Protein AF-A0A6A5BLN9-F1 (afdb_monomer_lite)

Structure (mmCIF, N/CA/C/O backbone):
data_AF-A0A6A5BLN9-F1
#
_entry.id   AF-A0A6A5BLN9-F1
#
loop_
_atom_site.group_PDB
_atom_site.id
_atom_site.type_symbol
_atom_site.label_atom_id
_atom_site.label_alt_id
_atom_site.label_comp_id
_atom_site.label_asym_id
_atom_site.label_entity_id
_atom_site.label_seq_id
_atom_site.pdbx_PDB_ins_code
_atom_site.Cartn_x
_atom_site.Cartn_y
_atom_site.Cartn_z
_atom_site.occupancy
_atom_site.B_iso_or_equiv
_atom_site.auth_seq_id
_atom_site.auth_comp_id
_atom_site.auth_asym_id
_atom_site.auth_atom_id
_atom_site.pdbx_PDB_model_num
ATOM 1 N N . MET A 1 1 ? -43.509 -6.581 3.788 1.00 64.38 1 MET A N 1
ATOM 2 C CA . MET A 1 1 ? -42.829 -5.737 4.783 1.00 64.38 1 MET A CA 1
ATOM 3 C C . MET A 1 1 ? -43.164 -6.262 6.166 1.00 64.38 1 MET A C 1
ATOM 5 O O . MET A 1 1 ? -44.331 -6.549 6.412 1.00 64.38 1 MET A O 1
ATOM 9 N N . SER A 1 2 ? -42.156 -6.553 6.979 1.00 84.69 2 SER A N 1
ATOM 10 C CA . SER A 1 2 ? -42.284 -6.563 8.439 1.00 84.69 2 SER A CA 1
ATOM 11 C C . SER A 1 2 ? -41.978 -5.147 8.926 1.00 84.69 2 SER A C 1
ATOM 13 O O . SER A 1 2 ? -41.612 -4.285 8.127 1.00 84.69 2 SER A O 1
ATOM 15 N N . SER A 1 3 ? -42.137 -4.884 10.208 1.00 90.25 3 SER A N 1
ATOM 16 C CA . SER A 1 3 ? -41.721 -3.630 10.820 1.00 90.25 3 SER A CA 1
ATOM 17 C C . SER A 1 3 ? -40.984 -3.911 12.119 1.00 90.25 3 SER A C 1
ATOM 19 O O . SER A 1 3 ? -41.111 -4.993 12.697 1.00 90.25 3 SER A O 1
ATOM 21 N N . SER A 1 4 ? -40.147 -2.974 12.555 1.00 92.44 4 SER A N 1
ATOM 22 C CA . SER A 1 4 ? -39.588 -2.987 13.908 1.00 92.44 4 SER A CA 1
ATOM 23 C C . SER A 1 4 ? -39.946 -1.708 14.632 1.00 92.44 4 SER A C 1
ATOM 25 O O . SER A 1 4 ? -39.839 -0.616 14.078 1.00 92.44 4 SER A O 1
ATOM 27 N N . HIS A 1 5 ? -40.344 -1.871 15.888 1.00 96.38 5 HIS A N 1
ATOM 28 C CA . HIS A 1 5 ? -40.600 -0.773 16.801 1.00 96.38 5 HIS A CA 1
ATOM 29 C C . HIS A 1 5 ? -39.269 -0.276 17.359 1.00 96.38 5 HIS A C 1
ATOM 31 O O . HIS A 1 5 ? -38.555 -1.021 18.037 1.00 96.38 5 HIS A O 1
ATOM 37 N N . CYS A 1 6 ? -38.928 0.968 17.040 1.00 97.44 6 CYS A N 1
ATOM 38 C CA . CYS A 1 6 ? -37.760 1.658 17.564 1.00 97.44 6 CYS A CA 1
ATOM 39 C C . CYS A 1 6 ? -38.168 2.659 18.642 1.00 97.44 6 CYS A C 1
ATOM 41 O O . CYS A 1 6 ? -39.135 3.402 18.474 1.00 97.44 6 CYS A O 1
ATOM 43 N N . PHE A 1 7 ? -37.397 2.701 19.727 1.00 97.81 7 PHE A N 1
ATOM 44 C CA . PHE A 1 7 ? -37.646 3.556 20.885 1.00 97.81 7 PHE A CA 1
ATOM 45 C C . PHE A 1 7 ? -36.514 4.572 21.041 1.00 97.81 7 PHE A C 1
ATOM 47 O O . PHE A 1 7 ? -35.354 4.198 21.189 1.00 97.81 7 PHE A O 1
ATOM 54 N N . PHE A 1 8 ? -36.838 5.861 21.035 1.00 98.00 8 PHE A N 1
ATOM 55 C CA . PHE A 1 8 ? -35.894 6.968 21.179 1.00 98.00 8 PHE A CA 1
ATOM 56 C C . PHE A 1 8 ? -36.068 7.626 22.549 1.00 98.00 8 PHE A C 1
ATOM 58 O O . PHE A 1 8 ? -37.042 8.340 22.779 1.00 98.00 8 PHE A O 1
ATOM 65 N N . HIS A 1 9 ? -35.124 7.392 23.456 1.00 97.75 9 HIS A N 1
ATOM 66 C CA . HIS A 1 9 ? -35.050 7.962 24.799 1.00 97.75 9 HIS A CA 1
ATOM 67 C C . HIS A 1 9 ? -34.195 9.232 24.786 1.00 97.75 9 HIS A C 1
ATOM 69 O O . HIS A 1 9 ? -32.968 9.179 24.861 1.00 97.75 9 HIS A O 1
ATOM 75 N N . ILE A 1 10 ? -34.853 10.376 24.689 1.00 97.94 10 ILE A N 1
ATOM 76 C CA . ILE A 1 10 ? -34.260 11.702 24.558 1.00 97.94 10 ILE A CA 1
ATOM 77 C C . ILE A 1 10 ? -34.133 12.336 25.942 1.00 97.94 10 ILE A C 1
ATOM 79 O O . ILE A 1 10 ? -35.121 12.401 26.672 1.00 97.94 10 ILE A O 1
ATOM 83 N N . ASN A 1 11 ? -32.948 12.822 26.301 1.00 97.44 11 ASN A N 1
ATOM 84 C CA . ASN A 1 11 ? -32.695 13.511 27.565 1.00 97.44 11 ASN A CA 1
ATOM 85 C C . ASN A 1 11 ? -31.877 14.784 27.331 1.00 97.44 11 ASN A C 1
ATOM 87 O O . ASN A 1 11 ? -30.966 14.780 26.508 1.00 97.44 11 ASN A O 1
ATOM 91 N N . ASN A 1 12 ? -32.157 15.836 28.101 1.00 97.25 12 ASN A N 1
ATOM 92 C CA . ASN A 1 12 ? -31.363 17.069 28.180 1.00 97.25 12 ASN A CA 1
ATOM 93 C C . ASN A 1 12 ? -31.058 17.743 26.823 1.00 97.25 12 ASN A C 1
ATOM 95 O O . ASN A 1 12 ? -29.948 18.237 26.603 1.00 97.25 12 ASN A O 1
ATOM 99 N N . ILE A 1 13 ? -32.022 17.756 25.903 1.00 97.75 13 ILE A N 1
ATOM 100 C CA . ILE A 1 13 ? -31.888 18.415 24.598 1.00 97.75 13 ILE A CA 1
ATOM 101 C C . ILE A 1 13 ? -32.359 19.862 24.706 1.00 97.75 13 ILE A C 1
ATOM 103 O O . ILE A 1 13 ? -33.441 20.124 25.225 1.00 97.75 13 ILE A O 1
ATOM 107 N N . GLN A 1 14 ? -31.568 20.788 24.172 1.00 97.06 14 GLN A N 1
ATOM 108 C CA . GLN A 1 14 ? -31.979 22.176 23.984 1.00 97.06 14 GLN A CA 1
ATOM 109 C C . GLN A 1 14 ? -32.472 22.367 22.552 1.00 97.06 14 GLN A C 1
ATOM 111 O O . GLN A 1 14 ? -31.837 21.887 21.612 1.00 97.06 14 GLN A O 1
ATOM 116 N N . ALA A 1 15 ? -33.586 23.067 22.364 1.00 97.06 15 ALA A N 1
ATOM 117 C CA . ALA A 1 15 ? -34.129 23.343 21.040 1.00 97.06 15 ALA A CA 1
ATOM 118 C C . ALA A 1 15 ? -34.853 24.688 21.003 1.00 97.06 15 ALA A C 1
ATOM 120 O O . ALA A 1 15 ? -35.428 25.149 21.984 1.00 97.06 15 ALA A O 1
ATOM 121 N N . THR A 1 16 ? -34.834 25.325 19.835 1.00 96.88 16 THR A N 1
ATOM 122 C CA . THR A 1 16 ? -35.551 26.583 19.596 1.00 96.88 16 THR A CA 1
ATOM 123 C C . THR A 1 16 ? -36.254 26.540 18.245 1.00 96.88 16 THR A C 1
ATOM 125 O O . THR A 1 16 ? -35.970 25.681 17.412 1.00 96.88 16 THR A O 1
ATOM 128 N N . ALA A 1 17 ? -37.147 27.495 17.976 1.00 96.88 17 ALA A N 1
ATOM 129 C CA . ALA A 1 17 ? -37.820 27.592 16.678 1.00 96.88 17 ALA A CA 1
ATOM 130 C C . ALA A 1 17 ? -36.847 27.769 15.491 1.00 96.88 17 ALA A C 1
ATOM 132 O O . ALA A 1 17 ? -37.122 27.274 14.402 1.00 96.88 17 ALA A O 1
ATOM 133 N N . SER A 1 18 ? -35.711 28.451 15.690 1.00 96.56 18 SER A N 1
ATOM 134 C CA . SER A 1 18 ? -34.679 28.630 14.656 1.00 96.56 18 SER A CA 1
ATOM 135 C C . SER A 1 18 ? -33.715 27.447 14.545 1.00 96.56 18 SER A C 1
ATOM 137 O O . SER A 1 18 ? -33.096 27.268 13.500 1.00 96.56 18 SER A O 1
ATOM 139 N N . HIS A 1 19 ? -33.608 26.632 15.595 1.00 96.44 19 HIS A N 1
ATOM 140 C CA . HIS A 1 19 ? -32.719 25.475 15.670 1.00 96.44 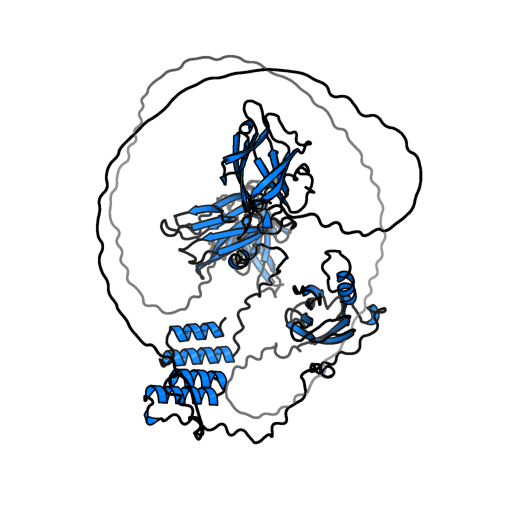19 HIS A CA 1
ATOM 141 C C . HIS A 1 19 ? -33.471 24.288 16.292 1.00 96.44 19 HIS A C 1
ATOM 143 O O . HIS A 1 19 ? -33.256 23.976 17.470 1.00 96.44 19 HIS A O 1
ATOM 149 N N . PRO A 1 20 ? -34.398 23.661 15.543 1.00 97.38 20 PRO A N 1
ATOM 150 C CA . PRO A 1 20 ? -35.194 22.561 16.065 1.00 97.38 20 PRO A CA 1
ATOM 151 C C . PRO A 1 20 ? -34.340 21.306 16.256 1.00 97.38 20 PRO A C 1
ATOM 153 O O . PRO A 1 20 ? -33.471 21.001 15.438 1.00 97.38 20 PRO A O 1
ATOM 156 N N . PHE A 1 21 ? -34.655 20.534 17.293 1.00 97.81 21 PHE A N 1
ATOM 157 C CA . PHE A 1 21 ? -34.203 19.153 17.405 1.00 97.81 21 PHE A CA 1
ATOM 158 C C . PHE A 1 21 ? -34.982 18.291 16.406 1.00 97.81 21 PHE A C 1
ATOM 160 O O . PHE A 1 21 ? -36.205 18.431 16.298 1.00 97.81 21 PHE A O 1
ATOM 167 N N . GLN A 1 22 ? -34.303 17.416 15.663 1.00 98.12 22 GLN A N 1
ATOM 168 C CA . GLN A 1 22 ? -34.917 16.521 14.681 1.00 98.12 22 GLN A CA 1
ATOM 169 C C . GLN A 1 22 ? -34.312 15.119 14.743 1.00 98.12 22 GLN A C 1
ATOM 171 O O . GLN A 1 22 ? -33.098 14.961 14.825 1.00 98.12 22 GLN A O 1
ATOM 176 N N . ILE A 1 23 ? -35.165 14.104 14.620 1.00 98.00 23 ILE A N 1
ATOM 177 C CA . ILE A 1 23 ? -34.765 12.720 14.351 1.00 98.00 23 ILE A CA 1
ATOM 178 C C . ILE A 1 23 ? -35.334 12.355 12.984 1.00 98.00 23 ILE A C 1
ATOM 180 O O . ILE A 1 23 ? -36.543 12.478 12.760 1.00 98.00 23 ILE A O 1
ATOM 184 N N . LYS A 1 24 ? -34.471 11.922 12.066 1.00 97.81 24 LYS A N 1
ATOM 185 C CA . LYS A 1 24 ? -34.855 11.465 10.730 1.00 97.81 24 LYS A CA 1
ATOM 186 C C . LYS A 1 24 ? -34.473 10.009 10.531 1.00 97.81 24 LYS A C 1
ATOM 188 O O . LYS A 1 24 ? -33.387 9.609 10.931 1.00 97.81 24 LYS A O 1
ATOM 193 N N . VAL A 1 25 ? -35.333 9.252 9.866 1.00 95.81 25 VAL A N 1
ATOM 194 C CA . VAL A 1 25 ? -35.081 7.874 9.430 1.00 95.81 25 VAL A CA 1
ATOM 195 C C . VAL A 1 25 ? -35.210 7.848 7.914 1.00 95.81 25 VAL A C 1
ATOM 197 O O . VAL A 1 25 ? -36.241 8.269 7.391 1.00 95.81 25 VAL A O 1
ATOM 200 N N . ASP A 1 26 ? -34.156 7.430 7.210 1.00 89.75 26 ASP A N 1
ATOM 201 C CA . ASP A 1 26 ? -34.097 7.415 5.739 1.00 89.75 26 ASP A CA 1
ATOM 202 C C . ASP A 1 26 ? -34.590 8.739 5.115 1.00 89.75 26 ASP A C 1
ATOM 204 O O . ASP A 1 26 ? -35.458 8.780 4.247 1.00 89.75 26 ASP A O 1
ATOM 208 N N . SER A 1 27 ? -34.061 9.854 5.636 1.00 90.25 27 SER A N 1
ATOM 209 C CA . SER A 1 27 ? -34.401 11.241 5.265 1.00 90.25 27 SER A CA 1
ATOM 210 C C . SER A 1 27 ? -35.792 11.749 5.680 1.00 90.25 27 SER A C 1
ATOM 212 O O . SER A 1 27 ? -36.024 12.958 5.601 1.00 90.25 27 SER A O 1
ATOM 214 N N . ASN A 1 28 ? -36.683 10.904 6.200 1.00 94.50 28 ASN A N 1
ATOM 215 C CA . ASN A 1 28 ? -37.994 11.322 6.702 1.00 94.50 28 ASN A CA 1
ATOM 216 C C . ASN A 1 28 ? -37.899 11.798 8.151 1.00 94.50 28 ASN A C 1
ATOM 218 O O . ASN A 1 28 ? -37.376 11.083 8.999 1.00 94.50 28 ASN A O 1
ATOM 222 N N . VAL A 1 29 ? -38.420 12.990 8.458 1.00 97.12 29 VAL A N 1
ATOM 223 C CA . VAL A 1 29 ? -38.476 13.504 9.838 1.00 97.12 29 VAL A CA 1
ATOM 224 C C . VAL A 1 29 ? -39.531 12.722 10.618 1.00 97.12 29 VAL A C 1
ATOM 226 O O . VAL A 1 29 ? -40.723 12.884 10.373 1.00 97.12 29 VAL A O 1
ATOM 229 N N . ILE A 1 30 ? -39.093 11.891 11.563 1.00 97.25 30 ILE A N 1
ATOM 230 C CA . ILE A 1 30 ? -39.982 11.083 12.412 1.00 97.25 30 ILE A CA 1
ATOM 231 C C . ILE A 1 30 ? -40.309 11.786 13.730 1.00 97.25 30 ILE A C 1
ATOM 233 O O . ILE A 1 30 ? -41.331 11.512 14.354 1.00 97.25 30 ILE A O 1
ATOM 237 N N . PHE A 1 31 ? -39.457 12.725 14.146 1.00 98.06 31 PHE A N 1
ATOM 238 C CA . PHE A 1 31 ? -39.698 13.583 15.294 1.00 98.06 31 PHE A CA 1
ATOM 239 C C . PHE A 1 31 ? -39.033 14.943 15.111 1.00 98.06 31 PHE A C 1
ATOM 241 O O . PHE A 1 31 ? -37.914 15.031 14.604 1.00 98.06 31 PHE A O 1
ATOM 248 N N . SER A 1 32 ? -39.703 16.000 15.572 1.00 97.69 32 SER A N 1
ATOM 249 C CA . SER A 1 32 ? -39.103 17.320 15.719 1.00 97.69 32 SER A CA 1
ATOM 250 C C . SER A 1 32 ? -39.628 18.028 16.967 1.00 97.69 32 SER A C 1
ATOM 252 O O . SER A 1 32 ? -40.796 17.872 17.324 1.00 97.69 32 SER A O 1
ATOM 254 N N . SER A 1 33 ? -38.763 18.800 17.624 1.00 97.88 33 SER A N 1
ATOM 255 C CA . SER A 1 33 ? -39.122 19.690 18.727 1.00 97.88 33 SER A CA 1
ATOM 256 C C . SER A 1 33 ? -38.479 21.056 18.539 1.00 97.88 33 SER A C 1
ATOM 258 O O . SER A 1 33 ? -37.304 21.152 18.191 1.00 97.88 33 SER A O 1
ATOM 260 N N . THR A 1 34 ? -39.247 22.106 18.806 1.00 98.06 34 THR A N 1
ATOM 261 C CA . THR A 1 34 ? -38.776 23.498 18.883 1.00 98.06 34 THR A CA 1
ATOM 262 C C . THR A 1 34 ? -38.625 23.983 20.325 1.00 98.06 34 THR A C 1
ATOM 264 O O . THR A 1 34 ? -38.336 25.157 20.536 1.00 98.06 34 THR A O 1
ATOM 267 N N . GLU A 1 35 ? -38.864 23.101 21.295 1.00 97.81 35 GLU A N 1
ATOM 268 C CA . GLU A 1 35 ? -38.788 23.358 22.733 1.00 97.81 35 GLU A CA 1
ATOM 269 C C . GLU A 1 35 ? -37.775 22.410 23.382 1.00 97.81 35 GLU A C 1
ATOM 271 O O . GLU A 1 35 ? -37.590 21.278 22.911 1.00 97.81 35 GLU A O 1
ATOM 276 N N . ASP A 1 36 ? -37.149 22.874 24.465 1.00 97.56 36 ASP A N 1
ATOM 277 C CA . ASP A 1 36 ? -36.228 22.086 25.282 1.00 97.56 36 ASP A CA 1
ATOM 278 C C . ASP A 1 36 ? -36.899 20.801 25.797 1.00 97.56 36 ASP A C 1
ATOM 280 O O . ASP A 1 36 ? -38.062 20.785 26.202 1.00 97.56 36 ASP A O 1
ATOM 284 N N . ILE A 1 37 ? -36.146 19.702 25.799 1.00 97.94 37 ILE A N 1
ATOM 285 C CA . ILE A 1 37 ? -36.601 18.381 26.231 1.00 97.94 37 ILE A CA 1
ATOM 286 C C . ILE A 1 37 ? -35.722 17.917 27.389 1.00 97.94 37 ILE A C 1
ATOM 288 O O . ILE A 1 37 ? -34.584 17.495 27.186 1.00 97.94 37 ILE A O 1
ATOM 292 N N . GLU A 1 38 ? -36.271 17.915 28.604 1.00 96.75 38 GLU A N 1
ATOM 293 C CA . GLU A 1 38 ? -35.587 17.341 29.770 1.00 96.75 38 GLU A CA 1
ATOM 294 C C . GLU A 1 38 ? -35.524 15.809 29.671 1.00 96.75 38 GLU A C 1
ATOM 296 O O . GLU A 1 38 ? -34.449 15.220 29.780 1.00 96.75 38 GLU A O 1
ATOM 301 N N . LYS A 1 39 ? -36.667 15.163 29.397 1.00 97.44 39 LYS A N 1
ATOM 302 C CA . LYS A 1 39 ? -36.779 13.713 29.193 1.00 97.44 39 LYS A CA 1
ATOM 303 C C . LYS A 1 39 ? -38.016 13.357 28.366 1.00 97.44 39 LYS A C 1
ATOM 305 O O . LYS A 1 39 ? -39.123 13.766 28.708 1.00 97.44 39 LYS A O 1
ATOM 310 N N . LYS A 1 40 ? -37.860 12.563 27.304 1.00 97.81 40 LYS A N 1
ATOM 311 C CA . LYS A 1 40 ? -38.964 12.086 26.453 1.00 97.81 40 LYS A CA 1
ATOM 312 C C . LYS A 1 40 ? -38.623 10.742 25.811 1.00 97.81 40 LYS A C 1
ATOM 314 O O . LYS A 1 40 ? -37.517 10.574 25.319 1.00 97.81 40 LYS A O 1
ATOM 319 N N . THR A 1 41 ? -39.578 9.814 25.768 1.00 97.56 41 THR A N 1
ATOM 320 C CA . THR A 1 41 ? -39.465 8.585 24.964 1.00 97.56 41 THR A CA 1
ATOM 321 C C . THR A 1 41 ? -40.406 8.680 23.771 1.00 97.56 41 THR A C 1
ATOM 323 O O . THR A 1 41 ? -41.541 9.134 23.921 1.00 97.56 41 THR A O 1
ATOM 326 N N . ILE A 1 42 ? -39.939 8.272 22.595 1.00 97.50 42 ILE A N 1
ATOM 327 C CA . ILE A 1 42 ? -40.721 8.260 21.356 1.00 97.50 42 ILE A CA 1
ATOM 328 C C . ILE A 1 42 ? -40.626 6.883 20.732 1.00 97.50 42 ILE A C 1
ATOM 330 O O . ILE A 1 42 ? -39.535 6.336 20.622 1.00 97.50 42 ILE A O 1
ATOM 334 N N . GLU A 1 43 ? -41.759 6.350 20.305 1.00 97.62 43 GLU A N 1
ATOM 335 C CA . GLU A 1 43 ? -41.833 5.098 19.567 1.00 97.62 43 GLU A CA 1
ATOM 336 C C . GLU A 1 43 ? -42.086 5.392 18.086 1.00 97.62 43 GLU A C 1
ATOM 338 O O . GLU A 1 43 ? -42.930 6.225 17.745 1.00 97.62 43 GLU A O 1
ATOM 343 N N . HIS A 1 44 ? -41.342 4.731 17.202 1.00 97.56 44 HIS A N 1
ATOM 344 C CA . HIS A 1 44 ? -41.536 4.829 15.762 1.00 97.56 44 HIS A CA 1
ATOM 345 C C . HIS A 1 44 ? -41.376 3.463 15.097 1.00 97.56 44 HIS A C 1
ATOM 347 O O . HIS A 1 44 ? -40.419 2.734 15.359 1.00 97.56 44 HIS A O 1
ATOM 353 N N . GLU A 1 45 ? -42.314 3.131 14.217 1.00 97.06 45 GLU A N 1
ATOM 354 C CA . GLU A 1 45 ? -42.328 1.879 13.472 1.00 97.06 45 GLU A CA 1
ATOM 355 C C . GLU A 1 45 ? -41.548 2.044 12.162 1.00 97.06 45 GLU A C 1
ATOM 357 O O . GLU A 1 45 ? -41.955 2.791 11.273 1.00 97.06 45 GLU A O 1
ATOM 362 N N . ILE A 1 46 ? -40.421 1.341 12.035 1.00 95.19 46 ILE A N 1
ATOM 363 C CA . ILE A 1 46 ? -39.582 1.387 10.834 1.00 95.19 46 ILE A CA 1
ATOM 364 C C . ILE A 1 46 ? -39.934 0.193 9.934 1.00 95.19 46 ILE A C 1
ATOM 366 O O . ILE A 1 46 ? -39.859 -0.953 10.397 1.00 95.19 46 ILE A O 1
ATOM 370 N N . PRO A 1 47 ? -40.321 0.415 8.661 1.00 90.12 47 PRO A N 1
ATOM 371 C CA . PRO A 1 47 ? -40.626 -0.664 7.731 1.00 90.12 47 PRO A CA 1
ATOM 372 C C . PRO A 1 47 ? -39.353 -1.415 7.341 1.00 90.12 47 PRO A C 1
ATOM 374 O O . PRO A 1 47 ? -38.336 -0.825 6.987 1.00 90.12 47 PRO A O 1
ATOM 377 N N . ILE A 1 48 ? -39.425 -2.742 7.381 1.00 87.94 48 ILE A N 1
ATOM 378 C CA . ILE A 1 48 ? -38.285 -3.630 7.197 1.00 87.94 48 ILE A CA 1
ATOM 379 C C . ILE A 1 48 ? -38.581 -4.699 6.123 1.00 87.94 48 ILE A C 1
ATOM 381 O O . ILE A 1 48 ? -39.670 -5.297 6.093 1.00 87.94 48 ILE A O 1
ATOM 385 N N . PRO A 1 49 ? -37.623 -4.990 5.220 1.00 79.69 49 PRO A N 1
ATOM 386 C CA . PRO A 1 49 ? -37.748 -6.096 4.275 1.00 79.69 49 PRO A CA 1
ATOM 387 C C . PRO A 1 49 ? -37.823 -7.446 5.005 1.00 79.69 49 PRO A C 1
ATOM 389 O O . PRO A 1 49 ? -36.938 -7.778 5.781 1.00 79.69 49 PRO A O 1
ATOM 392 N N . LYS A 1 50 ? -38.833 -8.275 4.701 1.00 78.12 50 LYS A N 1
ATOM 393 C CA . LYS A 1 50 ? -39.062 -9.575 5.378 1.00 78.12 50 LYS A CA 1
ATOM 394 C C . LYS A 1 50 ? -37.928 -10.606 5.208 1.00 78.12 50 LYS A C 1
ATOM 396 O O . LYS A 1 50 ? -37.949 -11.622 5.891 1.00 78.12 50 LYS A O 1
ATOM 401 N N . PHE A 1 51 ? -37.000 -10.383 4.277 1.00 74.56 51 PHE A N 1
ATOM 402 C CA . PHE A 1 51 ? -36.017 -11.380 3.833 1.00 74.56 51 PHE A CA 1
ATOM 403 C C . PHE A 1 51 ? -34.563 -11.012 4.156 1.00 74.56 51 PHE A C 1
ATOM 405 O O . PHE A 1 51 ? -33.654 -11.733 3.756 1.00 74.56 51 PHE A O 1
ATOM 412 N N . ALA A 1 52 ? -34.321 -9.898 4.852 1.00 71.88 52 ALA A N 1
ATOM 413 C CA . ALA A 1 52 ? -32.969 -9.533 5.253 1.00 71.88 52 ALA A CA 1
ATOM 414 C C . ALA A 1 52 ? -32.603 -10.239 6.570 1.00 71.88 52 ALA A C 1
ATOM 416 O O . ALA A 1 52 ? -33.336 -10.172 7.551 1.00 71.88 52 ALA A O 1
ATOM 417 N N . SER A 1 53 ? -31.454 -10.918 6.603 1.00 78.56 53 SER A N 1
ATOM 418 C CA . SER A 1 53 ? -30.905 -11.495 7.840 1.00 78.56 53 SER A CA 1
ATOM 419 C C . SER A 1 53 ? -30.353 -10.428 8.790 1.00 78.56 53 SER A C 1
ATOM 421 O O . SER A 1 53 ? -30.201 -10.684 9.981 1.00 78.56 53 SER A O 1
ATOM 423 N N . VAL A 1 54 ? -30.069 -9.230 8.266 1.00 86.19 54 VAL A N 1
ATOM 424 C CA . VAL A 1 54 ? -29.568 -8.077 9.013 1.00 86.19 54 VAL A CA 1
ATOM 425 C C . VAL A 1 54 ? -30.290 -6.817 8.552 1.00 86.19 54 VAL A C 1
ATOM 427 O O . VAL A 1 54 ? -30.251 -6.450 7.377 1.00 86.19 54 VAL A O 1
ATOM 430 N N . HIS A 1 55 ? -30.917 -6.126 9.497 1.00 88.44 55 HIS A N 1
ATOM 431 C CA . HIS A 1 55 ? -31.672 -4.902 9.253 1.00 88.44 55 HIS A CA 1
ATOM 432 C C . HIS A 1 55 ? -30.848 -3.682 9.643 1.00 88.44 55 HIS A C 1
ATOM 434 O O . HIS A 1 55 ? -30.654 -3.408 10.828 1.00 88.44 55 HIS A O 1
ATOM 440 N N . ASN A 1 56 ? -30.367 -2.956 8.636 1.00 90.75 56 ASN A N 1
ATOM 441 C CA . ASN A 1 56 ? -29.617 -1.725 8.829 1.00 90.75 56 ASN A CA 1
ATOM 442 C C . ASN A 1 56 ? -30.442 -0.520 8.382 1.00 90.75 56 ASN A C 1
ATOM 444 O O . ASN A 1 56 ? -30.979 -0.539 7.276 1.00 90.75 56 ASN A O 1
ATOM 448 N N . VAL A 1 57 ? -30.481 0.524 9.206 1.00 93.69 57 VAL A N 1
ATOM 449 C CA . VAL A 1 57 ? -31.268 1.741 8.963 1.00 93.69 57 VAL A CA 1
ATOM 450 C C . VAL A 1 57 ? -30.393 2.972 9.163 1.00 93.69 57 VAL A C 1
ATOM 452 O O . VAL A 1 57 ? -29.559 2.991 10.072 1.00 93.69 57 VAL A O 1
ATOM 455 N N . TYR A 1 58 ? -30.565 3.985 8.313 1.00 93.88 58 TYR A N 1
ATOM 456 C CA . TYR A 1 58 ? -29.897 5.272 8.480 1.00 93.88 58 TYR A CA 1
ATOM 457 C C . TYR A 1 58 ? -30.758 6.192 9.336 1.00 93.88 58 TYR A C 1
ATOM 459 O O . TYR A 1 58 ? -31.897 6.507 8.983 1.00 93.88 58 TYR A O 1
ATOM 467 N N . ILE A 1 59 ? -30.199 6.637 10.459 1.00 96.56 59 ILE A N 1
ATOM 468 C CA . ILE A 1 59 ? -30.853 7.577 11.365 1.00 96.56 59 ILE A CA 1
ATOM 469 C C . ILE A 1 59 ? -29.983 8.829 11.450 1.00 96.56 59 ILE A C 1
ATOM 471 O O . ILE A 1 59 ? -28.772 8.743 11.647 1.00 96.56 59 ILE A O 1
ATOM 475 N N . ASN A 1 60 ? -30.612 9.986 11.269 1.00 97.19 60 ASN A N 1
ATOM 476 C CA . ASN A 1 60 ? -29.993 11.295 11.411 1.00 97.19 60 ASN A CA 1
ATOM 477 C C . ASN A 1 60 ? -30.580 12.008 12.635 1.00 97.19 60 ASN A C 1
ATOM 479 O O . ASN A 1 60 ? -31.786 12.268 12.667 1.00 97.19 60 ASN A O 1
ATOM 483 N N . ILE A 1 61 ? -29.753 12.317 13.629 1.00 97.19 61 ILE A N 1
ATOM 484 C CA . ILE A 1 61 ? -30.139 13.010 14.858 1.00 97.19 61 ILE A CA 1
ATOM 485 C C . ILE A 1 61 ? -29.473 14.385 14.864 1.00 97.19 61 ILE A C 1
ATOM 487 O O . ILE A 1 61 ? -28.260 14.509 15.015 1.00 97.19 61 ILE A O 1
ATOM 491 N N . LEU A 1 62 ? -30.299 15.420 14.731 1.00 95.44 62 LEU A N 1
ATOM 492 C CA . LEU A 1 62 ? -29.886 16.814 14.637 1.00 95.44 62 LEU A CA 1
ATOM 493 C C . LEU A 1 62 ? -30.326 17.558 15.898 1.00 95.44 62 LEU A C 1
ATOM 495 O O . LEU A 1 62 ? -31.519 17.763 16.105 1.00 95.44 62 LEU A O 1
ATOM 499 N N . SER A 1 63 ? -29.376 18.004 16.717 1.00 95.25 63 SER A N 1
ATOM 500 C CA . SER A 1 63 ? -29.584 18.986 17.786 1.00 95.25 63 SER A CA 1
ATOM 501 C C . SER A 1 63 ? -28.568 20.127 17.659 1.00 95.25 63 SER A C 1
ATOM 503 O O . SER A 1 63 ? -27.513 20.098 18.303 1.00 95.25 63 SER A O 1
ATOM 505 N N . PRO A 1 64 ? -28.853 21.158 16.840 1.00 89.19 64 PRO A N 1
ATOM 506 C CA . PRO A 1 64 ? -27.877 22.207 16.548 1.00 89.19 64 PRO A CA 1
ATOM 507 C C . PRO A 1 64 ? -27.434 22.986 17.795 1.00 89.19 64 PRO A C 1
ATOM 509 O O . PRO A 1 64 ? -26.258 23.313 17.930 1.00 89.19 64 PRO A O 1
ATOM 512 N N . MET A 1 65 ? -28.354 23.227 18.738 1.00 92.44 65 MET A N 1
ATOM 513 C CA . MET A 1 65 ? -28.071 23.922 20.005 1.00 92.44 65 MET A CA 1
ATOM 514 C C . MET A 1 65 ? -27.137 23.129 20.926 1.00 92.44 65 MET A C 1
ATOM 516 O O . MET A 1 65 ? -26.418 23.713 21.729 1.00 92.44 65 MET A O 1
ATOM 520 N N . ASN A 1 66 ? -27.132 21.800 20.807 1.00 93.62 66 ASN A N 1
ATOM 521 C CA . ASN A 1 66 ? -26.231 20.927 21.551 1.00 93.62 66 ASN A CA 1
ATOM 522 C C . ASN A 1 66 ? -24.976 20.536 20.753 1.00 93.62 66 ASN A C 1
ATOM 524 O O . ASN A 1 66 ? -24.188 19.730 21.245 1.00 93.62 66 ASN A O 1
ATOM 528 N N . HIS A 1 67 ? -24.800 21.074 19.540 1.00 92.88 67 HIS A N 1
ATOM 529 C CA . HIS A 1 67 ? -23.749 20.680 18.597 1.00 92.88 67 HIS A CA 1
ATOM 530 C C . HIS A 1 67 ? -23.743 19.174 18.267 1.00 92.88 67 HIS A C 1
ATOM 532 O O . HIS A 1 67 ? -22.683 18.595 18.039 1.00 92.88 67 HIS A O 1
ATOM 538 N N . LEU A 1 68 ? -24.924 18.545 18.245 1.00 93.12 68 LEU A N 1
ATOM 539 C CA . LEU A 1 68 ? -25.105 17.151 17.835 1.00 93.12 68 LEU A CA 1
ATOM 540 C C . LEU A 1 68 ? -25.628 17.117 16.394 1.00 93.12 68 LEU A C 1
ATOM 542 O O . LEU A 1 68 ? -26.714 17.623 16.118 1.00 93.12 68 LEU A O 1
ATOM 546 N N . ASP A 1 69 ? -24.857 16.519 15.494 1.00 94.12 69 ASP A N 1
ATOM 547 C CA . ASP A 1 69 ? -25.236 16.222 14.108 1.00 94.12 69 ASP A CA 1
ATOM 548 C C . ASP A 1 69 ? -24.712 14.817 13.790 1.00 94.12 69 ASP A C 1
ATOM 550 O O . ASP A 1 69 ? -23.572 14.637 13.361 1.00 94.12 69 ASP A O 1
ATOM 554 N N . GLU A 1 70 ? -25.503 13.804 14.153 1.00 92.50 70 GLU A N 1
ATOM 555 C CA . GLU A 1 70 ? -25.125 12.396 14.024 1.00 92.50 70 GLU A CA 1
ATOM 556 C C . GLU A 1 70 ? -25.947 11.730 12.920 1.00 92.50 70 GLU A C 1
ATOM 558 O O . GLU A 1 70 ? -27.125 11.421 13.104 1.00 92.50 70 GLU A O 1
ATOM 563 N N . LEU A 1 71 ? -25.307 11.479 11.776 1.00 93.75 71 LEU A N 1
ATOM 564 C CA . LEU A 1 71 ? -25.832 10.629 10.711 1.00 93.75 71 LEU A CA 1
ATOM 565 C C . LEU A 1 71 ? -25.124 9.276 10.757 1.00 93.75 71 LEU A C 1
ATOM 567 O O . LEU A 1 71 ? -23.999 9.132 10.278 1.00 93.75 71 LEU A O 1
ATOM 571 N N . GLU A 1 72 ? -25.803 8.266 11.290 1.00 93.25 72 GLU A N 1
ATOM 572 C CA . GLU A 1 72 ? -25.238 6.930 11.436 1.00 93.25 72 GLU A CA 1
ATOM 573 C C . GLU A 1 72 ? -26.150 5.823 10.897 1.00 93.25 72 GLU A C 1
ATOM 575 O O . GLU A 1 72 ? -27.380 5.901 10.891 1.00 93.25 72 GLU A O 1
ATOM 580 N N . ARG A 1 73 ? -25.503 4.745 10.437 1.00 93.00 73 ARG A N 1
ATOM 581 C CA . ARG A 1 73 ? -26.145 3.471 10.112 1.00 93.00 73 ARG A CA 1
ATOM 582 C C . ARG A 1 73 ? -26.188 2.585 11.357 1.00 93.00 73 ARG A C 1
ATOM 584 O O . ARG A 1 73 ? -25.131 2.229 11.889 1.00 93.00 73 ARG A O 1
ATOM 591 N N . TYR A 1 74 ? -27.390 2.190 11.767 1.00 94.62 74 TYR A N 1
ATOM 592 C CA . TYR A 1 74 ? -27.640 1.363 12.947 1.00 94.62 74 TYR A CA 1
ATOM 593 C C . TYR A 1 74 ? -28.173 -0.016 12.566 1.00 94.62 74 TYR A C 1
ATOM 595 O O . TYR A 1 74 ? -28.958 -0.150 11.629 1.00 94.62 74 TYR A O 1
ATOM 603 N N . ASN A 1 75 ? -27.752 -1.043 13.310 1.00 93.56 75 ASN A N 1
ATOM 604 C CA . ASN A 1 75 ? -28.135 -2.435 13.075 1.00 93.56 75 ASN A CA 1
ATOM 605 C C . ASN A 1 75 ? -29.231 -2.838 14.063 1.00 93.56 75 ASN A C 1
ATOM 607 O O . ASN A 1 75 ? -28.945 -3.131 15.225 1.00 93.56 75 ASN A O 1
ATOM 611 N N . LEU A 1 76 ? -30.480 -2.850 13.608 1.00 94.25 76 LEU A N 1
ATOM 612 C CA . LEU A 1 76 ? -31.643 -3.143 14.448 1.00 94.25 76 LEU A CA 1
ATOM 613 C C . LEU A 1 76 ? -31.715 -4.617 14.872 1.00 94.25 76 LEU A C 1
ATOM 615 O O . LEU A 1 76 ? -32.398 -4.946 15.833 1.00 94.25 76 LEU A O 1
ATOM 619 N N . THR A 1 77 ? -31.007 -5.510 14.172 1.00 89.19 77 THR A N 1
ATOM 620 C CA . THR A 1 77 ? -31.059 -6.961 14.427 1.00 89.19 77 THR A CA 1
ATOM 621 C C . THR A 1 77 ? -30.145 -7.379 15.572 1.00 89.19 77 THR A C 1
ATOM 623 O O . THR A 1 77 ? -30.540 -8.177 16.414 1.00 89.19 77 THR A O 1
ATOM 626 N N . HIS A 1 78 ? -28.927 -6.840 15.625 1.00 86.94 78 HIS A N 1
ATOM 627 C CA . HIS A 1 78 ? -27.914 -7.288 16.588 1.00 86.94 78 HIS A CA 1
ATOM 628 C C . HIS A 1 78 ? -27.690 -6.318 17.746 1.00 86.94 78 HIS A C 1
ATOM 630 O O . HIS A 1 78 ? -27.295 -6.743 18.828 1.00 86.94 78 HIS A O 1
ATOM 636 N N . LYS A 1 79 ? -27.920 -5.017 17.536 1.00 89.00 79 LYS A N 1
ATOM 637 C CA . LYS A 1 79 ? -27.634 -3.984 18.544 1.00 89.00 79 LYS A CA 1
ATOM 638 C C . LYS A 1 79 ? -28.883 -3.477 19.268 1.00 89.00 79 LYS A C 1
ATOM 640 O O . LYS A 1 79 ? -28.747 -2.700 20.209 1.00 89.00 79 LYS A O 1
ATOM 645 N N . GLY A 1 80 ? -30.061 -3.964 18.872 1.00 93.50 80 GLY A N 1
ATOM 646 C CA . GLY A 1 80 ? -31.350 -3.639 19.477 1.00 93.50 80 GLY A CA 1
ATOM 647 C C . GLY A 1 80 ? -32.069 -2.465 18.831 1.00 93.50 80 GLY A C 1
ATOM 648 O O . GLY A 1 80 ? -31.576 -1.854 17.886 1.00 93.50 80 GLY A O 1
ATOM 649 N N . THR A 1 81 ? -33.264 -2.165 19.330 1.00 96.81 81 THR A N 1
ATOM 650 C CA . THR A 1 81 ? -34.150 -1.138 18.765 1.00 96.81 81 THR A CA 1
ATOM 651 C C . THR A 1 81 ? -34.300 0.095 19.660 1.00 96.81 81 THR A C 1
ATOM 653 O O . THR A 1 81 ? -35.075 0.992 19.329 1.00 96.81 81 THR A O 1
ATOM 656 N N . HIS A 1 82 ? -33.550 0.175 20.764 1.00 97.75 82 HIS A N 1
ATOM 657 C CA . HIS A 1 82 ? -33.556 1.321 21.671 1.00 97.75 82 HIS A CA 1
ATOM 658 C C . HIS A 1 82 ? -32.391 2.270 21.372 1.00 97.75 82 HIS A C 1
ATOM 660 O O . HIS A 1 82 ? -31.257 1.840 21.166 1.00 97.75 82 HIS A O 1
ATOM 666 N N . PHE A 1 83 ? -32.668 3.571 21.395 1.00 97.69 83 PHE A N 1
ATOM 667 C CA . PHE A 1 83 ? -31.723 4.656 21.147 1.00 97.69 83 PHE A CA 1
ATOM 668 C C . PHE A 1 83 ? -31.776 5.641 22.307 1.00 97.69 83 PHE A C 1
ATOM 670 O O . PHE A 1 83 ? -32.811 6.244 22.565 1.00 97.69 83 PHE A O 1
ATOM 677 N N . ILE A 1 84 ? -30.666 5.828 23.011 1.00 97.31 84 ILE A N 1
ATOM 678 C CA . ILE A 1 84 ? -30.548 6.806 24.096 1.00 97.31 84 ILE A CA 1
ATOM 679 C C . ILE A 1 84 ? -29.804 8.021 23.554 1.00 97.31 84 ILE A C 1
ATOM 681 O O . ILE A 1 84 ? -28.638 7.897 23.192 1.00 97.31 84 ILE A O 1
ATOM 685 N N . ILE A 1 85 ? -30.477 9.171 23.520 1.00 97.75 85 ILE A N 1
ATOM 686 C CA . ILE A 1 85 ? -29.967 10.449 23.015 1.00 97.75 85 ILE A CA 1
ATOM 687 C C . ILE A 1 85 ? -29.800 11.385 24.212 1.00 97.75 85 ILE A C 1
ATOM 689 O O . ILE A 1 85 ? -30.779 11.763 24.851 1.00 97.75 85 ILE A O 1
ATOM 693 N N . ASP A 1 86 ? -28.560 11.718 24.546 1.00 97.31 86 ASP A N 1
ATOM 694 C CA . ASP A 1 86 ? -28.205 12.550 25.694 1.00 97.31 86 ASP A CA 1
ATOM 695 C C . ASP A 1 86 ? -26.915 13.335 25.386 1.00 97.31 86 ASP A C 1
ATOM 697 O O . ASP A 1 86 ? -25.805 12.820 25.578 1.00 97.31 86 ASP A O 1
ATOM 701 N N . PRO A 1 87 ? -27.030 14.586 24.906 1.00 94.31 87 PRO A N 1
ATOM 702 C CA . PRO A 1 87 ? -25.887 15.375 24.459 1.00 94.31 87 PRO A CA 1
ATOM 703 C C . PRO A 1 87 ? -24.962 15.785 25.611 1.00 94.31 87 PRO A C 1
ATOM 705 O O . PRO A 1 87 ? -23.821 16.181 25.380 1.00 94.31 87 PRO A O 1
ATOM 708 N N . THR A 1 88 ? -25.425 15.682 26.863 1.00 93.62 88 THR A N 1
ATOM 709 C CA . THR A 1 88 ? -24.618 16.012 28.047 1.00 93.62 88 THR A CA 1
ATOM 710 C C . THR A 1 88 ? -23.518 14.985 28.307 1.00 93.62 88 THR A C 1
ATOM 712 O O . THR A 1 88 ? -22.562 15.248 29.047 1.00 93.62 88 THR A O 1
ATOM 715 N N . ARG A 1 89 ? -23.608 13.806 27.679 1.00 91.38 89 ARG A N 1
ATOM 716 C CA . ARG A 1 89 ? -22.574 12.778 27.760 1.00 91.38 89 ARG A CA 1
ATOM 717 C C . ARG A 1 89 ? -21.350 13.212 26.966 1.00 91.38 89 ARG A C 1
ATOM 719 O O . ARG A 1 89 ? -21.425 13.508 25.781 1.00 91.38 89 ARG A O 1
ATOM 726 N N . LYS A 1 90 ? -20.187 13.173 27.624 1.00 81.81 90 LYS A N 1
ATOM 727 C CA . LYS A 1 90 ? -18.891 13.511 27.007 1.00 81.81 90 LYS A CA 1
ATOM 728 C C . LYS A 1 90 ? -18.492 12.574 25.860 1.00 81.81 90 LYS A C 1
ATOM 730 O O . LYS A 1 90 ? -17.654 12.942 25.048 1.00 81.81 90 LYS A O 1
ATOM 735 N N . SER A 1 91 ? -19.040 11.362 25.820 1.00 83.81 91 SER A N 1
ATOM 736 C CA . SER A 1 91 ? -18.850 10.398 24.738 1.00 83.81 91 SER A CA 1
ATOM 737 C C . SER A 1 91 ? -20.150 9.645 24.476 1.00 83.81 91 SER A C 1
ATOM 739 O O . SER A 1 91 ? -20.913 9.393 25.411 1.00 83.81 91 SER A O 1
ATOM 741 N N . ASN A 1 92 ? -20.372 9.261 23.215 1.00 83.88 92 ASN A N 1
ATOM 742 C CA . ASN A 1 92 ? -21.559 8.535 22.753 1.00 83.88 92 ASN A CA 1
ATOM 743 C C . ASN A 1 92 ? -22.857 9.264 23.132 1.00 83.88 92 ASN A C 1
ATOM 745 O O . ASN A 1 92 ? -23.654 8.767 23.934 1.00 83.88 92 ASN A O 1
ATOM 749 N N . GLN A 1 93 ? -23.022 10.470 22.583 1.00 94.06 93 GLN A N 1
ATOM 750 C CA . GLN A 1 93 ? -24.226 11.284 22.769 1.00 94.06 93 GLN A CA 1
ATOM 751 C C . GLN A 1 93 ? -25.479 10.557 22.264 1.00 94.06 93 GLN A C 1
ATOM 753 O O . GLN A 1 93 ? -26.549 10.736 22.840 1.00 94.06 93 GLN A O 1
ATOM 758 N N . VAL A 1 94 ? -25.333 9.671 21.275 1.00 96.44 94 VAL A N 1
ATOM 759 C CA . VAL A 1 94 ? -26.333 8.668 20.911 1.00 96.44 94 VAL A CA 1
ATOM 760 C C . VAL A 1 94 ? -25.784 7.269 21.203 1.00 96.44 94 VAL A C 1
ATOM 762 O O . VAL A 1 94 ? -24.629 6.945 20.921 1.00 96.44 94 VAL A O 1
ATOM 765 N N . ARG A 1 95 ? -26.610 6.409 21.805 1.00 95.44 95 ARG A N 1
ATOM 766 C CA . ARG A 1 95 ? -26.268 5.008 22.086 1.00 95.44 95 ARG A CA 1
ATOM 767 C C . ARG A 1 95 ? -27.406 4.077 21.692 1.00 95.44 95 ARG A C 1
ATOM 769 O O . ARG A 1 95 ? -28.500 4.209 22.228 1.00 95.44 95 ARG A O 1
ATOM 776 N N . GLN A 1 96 ? -27.109 3.089 20.848 1.00 96.75 96 GLN A N 1
ATOM 777 C CA . GLN A 1 96 ? -28.019 1.985 20.530 1.00 96.75 96 GLN A CA 1
ATOM 778 C C . GLN A 1 96 ? -27.897 0.850 21.565 1.00 96.75 96 GLN A C 1
ATOM 780 O O . GLN A 1 96 ? -26.784 0.504 21.978 1.00 96.75 96 GLN A O 1
ATOM 785 N N . CYS A 1 97 ? -29.022 0.279 21.994 1.00 96.06 97 CYS A N 1
ATOM 786 C CA . CYS A 1 97 ? -29.091 -0.799 22.981 1.00 96.06 97 CYS A CA 1
ATOM 787 C C . CYS A 1 97 ? -30.295 -1.735 22.769 1.00 96.06 97 CYS A C 1
ATOM 789 O O . CYS A 1 97 ? -31.216 -1.441 22.005 1.00 96.06 97 CYS A O 1
ATOM 791 N N . LEU A 1 98 ? -30.270 -2.885 23.455 1.00 93.31 98 LEU A N 1
ATOM 792 C CA . LEU A 1 98 ? -31.317 -3.914 23.386 1.00 93.31 98 LEU A CA 1
ATOM 793 C C . LEU A 1 98 ? -32.574 -3.561 24.185 1.00 93.31 98 LEU A C 1
ATOM 795 O O . LEU A 1 98 ? -33.646 -4.055 23.857 1.00 93.31 98 LEU A O 1
ATOM 799 N N . ASP A 1 99 ? -32.439 -2.724 25.210 1.00 93.31 99 ASP A N 1
ATOM 800 C CA . ASP A 1 99 ? -33.506 -2.357 26.139 1.00 93.31 99 ASP A CA 1
ATOM 801 C C . ASP A 1 99 ? -33.363 -0.902 26.619 1.00 93.31 99 ASP A C 1
ATOM 803 O O . ASP A 1 99 ? -32.361 -0.227 26.356 1.00 93.31 99 ASP A O 1
ATOM 807 N N . GLU A 1 100 ? -34.357 -0.421 27.370 1.00 89.00 100 GLU A N 1
ATOM 808 C CA . GLU A 1 100 ? -34.357 0.925 27.960 1.00 89.00 100 GLU A CA 1
ATOM 809 C C . GLU A 1 100 ? -33.251 1.130 29.012 1.00 89.00 100 GLU A C 1
ATOM 811 O O . GLU A 1 100 ? -32.832 2.261 29.271 1.00 89.00 100 GLU A O 1
ATOM 816 N N . GLN A 1 101 ? -32.763 0.049 29.634 1.00 88.12 101 GLN A N 1
ATOM 817 C CA . GLN A 1 101 ? -31.700 0.110 30.643 1.00 88.12 101 GLN A CA 1
ATOM 818 C C . GLN A 1 101 ? -30.316 0.306 30.012 1.00 88.12 101 GLN A C 1
ATOM 820 O O . GLN A 1 101 ? -29.349 0.659 30.698 1.00 88.12 101 GLN A O 1
ATOM 825 N N . GLY A 1 102 ? -30.216 0.169 28.690 1.00 83.81 102 GLY A N 1
ATOM 826 C CA . GLY A 1 102 ? -28.988 0.406 27.961 1.00 83.81 102 GLY A CA 1
ATOM 827 C C . GLY A 1 102 ? -28.072 -0.801 27.879 1.00 83.81 102 GLY A C 1
ATOM 828 O O . GLY A 1 102 ? -26.856 -0.612 27.758 1.00 83.81 102 GLY A O 1
ATOM 829 N N . THR A 1 103 ? -28.622 -2.009 27.972 1.00 82.62 103 THR A N 1
ATOM 830 C CA . THR A 1 103 ? -27.868 -3.253 27.854 1.00 82.62 103 THR A CA 1
ATOM 831 C C . THR A 1 103 ? -27.350 -3.405 26.426 1.00 82.62 103 THR A C 1
ATOM 833 O O . THR A 1 103 ? -28.105 -3.390 25.452 1.00 82.62 103 THR A O 1
ATOM 836 N N . THR A 1 104 ? -26.034 -3.541 26.286 1.00 73.50 104 THR A N 1
ATOM 837 C CA . THR A 1 104 ? -25.376 -3.860 25.014 1.00 73.50 104 THR A CA 1
ATOM 838 C C . THR A 1 104 ? -25.100 -5.357 24.999 1.00 73.50 104 THR A C 1
ATOM 840 O O . THR A 1 104 ? -24.314 -5.834 25.816 1.00 73.50 104 THR A O 1
ATOM 843 N N . GLY A 1 105 ? -25.772 -6.111 24.129 1.00 57.22 105 GLY A N 1
ATOM 844 C CA . GLY A 1 105 ? -25.669 -7.569 24.114 1.00 57.22 105 GLY A CA 1
ATOM 845 C C . GLY A 1 105 ? -24.259 -8.060 23.798 1.00 57.22 105 GLY A C 1
ATOM 846 O O . GLY A 1 105 ? -23.775 -7.894 22.685 1.00 57.22 105 GLY A O 1
ATOM 847 N N . THR A 1 106 ? -23.620 -8.719 24.759 1.00 40.56 106 THR A N 1
ATOM 848 C CA . THR A 1 106 ? -22.625 -9.762 24.491 1.00 40.56 106 THR A CA 1
ATOM 849 C C . THR A 1 106 ? -23.364 -11.092 24.515 1.00 40.56 106 THR A C 1
ATOM 851 O O . THR A 1 106 ? -23.737 -11.571 25.584 1.00 40.56 106 THR A O 1
ATOM 854 N N . THR A 1 107 ? -23.622 -11.675 23.347 1.00 39.72 107 THR A N 1
ATOM 855 C CA . THR A 1 107 ? -24.172 -13.030 23.209 1.00 39.72 107 THR A CA 1
ATOM 856 C C . THR A 1 107 ? -23.141 -14.060 23.670 1.00 39.72 107 THR A C 1
ATOM 858 O O . THR A 1 107 ? -22.393 -14.609 22.868 1.00 39.72 107 THR A O 1
ATOM 861 N N . GLY A 1 108 ? -23.088 -14.310 24.978 1.00 35.44 108 GLY A N 1
ATOM 862 C CA . GLY A 1 108 ? -22.570 -15.553 25.538 1.00 35.44 108 GLY A CA 1
ATOM 863 C C . GLY A 1 108 ? -23.718 -16.554 25.642 1.00 35.44 108 GLY A C 1
ATOM 864 O O . GLY A 1 108 ? -24.718 -16.273 26.299 1.00 35.44 108 GLY A O 1
ATOM 865 N N . VAL A 1 109 ? -23.595 -17.694 24.965 1.00 30.05 109 VAL A N 1
ATOM 866 C CA . VAL A 1 109 ? -24.532 -18.823 25.055 1.00 30.05 109 VAL A CA 1
ATOM 867 C C . VAL A 1 109 ? -24.542 -19.350 26.500 1.00 30.05 109 VAL A C 1
ATOM 869 O O . VAL A 1 109 ? -23.484 -19.754 26.984 1.00 30.05 109 VAL A O 1
ATOM 872 N N . PRO A 1 110 ? -25.685 -19.374 27.209 1.00 34.53 110 PRO A N 1
ATOM 873 C CA . PRO A 1 110 ? -25.764 -19.971 28.532 1.00 34.53 110 PRO A CA 1
ATOM 874 C C . PRO A 1 110 ? -26.135 -21.454 28.406 1.00 34.53 110 PRO A C 1
ATOM 876 O O . PRO A 1 110 ? -27.259 -21.801 28.046 1.00 34.53 110 PRO A O 1
ATOM 879 N N . THR A 1 111 ? -25.206 -22.346 28.734 1.00 35.94 111 THR A N 1
ATOM 880 C CA . THR A 1 111 ? -25.510 -23.749 29.035 1.00 35.94 111 THR A CA 1
ATOM 881 C C . THR A 1 111 ? -25.974 -23.858 30.497 1.00 35.94 111 THR A C 1
ATOM 883 O O . THR A 1 111 ? -25.197 -23.652 31.426 1.00 35.94 111 THR A O 1
ATOM 886 N N . GLY A 1 112 ? -27.266 -24.137 30.718 1.00 36.69 112 GLY A N 1
ATOM 887 C CA . GLY A 1 112 ? -27.807 -24.579 32.021 1.00 36.69 112 GLY A CA 1
ATOM 888 C C . GLY A 1 112 ? -27.463 -26.057 32.296 1.00 36.69 112 GLY A C 1
ATOM 889 O O . GLY A 1 112 ? -27.077 -26.754 31.362 1.00 36.69 112 GLY A O 1
ATOM 890 N N . SER A 1 113 ? -27.557 -26.656 33.494 1.00 32.97 113 SER A N 1
ATOM 891 C CA . SER A 1 113 ? -28.187 -26.377 34.815 1.00 32.97 113 SER A CA 1
ATOM 892 C C . SER A 1 113 ? -27.659 -27.459 35.825 1.00 32.97 113 SER A C 1
ATOM 894 O O . SER A 1 113 ? -26.844 -28.270 35.383 1.00 32.97 113 SER A O 1
ATOM 896 N N . PRO A 1 114 ? -28.117 -27.639 37.100 1.00 46.00 114 PRO A N 1
ATOM 897 C CA . PRO A 1 114 ? -28.980 -26.840 37.980 1.00 46.00 114 PRO A CA 1
ATOM 898 C C . PRO A 1 114 ? -28.411 -26.567 39.409 1.00 46.00 114 PRO A C 1
ATOM 900 O O . PRO A 1 114 ? -27.328 -26.986 39.803 1.00 46.00 114 PRO A O 1
ATOM 903 N N . SER A 1 115 ? -29.225 -25.834 40.171 1.00 33.78 115 SER A N 1
ATOM 904 C CA . SER A 1 115 ? -29.130 -25.288 41.537 1.00 33.78 115 SER A CA 1
ATOM 905 C C . SER A 1 115 ? -28.974 -26.260 42.720 1.00 33.78 115 SER A C 1
ATOM 907 O O . SER A 1 115 ? -29.677 -27.265 42.732 1.00 33.78 115 SER A O 1
ATOM 909 N N . ILE A 1 116 ? -28.288 -25.825 43.799 1.00 29.22 116 ILE A N 1
ATOM 910 C CA . ILE A 1 116 ? -28.712 -25.993 45.217 1.00 29.22 116 ILE A CA 1
ATOM 911 C C . ILE A 1 116 ? -28.341 -24.732 46.035 1.00 29.22 116 ILE A C 1
ATOM 913 O O . ILE A 1 116 ? -27.361 -24.043 45.770 1.00 29.22 116 ILE A O 1
ATOM 917 N N . SER A 1 117 ? -29.204 -24.420 46.998 1.00 29.55 117 SER A N 1
ATOM 918 C CA . SER A 1 117 ? -29.444 -23.178 47.728 1.00 29.55 117 SER A CA 1
ATOM 919 C C . SER A 1 117 ? -28.656 -22.948 49.036 1.00 29.55 117 SER A C 1
ATOM 921 O O . SER A 1 117 ? -28.372 -23.878 49.783 1.00 29.55 117 SER A O 1
ATOM 923 N N . THR A 1 118 ? -28.535 -21.652 49.376 1.00 30.06 118 THR A N 1
ATOM 924 C CA . THR A 1 118 ? -28.594 -20.991 50.710 1.00 30.06 118 THR A CA 1
ATOM 925 C C . THR A 1 118 ? -27.503 -21.209 51.772 1.00 30.06 118 THR A C 1
ATOM 927 O O . THR A 1 118 ? -27.406 -22.271 52.371 1.00 30.06 118 THR A O 1
ATOM 930 N N . THR A 1 119 ? -26.890 -20.103 52.228 1.00 27.66 119 THR A N 1
ATOM 931 C CA . THR A 1 119 ? -27.140 -19.548 53.584 1.00 27.66 119 THR A CA 1
ATOM 932 C C . THR A 1 119 ? -26.615 -18.112 53.765 1.00 27.66 119 THR A C 1
ATOM 934 O O . THR A 1 119 ? -25.531 -17.747 53.327 1.00 27.66 119 THR A O 1
ATOM 937 N N . LYS A 1 120 ? -27.446 -17.301 54.435 1.00 32.19 120 LYS A N 1
ATOM 938 C CA . LYS A 1 120 ? -27.215 -15.936 54.938 1.00 32.19 120 LYS A CA 1
ATOM 939 C C . LYS A 1 120 ? -26.025 -15.858 55.905 1.00 32.19 120 LYS A C 1
ATOM 941 O O . LYS A 1 120 ? -25.944 -16.682 56.813 1.00 32.19 120 LYS A O 1
ATOM 946 N N . LYS A 1 121 ? -25.305 -14.728 55.901 1.00 28.72 121 LYS A N 1
ATOM 947 C CA . LYS A 1 121 ? -24.911 -14.081 57.165 1.00 28.72 121 LYS A CA 1
ATOM 948 C C . LYS A 1 121 ? -24.754 -12.564 57.038 1.00 28.72 121 LYS A C 1
ATOM 950 O O . LYS A 1 121 ? -23.973 -12.046 56.254 1.00 28.72 121 LYS A O 1
ATOM 955 N N . THR A 1 122 ? -25.568 -11.900 57.842 1.00 30.17 122 THR A N 1
ATOM 956 C CA . THR A 1 122 ? -25.599 -10.492 58.232 1.00 30.17 122 THR A CA 1
ATOM 957 C C . THR A 1 122 ? -24.422 -10.115 59.132 1.00 30.17 122 THR A C 1
ATOM 959 O O . THR A 1 122 ? -24.095 -10.883 60.036 1.00 30.17 122 THR A O 1
ATOM 962 N N . SER A 1 123 ? -23.927 -8.882 59.017 1.00 29.78 123 SER A N 1
ATOM 963 C CA . SER A 1 123 ? -23.412 -8.124 60.166 1.00 29.78 123 SER A CA 1
ATOM 964 C C . SER A 1 123 ? -23.527 -6.619 59.912 1.00 29.78 123 SER A C 1
ATOM 966 O O . SER A 1 123 ? -22.818 -6.061 59.079 1.00 29.78 123 SER A O 1
ATOM 968 N N . ASN A 1 124 ? -24.448 -5.998 60.644 1.00 31.05 124 ASN A N 1
ATOM 969 C CA . ASN A 1 124 ? -24.513 -4.564 60.913 1.00 31.05 124 ASN A CA 1
ATOM 970 C C . ASN A 1 124 ? -23.815 -4.271 62.257 1.00 31.05 124 ASN A C 1
ATOM 972 O O . ASN A 1 124 ? -23.432 -5.205 62.968 1.00 31.05 124 ASN A O 1
ATOM 976 N N . THR A 1 125 ? -23.850 -2.984 62.638 1.00 30.52 125 THR A N 1
ATOM 977 C CA . THR A 1 125 ? -23.639 -2.352 63.968 1.00 30.52 125 THR A CA 1
ATOM 978 C C . THR A 1 125 ? -22.179 -1.939 64.275 1.00 30.52 125 THR A C 1
ATOM 980 O O . THR A 1 125 ? -21.275 -2.735 64.074 1.00 30.52 125 THR A O 1
ATOM 983 N N . SER A 1 126 ? -21.841 -0.711 64.715 1.00 29.73 126 SER A N 1
ATOM 984 C CA . SER A 1 126 ? -22.613 0.334 65.424 1.00 29.73 126 SER A CA 1
ATOM 985 C C . SER A 1 126 ? -21.914 1.720 65.430 1.00 29.73 126 SER A C 1
ATOM 987 O O . SER A 1 126 ? -20.693 1.759 65.499 1.00 29.73 126 SER A O 1
ATOM 989 N N . THR A 1 127 ? -22.731 2.797 65.497 1.00 29.88 127 THR A N 1
ATOM 990 C CA . THR A 1 127 ? -22.662 4.013 66.381 1.00 29.88 127 THR A CA 1
ATOM 991 C C . THR A 1 127 ? -21.411 4.925 66.366 1.00 29.88 127 THR A C 1
ATOM 993 O O . THR A 1 127 ? -20.301 4.432 66.322 1.00 29.88 127 THR A O 1
ATOM 996 N N . SER A 1 128 ? -21.462 6.264 66.471 1.00 28.86 128 SER A N 1
ATOM 997 C CA . SER A 1 128 ? -22.378 7.169 67.196 1.00 28.86 128 SER A CA 1
ATOM 998 C C . SER A 1 128 ? -22.282 8.639 66.711 1.00 28.86 128 SER A C 1
ATOM 1000 O O . SER A 1 128 ? -21.195 9.192 66.607 1.00 28.86 128 SER A O 1
ATOM 1002 N N . SER A 1 129 ? -23.443 9.243 66.450 1.00 31.44 129 SER A N 1
ATOM 1003 C CA . SER A 1 129 ? -24.010 10.478 67.035 1.00 31.44 129 SER A CA 1
ATOM 1004 C C . SER A 1 129 ? -23.148 11.701 67.466 1.00 31.44 129 SER A C 1
ATOM 1006 O O . SER A 1 129 ? -22.246 11.565 68.283 1.00 31.44 129 SER A O 1
ATOM 1008 N N . ILE A 1 130 ? -23.672 12.898 67.109 1.00 31.62 130 ILE A N 1
ATOM 1009 C CA . ILE A 1 130 ? -23.960 14.096 67.958 1.00 31.62 130 ILE A CA 1
ATOM 1010 C C . ILE A 1 130 ? -23.170 15.422 67.732 1.00 31.62 130 ILE A C 1
ATOM 1012 O O . ILE A 1 130 ? -21.953 15.484 67.833 1.00 31.62 130 ILE A O 1
ATOM 1016 N N . LEU A 1 131 ? -23.986 16.487 67.583 1.00 30.86 131 LEU A N 1
ATOM 1017 C CA . LEU A 1 131 ? -23.811 17.945 67.788 1.00 30.86 131 LEU A CA 1
ATOM 1018 C C . LEU A 1 131 ? -23.046 18.803 66.762 1.00 30.86 131 LEU A C 1
ATOM 1020 O O . LEU A 1 131 ? -21.848 18.677 66.544 1.00 30.86 131 LEU A O 1
ATOM 1024 N N . GLY A 1 132 ? -23.784 19.768 66.199 1.00 30.58 132 GLY A N 1
ATOM 1025 C CA . GLY A 1 132 ? -23.237 20.909 65.469 1.00 30.58 132 GLY A CA 1
ATOM 1026 C C . GLY A 1 132 ? -22.752 22.028 66.386 1.00 30.58 132 GLY A C 1
ATOM 1027 O O . GLY A 1 132 ? -22.958 21.958 67.589 1.00 30.58 132 GLY A O 1
ATOM 1028 N N . VAL A 1 133 ? -22.152 23.059 65.782 1.00 31.30 133 VAL A N 1
ATOM 1029 C CA . VAL A 1 133 ? -22.037 24.457 66.246 1.00 31.30 133 VAL A CA 1
ATOM 1030 C C . VAL A 1 133 ? -21.339 25.257 65.127 1.00 31.30 133 VAL A C 1
ATOM 1032 O O . VAL A 1 133 ? -20.303 24.850 64.609 1.00 31.30 133 VAL A O 1
ATOM 1035 N N . LYS A 1 134 ? -21.934 26.392 64.732 1.00 39.22 134 LYS A N 1
ATOM 1036 C CA . LYS A 1 134 ? -21.287 27.472 63.957 1.00 39.22 134 LYS A CA 1
ATOM 1037 C C . LYS A 1 134 ? -20.165 28.104 64.790 1.00 39.22 134 LYS A C 1
ATOM 1039 O O . LYS A 1 134 ? -20.356 28.270 65.992 1.00 39.22 134 LYS A O 1
ATOM 1044 N N . PRO A 1 135 ? -19.130 28.667 64.149 1.00 39.41 135 PRO A N 1
ATOM 1045 C CA . PRO A 1 135 ? -18.918 30.093 64.408 1.00 39.41 135 PRO A CA 1
ATOM 1046 C C . PRO A 1 135 ? -18.510 30.926 63.183 1.00 39.41 135 PRO A C 1
ATOM 1048 O O . PRO A 1 135 ? -17.852 30.470 62.253 1.00 39.41 135 PRO A O 1
ATOM 1051 N N . GLN A 1 136 ? -18.935 32.190 63.240 1.00 32.75 136 GLN A N 1
ATOM 1052 C CA . GLN A 1 136 ? -18.377 33.340 62.527 1.00 32.75 136 GLN A CA 1
ATOM 1053 C C . GLN A 1 136 ? -16.991 33.719 63.078 1.00 32.75 136 GLN A C 1
ATOM 1055 O O . GLN A 1 136 ? -16.713 33.477 64.250 1.00 32.75 136 GLN A O 1
ATOM 1060 N N . GLY A 1 137 ? -16.215 34.453 62.273 1.00 30.25 137 GLY A N 1
ATOM 1061 C CA . GLY A 1 137 ? -15.148 35.358 62.730 1.00 30.25 137 GLY A CA 1
ATOM 1062 C C . GLY A 1 137 ? -13.925 35.317 61.805 1.00 30.25 137 GLY A C 1
ATOM 1063 O O . GLY A 1 137 ? -13.243 34.305 61.760 1.00 30.25 137 GLY A O 1
ATOM 1064 N N . THR A 1 138 ? -13.752 36.249 60.859 1.00 31.08 138 THR A N 1
ATOM 1065 C CA . THR A 1 138 ? -13.097 37.579 60.984 1.00 31.08 138 THR A CA 1
ATOM 1066 C C . THR A 1 138 ? -11.601 37.544 61.302 1.00 31.08 138 THR A C 1
ATOM 1068 O O . THR A 1 138 ? -11.254 37.214 62.428 1.00 31.08 138 THR A O 1
ATOM 1071 N N . SER A 1 139 ? -10.776 38.016 60.351 1.00 30.70 139 SER A N 1
ATOM 1072 C CA . SER A 1 139 ? -9.608 38.925 60.516 1.00 30.70 139 SER A CA 1
ATOM 1073 C C . SER A 1 139 ? -8.742 38.858 59.238 1.00 30.70 139 SER A C 1
ATOM 1075 O O . SER A 1 139 ? -8.303 37.773 58.875 1.00 30.70 139 SER A O 1
ATOM 1077 N N . THR A 1 140 ? -8.702 39.895 58.382 1.00 29.28 140 THR A N 1
ATOM 1078 C CA . THR A 1 140 ? -7.675 40.979 58.330 1.00 29.28 140 THR A CA 1
ATOM 1079 C C . THR A 1 140 ? -6.247 40.434 58.150 1.00 29.28 140 THR A C 1
ATOM 1081 O O . THR A 1 140 ? -5.841 39.581 58.921 1.00 29.28 140 THR A O 1
ATOM 1084 N N . SER A 1 141 ? -5.426 40.866 57.187 1.00 33.22 141 SER A N 1
ATOM 1085 C CA . SER A 1 141 ? -5.031 42.260 56.929 1.00 33.22 141 SER A CA 1
ATOM 1086 C C . SER A 1 141 ? -4.136 42.399 55.673 1.00 33.22 141 SER A C 1
ATOM 1088 O O . SER A 1 141 ? -3.348 41.497 55.416 1.00 33.22 141 SER A O 1
ATOM 1090 N N . SER A 1 142 ? -4.244 43.562 54.993 1.00 31.62 142 SER A N 1
ATOM 1091 C CA . SER A 1 142 ? -3.181 44.450 54.421 1.00 31.62 142 SER A CA 1
ATOM 1092 C C . SER A 1 142 ? -2.010 43.850 53.622 1.00 31.62 142 SER A C 1
ATOM 1094 O O . SER A 1 142 ? -1.419 42.874 54.046 1.00 31.62 142 SER A O 1
ATOM 1096 N N . SER A 1 143 ? -1.441 44.421 52.559 1.00 31.66 143 SER A N 1
ATOM 1097 C CA . SER A 1 143 ? -1.421 45.728 51.860 1.00 31.66 143 SER A CA 1
ATOM 1098 C C . SER A 1 143 ? -0.439 45.498 50.675 1.00 31.66 143 SER A C 1
ATOM 1100 O O . SER A 1 143 ? 0.286 44.510 50.697 1.00 31.66 143 SER A O 1
ATOM 1102 N N . THR A 1 144 ? -0.323 46.239 49.574 1.00 32.84 144 THR A N 1
ATOM 1103 C CA . THR A 1 144 ? -0.120 47.681 49.362 1.00 32.84 144 THR A CA 1
ATOM 1104 C C . THR A 1 144 ? -0.123 47.914 47.837 1.00 32.84 144 THR A C 1
ATOM 1106 O O . THR A 1 144 ? 0.501 47.154 47.100 1.00 32.84 144 THR A O 1
ATOM 1109 N N . SER A 1 145 ? -0.786 48.979 47.384 1.00 30.25 145 SER A N 1
ATOM 1110 C CA . SER A 1 145 ? -0.675 49.599 46.044 1.00 30.25 145 SER A CA 1
ATOM 1111 C C . SER A 1 145 ? 0.690 50.318 45.871 1.00 30.25 145 SER A C 1
ATOM 1113 O O . SER A 1 145 ? 1.386 50.445 46.882 1.00 30.25 145 SER A O 1
ATOM 1115 N N . PRO A 1 146 ? 1.104 50.830 44.678 1.00 48.28 146 PRO A N 1
ATOM 1116 C CA . PRO A 1 146 ? 0.488 52.029 44.060 1.00 48.28 146 PRO A CA 1
ATOM 1117 C C . PRO A 1 146 ? 0.470 52.066 42.495 1.00 48.28 146 PRO A C 1
ATOM 1119 O O . PRO A 1 146 ? 1.302 51.470 41.828 1.00 48.28 146 PRO A O 1
ATOM 1122 N N . VAL A 1 147 ? -0.599 52.597 41.876 1.00 33.03 147 VAL A N 1
ATOM 1123 C CA . VAL A 1 147 ? -0.704 53.923 41.194 1.00 33.03 147 VAL A CA 1
ATOM 1124 C C . VAL A 1 147 ? -0.083 54.006 39.780 1.00 33.03 147 VAL A C 1
ATOM 1126 O O . VAL A 1 147 ? 1.125 54.123 39.644 1.00 33.03 147 VAL A O 1
ATOM 1129 N N . HIS A 1 148 ? -0.925 54.048 38.733 1.00 34.50 148 HIS A N 1
ATOM 1130 C CA . HIS A 1 148 ? -1.135 55.224 37.855 1.00 34.50 148 HIS A CA 1
ATOM 1131 C C . HIS A 1 148 ? -2.084 54.907 36.673 1.00 34.50 148 HIS A C 1
ATOM 1133 O O . HIS A 1 148 ? -1.782 54.112 35.792 1.00 34.50 148 HIS A O 1
ATOM 1139 N N . SER A 1 149 ? -3.233 55.587 36.634 1.00 31.70 149 SER A N 1
ATOM 1140 C CA . SER A 1 149 ? -3.979 55.964 35.410 1.00 31.70 149 SER A CA 1
ATOM 1141 C C . SER A 1 149 ? -3.377 57.297 34.873 1.00 31.70 149 SER A C 1
ATOM 1143 O O . SER A 1 149 ? -2.610 57.885 35.648 1.00 31.70 149 SER A O 1
ATOM 1145 N N . PRO A 1 150 ? -3.715 57.879 33.682 1.00 50.19 150 PRO A N 1
ATOM 1146 C CA . PRO A 1 150 ? -5.060 57.900 33.067 1.00 50.19 150 PRO A CA 1
ATOM 1147 C C . PRO A 1 150 ? -5.161 58.085 31.520 1.00 50.19 150 PRO A C 1
ATOM 1149 O O . PRO A 1 150 ? -4.167 58.144 30.809 1.00 50.19 150 PRO A O 1
ATOM 1152 N N . ARG A 1 151 ? -6.414 58.313 31.074 1.00 29.77 151 ARG A N 1
ATOM 1153 C CA . ARG A 1 151 ? -6.945 58.907 29.812 1.00 29.77 151 ARG A CA 1
ATOM 1154 C C . ARG A 1 151 ? -7.524 57.899 28.808 1.00 29.77 151 ARG A C 1
ATOM 1156 O O . ARG A 1 151 ? -6.822 56.988 28.415 1.00 29.77 151 ARG A O 1
ATOM 1163 N N . ARG A 1 152 ? -8.810 57.915 28.410 1.00 32.38 152 ARG A N 1
ATOM 1164 C CA . ARG A 1 152 ? -9.869 58.929 28.112 1.00 32.38 152 ARG A CA 1
ATOM 1165 C C . ARG A 1 152 ? -9.992 59.169 26.601 1.00 32.38 152 ARG A C 1
ATOM 1167 O O . ARG A 1 152 ? -8.982 59.386 25.945 1.00 32.38 152 ARG A O 1
ATOM 1174 N N . SER A 1 153 ? -11.258 59.275 26.165 1.00 31.31 153 SER A N 1
ATOM 1175 C CA . SER A 1 153 ? -11.794 59.745 24.867 1.00 31.31 153 SER A CA 1
ATOM 1176 C C . SER A 1 153 ? -11.934 58.643 23.800 1.00 31.31 153 SER A C 1
ATOM 1178 O O . SER A 1 153 ? -11.096 57.758 23.758 1.00 31.31 153 SER A O 1
ATOM 1180 N N . SER A 1 154 ? -12.930 58.561 22.910 1.00 33.12 154 SER A N 1
ATOM 1181 C CA . SER A 1 154 ? -14.218 59.234 22.621 1.00 33.12 154 SER A CA 1
ATOM 1182 C C . SER A 1 154 ? -14.594 58.771 21.189 1.00 33.12 154 SER A C 1
ATOM 1184 O O . SER A 1 154 ? -13.728 58.821 20.330 1.00 33.12 154 SER A O 1
ATOM 1186 N N . ASN A 1 155 ? -15.768 58.180 20.947 1.00 30.66 155 ASN A N 1
ATOM 1187 C CA . ASN A 1 155 ? -16.904 58.733 20.174 1.00 30.66 155 ASN A CA 1
ATOM 1188 C C . ASN A 1 155 ? -16.835 58.691 18.628 1.00 30.66 155 ASN A C 1
ATOM 1190 O O . ASN A 1 155 ? -15.877 59.170 18.040 1.00 30.66 155 ASN A O 1
ATOM 1194 N N . MET A 1 156 ? -17.999 58.323 18.050 1.00 31.92 156 MET A N 1
ATOM 1195 C CA . MET A 1 156 ? -18.545 58.678 16.715 1.00 31.92 156 MET A CA 1
ATOM 1196 C C . MET A 1 156 ? -17.884 57.990 15.500 1.00 31.92 156 MET A C 1
ATOM 1198 O O . MET A 1 156 ? -16.696 57.728 15.521 1.00 31.92 156 MET A O 1
ATOM 1202 N N . MET A 1 157 ? -18.559 57.609 14.406 1.00 31.92 157 MET A N 1
ATOM 1203 C CA . MET A 1 157 ? -19.825 58.005 13.759 1.00 31.92 157 MET A CA 1
ATOM 1204 C C . MET A 1 157 ? -20.242 56.871 12.770 1.00 31.92 157 MET A C 1
ATOM 1206 O O . MET A 1 157 ? -19.383 56.073 12.415 1.00 31.92 157 MET A O 1
ATOM 1210 N N . GLN A 1 158 ? -21.544 56.628 12.512 1.00 30.12 158 GLN A N 1
ATOM 1211 C CA . GLN A 1 158 ? -22.273 56.811 11.215 1.00 30.12 158 GLN A CA 1
ATOM 1212 C C . GLN A 1 158 ? -21.601 56.189 9.962 1.00 30.12 158 GLN A C 1
ATOM 1214 O O . GLN A 1 158 ? -20.394 56.262 9.822 1.00 30.12 158 GLN A O 1
ATOM 1219 N N . SER A 1 159 ? -22.250 55.580 8.961 1.00 30.75 159 SER A N 1
ATOM 1220 C CA . SER A 1 159 ? -23.592 55.682 8.345 1.00 30.75 159 SER A CA 1
ATOM 1221 C C . SER A 1 159 ? -23.667 54.537 7.298 1.00 30.75 159 SER A C 1
ATOM 1223 O O . SER A 1 159 ? -22.663 54.254 6.658 1.00 30.75 159 SER A O 1
ATOM 1225 N N . SER A 1 160 ? -24.716 53.711 7.219 1.00 31.41 160 SER A N 1
ATOM 1226 C CA . SER A 1 160 ? -25.925 53.816 6.369 1.00 31.41 160 SER A CA 1
ATOM 1227 C C . SER A 1 160 ? -25.777 53.618 4.845 1.00 31.41 160 SER A C 1
ATOM 1229 O O . SER A 1 160 ? -24.901 54.205 4.219 1.00 31.41 160 SER A O 1
ATOM 1231 N N . SER A 1 161 ? -26.822 52.976 4.289 1.00 31.97 161 SER A N 1
ATOM 1232 C CA . SER A 1 161 ? -27.329 52.959 2.894 1.00 31.97 161 SER A CA 1
ATOM 1233 C C . SER A 1 161 ? -26.804 51.845 1.972 1.00 31.97 161 SER A C 1
ATOM 1235 O O . SER A 1 161 ? -25.637 51.496 2.034 1.00 31.97 161 SER A O 1
ATOM 1237 N N . ALA A 1 162 ? -27.579 51.242 1.068 1.00 30.09 162 ALA A N 1
ATOM 1238 C CA . ALA A 1 162 ? -29.024 51.180 0.829 1.00 30.09 162 ALA A CA 1
ATOM 1239 C C . ALA A 1 162 ? -29.281 50.088 -0.236 1.00 30.09 162 ALA A C 1
ATOM 1241 O O . ALA A 1 162 ? -28.431 49.823 -1.083 1.00 30.09 162 ALA A O 1
ATOM 1242 N N . SER A 1 163 ? -30.468 49.482 -0.199 1.00 33.28 163 SER A N 1
ATOM 1243 C CA . SER A 1 163 ? -31.053 48.664 -1.275 1.00 33.28 163 SER A CA 1
ATOM 1244 C C . SER A 1 163 ? -31.421 49.511 -2.509 1.00 33.28 163 SER A C 1
ATOM 1246 O O . SER A 1 163 ? -31.448 50.741 -2.417 1.00 33.28 163 SER A O 1
ATOM 1248 N N . PRO A 1 164 ? -31.824 48.877 -3.632 1.00 48.22 164 PRO A N 1
ATOM 1249 C CA . PRO A 1 164 ? -33.268 48.865 -3.934 1.00 48.22 164 PRO A CA 1
ATOM 1250 C C . PRO A 1 164 ? -33.825 47.592 -4.636 1.00 48.22 164 PRO A C 1
ATOM 1252 O O . PRO A 1 164 ? -33.202 47.041 -5.533 1.00 48.22 164 PRO A O 1
ATOM 1255 N N . ASN A 1 165 ? -35.018 47.144 -4.188 1.00 32.09 165 ASN A N 1
ATOM 1256 C CA . ASN A 1 165 ? -36.323 47.002 -4.901 1.00 32.09 165 ASN A CA 1
ATOM 1257 C C . ASN A 1 165 ? -36.338 46.889 -6.457 1.00 32.09 165 ASN A C 1
ATOM 1259 O O . ASN A 1 165 ? -35.575 47.586 -7.104 1.00 32.09 165 ASN A O 1
ATOM 1263 N N . LYS A 1 166 ? -37.272 46.229 -7.182 1.00 32.25 166 LYS A N 1
ATOM 1264 C CA . LYS A 1 166 ? -38.576 45.546 -6.943 1.00 32.25 166 LYS A CA 1
ATOM 1265 C C . LYS A 1 166 ? -39.130 44.981 -8.287 1.00 32.25 166 LYS A C 1
ATOM 1267 O O . LYS A 1 166 ? -38.653 45.369 -9.348 1.00 32.25 166 LYS A O 1
ATOM 1272 N N . SER A 1 167 ? -40.275 44.278 -8.192 1.00 28.16 167 SER A N 1
ATOM 1273 C CA . SER A 1 167 ? -41.318 43.937 -9.208 1.00 28.16 167 SER A CA 1
ATOM 1274 C C . SER A 1 167 ? -41.140 42.569 -9.893 1.00 28.16 167 SER A C 1
ATOM 1276 O O . SER A 1 167 ? -40.070 42.299 -10.415 1.00 28.16 167 SER A O 1
ATOM 1278 N N . THR A 1 168 ? -42.022 41.556 -9.821 1.00 31.72 168 THR A N 1
ATOM 1279 C CA . THR A 1 168 ? -43.502 41.388 -9.836 1.00 31.72 168 THR A CA 1
ATOM 1280 C C . THR A 1 168 ? -44.156 41.682 -11.189 1.00 31.72 168 THR A C 1
ATOM 1282 O O . THR A 1 168 ? -44.323 42.847 -11.516 1.00 31.72 168 THR A O 1
ATOM 1285 N N . THR A 1 169 ? -44.624 40.651 -11.913 1.00 29.48 169 THR A N 1
ATOM 1286 C CA . THR A 1 169 ? -45.936 40.605 -12.608 1.00 29.48 169 THR A CA 1
ATOM 1287 C C . THR A 1 169 ? -46.318 39.145 -12.919 1.00 29.48 169 THR A C 1
ATOM 1289 O O . THR A 1 169 ? -45.467 38.326 -13.248 1.00 29.48 169 THR A O 1
ATOM 1292 N N . ALA A 1 170 ? -47.606 38.843 -12.754 1.00 33.41 170 ALA A N 1
ATOM 1293 C CA . ALA A 1 170 ? -48.284 37.572 -12.987 1.00 33.41 170 ALA A CA 1
ATOM 1294 C C . ALA A 1 170 ? -48.522 37.262 -14.479 1.00 33.41 170 ALA A C 1
ATOM 1296 O O . ALA A 1 170 ? -48.518 38.177 -15.298 1.00 33.41 170 ALA A O 1
ATOM 1297 N N . ASN A 1 171 ? -48.852 36.004 -14.804 1.00 29.75 171 ASN A N 1
ATOM 1298 C CA . ASN A 1 171 ? -49.951 35.719 -15.732 1.00 29.75 171 ASN A CA 1
ATOM 1299 C C . ASN A 1 171 ? -50.501 34.288 -15.626 1.00 29.75 171 ASN A C 1
ATOM 1301 O O . ASN A 1 171 ? -49.821 33.335 -15.258 1.00 29.75 171 ASN A O 1
ATOM 1305 N N . THR A 1 172 ? -51.786 34.230 -15.949 1.00 29.41 172 THR A N 1
ATOM 1306 C CA . THR A 1 172 ? -52.819 33.220 -15.717 1.00 29.41 172 THR A CA 1
ATOM 1307 C C . THR A 1 172 ? -53.117 32.442 -17.002 1.00 29.41 172 THR A C 1
ATOM 1309 O O . THR A 1 172 ? -53.096 33.058 -18.065 1.00 29.41 172 THR A O 1
ATOM 1312 N N . SER A 1 173 ? -53.485 31.153 -16.928 1.00 28.39 173 SER A N 1
ATOM 1313 C CA . SER A 1 173 ? -54.516 30.475 -17.772 1.00 28.39 173 SER A CA 1
ATOM 1314 C C . SER A 1 173 ? -54.686 29.004 -17.315 1.00 28.39 173 SER A C 1
ATOM 1316 O O . SER A 1 173 ? -53.715 28.261 -17.289 1.00 28.39 173 SER A O 1
ATOM 1318 N N . THR A 1 174 ? -55.791 28.592 -16.667 1.00 28.75 174 THR A N 1
ATOM 1319 C CA . THR A 1 174 ? -57.047 28.001 -17.225 1.00 28.75 174 THR A CA 1
ATOM 1320 C C . THR A 1 174 ? -56.814 26.848 -18.217 1.00 28.75 174 THR A C 1
ATOM 1322 O O . THR A 1 174 ? -56.358 27.091 -19.324 1.00 28.75 174 THR A O 1
ATOM 1325 N N . ALA A 1 175 ? -56.956 25.583 -17.791 1.00 29.41 175 ALA A N 1
ATOM 1326 C CA . ALA A 1 175 ? -58.170 24.733 -17.809 1.00 29.41 175 ALA A CA 1
ATOM 1327 C C . ALA A 1 175 ? -58.457 24.076 -19.177 1.00 29.41 175 ALA A C 1
ATOM 1329 O O . ALA A 1 175 ? -58.582 24.798 -20.155 1.00 29.41 175 ALA A O 1
ATOM 1330 N N . THR A 1 176 ? -58.602 22.737 -19.232 1.00 26.08 176 THR A N 1
ATOM 1331 C CA . THR A 1 176 ? -59.735 21.975 -19.831 1.00 26.08 176 THR A CA 1
ATOM 1332 C C . THR A 1 176 ? -59.528 20.452 -19.659 1.00 26.08 176 THR A C 1
ATOM 1334 O O . THR A 1 176 ? -58.418 19.936 -19.714 1.00 26.08 176 THR A O 1
ATOM 1337 N N . THR A 1 177 ? -60.651 19.787 -19.401 1.00 29.48 177 THR A N 1
ATOM 1338 C CA . THR A 1 177 ? -61.016 18.375 -19.181 1.00 29.48 177 THR A CA 1
ATOM 1339 C C . THR A 1 177 ? -60.630 17.339 -20.249 1.00 29.48 177 THR A C 1
ATOM 1341 O O . THR A 1 177 ? -60.547 17.678 -21.423 1.00 29.48 177 THR A O 1
ATOM 1344 N N . ASN A 1 178 ? -60.523 16.066 -19.824 1.00 28.17 178 ASN A N 1
ATOM 1345 C CA . ASN A 1 178 ? -61.171 14.840 -20.367 1.00 28.17 178 ASN A CA 1
ATOM 1346 C C . ASN A 1 178 ? -60.643 13.641 -19.538 1.00 28.17 178 ASN A C 1
ATOM 1348 O O . ASN A 1 178 ? -59.445 13.394 -19.530 1.00 28.17 178 ASN A O 1
ATOM 1352 N N . THR A 1 179 ? -61.379 12.976 -18.642 1.00 28.66 179 THR A N 1
ATOM 1353 C CA . THR A 1 179 ? -62.534 12.069 -18.820 1.00 28.66 179 THR A CA 1
ATOM 1354 C C . THR A 1 179 ? -62.344 11.021 -19.919 1.00 28.66 179 THR A C 1
ATOM 1356 O O . THR A 1 179 ? -62.713 11.260 -21.063 1.00 28.66 179 THR A O 1
ATOM 1359 N N . THR A 1 180 ? -61.868 9.820 -19.571 1.00 27.92 180 THR A N 1
ATOM 1360 C CA . THR A 1 180 ? -62.458 8.567 -20.085 1.00 27.92 180 THR A CA 1
ATOM 1361 C C . THR A 1 180 ? -62.161 7.402 -19.141 1.00 27.92 180 THR A C 1
ATOM 1363 O O . THR A 1 180 ? -61.050 6.892 -19.049 1.00 27.92 180 THR A O 1
ATOM 1366 N N . SER A 1 181 ? -63.197 6.997 -18.421 1.00 28.86 181 SER A N 1
ATOM 1367 C CA . SER A 1 181 ? -63.372 5.679 -17.832 1.00 28.86 181 SER A CA 1
ATOM 1368 C C . SER A 1 181 ? -63.630 4.653 -18.941 1.00 28.86 181 SER A C 1
ATOM 1370 O O . SER A 1 181 ? -64.415 4.911 -19.851 1.00 28.86 181 SER A O 1
ATOM 1372 N N . THR A 1 182 ? -63.034 3.465 -18.845 1.00 26.97 182 THR A N 1
ATOM 1373 C CA . THR A 1 182 ? -63.574 2.262 -19.494 1.00 26.97 182 THR A CA 1
ATOM 1374 C C . THR A 1 182 ? -63.657 1.124 -18.490 1.00 26.97 182 THR A C 1
ATOM 1376 O O . THR A 1 182 ? -62.680 0.637 -17.932 1.00 26.97 182 THR A O 1
ATOM 1379 N N . THR A 1 183 ? -64.907 0.768 -18.245 1.00 28.00 183 THR A N 1
ATOM 1380 C CA . THR A 1 183 ? -65.439 -0.374 -17.519 1.00 28.00 183 THR A CA 1
ATOM 1381 C C . THR A 1 183 ? -65.411 -1.601 -18.431 1.00 28.00 183 THR A C 1
ATOM 1383 O O . THR A 1 183 ? -65.852 -1.500 -19.574 1.00 28.00 183 THR A O 1
ATOM 1386 N N . THR A 1 184 ? -65.002 -2.774 -17.938 1.00 28.75 184 THR A N 1
ATOM 1387 C CA . THR A 1 184 ? -65.565 -4.075 -18.374 1.00 28.75 184 THR A CA 1
ATOM 1388 C C . THR A 1 184 ? -65.274 -5.137 -17.297 1.00 28.75 184 THR A C 1
ATOM 1390 O O . THR A 1 184 ? -64.139 -5.558 -17.127 1.00 28.75 184 THR A O 1
ATOM 1393 N N . THR A 1 185 ? -66.152 -5.327 -16.308 1.00 27.42 185 THR A N 1
ATOM 1394 C CA . THR A 1 185 ? -67.138 -6.430 -16.187 1.00 27.42 185 THR A CA 1
ATOM 1395 C C . THR A 1 185 ? -66.662 -7.845 -16.558 1.00 27.42 185 THR A C 1
ATOM 1397 O O . THR A 1 185 ? -66.578 -8.189 -17.729 1.00 27.42 185 THR A O 1
ATOM 1400 N N . SER A 1 186 ? -66.485 -8.654 -15.499 1.00 29.83 186 SER A N 1
ATOM 1401 C CA . SER A 1 186 ? -67.101 -9.975 -15.233 1.00 29.83 186 SER A CA 1
ATOM 1402 C C . SER A 1 186 ? -66.989 -11.118 -16.254 1.00 29.83 186 SER A C 1
ATOM 1404 O O . SER A 1 186 ? -67.543 -11.019 -17.344 1.00 29.83 186 SER A O 1
ATOM 1406 N N . ASN A 1 187 ? -66.474 -12.279 -15.809 1.00 28.05 187 ASN A N 1
ATOM 1407 C CA . ASN A 1 187 ? -67.231 -13.546 -15.642 1.00 28.05 187 ASN A CA 1
ATOM 1408 C C . ASN A 1 187 ? -66.275 -14.716 -15.291 1.00 28.05 187 ASN A C 1
ATOM 1410 O O . ASN A 1 187 ? -65.237 -14.857 -15.917 1.00 28.05 187 ASN A O 1
ATOM 1414 N N . ILE A 1 188 ? -66.444 -15.410 -14.153 1.00 28.42 188 ILE A N 1
ATOM 1415 C CA . ILE A 1 188 ? -67.304 -16.591 -13.870 1.00 28.42 188 ILE A CA 1
ATOM 1416 C C . ILE A 1 188 ? -66.654 -17.948 -14.249 1.00 28.42 188 ILE A C 1
ATOM 1418 O O . ILE A 1 188 ? -66.289 -18.159 -15.398 1.00 28.42 188 ILE A O 1
ATOM 1422 N N . ARG A 1 189 ? -66.728 -18.884 -13.274 1.00 27.02 189 ARG A N 1
ATOM 1423 C CA . ARG A 1 189 ? -66.639 -20.372 -13.312 1.00 27.02 189 ARG A CA 1
ATOM 1424 C C . ARG A 1 189 ? -65.256 -21.027 -13.398 1.00 27.02 189 ARG A C 1
ATOM 1426 O O . ARG A 1 189 ? -64.427 -20.588 -14.170 1.00 27.02 189 ARG A O 1
ATOM 1433 N N . VAL A 1 190 ? -64.972 -22.183 -12.786 1.00 29.67 190 VAL A N 1
ATOM 1434 C CA . VAL A 1 190 ? -65.449 -23.057 -11.671 1.00 29.67 190 VAL A CA 1
ATOM 1435 C C . VAL A 1 190 ? -64.474 -24.265 -11.723 1.00 29.67 190 VAL A C 1
ATOM 1437 O O . VAL A 1 190 ? -63.831 -24.463 -12.755 1.00 29.67 190 VAL A O 1
ATOM 1440 N N . PRO A 1 191 ? -64.284 -25.034 -10.638 1.00 42.78 191 PRO A N 1
ATOM 1441 C CA . PRO A 1 191 ? -63.122 -25.890 -10.440 1.00 42.78 191 PRO A CA 1
ATOM 1442 C C . PRO A 1 191 ? -63.281 -27.255 -11.118 1.00 42.78 191 PRO A C 1
ATOM 1444 O O . PRO A 1 191 ? -64.398 -27.750 -11.272 1.00 42.78 191 PRO A O 1
ATOM 1447 N N . VAL A 1 192 ? -62.159 -27.892 -11.459 1.00 28.03 192 VAL A N 1
ATOM 1448 C CA . VAL A 1 192 ? -62.122 -29.317 -11.808 1.00 28.03 192 VAL A CA 1
ATOM 1449 C C . VAL A 1 192 ? -61.333 -30.071 -10.748 1.00 28.03 192 VAL A C 1
ATOM 1451 O O . VAL A 1 192 ? -60.298 -29.634 -10.254 1.00 28.03 192 VAL A O 1
ATOM 1454 N N . GLN A 1 193 ? -61.942 -31.183 -10.376 1.00 30.09 193 GLN A N 1
ATOM 1455 C CA . GLN A 1 193 ? -61.701 -32.067 -9.258 1.00 30.09 193 GLN A CA 1
ATOM 1456 C C . GLN A 1 193 ? -61.054 -33.369 -9.779 1.00 30.09 193 GLN A C 1
ATOM 1458 O O . GLN A 1 193 ? -61.343 -33.750 -10.910 1.00 30.09 193 GLN A O 1
ATOM 1463 N N . VAL A 1 194 ? -60.355 -34.092 -8.884 1.00 28.58 194 VAL A N 1
ATOM 1464 C CA . VAL A 1 194 ? -60.166 -35.572 -8.872 1.00 28.58 194 VAL A CA 1
ATOM 1465 C C . VAL A 1 194 ? -59.129 -36.087 -9.902 1.00 28.58 194 VAL A C 1
ATOM 1467 O O . VAL A 1 194 ? -59.161 -35.713 -11.061 1.00 28.58 194 VAL A O 1
ATOM 1470 N N . SER A 1 195 ? -58.121 -36.894 -9.544 1.00 28.53 195 SER A N 1
ATOM 1471 C CA . SER A 1 195 ? -58.246 -38.216 -8.908 1.00 28.53 195 SER A CA 1
ATOM 1472 C C . SER A 1 195 ? -57.025 -38.695 -8.111 1.00 28.53 195 SER A C 1
ATOM 1474 O O . SER A 1 195 ? -55.891 -38.657 -8.578 1.00 28.53 195 SER A O 1
ATOM 1476 N N . ASN A 1 196 ? -57.350 -39.268 -6.948 1.00 31.91 196 ASN A N 1
ATOM 1477 C CA . ASN A 1 196 ? -56.585 -40.241 -6.168 1.00 31.91 196 ASN A CA 1
ATOM 1478 C C . ASN A 1 196 ? -56.250 -41.517 -6.958 1.00 31.91 196 ASN A C 1
ATOM 1480 O O . ASN A 1 196 ? -57.104 -42.035 -7.678 1.00 31.91 196 ASN A O 1
ATOM 1484 N N . SER A 1 197 ? -55.124 -42.144 -6.609 1.00 30.70 197 SER A N 1
ATOM 1485 C CA . SER A 1 197 ? -55.031 -43.605 -6.509 1.00 30.70 197 SER A CA 1
ATOM 1486 C C . SER A 1 197 ? -54.096 -44.009 -5.366 1.00 30.70 197 SER A C 1
ATOM 1488 O O . SER A 1 197 ? -52.908 -43.699 -5.379 1.00 30.70 197 SER A O 1
ATOM 1490 N N . ASN A 1 198 ? -54.679 -44.700 -4.384 1.00 32.28 198 ASN A N 1
ATOM 1491 C CA . ASN A 1 198 ? -54.021 -45.392 -3.277 1.00 32.28 198 ASN A CA 1
ATOM 1492 C C . ASN A 1 198 ? -53.166 -46.574 -3.767 1.00 32.28 198 ASN A C 1
ATOM 1494 O O . ASN A 1 198 ? -53.635 -47.348 -4.599 1.00 32.28 198 ASN A O 1
ATOM 149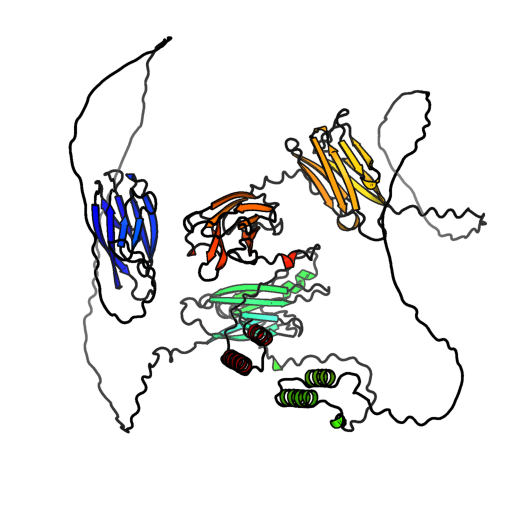8 N N . SER A 1 199 ? -52.047 -46.840 -3.088 1.00 32.38 199 SER A N 1
ATOM 1499 C CA . SER A 1 199 ? -51.666 -48.213 -2.720 1.00 32.38 199 SER A CA 1
ATOM 1500 C C . SER A 1 199 ? -50.853 -48.225 -1.423 1.00 32.38 199 SER A C 1
ATOM 1502 O O . SER A 1 199 ? -49.760 -47.670 -1.351 1.00 32.38 199 SER A O 1
ATOM 1504 N N . LEU A 1 200 ? -51.429 -48.860 -0.403 1.00 34.03 200 LEU A N 1
ATOM 1505 C CA . LEU A 1 200 ? -50.825 -49.198 0.883 1.00 34.03 200 LEU A CA 1
ATOM 1506 C C . LEU A 1 200 ? -49.811 -50.342 0.729 1.00 34.03 200 LEU A C 1
ATOM 1508 O O . LEU A 1 200 ? -50.169 -51.382 0.183 1.00 34.03 200 LEU A O 1
ATOM 1512 N N . SER A 1 201 ? -48.641 -50.217 1.357 1.00 33.34 201 SER A N 1
ATOM 1513 C CA . SER A 1 201 ? -48.051 -51.321 2.127 1.00 33.34 201 SER A CA 1
ATOM 1514 C C . SER A 1 201 ? -47.097 -50.798 3.204 1.00 33.34 201 SER A C 1
ATOM 1516 O O . SER A 1 201 ? -46.259 -49.935 2.968 1.00 33.34 201 SER A O 1
ATOM 1518 N N . SER A 1 202 ? -47.307 -51.344 4.391 1.00 35.41 202 SER A N 1
ATOM 1519 C CA . SER A 1 202 ? -46.663 -51.164 5.689 1.00 35.41 202 SER A CA 1
ATOM 1520 C C . SER A 1 202 ? -45.159 -51.456 5.729 1.00 35.41 202 SER A C 1
ATOM 1522 O O . SER A 1 202 ? -44.743 -52.468 5.182 1.00 35.41 202 SER A O 1
ATOM 1524 N N . GLU A 1 203 ? -44.384 -50.685 6.501 1.00 32.66 203 GLU A N 1
ATOM 1525 C CA . GLU A 1 203 ? -43.822 -51.113 7.799 1.00 32.66 203 GLU A CA 1
ATOM 1526 C C . GLU A 1 203 ? -42.932 -50.029 8.438 1.00 32.66 203 GLU A C 1
ATOM 1528 O O . GLU A 1 203 ? -42.309 -49.203 7.781 1.00 32.66 203 GLU A O 1
ATOM 1533 N N . ASN A 1 204 ? -42.946 -50.017 9.770 1.00 33.88 204 ASN A N 1
ATOM 1534 C CA . ASN A 1 204 ? -42.359 -49.022 10.659 1.00 33.88 204 ASN A CA 1
ATOM 1535 C C . ASN A 1 204 ? -40.819 -49.011 10.664 1.00 33.88 204 ASN A C 1
ATOM 1537 O O . ASN A 1 204 ? -40.212 -50.035 10.971 1.00 33.88 204 ASN A O 1
ATOM 1541 N N . ARG A 1 205 ? -40.214 -47.818 10.585 1.00 30.61 205 ARG A N 1
ATOM 1542 C CA . ARG A 1 205 ? -39.216 -47.316 11.558 1.00 30.61 205 ARG A CA 1
ATOM 1543 C C . ARG A 1 205 ? -38.956 -45.827 11.316 1.00 30.61 205 ARG A C 1
ATOM 1545 O O . ARG A 1 205 ? -38.730 -45.409 10.192 1.00 30.61 205 ARG A O 1
ATOM 1552 N N . GLY A 1 206 ? -39.074 -45.033 12.379 1.00 36.03 206 GLY A N 1
ATOM 1553 C CA . GLY A 1 206 ? -39.029 -43.576 12.316 1.00 36.03 206 GLY A CA 1
ATOM 1554 C C . GLY A 1 206 ? -37.641 -43.038 11.992 1.00 36.03 206 GLY A C 1
ATOM 1555 O O . GLY A 1 206 ? -36.703 -43.242 12.758 1.00 36.03 206 GLY A O 1
ATOM 1556 N N . GLU A 1 207 ? -37.564 -42.287 10.901 1.00 27.34 207 GLU A N 1
ATOM 1557 C CA . GLU A 1 207 ? -36.446 -41.421 10.556 1.00 27.34 207 GLU A CA 1
ATOM 1558 C C . GLU A 1 207 ? -37.036 -40.051 10.191 1.00 27.34 207 GLU A C 1
ATOM 1560 O O . GLU A 1 207 ? -37.915 -39.939 9.336 1.00 27.34 207 GLU A O 1
ATOM 1565 N N . ILE A 1 208 ? -36.632 -39.003 10.914 1.00 31.34 208 ILE A N 1
ATOM 1566 C CA . ILE A 1 208 ? -37.017 -37.625 10.598 1.00 31.34 208 ILE A CA 1
ATOM 1567 C C . ILE A 1 208 ? -36.140 -37.196 9.421 1.00 31.34 208 ILE A C 1
ATOM 1569 O O . ILE A 1 208 ? -35.063 -36.635 9.610 1.00 31.34 208 ILE A O 1
ATOM 1573 N N . ILE A 1 209 ? -36.600 -37.477 8.204 1.00 28.03 209 ILE A N 1
ATOM 1574 C CA . ILE A 1 209 ? -36.037 -36.896 6.988 1.00 28.03 209 ILE A CA 1
ATOM 1575 C C . ILE A 1 209 ? -36.549 -35.456 6.920 1.00 28.03 209 ILE A C 1
ATOM 1577 O O . ILE A 1 209 ? -37.725 -35.196 6.666 1.00 28.03 209 ILE A O 1
ATOM 1581 N N . ARG A 1 210 ? -35.667 -34.492 7.195 1.00 30.88 210 ARG A N 1
ATOM 1582 C CA . ARG A 1 210 ? -35.868 -33.117 6.733 1.00 30.88 210 ARG A CA 1
ATOM 1583 C C . ARG A 1 210 ? -35.564 -33.113 5.240 1.00 30.88 210 ARG A C 1
ATOM 1585 O O . ARG A 1 210 ? -34.413 -32.926 4.861 1.00 30.88 210 ARG A O 1
ATOM 1592 N N . GLU A 1 211 ? -36.579 -33.342 4.412 1.00 26.98 211 GLU A N 1
ATOM 1593 C CA . GLU A 1 211 ? -36.483 -33.042 2.985 1.00 26.98 211 GLU A CA 1
ATOM 1594 C C . GLU A 1 211 ? -36.198 -31.542 2.836 1.00 26.98 211 GLU A C 1
ATOM 1596 O O . GLU A 1 211 ? -37.005 -30.675 3.184 1.00 26.98 211 GLU A O 1
ATOM 1601 N N . SER A 1 212 ? -34.980 -31.246 2.391 1.00 32.56 212 SER A N 1
ATOM 1602 C CA . SER A 1 212 ? -34.569 -29.938 1.911 1.00 32.56 212 SER A CA 1
ATOM 1603 C C . SER A 1 212 ? -35.435 -29.597 0.700 1.00 32.56 212 SER A C 1
ATOM 1605 O O . SER A 1 212 ? -35.336 -30.224 -0.349 1.00 32.56 212 SER A O 1
ATOM 1607 N N . VAL A 1 213 ? -36.259 -28.553 0.818 1.00 36.81 213 VAL A N 1
ATOM 1608 C CA . VAL A 1 213 ? -37.030 -27.964 -0.298 1.00 36.81 213 VAL A CA 1
ATOM 1609 C C . VAL A 1 213 ? -36.100 -27.358 -1.381 1.00 36.81 213 VAL A C 1
ATOM 1611 O O . VAL A 1 213 ? -36.568 -26.766 -2.347 1.00 36.81 213 VAL A O 1
ATOM 1614 N N . PHE A 1 214 ? -34.776 -27.513 -1.257 1.00 38.34 214 PHE A N 1
ATOM 1615 C CA . PHE A 1 214 ? -33.771 -26.964 -2.168 1.00 38.34 214 PHE A CA 1
ATOM 1616 C C . PHE A 1 214 ? -33.013 -28.009 -2.998 1.00 38.34 214 PHE A C 1
ATOM 1618 O O . PHE A 1 214 ? -32.177 -27.618 -3.810 1.00 38.34 214 PHE A O 1
ATOM 1625 N N . ASP A 1 215 ? -33.330 -29.301 -2.881 1.00 35.03 215 ASP A N 1
ATOM 1626 C CA . ASP A 1 215 ? -32.605 -30.352 -3.617 1.00 35.03 215 ASP A CA 1
ATOM 1627 C C . ASP A 1 215 ? -33.115 -30.557 -5.063 1.00 35.03 215 ASP A C 1
ATOM 1629 O O . ASP A 1 215 ? -32.648 -31.449 -5.765 1.00 35.03 215 ASP A O 1
ATOM 1633 N N . GLN A 1 216 ? -34.043 -29.715 -5.541 1.00 38.53 216 GLN A N 1
ATOM 1634 C CA . GLN A 1 216 ? -34.607 -29.779 -6.904 1.00 38.53 216 GLN A CA 1
ATOM 1635 C C . GLN A 1 216 ? -34.491 -28.469 -7.705 1.00 38.53 216 GLN A C 1
ATOM 1637 O O . GLN A 1 216 ? -35.274 -28.233 -8.621 1.00 38.53 216 GLN A O 1
ATOM 1642 N N . VAL A 1 217 ? -33.541 -27.586 -7.378 1.00 45.97 217 VAL A N 1
ATOM 1643 C CA . VAL A 1 217 ? -33.265 -26.413 -8.228 1.00 45.97 217 VAL A CA 1
ATOM 1644 C C . VAL A 1 217 ? -32.124 -26.764 -9.178 1.00 45.97 217 VAL A C 1
ATOM 1646 O O . VAL A 1 217 ? -30.974 -26.854 -8.747 1.00 45.97 217 VAL A O 1
ATOM 1649 N N . ASP A 1 218 ? -32.475 -26.996 -10.444 1.00 53.19 218 ASP A N 1
ATOM 1650 C CA . ASP A 1 218 ? -31.574 -27.382 -11.532 1.00 53.19 218 ASP A CA 1
ATOM 1651 C C . ASP A 1 218 ? -30.293 -26.526 -11.550 1.00 53.19 218 ASP A C 1
ATOM 1653 O O . ASP A 1 218 ? -30.348 -25.295 -11.607 1.00 53.19 218 ASP A O 1
ATOM 1657 N N . ASP A 1 219 ? -29.126 -27.180 -11.506 1.00 69.50 219 ASP A N 1
ATOM 1658 C CA . ASP A 1 219 ? -27.823 -26.551 -11.744 1.00 69.50 219 ASP A CA 1
ATOM 1659 C C . ASP A 1 219 ? -27.787 -26.074 -13.213 1.00 69.50 219 ASP A C 1
ATOM 1661 O O . ASP A 1 219 ? -27.387 -26.818 -14.110 1.00 69.50 219 ASP A O 1
ATOM 1665 N N . SER A 1 220 ? -28.239 -24.845 -13.488 1.00 82.69 220 SER A N 1
ATOM 1666 C CA . SER A 1 220 ? -28.157 -24.284 -14.835 1.00 82.69 220 SER A CA 1
ATOM 1667 C C . SER A 1 220 ? -26.688 -24.093 -15.230 1.00 82.69 220 SER A C 1
ATOM 1669 O O . SER A 1 220 ? -25.881 -23.491 -14.515 1.00 82.69 220 SER A O 1
ATOM 1671 N N . GLU A 1 221 ? -26.317 -24.648 -16.384 1.00 90.06 221 GLU A N 1
ATOM 1672 C CA . GLU A 1 221 ? -25.005 -24.465 -17.000 1.00 90.06 221 GLU A CA 1
ATOM 1673 C C . GLU A 1 221 ? -25.120 -23.458 -18.146 1.00 90.06 221 GLU A C 1
ATOM 1675 O O . GLU A 1 221 ? -25.979 -23.573 -19.023 1.00 90.06 221 GLU A O 1
ATOM 1680 N N . THR A 1 222 ? -24.215 -22.485 -18.183 1.00 90.88 222 THR A N 1
ATOM 1681 C CA . THR A 1 222 ? -24.065 -21.551 -19.295 1.00 90.88 222 THR A CA 1
ATOM 1682 C C . THR A 1 222 ? -22.840 -21.922 -20.124 1.00 90.88 222 THR A C 1
ATOM 1684 O O . THR A 1 222 ? -21.729 -22.025 -19.615 1.00 90.88 222 THR A O 1
ATOM 1687 N N . GLN A 1 223 ? -23.034 -22.102 -21.431 1.00 95.06 223 GLN A N 1
ATOM 1688 C CA . GLN A 1 223 ? -21.945 -22.326 -22.379 1.00 95.06 223 GLN A CA 1
ATOM 1689 C C . GLN A 1 223 ? -21.313 -20.989 -22.789 1.00 95.06 223 GLN A C 1
ATOM 1691 O O . GLN A 1 223 ? -21.985 -20.122 -23.348 1.00 95.06 223 GLN A O 1
ATOM 1696 N N . LEU A 1 224 ? -20.022 -20.839 -22.516 1.00 96.12 224 LEU A N 1
ATOM 1697 C CA . LEU A 1 224 ? -19.149 -19.789 -23.021 1.00 96.12 224 LEU A CA 1
ATOM 1698 C C . LEU A 1 224 ? -18.439 -20.272 -24.286 1.00 96.12 224 LEU A C 1
ATOM 1700 O O . LEU A 1 224 ? -18.106 -21.452 -24.411 1.00 96.12 224 LEU A O 1
ATOM 1704 N N . THR A 1 225 ? -18.186 -19.353 -25.212 1.00 97.00 225 THR A N 1
ATOM 1705 C CA . THR A 1 225 ? -17.436 -19.622 -26.442 1.00 97.00 225 THR A CA 1
ATOM 1706 C C . THR A 1 225 ? -16.236 -18.696 -26.536 1.00 97.00 225 THR A C 1
ATOM 1708 O O . THR A 1 225 ? -16.394 -17.484 -26.432 1.00 97.00 225 THR A O 1
ATOM 1711 N N . PHE A 1 226 ? -15.052 -19.255 -26.759 1.00 97.31 226 PHE A N 1
ATOM 1712 C CA . PHE A 1 226 ? -13.800 -18.521 -26.913 1.00 97.31 226 PHE A CA 1
ATOM 1713 C C . PHE A 1 226 ? -13.272 -18.693 -28.337 1.00 97.31 226 PHE A C 1
ATOM 1715 O O . PHE A 1 226 ? -13.081 -19.819 -28.788 1.00 97.31 226 PHE A O 1
ATOM 1722 N N . TRP A 1 227 ? -13.036 -17.590 -29.041 1.00 97.69 227 TRP A N 1
ATOM 1723 C CA . TRP A 1 227 ? -12.299 -17.548 -30.302 1.00 97.69 227 TRP A CA 1
ATOM 1724 C C . TRP A 1 227 ? -10.868 -17.115 -30.000 1.00 97.69 227 TRP A C 1
ATOM 1726 O O . TRP A 1 227 ? -10.646 -16.009 -29.509 1.00 97.69 227 TRP A O 1
ATOM 1736 N N . LEU A 1 228 ? -9.912 -17.994 -30.265 1.00 96.50 228 LEU A N 1
ATOM 1737 C CA . LEU A 1 228 ? -8.496 -17.823 -29.961 1.00 96.50 228 LEU A CA 1
ATOM 1738 C C . LEU A 1 228 ? -7.728 -17.598 -31.262 1.00 96.50 228 LEU A C 1
ATOM 1740 O O . LEU A 1 228 ? -7.963 -18.326 -32.223 1.00 96.50 228 LEU A O 1
ATOM 1744 N N . TYR A 1 229 ? -6.805 -16.636 -31.285 1.00 95.19 229 TYR A N 1
ATOM 1745 C CA . TYR A 1 229 ? -5.920 -16.387 -32.430 1.00 95.19 229 TYR A CA 1
ATOM 1746 C C . TYR A 1 229 ? -4.487 -16.116 -31.989 1.00 95.19 229 TYR A C 1
ATOM 1748 O O . TYR A 1 229 ? -4.260 -15.308 -31.088 1.00 95.19 229 TYR A O 1
ATOM 1756 N N . GLY A 1 230 ? -3.523 -16.731 -32.676 1.00 92.88 230 GLY A N 1
ATOM 1757 C CA . GLY A 1 230 ? -2.091 -16.516 -32.452 1.00 92.88 230 GLY A CA 1
ATOM 1758 C C . GLY A 1 230 ? -1.590 -17.019 -31.097 1.00 92.88 230 GLY A C 1
ATOM 1759 O O . GLY A 1 230 ? -0.698 -16.403 -30.515 1.00 92.88 230 GLY A O 1
ATOM 1760 N N . VAL A 1 231 ? -2.183 -18.093 -30.574 1.00 91.50 231 VAL A N 1
ATOM 1761 C CA . VAL A 1 231 ? -1.765 -18.710 -29.312 1.00 91.50 231 VAL A CA 1
ATOM 1762 C C . VAL A 1 231 ? -0.417 -19.383 -29.511 1.00 91.50 231 VAL A C 1
ATOM 1764 O O . VAL A 1 231 ? -0.248 -20.164 -30.445 1.00 91.50 231 VAL A O 1
ATOM 1767 N N . VAL A 1 232 ? 0.507 -19.127 -28.591 1.00 88.38 232 VAL A N 1
ATOM 1768 C CA . VAL A 1 232 ? 1.800 -19.807 -28.541 1.00 88.38 232 VAL A CA 1
ATOM 1769 C C . VAL A 1 232 ? 1.888 -20.542 -27.207 1.00 88.38 232 VAL A C 1
ATOM 1771 O O . VAL A 1 232 ? 1.806 -19.920 -26.145 1.00 88.38 232 VAL A O 1
ATOM 1774 N N . GLY A 1 233 ? 1.970 -21.870 -27.253 1.00 86.62 233 GLY A N 1
ATOM 1775 C CA . GLY A 1 233 ? 1.822 -22.751 -26.095 1.00 86.62 233 GLY A CA 1
ATOM 1776 C C . GLY A 1 233 ? 2.874 -23.855 -26.083 1.00 86.62 233 GLY A C 1
ATOM 1777 O O . GLY A 1 233 ? 3.304 -24.337 -27.123 1.00 86.62 233 GLY A O 1
ATOM 1778 N N . SER A 1 234 ? 3.303 -24.265 -24.891 1.00 87.19 234 SER A N 1
ATOM 1779 C CA . SER A 1 234 ? 4.207 -25.410 -24.704 1.00 87.19 234 SER A CA 1
ATOM 1780 C C . SER A 1 234 ? 3.876 -26.163 -23.417 1.00 87.19 234 SER A C 1
ATOM 1782 O O . SER A 1 234 ? 3.275 -25.586 -22.511 1.00 87.19 234 SER A O 1
ATOM 1784 N N . ASP A 1 235 ? 4.360 -27.396 -23.263 1.00 84.69 235 ASP A N 1
ATOM 1785 C CA . ASP A 1 235 ? 4.219 -28.173 -22.017 1.00 84.69 235 ASP A CA 1
ATOM 1786 C C . ASP A 1 235 ? 4.719 -27.409 -20.779 1.00 84.69 235 ASP A C 1
ATOM 1788 O O . ASP A 1 235 ? 4.131 -27.471 -19.698 1.00 84.69 235 ASP A O 1
ATOM 1792 N N . ARG A 1 236 ? 5.819 -26.656 -20.928 1.00 81.88 236 ARG A N 1
ATOM 1793 C CA . ARG A 1 236 ? 6.388 -25.846 -19.837 1.00 81.88 236 ARG A CA 1
ATOM 1794 C C . ARG A 1 236 ? 5.591 -24.573 -19.574 1.00 81.88 236 ARG A C 1
ATOM 1796 O O . ARG A 1 236 ? 5.600 -24.070 -18.451 1.00 81.88 236 ARG A O 1
ATOM 1803 N N . TYR A 1 237 ? 4.931 -24.046 -20.600 1.00 86.44 237 TYR A N 1
ATOM 1804 C CA . TYR A 1 237 ? 4.231 -22.771 -20.556 1.00 86.44 237 TYR A CA 1
ATOM 1805 C C . TYR A 1 237 ? 2.938 -22.857 -21.382 1.00 86.44 237 TYR A C 1
ATOM 1807 O O . TYR A 1 237 ? 2.914 -22.436 -22.540 1.00 86.44 237 TYR A O 1
ATOM 1815 N N . PRO A 1 238 ? 1.865 -23.442 -20.827 1.00 91.81 238 PRO A N 1
ATOM 1816 C CA . PRO A 1 238 ? 0.590 -23.518 -21.525 1.00 91.81 238 PRO A CA 1
ATOM 1817 C C . PRO A 1 238 ? -0.143 -22.173 -21.512 1.00 91.81 238 PRO A C 1
ATOM 1819 O O . PRO A 1 238 ? -0.065 -21.434 -20.527 1.00 91.81 238 PRO A O 1
ATOM 1822 N N . LEU A 1 239 ? -0.945 -21.909 -22.548 1.00 93.38 239 LEU A N 1
ATOM 1823 C CA . LEU A 1 239 ? -2.037 -20.936 -22.459 1.00 93.38 239 LEU A CA 1
ATOM 1824 C C . LEU A 1 239 ? -3.061 -21.456 -21.447 1.00 93.38 239 LEU A C 1
ATOM 1826 O O . LEU A 1 239 ? -3.490 -22.610 -21.531 1.00 93.38 239 LEU A O 1
ATOM 1830 N N . ARG A 1 240 ? -3.498 -20.594 -20.528 1.00 94.06 240 ARG A N 1
ATOM 1831 C CA . ARG A 1 240 ? -4.559 -20.889 -19.563 1.00 94.06 240 ARG A CA 1
ATOM 1832 C C . ARG A 1 240 ? -5.662 -19.843 -19.643 1.00 94.06 240 ARG A C 1
ATOM 1834 O O . ARG A 1 240 ? -5.390 -18.646 -19.572 1.00 94.06 240 ARG A O 1
ATOM 1841 N N . ILE A 1 241 ? -6.906 -20.300 -19.740 1.00 94.38 241 ILE A N 1
ATOM 1842 C CA . ILE A 1 241 ? -8.092 -19.457 -19.558 1.00 94.38 241 ILE A CA 1
ATOM 1843 C C . ILE A 1 241 ? -8.740 -19.868 -18.246 1.00 94.38 241 ILE A C 1
ATOM 1845 O O . ILE A 1 241 ? -9.080 -21.038 -18.060 1.00 94.38 241 ILE A O 1
ATOM 1849 N N . LEU A 1 242 ? -8.898 -18.909 -17.340 1.00 92.94 242 LEU A N 1
ATOM 1850 C CA . LEU A 1 242 ? -9.517 -19.101 -16.041 1.00 92.94 242 LEU A CA 1
ATOM 1851 C C . LEU A 1 242 ? -10.828 -18.320 -15.967 1.00 92.94 242 LEU A C 1
ATOM 1853 O O . LEU A 1 242 ? -10.869 -17.148 -16.329 1.00 92.94 242 LEU A O 1
ATOM 1857 N N . VAL A 1 243 ? -11.883 -18.958 -15.468 1.00 91.00 243 VAL A N 1
ATOM 1858 C CA . VAL A 1 243 ? -13.176 -18.328 -15.175 1.00 91.00 243 VAL A CA 1
ATOM 1859 C C . VAL A 1 243 ? -13.425 -18.458 -13.678 1.00 91.00 243 VAL A C 1
ATOM 1861 O O . VAL A 1 243 ? -13.434 -19.565 -13.147 1.00 91.00 243 VAL A O 1
ATOM 1864 N N . ASP A 1 244 ? -13.547 -17.327 -12.987 1.00 87.62 244 ASP A N 1
ATOM 1865 C CA . ASP A 1 244 ? -13.636 -17.227 -11.525 1.00 87.62 244 ASP A CA 1
ATOM 1866 C C . ASP A 1 244 ? -12.507 -17.986 -10.803 1.00 87.62 244 ASP A C 1
ATOM 1868 O O . ASP A 1 244 ? -12.700 -18.626 -9.771 1.00 87.62 244 ASP A O 1
ATOM 1872 N N . GLY A 1 245 ? -11.301 -17.927 -11.380 1.00 86.88 245 GLY A N 1
ATOM 1873 C CA . GLY A 1 245 ? -10.106 -18.609 -10.875 1.00 86.88 245 GLY A CA 1
ATOM 1874 C C . GLY A 1 245 ? -10.017 -20.101 -11.217 1.00 86.88 245 GLY A C 1
ATOM 1875 O O . GLY A 1 245 ? -8.984 -20.715 -10.959 1.00 86.88 245 GLY A O 1
ATOM 1876 N N . LEU A 1 246 ? -11.043 -20.694 -11.839 1.00 86.81 246 LEU A N 1
ATOM 1877 C CA . LEU A 1 246 ? -11.019 -22.083 -12.301 1.00 86.81 246 LEU A CA 1
ATOM 1878 C C . LEU A 1 246 ? -10.450 -22.161 -13.716 1.00 86.81 246 LEU A C 1
ATOM 1880 O O . LEU A 1 246 ? -10.978 -21.537 -14.631 1.00 86.81 246 LEU A O 1
ATOM 1884 N N . CYS A 1 247 ? -9.387 -22.943 -13.911 1.00 92.81 247 CYS A N 1
ATOM 1885 C CA . CYS A 1 247 ? -8.801 -23.173 -15.232 1.00 92.81 247 CYS A CA 1
ATOM 1886 C C . CYS A 1 247 ? -9.761 -24.003 -16.097 1.00 92.81 247 CYS A C 1
ATOM 1888 O O . CYS A 1 247 ? -9.938 -25.196 -15.855 1.00 92.81 247 CYS A O 1
ATOM 1890 N N . VAL A 1 248 ? -10.377 -23.368 -17.094 1.00 92.75 248 VAL A N 1
ATOM 1891 C CA . VAL A 1 248 ? -11.361 -23.993 -17.991 1.00 92.75 248 VAL A CA 1
ATOM 1892 C C . VAL A 1 248 ? -10.773 -24.427 -19.332 1.00 92.75 248 VAL A C 1
ATOM 1894 O O . VAL A 1 248 ? -11.355 -25.267 -20.013 1.00 92.75 248 VAL A O 1
ATOM 1897 N N . LEU A 1 249 ? -9.620 -23.876 -19.712 1.00 94.19 249 LEU A N 1
ATOM 1898 C CA . LEU A 1 249 ? -8.853 -24.301 -20.879 1.00 94.19 249 LEU A CA 1
ATOM 1899 C C . LEU A 1 249 ? -7.364 -24.251 -20.554 1.00 94.19 249 LEU A C 1
ATOM 1901 O O . LEU A 1 249 ? -6.873 -23.242 -20.048 1.00 94.19 249 LEU A O 1
ATOM 1905 N N . ARG A 1 250 ? -6.652 -25.318 -20.921 1.00 94.25 250 ARG A N 1
ATOM 1906 C CA . ARG A 1 250 ? -5.191 -25.405 -20.927 1.00 94.25 250 ARG A CA 1
ATOM 1907 C C . ARG A 1 250 ? -4.744 -25.861 -22.317 1.00 94.25 250 ARG A C 1
ATOM 1909 O O . ARG A 1 250 ? -5.146 -26.939 -22.745 1.00 94.25 250 ARG A O 1
ATOM 1916 N N . CYS A 1 251 ? -3.949 -25.050 -23.012 1.00 92.94 251 CYS A N 1
ATOM 1917 C CA . CYS A 1 251 ? -3.412 -25.371 -24.337 1.00 92.94 251 CYS A CA 1
ATOM 1918 C C . CYS A 1 251 ? -1.881 -25.389 -24.298 1.00 92.94 251 CYS A C 1
ATOM 1920 O O . CYS A 1 251 ? -1.253 -24.377 -23.991 1.00 92.94 251 CYS A O 1
ATOM 1922 N N . GLU A 1 252 ? -1.296 -26.552 -24.579 1.00 93.25 252 GLU A N 1
ATOM 1923 C CA . GLU A 1 252 ? 0.149 -26.838 -24.485 1.00 93.25 252 GLU A CA 1
ATOM 1924 C C . GLU A 1 252 ? 0.867 -26.790 -25.834 1.00 93.25 252 GLU A C 1
ATOM 1926 O O . GLU A 1 252 ? 2.031 -27.156 -25.933 1.00 93.25 252 GLU A O 1
ATOM 1931 N N . HIS A 1 253 ? 0.186 -26.335 -26.877 1.00 90.88 253 HIS A N 1
ATOM 1932 C CA . HIS A 1 253 ? 0.742 -26.212 -28.216 1.00 90.88 253 HIS A CA 1
ATOM 1933 C C . HIS A 1 253 ? 0.286 -24.910 -28.866 1.00 90.88 253 HIS A C 1
ATOM 1935 O O . HIS A 1 253 ? -0.637 -24.239 -28.392 1.00 90.88 253 HIS A O 1
ATOM 1941 N N . ASP A 1 254 ? 0.957 -24.571 -29.958 1.00 92.12 254 ASP A N 1
ATOM 1942 C CA . ASP A 1 254 ? 0.650 -23.395 -30.755 1.00 92.12 254 ASP A CA 1
ATOM 1943 C C . ASP A 1 254 ? -0.682 -23.580 -31.490 1.00 92.12 254 ASP A C 1
ATOM 1945 O O . ASP A 1 254 ? -0.938 -24.623 -32.096 1.00 92.12 254 ASP A O 1
ATOM 1949 N N . LEU A 1 255 ? -1.525 -22.548 -31.460 1.00 91.75 255 LEU A N 1
ATOM 1950 C CA . LEU A 1 255 ? -2.758 -22.479 -32.240 1.00 91.75 255 LEU A CA 1
ATOM 1951 C C . LEU A 1 255 ? -2.768 -21.182 -33.040 1.00 91.75 255 LEU A C 1
ATOM 1953 O O . LEU A 1 255 ? -2.897 -20.090 -32.482 1.00 91.75 255 LEU A O 1
ATOM 1957 N N . GLU A 1 256 ? -2.709 -21.298 -34.366 1.00 92.44 256 GLU A N 1
ATOM 1958 C CA . GLU A 1 256 ? -2.909 -20.147 -35.251 1.00 92.44 256 GLU A CA 1
ATOM 1959 C C . GLU A 1 256 ? -4.308 -19.552 -35.042 1.00 92.44 256 GLU A C 1
ATOM 1961 O O . GLU A 1 256 ? -4.462 -18.337 -34.887 1.00 92.44 256 GLU A O 1
ATOM 1966 N N . SER A 1 257 ? -5.319 -20.422 -34.956 1.00 95.88 257 SER A N 1
ATOM 1967 C CA . SER A 1 257 ? -6.669 -20.071 -34.530 1.00 95.88 257 SER A CA 1
ATOM 1968 C C . SER A 1 257 ? -7.403 -21.288 -33.946 1.00 95.88 257 SER A C 1
ATOM 1970 O O . SER A 1 257 ? -7.110 -22.421 -34.323 1.00 95.88 257 SER A O 1
ATOM 1972 N N . GLY A 1 258 ? -8.341 -21.078 -33.020 1.00 95.50 258 GLY A N 1
ATOM 1973 C CA . GLY A 1 258 ? -9.132 -22.160 -32.422 1.00 95.50 258 GLY A CA 1
ATOM 1974 C C . GLY A 1 258 ? -10.405 -21.669 -31.730 1.00 95.50 258 GLY A C 1
ATOM 1975 O O . GLY A 1 258 ? -10.419 -20.597 -31.127 1.00 95.50 258 GLY A O 1
ATOM 1976 N N . LYS A 1 259 ? -11.491 -22.440 -31.824 1.00 96.88 259 LYS A N 1
ATOM 1977 C CA . LYS A 1 259 ? -12.780 -22.175 -31.164 1.00 96.88 259 LYS A CA 1
ATOM 1978 C C . LYS A 1 259 ? -12.967 -23.151 -30.010 1.00 96.88 259 LYS A C 1
ATOM 1980 O O . LYS A 1 259 ? -12.891 -24.355 -30.211 1.00 96.88 259 LYS A O 1
ATOM 1985 N N . VAL A 1 260 ? -13.230 -22.659 -28.804 1.00 96.00 260 VAL A N 1
ATOM 1986 C CA . VAL A 1 260 ? -13.406 -23.494 -27.605 1.00 96.00 260 VAL A CA 1
ATOM 1987 C C . VAL A 1 260 ? -14.760 -23.216 -26.976 1.00 96.00 260 VAL A C 1
ATOM 1989 O O . VAL A 1 260 ? -15.126 -22.061 -26.767 1.00 96.00 260 VAL A O 1
ATOM 1992 N N . HIS A 1 261 ? -15.481 -24.275 -26.618 1.00 96.00 261 HIS A N 1
ATOM 1993 C CA . HIS A 1 261 ? -16.706 -24.178 -25.836 1.00 96.00 261 HIS A CA 1
ATOM 1994 C C . HIS A 1 261 ? -16.479 -24.683 -24.415 1.00 96.00 261 HIS A C 1
ATOM 1996 O O . HIS A 1 261 ? -15.994 -25.792 -24.213 1.00 96.00 261 HIS A O 1
ATOM 2002 N N . VAL A 1 262 ? -16.879 -23.885 -23.432 1.00 93.19 262 VAL A N 1
ATOM 2003 C CA . VAL A 1 262 ? -16.751 -24.213 -22.011 1.00 93.19 262 VAL A CA 1
ATOM 2004 C C . VAL A 1 262 ? -18.109 -24.060 -21.357 1.00 93.19 262 VAL A C 1
ATOM 2006 O O . VAL A 1 262 ? -18.754 -23.034 -21.527 1.00 93.19 262 VAL A O 1
ATOM 2009 N N . LYS A 1 263 ? -18.538 -25.040 -20.566 1.00 92.56 263 LYS A N 1
ATOM 2010 C CA . LYS A 1 263 ? -19.722 -24.886 -19.718 1.00 92.56 263 LYS A CA 1
ATOM 2011 C C . LYS A 1 263 ? -19.316 -24.395 -18.333 1.00 92.56 263 LYS A C 1
ATOM 2013 O O . LYS A 1 263 ? -18.414 -24.956 -17.720 1.00 92.56 263 LYS A O 1
ATOM 2018 N N . VAL A 1 264 ? -19.979 -23.351 -17.853 1.00 89.31 264 VAL A N 1
ATOM 2019 C CA . VAL A 1 264 ? -19.756 -22.740 -16.538 1.00 89.31 264 VAL A CA 1
ATOM 2020 C C . VAL A 1 264 ? -21.074 -22.746 -15.774 1.00 89.31 264 VAL A C 1
ATOM 2022 O O . VAL A 1 264 ? -22.118 -22.418 -16.338 1.00 89.31 264 VAL A O 1
ATOM 2025 N N . LYS A 1 265 ? -21.041 -23.137 -14.498 1.00 86.25 265 LYS A N 1
ATOM 2026 C CA . LYS A 1 265 ? -22.233 -23.139 -13.640 1.00 86.25 265 LYS A CA 1
ATOM 2027 C C . LYS A 1 265 ? -22.690 -21.710 -13.356 1.00 86.25 265 LYS A C 1
ATOM 2029 O O . LYS A 1 265 ? -21.865 -20.864 -13.016 1.00 86.25 265 LYS A O 1
ATOM 2034 N N . GLU A 1 266 ? -23.989 -21.445 -13.459 1.00 79.19 266 GLU A N 1
ATOM 2035 C CA . GLU A 1 266 ? -24.525 -20.125 -13.129 1.00 79.19 266 GLU A CA 1
ATOM 2036 C C . GLU A 1 266 ? -24.544 -19.901 -11.602 1.00 79.19 266 GLU A C 1
ATOM 2038 O O . GLU A 1 266 ? -24.882 -20.809 -10.834 1.00 79.19 266 GLU A O 1
ATOM 2043 N N . PRO A 1 267 ? -24.188 -18.700 -11.112 1.00 73.38 267 PRO A N 1
ATOM 2044 C CA . PRO A 1 267 ? -24.237 -18.392 -9.692 1.00 73.38 267 PRO A CA 1
ATOM 2045 C C . PRO A 1 267 ? -25.692 -18.361 -9.210 1.00 73.38 267 PRO A C 1
ATOM 2047 O O . PRO A 1 267 ? -26.499 -17.561 -9.678 1.00 73.38 267 PRO A O 1
ATOM 2050 N N . LYS A 1 268 ? -26.003 -19.190 -8.205 1.00 68.81 268 LYS A N 1
ATOM 2051 C CA . LYS A 1 268 ? -27.373 -19.461 -7.722 1.00 68.81 268 LYS A CA 1
ATOM 2052 C C . LYS A 1 268 ? -28.166 -18.237 -7.224 1.00 68.81 268 LYS A C 1
ATOM 2054 O O . LYS A 1 268 ? -29.377 -18.340 -7.070 1.00 68.81 268 LYS A O 1
ATOM 2059 N N . PHE A 1 269 ? -27.526 -17.092 -6.949 1.00 54.47 269 PHE A N 1
ATOM 2060 C CA . PHE A 1 269 ? -28.157 -15.986 -6.205 1.00 54.47 269 PHE A CA 1
ATOM 2061 C C . PHE A 1 269 ? -27.786 -14.566 -6.667 1.00 54.47 269 PHE A C 1
ATOM 2063 O O . PHE A 1 269 ? -27.853 -13.632 -5.868 1.00 54.47 269 PHE A O 1
ATOM 2070 N N . SER A 1 270 ? -27.412 -14.366 -7.934 1.00 60.88 270 SER A N 1
ATOM 2071 C CA . SER A 1 270 ? -27.135 -13.018 -8.452 1.00 60.88 270 SER A CA 1
ATOM 2072 C C . SER A 1 270 ? -28.065 -12.655 -9.615 1.00 60.88 270 SER A C 1
ATOM 2074 O O . SER A 1 270 ? -28.099 -13.397 -10.595 1.00 60.88 270 SER A O 1
ATOM 2076 N N . PRO A 1 271 ? -28.777 -11.509 -9.569 1.00 68.81 271 PRO A N 1
ATOM 2077 C CA . PRO A 1 271 ? -29.545 -11.010 -10.715 1.00 68.81 271 PRO A CA 1
ATOM 2078 C C . PRO A 1 271 ? -28.649 -10.627 -11.906 1.00 68.81 271 PRO A C 1
ATOM 2080 O O . PRO A 1 271 ? -29.136 -10.473 -13.022 1.00 68.81 271 PRO A O 1
ATOM 2083 N N . GLU A 1 272 ? -27.338 -10.493 -11.682 1.00 78.56 272 GLU A N 1
ATOM 2084 C CA . GLU A 1 272 ? -26.332 -10.279 -12.719 1.00 78.56 272 GLU A CA 1
ATOM 2085 C C . GLU A 1 272 ? -25.348 -11.454 -12.729 1.00 78.56 272 GLU A C 1
ATOM 2087 O O . GLU A 1 272 ? -24.614 -11.671 -11.757 1.00 78.56 272 GLU A O 1
ATOM 2092 N N . HIS A 1 273 ? -25.298 -12.205 -13.828 1.00 81.81 273 HIS A N 1
ATOM 2093 C CA . HIS A 1 273 ? -24.344 -13.296 -13.994 1.00 81.81 273 HIS A CA 1
ATOM 2094 C C . HIS A 1 273 ? -22.978 -12.702 -14.369 1.00 81.81 273 HIS A C 1
ATOM 2096 O O . HIS A 1 273 ? -22.665 -12.505 -15.540 1.00 81.81 273 HIS A O 1
ATOM 2102 N N . LYS A 1 274 ? -22.173 -12.357 -13.361 1.00 86.19 274 LYS A N 1
ATOM 2103 C CA . LYS A 1 274 ? -20.815 -11.820 -13.533 1.00 86.19 274 LYS A CA 1
ATOM 2104 C C . LYS A 1 274 ? -19.775 -12.922 -13.367 1.00 86.19 274 LYS A C 1
ATOM 2106 O O . LYS A 1 274 ? -19.856 -13.656 -12.391 1.00 86.19 274 LYS A O 1
ATOM 2111 N N . VAL A 1 275 ? -18.787 -12.950 -14.258 1.00 88.38 275 VAL A N 1
ATOM 2112 C CA . VAL A 1 275 ? -17.619 -13.840 -14.187 1.00 88.38 275 VAL A CA 1
ATOM 2113 C C . VAL A 1 275 ? -16.327 -13.031 -14.261 1.00 88.38 275 VAL A C 1
ATOM 2115 O O . VAL A 1 275 ? -16.249 -12.030 -14.980 1.00 88.38 275 VAL A O 1
ATOM 2118 N N . ASN A 1 276 ? -15.305 -13.449 -13.526 1.00 87.25 276 ASN A N 1
ATOM 2119 C CA . ASN A 1 276 ? -13.940 -12.954 -13.658 1.00 87.25 276 ASN A CA 1
ATOM 2120 C C . ASN A 1 276 ? -13.204 -13.838 -14.667 1.00 87.25 276 ASN A C 1
ATOM 2122 O O . ASN A 1 276 ? -12.991 -15.019 -14.410 1.00 87.25 276 ASN A O 1
ATOM 2126 N N . LEU A 1 277 ? -12.837 -13.289 -15.822 1.00 91.38 277 LEU A N 1
ATOM 2127 C CA . LEU A 1 277 ? -12.072 -14.004 -16.839 1.00 91.38 277 LEU A CA 1
ATOM 2128 C C . LEU A 1 277 ? -10.607 -13.577 -16.752 1.00 91.38 277 LEU A C 1
ATOM 2130 O O . LEU A 1 277 ? -10.305 -12.390 -16.903 1.00 91.38 277 LEU A O 1
ATOM 2134 N N . SER A 1 278 ? -9.715 -14.549 -16.575 1.00 89.31 278 SER A N 1
ATOM 2135 C CA . SER A 1 278 ? -8.267 -14.343 -16.600 1.00 89.31 278 SER A CA 1
ATOM 2136 C C . SER A 1 278 ? -7.637 -15.160 -17.724 1.00 89.31 278 SER A C 1
ATOM 2138 O O . SER A 1 278 ? -7.885 -16.358 -17.845 1.00 89.31 278 SER A O 1
ATOM 2140 N N . VAL A 1 279 ? -6.814 -14.521 -18.550 1.00 90.25 279 VAL A N 1
ATOM 2141 C CA . VAL A 1 279 ? -6.061 -15.157 -19.638 1.00 90.25 279 VAL A CA 1
ATOM 2142 C C . VAL A 1 279 ? -4.575 -15.043 -19.321 1.00 90.25 279 VAL A C 1
ATOM 2144 O O . VAL A 1 279 ? -4.064 -13.934 -19.165 1.00 90.25 279 VAL A O 1
ATOM 2147 N N . ASP A 1 280 ? -3.900 -16.184 -19.219 1.00 87.44 280 ASP A N 1
ATOM 2148 C CA . ASP A 1 280 ? -2.467 -16.295 -18.938 1.00 87.44 280 ASP A CA 1
ATOM 2149 C C . ASP A 1 280 ? -1.769 -16.995 -20.107 1.00 87.44 280 ASP A C 1
ATOM 2151 O O . ASP A 1 280 ? -2.036 -18.168 -20.374 1.00 87.44 280 ASP A O 1
ATOM 2155 N N . MET A 1 281 ? -0.893 -16.277 -20.813 1.00 82.62 281 MET A N 1
ATOM 2156 C CA . MET A 1 281 ? -0.114 -16.810 -21.935 1.00 82.62 281 MET A CA 1
ATOM 2157 C C . MET A 1 281 ? 1.361 -16.392 -21.821 1.00 82.62 281 MET A C 1
ATOM 2159 O O . MET A 1 281 ? 1.645 -15.219 -21.563 1.00 82.62 281 MET A O 1
ATOM 2163 N N . PRO A 1 282 ? 2.327 -17.297 -22.038 1.00 71.44 282 PRO A N 1
ATOM 2164 C CA . PRO A 1 282 ? 3.735 -16.915 -22.157 1.00 71.44 282 PRO A CA 1
ATOM 2165 C C . PRO A 1 282 ? 4.011 -16.115 -23.442 1.00 71.44 282 PRO A C 1
ATOM 2167 O O . PRO A 1 282 ? 3.480 -16.428 -24.503 1.00 71.44 282 PRO A O 1
ATOM 2170 N N . LEU A 1 283 ? 4.895 -15.115 -23.374 1.00 69.56 283 LEU A N 1
ATOM 2171 C CA . LEU A 1 283 ? 5.495 -14.515 -24.568 1.00 69.56 283 LEU A CA 1
ATOM 2172 C C . LEU A 1 283 ? 6.707 -15.345 -24.987 1.00 69.56 283 LEU A C 1
ATOM 2174 O O . LEU A 1 283 ? 7.655 -15.507 -24.212 1.00 69.56 283 LEU A O 1
ATOM 2178 N N . VAL A 1 284 ? 6.717 -15.822 -26.229 1.00 59.31 284 VAL A N 1
ATOM 2179 C CA . VAL A 1 284 ? 7.924 -16.393 -26.835 1.00 59.31 284 VAL A CA 1
ATOM 2180 C C . VAL A 1 284 ? 8.802 -15.246 -27.323 1.00 59.31 284 VAL A C 1
ATOM 2182 O O . VAL A 1 284 ? 8.827 -14.897 -28.494 1.00 59.31 284 VAL A O 1
ATOM 2185 N N . THR A 1 285 ? 9.528 -14.623 -26.400 1.00 53.47 285 THR A N 1
ATOM 2186 C CA . THR A 1 285 ? 10.667 -13.771 -26.750 1.00 53.47 285 THR A CA 1
ATOM 2187 C C . THR A 1 285 ? 11.913 -14.646 -26.725 1.00 53.47 285 THR A C 1
ATOM 2189 O O . THR A 1 285 ? 12.180 -15.273 -25.702 1.00 53.47 285 THR A O 1
ATOM 2192 N N . GLY A 1 286 ? 12.681 -14.709 -27.817 1.00 47.66 286 GLY A N 1
ATOM 2193 C CA . GLY A 1 286 ? 13.879 -15.557 -27.980 1.00 47.66 286 GLY A CA 1
ATOM 2194 C C . GLY A 1 286 ? 15.068 -15.260 -27.046 1.00 47.66 286 GLY A C 1
ATOM 2195 O O . GLY A 1 286 ? 16.205 -15.578 -27.379 1.00 47.66 286 GLY A O 1
ATOM 2196 N N . VAL A 1 287 ? 14.835 -14.645 -25.886 1.00 45.25 287 VAL A N 1
ATOM 2197 C CA . VAL A 1 287 ? 15.834 -14.254 -24.889 1.00 45.25 287 VAL A CA 1
ATOM 2198 C C . VAL A 1 287 ? 15.382 -14.780 -23.524 1.00 45.25 287 VAL A C 1
ATOM 2200 O O . VAL A 1 287 ? 14.196 -14.771 -23.212 1.00 45.25 287 VAL A O 1
ATOM 2203 N N . SER A 1 288 ? 16.326 -15.246 -22.708 1.00 48.19 288 SER A N 1
ATOM 2204 C CA . SER A 1 288 ? 16.163 -16.070 -21.494 1.00 48.19 288 SER A CA 1
ATOM 2205 C C . SER A 1 288 ? 15.305 -15.511 -20.339 1.00 48.19 288 SER A C 1
ATOM 2207 O O . SER A 1 288 ? 15.272 -16.124 -19.276 1.00 48.19 288 SER A O 1
ATOM 2209 N N . ASN A 1 289 ? 14.599 -14.392 -20.520 1.00 46.31 289 ASN A N 1
ATOM 2210 C CA . ASN A 1 289 ? 13.692 -13.797 -19.538 1.00 46.31 289 ASN A CA 1
ATOM 2211 C C . ASN A 1 289 ? 12.267 -13.774 -20.106 1.00 46.31 289 ASN A C 1
ATOM 2213 O O . ASN A 1 289 ? 11.863 -12.822 -20.770 1.00 46.31 289 ASN A O 1
ATOM 2217 N N . GLN A 1 290 ? 11.507 -14.839 -19.858 1.00 55.12 290 GLN A N 1
ATOM 2218 C CA . GLN A 1 290 ? 10.142 -14.970 -20.366 1.00 55.12 290 GLN A CA 1
ATOM 2219 C C . GLN A 1 290 ? 9.173 -14.051 -19.608 1.00 55.12 290 GLN A C 1
ATOM 2221 O O . GLN A 1 290 ? 8.927 -14.231 -18.415 1.00 55.12 290 GLN A O 1
ATOM 2226 N N . ARG A 1 291 ? 8.594 -13.074 -20.314 1.00 62.97 291 ARG A N 1
ATOM 2227 C CA . ARG A 1 291 ? 7.446 -12.287 -19.841 1.00 62.97 291 ARG A CA 1
ATOM 2228 C C . ARG A 1 291 ? 6.157 -13.105 -20.026 1.00 62.97 291 ARG A C 1
ATOM 2230 O O . ARG A 1 291 ? 6.017 -13.824 -21.012 1.00 62.97 291 ARG A O 1
ATOM 2237 N N . ARG A 1 292 ? 5.203 -12.996 -19.097 1.00 71.00 292 ARG A N 1
ATOM 2238 C CA . ARG A 1 292 ? 3.842 -13.547 -19.247 1.00 71.00 292 ARG A CA 1
ATOM 2239 C C . ARG A 1 292 ? 2.856 -12.423 -19.537 1.00 71.00 292 ARG A C 1
ATOM 2241 O O . ARG A 1 292 ? 2.956 -11.354 -18.939 1.00 71.00 292 ARG A O 1
ATOM 2248 N N . ILE A 1 293 ? 1.903 -12.675 -20.425 1.00 70.69 293 ILE A N 1
ATOM 2249 C CA . ILE A 1 293 ? 0.733 -11.825 -20.618 1.00 70.69 293 ILE A CA 1
ATOM 2250 C C . ILE A 1 293 ? -0.329 -12.290 -19.631 1.00 70.69 293 ILE A C 1
ATOM 2252 O O . ILE A 1 293 ? -0.809 -13.416 -19.735 1.00 70.69 293 ILE A O 1
ATOM 2256 N N . PHE A 1 294 ? -0.702 -11.413 -18.703 1.00 76.38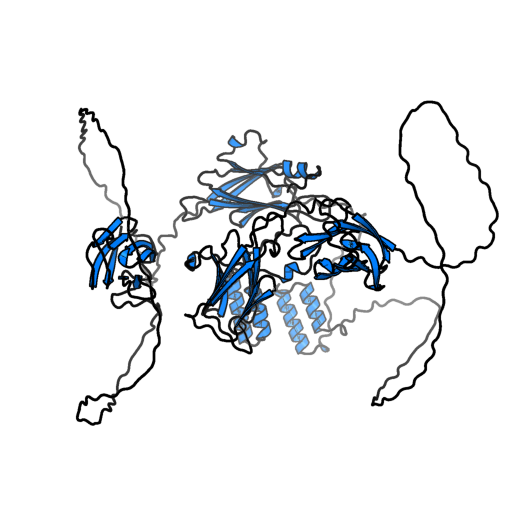 294 PHE A N 1
ATOM 2257 C CA . PHE A 1 294 ? -1.815 -11.634 -17.788 1.00 76.38 294 PHE A CA 1
ATOM 2258 C C . PHE A 1 294 ? -2.893 -10.584 -18.052 1.00 76.38 294 PHE A C 1
ATOM 2260 O O . PHE A 1 294 ? -2.639 -9.385 -17.934 1.00 76.38 294 PHE A O 1
ATOM 2267 N N . ASN A 1 295 ? -4.088 -11.022 -18.444 1.00 79.94 295 ASN A N 1
ATOM 2268 C CA . ASN A 1 295 ? -5.248 -10.151 -18.619 1.00 79.94 295 ASN A CA 1
ATOM 2269 C C . ASN A 1 295 ? -6.388 -10.667 -17.743 1.00 79.94 295 ASN A C 1
ATOM 2271 O O . ASN A 1 295 ? -6.932 -11.727 -18.031 1.00 79.94 295 ASN A O 1
ATOM 2275 N N . GLU A 1 296 ? -6.729 -9.928 -16.689 1.00 87.25 296 GLU A N 1
ATOM 2276 C CA . GLU A 1 296 ? -7.846 -10.227 -15.792 1.00 87.25 296 GLU A CA 1
ATOM 2277 C C . GLU A 1 296 ? -8.903 -9.130 -15.905 1.00 87.25 296 GLU A C 1
ATOM 2279 O O . GLU A 1 296 ? -8.633 -7.948 -15.673 1.00 87.25 296 GLU A O 1
ATOM 2284 N N . LYS A 1 297 ? -10.123 -9.516 -16.288 1.00 89.06 297 LYS A N 1
ATOM 2285 C CA . LYS A 1 297 ? -11.262 -8.604 -16.419 1.00 89.06 297 LYS A CA 1
ATOM 2286 C C . LYS A 1 297 ? -12.547 -9.262 -15.940 1.00 89.06 297 LYS A C 1
ATOM 2288 O O . LYS A 1 297 ? -12.791 -10.447 -16.153 1.00 89.06 297 LYS A O 1
ATOM 2293 N N . ARG A 1 298 ? -13.409 -8.452 -15.327 1.00 87.75 298 ARG 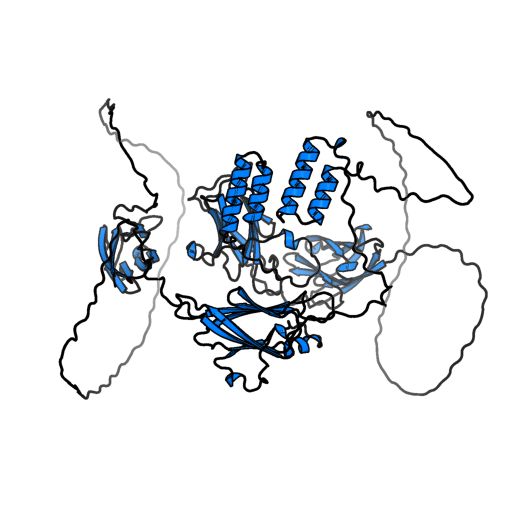A N 1
ATOM 2294 C CA . ARG A 1 298 ? -14.745 -8.865 -14.895 1.00 87.75 298 ARG A CA 1
ATOM 2295 C C . ARG A 1 298 ? -15.764 -8.579 -15.991 1.00 87.75 298 ARG A C 1
ATOM 2297 O O . ARG A 1 298 ? -15.911 -7.433 -16.411 1.00 87.75 298 ARG A O 1
ATOM 2304 N N . PHE A 1 299 ? -16.491 -9.606 -16.414 1.00 88.88 299 PHE A N 1
ATOM 2305 C CA . PHE A 1 299 ? -17.479 -9.545 -17.487 1.00 88.88 299 PHE A CA 1
ATOM 2306 C C . PHE A 1 299 ? -18.876 -9.876 -16.962 1.00 88.88 299 PHE A C 1
ATOM 2308 O O . PHE A 1 299 ? -19.040 -10.703 -16.067 1.00 88.88 299 PHE A O 1
ATOM 2315 N N . ASN A 1 300 ? -19.898 -9.218 -17.510 1.00 88.62 300 ASN A N 1
ATOM 2316 C CA . ASN A 1 300 ? -21.297 -9.499 -17.193 1.00 88.62 300 ASN A CA 1
ATOM 2317 C C . ASN A 1 300 ? -21.893 -10.337 -18.331 1.00 88.62 300 ASN A C 1
ATOM 2319 O O . ASN A 1 300 ? -22.103 -9.830 -19.431 1.00 88.62 300 ASN A O 1
ATOM 2323 N N . LEU A 1 301 ? -22.136 -11.623 -18.088 1.00 87.56 301 LEU A N 1
ATOM 2324 C CA . LEU A 1 301 ? -22.693 -12.558 -19.067 1.00 87.56 301 LEU A CA 1
ATOM 2325 C C . LEU A 1 301 ? -24.166 -12.272 -19.376 1.00 87.56 301 LEU A C 1
ATOM 2327 O O . LEU A 1 301 ? -24.629 -12.603 -20.466 1.00 87.56 301 LEU A O 1
ATOM 2331 N N . SER A 1 302 ? -24.896 -11.633 -18.454 1.00 83.12 302 SER A N 1
ATOM 2332 C CA . SER A 1 302 ? -26.303 -11.267 -18.657 1.00 83.12 302 SER A CA 1
ATOM 2333 C C . SER A 1 302 ? -26.473 -10.153 -19.694 1.00 83.12 302 SER A C 1
ATOM 2335 O O . SER A 1 302 ? -27.482 -10.127 -20.391 1.00 83.12 302 SER A O 1
ATOM 2337 N N . THR A 1 303 ? -25.505 -9.238 -19.808 1.00 84.50 303 THR A N 1
ATOM 2338 C CA . THR A 1 303 ? -25.605 -8.057 -20.690 1.00 84.50 303 THR A CA 1
ATOM 2339 C C . THR A 1 303 ? -24.596 -8.053 -21.833 1.00 84.50 303 THR A C 1
ATOM 2341 O O . THR A 1 303 ? -24.883 -7.508 -22.893 1.00 84.50 303 THR A O 1
ATOM 2344 N N . GLY A 1 304 ? -23.407 -8.622 -21.627 1.00 77.00 304 GLY A N 1
ATOM 2345 C CA . GLY A 1 304 ? -22.296 -8.567 -22.580 1.00 77.00 304 GLY A CA 1
ATOM 2346 C C . GLY A 1 304 ? -22.226 -9.748 -23.548 1.00 77.00 304 GLY A C 1
ATOM 2347 O O . GLY A 1 304 ? -21.454 -9.693 -24.496 1.00 77.00 304 GLY A O 1
ATOM 2348 N N . GLY A 1 305 ? -23.027 -10.797 -23.336 1.00 89.56 305 GLY A N 1
ATOM 2349 C CA . GLY A 1 305 ? -22.996 -12.026 -24.132 1.00 89.56 305 GLY A CA 1
ATOM 2350 C C . GLY A 1 305 ? -22.088 -13.115 -23.575 1.00 89.56 305 GLY A C 1
ATOM 2351 O O . GLY A 1 305 ? -21.455 -12.966 -22.532 1.00 89.56 305 GLY A O 1
ATOM 2352 N N . LYS A 1 306 ? -22.049 -14.243 -24.288 1.00 94.50 306 LYS A N 1
ATOM 2353 C CA . LYS A 1 306 ? -21.343 -15.473 -23.884 1.00 94.50 306 LYS A CA 1
ATOM 2354 C C . LYS A 1 306 ? -20.177 -15.823 -24.818 1.00 94.50 306 LYS A C 1
ATOM 2356 O O . LYS A 1 306 ? -19.649 -16.930 -24.749 1.00 94.50 306 LYS A O 1
ATOM 2361 N N . VAL A 1 307 ? -19.803 -14.906 -25.711 1.00 95.88 307 VAL A N 1
ATOM 2362 C CA . VAL A 1 307 ? -18.756 -15.105 -26.719 1.00 95.88 307 VAL A CA 1
ATOM 2363 C C . VAL A 1 307 ? -17.595 -14.159 -26.425 1.00 95.88 307 VAL A C 1
ATOM 2365 O O . VAL A 1 307 ? -17.798 -12.965 -26.205 1.00 95.88 307 VAL A O 1
ATOM 2368 N N . PHE A 1 308 ? -16.380 -14.695 -26.431 1.00 97.00 308 PHE A N 1
ATOM 2369 C CA . PHE A 1 308 ? -15.143 -13.978 -26.160 1.00 97.00 308 PHE A CA 1
ATOM 2370 C C . PHE A 1 308 ? -14.172 -14.156 -27.324 1.00 97.00 308 PHE A C 1
ATOM 2372 O O . PHE A 1 308 ? -13.906 -15.279 -27.741 1.00 97.00 308 PHE A O 1
ATOM 2379 N N . LEU A 1 309 ? -13.609 -13.059 -27.815 1.00 96.38 309 LEU A N 1
ATOM 2380 C CA . LEU A 1 309 ? -12.474 -13.058 -28.731 1.00 96.38 309 LEU A CA 1
ATOM 2381 C C . LEU A 1 309 ? -11.200 -12.773 -27.933 1.00 96.38 309 LEU A C 1
ATOM 2383 O O . LEU A 1 309 ? -11.142 -11.774 -27.216 1.00 96.38 309 LEU A O 1
ATOM 2387 N N . ILE A 1 310 ? -10.188 -13.624 -28.083 1.00 95.56 310 ILE A N 1
ATOM 2388 C CA . ILE A 1 310 ? -8.859 -13.476 -27.488 1.00 95.56 310 ILE A CA 1
ATOM 2389 C C . ILE A 1 310 ? -7.838 -13.515 -28.632 1.00 95.56 310 ILE A C 1
ATOM 2391 O O . ILE A 1 310 ? -7.566 -14.575 -29.196 1.00 95.56 310 ILE A O 1
ATOM 2395 N N . ASP A 1 311 ? -7.292 -12.351 -28.988 1.00 94.44 311 ASP A N 1
ATOM 2396 C CA . ASP A 1 311 ? -6.336 -12.207 -30.094 1.00 94.44 311 ASP A CA 1
ATOM 2397 C C . ASP A 1 311 ? -4.942 -11.820 -29.581 1.00 94.44 311 ASP A C 1
ATOM 2399 O O . ASP A 1 311 ? -4.766 -10.795 -28.911 1.00 94.44 311 ASP A O 1
ATOM 2403 N N . PHE A 1 312 ? -3.953 -12.647 -29.919 1.00 89.94 312 PHE A N 1
ATOM 2404 C CA . PHE A 1 312 ? -2.543 -12.464 -29.582 1.00 89.94 312 PHE A CA 1
ATOM 2405 C C . PHE A 1 312 ? -1.681 -12.044 -30.783 1.00 89.94 312 PHE A C 1
ATOM 2407 O O . PHE A 1 312 ? -0.496 -11.757 -30.615 1.00 89.94 312 PHE A O 1
ATOM 2414 N N . ARG A 1 313 ? -2.234 -11.949 -32.000 1.00 87.69 313 ARG A N 1
ATOM 2415 C CA . ARG A 1 313 ? -1.443 -11.660 -33.215 1.00 87.69 313 ARG A CA 1
ATOM 2416 C C . ARG A 1 313 ? -0.743 -10.302 -33.152 1.00 87.69 313 ARG A C 1
ATOM 2418 O O . ARG A 1 313 ? 0.426 -10.201 -33.510 1.00 87.69 313 ARG A O 1
ATOM 2425 N N . ASN A 1 314 ? -1.418 -9.283 -32.619 1.00 77.94 314 ASN A N 1
ATOM 2426 C CA . ASN A 1 314 ? -0.832 -7.949 -32.444 1.00 77.94 314 ASN A CA 1
ATOM 2427 C C . ASN A 1 314 ? 0.231 -7.915 -31.334 1.00 77.94 314 ASN A C 1
ATOM 2429 O O . ASN A 1 314 ? 1.190 -7.151 -31.426 1.00 77.94 314 ASN A O 1
ATOM 2433 N N . ALA A 1 315 ? 0.083 -8.759 -30.306 1.00 70.88 315 ALA A N 1
ATOM 2434 C CA . ALA A 1 315 ? 1.042 -8.865 -29.209 1.00 70.88 315 ALA A CA 1
ATOM 2435 C C . ALA A 1 315 ? 2.398 -9.406 -29.696 1.00 70.88 315 ALA A C 1
ATOM 2437 O O . ALA A 1 315 ? 3.438 -8.954 -29.225 1.00 70.88 315 ALA A O 1
ATOM 2438 N N . ASN A 1 316 ? 2.382 -10.308 -30.684 1.00 63.22 316 ASN A N 1
ATOM 2439 C CA . ASN A 1 316 ? 3.590 -10.887 -31.276 1.00 63.22 316 ASN A CA 1
ATOM 2440 C C . ASN A 1 316 ? 4.258 -9.970 -32.319 1.00 63.22 316 ASN A C 1
ATOM 2442 O O . ASN A 1 316 ? 5.456 -10.079 -32.538 1.00 63.22 316 ASN A O 1
ATOM 2446 N N . GLN A 1 317 ? 3.517 -9.057 -32.959 1.00 66.19 317 GLN A N 1
ATOM 2447 C CA . GLN A 1 317 ? 4.090 -8.110 -33.931 1.00 66.19 317 GLN A CA 1
ATOM 2448 C C . GLN A 1 317 ? 4.773 -6.907 -33.264 1.00 66.19 317 GLN A C 1
ATOM 2450 O O . GLN A 1 317 ? 5.713 -6.347 -33.818 1.00 66.19 317 GLN A O 1
ATOM 2455 N N . GLN A 1 318 ? 4.333 -6.512 -32.064 1.00 56.66 318 GLN A N 1
ATOM 2456 C CA . GLN A 1 318 ? 4.893 -5.362 -31.344 1.00 56.66 318 GLN A CA 1
ATOM 2457 C C . GLN A 1 318 ? 6.247 -5.634 -30.670 1.00 56.66 318 GLN A C 1
ATOM 2459 O O . GLN A 1 318 ? 6.902 -4.684 -30.254 1.00 56.66 318 GLN A O 1
ATOM 2464 N N . SER A 1 319 ? 6.692 -6.891 -30.552 1.00 56.84 319 SER A N 1
ATOM 2465 C CA . SER A 1 319 ? 7.969 -7.213 -29.896 1.00 56.84 319 SER A CA 1
ATOM 2466 C C . SER A 1 319 ? 9.213 -6.951 -30.751 1.00 56.84 319 SER A C 1
ATOM 2468 O O . SER A 1 319 ? 10.310 -6.911 -30.196 1.00 56.84 319 SER A O 1
ATOM 2470 N N . ASP A 1 320 ? 9.063 -6.763 -32.066 1.00 55.69 320 ASP A N 1
ATOM 2471 C CA . ASP A 1 320 ? 10.196 -6.578 -32.987 1.00 55.69 320 ASP A CA 1
ATOM 2472 C C . ASP A 1 320 ? 10.595 -5.102 -33.191 1.00 55.69 320 ASP A C 1
ATOM 2474 O O . ASP A 1 320 ? 11.702 -4.814 -33.655 1.00 55.69 320 ASP A O 1
ATOM 2478 N N . GLU A 1 321 ? 9.757 -4.145 -32.780 1.00 54.66 321 GLU A N 1
ATOM 2479 C CA . GLU A 1 321 ? 10.083 -2.716 -32.800 1.00 54.66 321 GLU A CA 1
ATOM 2480 C C . GLU A 1 321 ? 10.411 -2.212 -31.384 1.00 54.66 321 GLU A C 1
ATOM 2482 O O . GLU A 1 321 ? 9.768 -2.580 -30.409 1.00 54.66 321 GLU A O 1
ATOM 2487 N N . LYS A 1 322 ? 11.447 -1.369 -31.262 1.00 48.94 322 LYS A N 1
ATOM 2488 C CA . LYS A 1 322 ? 12.116 -0.895 -30.023 1.00 48.94 322 LYS A CA 1
ATOM 2489 C C . LYS A 1 322 ? 11.240 -0.146 -28.985 1.00 48.94 322 LYS A C 1
ATOM 2491 O O . LYS A 1 322 ? 11.782 0.592 -28.162 1.00 48.94 322 LYS A O 1
ATOM 2496 N N . SER A 1 323 ? 9.918 -0.272 -29.002 1.00 48.75 323 SER A N 1
ATOM 2497 C CA . SER A 1 323 ? 9.024 0.331 -28.014 1.00 48.75 323 SER A CA 1
ATOM 2498 C C . SER A 1 323 ? 8.813 -0.590 -26.811 1.00 48.75 323 SER A C 1
ATOM 2500 O O . SER A 1 323 ? 8.356 -1.718 -26.947 1.00 48.75 323 SER A O 1
ATOM 2502 N N . ASP A 1 324 ? 9.074 -0.067 -25.613 1.00 52.47 324 ASP A N 1
ATOM 2503 C CA . ASP A 1 324 ? 8.912 -0.726 -24.304 1.00 52.47 324 ASP A CA 1
ATOM 2504 C C . ASP A 1 324 ? 7.434 -0.996 -23.906 1.00 52.47 324 ASP A C 1
ATOM 2506 O O . ASP A 1 324 ? 7.100 -1.143 -22.728 1.00 52.47 324 ASP A O 1
ATOM 2510 N N . THR A 1 325 ? 6.511 -1.040 -24.870 1.00 54.28 325 THR A N 1
ATOM 2511 C CA . THR A 1 325 ? 5.085 -1.286 -24.634 1.00 54.28 325 THR A CA 1
ATOM 2512 C C . THR A 1 325 ? 4.839 -2.750 -24.282 1.00 54.28 325 THR A C 1
ATOM 2514 O O . THR A 1 325 ? 5.211 -3.664 -25.015 1.00 54.28 325 THR A O 1
ATOM 2517 N N . THR A 1 326 ? 4.201 -2.985 -23.137 1.00 60.09 326 THR A N 1
ATOM 2518 C CA . THR A 1 326 ? 3.802 -4.314 -22.672 1.00 60.09 326 THR A CA 1
ATOM 2519 C C . THR A 1 326 ? 2.829 -4.953 -23.663 1.00 60.09 326 THR A C 1
ATOM 2521 O O . THR A 1 326 ? 1.694 -4.503 -23.806 1.00 60.09 326 THR A O 1
ATOM 2524 N N . ALA A 1 327 ? 3.266 -6.018 -24.337 1.00 65.75 327 ALA A N 1
ATOM 2525 C CA . ALA A 1 327 ? 2.407 -6.837 -25.182 1.00 65.75 327 ALA A CA 1
ATOM 2526 C C . ALA A 1 327 ? 1.230 -7.375 -24.343 1.00 65.75 327 ALA A C 1
ATOM 2528 O O . ALA A 1 327 ? 1.433 -8.057 -23.336 1.00 65.75 327 ALA A O 1
ATOM 2529 N N . THR A 1 328 ? -0.001 -7.023 -24.717 1.00 77.44 328 THR A N 1
ATOM 2530 C CA . THR A 1 328 ? -1.226 -7.412 -24.001 1.00 77.44 328 THR A CA 1
ATOM 2531 C C . THR A 1 328 ? -2.160 -8.190 -24.921 1.00 77.44 328 THR A C 1
ATOM 2533 O O . THR A 1 328 ? -2.280 -7.887 -26.106 1.00 77.44 328 THR A O 1
ATOM 2536 N N . ALA A 1 329 ? -2.827 -9.210 -24.377 1.00 84.06 329 ALA A N 1
ATOM 2537 C CA . ALA A 1 329 ? -3.847 -9.967 -25.095 1.00 84.06 329 ALA A CA 1
ATOM 2538 C C . ALA A 1 329 ? -5.082 -9.088 -25.290 1.00 84.06 329 ALA A C 1
ATOM 2540 O O . ALA A 1 329 ? -5.590 -8.515 -24.317 1.00 84.06 329 ALA A O 1
ATOM 2541 N N . HIS A 1 330 ? -5.600 -9.008 -26.513 1.00 89.88 330 HIS A N 1
ATOM 2542 C CA . HIS A 1 330 ? -6.818 -8.255 -26.775 1.00 89.88 330 HIS A CA 1
ATOM 2543 C C . HIS A 1 330 ? -8.039 -9.144 -26.507 1.00 89.88 330 HIS A C 1
ATOM 2545 O O . HIS A 1 330 ? -8.368 -10.013 -27.311 1.00 89.88 330 HIS A O 1
ATOM 2551 N N . VAL A 1 331 ? -8.688 -8.941 -25.354 1.00 93.06 331 VAL A N 1
ATOM 2552 C CA . VAL A 1 331 ? -9.878 -9.699 -24.927 1.00 93.06 331 VAL A CA 1
ATOM 2553 C C . VAL A 1 331 ? -11.136 -8.853 -25.131 1.00 93.06 331 VAL A C 1
ATOM 2555 O O . VAL A 1 331 ? -11.289 -7.813 -24.483 1.00 93.06 331 VAL A O 1
ATOM 2558 N N . ILE A 1 332 ? -12.041 -9.304 -26.004 1.00 93.56 332 ILE A N 1
ATOM 2559 C CA . ILE A 1 332 ? -13.324 -8.651 -26.311 1.00 93.56 332 ILE A CA 1
ATOM 2560 C C . ILE A 1 332 ? -14.473 -9.598 -25.961 1.00 93.56 332 ILE A C 1
ATOM 2562 O O . ILE A 1 332 ? -14.501 -10.728 -26.439 1.00 93.56 332 ILE A O 1
ATOM 2566 N N . GLN A 1 333 ? -15.441 -9.131 -25.170 1.00 96.00 333 GLN A N 1
ATOM 2567 C CA . GLN A 1 333 ? -16.719 -9.819 -24.968 1.00 96.00 333 GLN A CA 1
ATOM 2568 C C . GLN A 1 333 ? -17.737 -9.288 -25.984 1.00 96.00 333 GLN A C 1
ATOM 2570 O O . GLN A 1 333 ? -17.882 -8.072 -26.124 1.00 96.00 333 GLN A O 1
ATOM 2575 N N . VAL A 1 334 ? -18.438 -10.182 -26.680 1.00 94.69 334 VAL A N 1
ATOM 2576 C CA . VAL A 1 334 ? -19.470 -9.828 -27.663 1.00 94.69 334 VAL A CA 1
ATOM 2577 C C . VAL A 1 334 ? -20.785 -10.556 -27.385 1.00 94.69 334 VAL A C 1
ATOM 2579 O O . VAL A 1 334 ? -20.815 -11.684 -26.884 1.00 94.69 334 VAL A O 1
ATOM 2582 N N . ALA A 1 335 ? -21.895 -9.909 -27.749 1.00 91.06 335 ALA A N 1
ATOM 2583 C CA . ALA A 1 335 ? -23.248 -10.406 -27.515 1.00 91.06 335 ALA A CA 1
ATOM 2584 C C . ALA A 1 335 ? -23.549 -11.677 -28.326 1.00 91.06 335 ALA A C 1
ATOM 2586 O O . ALA A 1 335 ? -24.306 -12.539 -27.880 1.00 91.06 335 ALA A O 1
ATOM 2587 N N . SER A 1 336 ? -22.962 -11.795 -29.522 1.00 93.62 336 SER A N 1
ATOM 2588 C CA . SER A 1 336 ? -23.134 -12.939 -30.423 1.00 93.62 336 SER A CA 1
ATOM 2589 C C . SER A 1 336 ? -21.942 -13.094 -31.368 1.00 93.62 336 SER A C 1
ATOM 2591 O O . SER A 1 336 ? -21.262 -12.112 -31.660 1.00 93.62 336 SER A O 1
ATOM 2593 N N . GLU A 1 337 ? -21.735 -14.298 -31.910 1.00 92.88 337 GLU A N 1
ATOM 2594 C CA . GLU A 1 337 ? -20.649 -14.577 -32.869 1.00 92.88 337 GLU A CA 1
ATOM 2595 C C . GLU A 1 337 ? -20.722 -13.706 -34.134 1.00 92.88 337 GLU A C 1
ATOM 2597 O O . GLU A 1 337 ? -19.691 -13.358 -34.696 1.00 92.88 337 GLU A O 1
ATOM 2602 N N . LYS A 1 338 ? -21.920 -13.253 -34.536 1.00 93.44 338 LYS A N 1
ATOM 2603 C CA . LYS A 1 338 ? -22.105 -12.345 -35.685 1.00 93.44 338 LYS A CA 1
ATOM 2604 C C . LYS A 1 338 ? -21.386 -11.003 -35.522 1.00 93.44 338 LYS A C 1
ATOM 2606 O O . LYS A 1 338 ? -21.057 -10.354 -36.502 1.00 93.44 338 LYS A O 1
ATOM 2611 N N . GLN A 1 339 ? -21.119 -10.569 -34.291 1.00 93.56 339 GLN A N 1
ATOM 2612 C CA . GLN A 1 339 ? -20.373 -9.329 -34.046 1.00 93.56 339 GLN A CA 1
ATOM 2613 C C . GLN A 1 339 ? -18.865 -9.475 -34.294 1.00 93.56 339 GLN A C 1
ATOM 2615 O O . GLN A 1 339 ? -18.147 -8.482 -34.236 1.00 93.56 339 GLN A O 1
ATOM 2620 N N . LEU A 1 340 ? -18.391 -10.691 -34.576 1.00 93.56 340 LEU A N 1
ATOM 2621 C CA . LEU A 1 340 ? -17.018 -10.974 -34.986 1.00 93.56 340 LEU A CA 1
ATOM 2622 C C . LEU A 1 340 ? -16.880 -11.043 -36.518 1.00 93.56 340 LEU A C 1
ATOM 2624 O O . LEU A 1 340 ? -15.872 -11.547 -37.010 1.00 93.56 340 LEU A O 1
ATOM 2628 N N . GLU A 1 341 ? -17.862 -10.532 -37.276 1.00 86.38 341 GLU A N 1
ATOM 2629 C CA . GLU A 1 341 ? -17.787 -10.353 -38.733 1.00 86.38 341 GLU A CA 1
ATOM 2630 C C . GLU A 1 341 ? -16.536 -9.526 -39.099 1.00 86.38 341 GLU A C 1
ATOM 2632 O O . GLU A 1 341 ? -16.473 -8.317 -38.890 1.00 86.38 341 GLU A O 1
ATOM 2637 N N . GLY A 1 342 ? -15.497 -10.210 -39.588 1.00 89.69 342 GLY A N 1
ATOM 2638 C CA . GLY A 1 342 ? -14.159 -9.653 -39.832 1.00 89.69 342 GLY A CA 1
ATOM 2639 C C . GLY A 1 342 ? -13.024 -10.552 -39.331 1.00 89.69 342 GLY A C 1
ATOM 2640 O O . GLY A 1 342 ? -11.903 -10.467 -39.830 1.00 89.69 342 GLY A O 1
ATOM 2641 N N . TYR A 1 343 ? -13.323 -11.462 -38.404 1.00 92.62 343 TYR A N 1
ATOM 2642 C CA . TYR A 1 343 ? -12.428 -12.532 -37.972 1.00 92.62 343 TYR A CA 1
ATOM 2643 C C . TYR A 1 343 ? -12.812 -13.846 -38.678 1.00 92.62 343 TYR A C 1
ATOM 2645 O O . TYR A 1 343 ? -13.995 -14.192 -38.690 1.00 92.62 343 TYR A O 1
ATOM 2653 N N . PRO A 1 344 ? -11.861 -14.574 -39.296 1.00 93.50 344 PRO A N 1
ATOM 2654 C CA . PRO A 1 344 ? -12.166 -15.824 -39.992 1.00 93.50 344 PR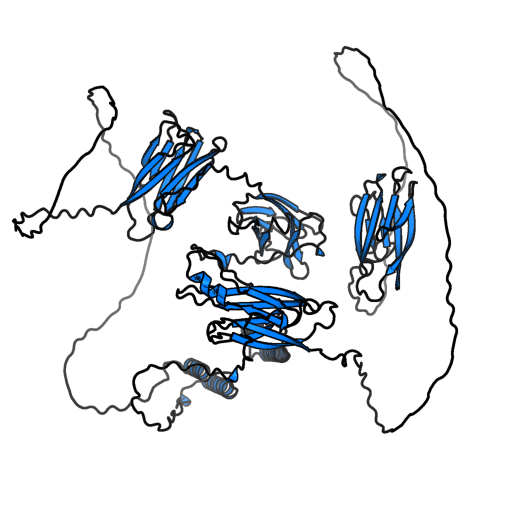O A CA 1
ATOM 2655 C C . PRO A 1 344 ? -12.544 -16.913 -38.986 1.00 93.50 344 PRO A C 1
ATOM 2657 O O . PRO A 1 344 ? -11.693 -17.305 -38.201 1.00 93.50 344 PRO A O 1
ATOM 2660 N N . GLU A 1 345 ? -13.790 -17.402 -39.006 1.00 96.00 345 GLU A N 1
ATOM 2661 C CA . GLU A 1 345 ? -14.295 -18.338 -37.988 1.00 96.00 345 GLU A CA 1
ATOM 2662 C C . GLU A 1 345 ? -13.312 -19.500 -37.725 1.00 96.00 345 GLU A C 1
ATOM 2664 O O . GLU A 1 345 ? -13.001 -20.260 -38.649 1.00 96.00 345 GLU A O 1
ATOM 2669 N N . PRO A 1 346 ? -12.814 -19.653 -36.481 1.00 94.81 346 PRO A N 1
ATOM 2670 C CA . PRO A 1 346 ? -11.826 -20.670 -36.183 1.00 94.81 346 PRO A CA 1
ATOM 2671 C C . PRO A 1 346 ? -12.472 -22.053 -36.084 1.00 94.81 346 PRO A C 1
ATOM 2673 O O . PRO A 1 346 ? -13.604 -22.201 -35.617 1.00 94.81 346 PRO A O 1
ATOM 2676 N N . ALA A 1 347 ? -11.723 -23.087 -36.471 1.00 94.38 347 ALA A N 1
ATOM 2677 C CA . ALA A 1 347 ? -12.159 -24.469 -36.303 1.00 94.38 347 ALA A CA 1
ATOM 2678 C C . ALA A 1 347 ? -12.349 -24.810 -34.815 1.00 94.38 347 ALA A C 1
ATOM 2680 O O . ALA A 1 347 ? -11.636 -24.292 -33.949 1.00 94.38 347 ALA A O 1
ATOM 2681 N N . LEU A 1 348 ? -13.309 -25.693 -34.516 1.00 95.88 348 LEU A N 1
ATOM 2682 C CA . LEU A 1 348 ? -13.506 -26.196 -33.159 1.00 95.88 348 LEU A CA 1
ATOM 2683 C C . LEU A 1 348 ? -12.240 -26.923 -32.701 1.00 95.88 348 LEU A C 1
ATOM 2685 O O . LEU A 1 348 ? -11.791 -27.870 -33.341 1.00 95.88 348 LEU A O 1
ATOM 2689 N N . TYR A 1 349 ? -11.679 -26.453 -31.597 1.00 94.19 349 TYR A N 1
ATOM 2690 C CA . TYR A 1 349 ? -10.483 -27.007 -31.000 1.00 94.19 349 TYR A CA 1
ATOM 2691 C C . TYR A 1 349 ? -10.778 -28.391 -30.416 1.00 94.19 349 TYR A C 1
ATOM 2693 O O . TYR A 1 349 ? -11.627 -28.535 -29.532 1.00 94.19 349 TYR A O 1
ATOM 2701 N N . ASP A 1 350 ? -10.057 -29.394 -30.910 1.00 91.38 350 ASP A N 1
ATOM 2702 C CA . ASP A 1 350 ? -10.130 -30.778 -30.457 1.00 91.38 350 ASP A CA 1
ATOM 2703 C C . ASP A 1 350 ? -8.778 -31.181 -29.842 1.00 91.38 350 ASP A C 1
ATOM 2705 O O . ASP A 1 350 ? -7.805 -31.386 -30.576 1.00 91.38 350 ASP A O 1
ATOM 2709 N N . PRO A 1 351 ? -8.691 -31.323 -28.505 1.00 83.31 351 PRO A N 1
ATOM 2710 C CA . PRO A 1 351 ? -7.451 -31.695 -27.828 1.00 83.31 351 PRO A CA 1
ATOM 2711 C C . PRO A 1 351 ? -6.861 -33.022 -28.322 1.00 83.31 351 PRO A C 1
ATOM 2713 O O . PRO A 1 351 ? -5.659 -33.239 -28.201 1.00 83.31 351 PRO A O 1
ATOM 2716 N N . SER A 1 352 ? -7.690 -33.919 -28.869 1.00 87.00 352 SER A N 1
ATOM 2717 C CA . SER A 1 352 ? -7.251 -35.245 -29.311 1.00 87.00 352 SER A CA 1
ATOM 2718 C C . SER A 1 352 ? -6.458 -35.228 -30.621 1.00 87.00 352 SER A C 1
ATOM 2720 O O . SER A 1 352 ? -5.722 -36.174 -30.897 1.00 87.00 352 SER A O 1
ATOM 2722 N N . GLN A 1 353 ? -6.557 -34.153 -31.411 1.00 86.69 353 GLN A N 1
ATOM 2723 C CA . GLN A 1 353 ? -5.890 -34.043 -32.714 1.00 86.69 353 GLN A CA 1
ATOM 2724 C C . GLN A 1 353 ? -4.426 -33.600 -32.614 1.00 86.69 353 GLN A C 1
ATOM 2726 O O . GLN A 1 353 ? -3.686 -33.681 -33.594 1.00 86.69 353 GLN A O 1
ATOM 2731 N N . HIS A 1 354 ? -3.981 -33.182 -31.429 1.00 76.19 354 HIS A N 1
ATOM 2732 C CA . HIS A 1 354 ? -2.631 -32.689 -31.194 1.00 76.19 354 HIS A CA 1
ATOM 2733 C C . HIS A 1 354 ? -1.847 -33.674 -30.319 1.00 76.19 354 HIS A C 1
ATOM 2735 O O . HIS A 1 354 ? -1.703 -33.497 -29.113 1.00 76.19 354 HIS A O 1
ATOM 2741 N N . THR A 1 355 ? -1.321 -34.740 -30.929 1.00 63.28 355 THR A N 1
ATOM 2742 C CA . THR A 1 355 ? -0.299 -35.582 -30.286 1.00 63.28 355 THR A CA 1
ATOM 2743 C C . THR A 1 355 ? 1.019 -34.807 -30.174 1.00 63.28 355 THR A C 1
ATOM 2745 O O . THR A 1 355 ? 1.469 -34.262 -31.186 1.00 63.28 355 THR A O 1
ATOM 2748 N N . PRO A 1 356 ? 1.668 -34.766 -28.993 1.00 56.06 356 PRO A N 1
ATOM 2749 C CA . PRO A 1 356 ? 2.912 -34.030 -28.798 1.00 56.06 356 PRO A CA 1
ATOM 2750 C C . PRO A 1 356 ? 3.983 -34.537 -29.765 1.00 56.06 356 PRO A C 1
ATOM 2752 O O . PRO A 1 356 ? 4.271 -35.736 -29.830 1.00 56.06 356 PRO A O 1
ATOM 2755 N N . ALA A 1 357 ? 4.558 -33.620 -30.544 1.00 49.28 357 ALA A N 1
ATOM 2756 C CA . ALA A 1 357 ? 5.611 -33.938 -31.495 1.00 49.28 357 ALA A CA 1
ATOM 2757 C C . ALA A 1 357 ? 6.817 -34.513 -30.738 1.00 49.28 357 ALA A C 1
ATOM 2759 O O . ALA A 1 357 ? 7.538 -33.797 -30.044 1.00 49.28 357 ALA A O 1
ATOM 2760 N N . THR A 1 358 ? 7.034 -35.824 -30.856 1.00 40.69 358 THR A N 1
ATOM 2761 C CA . THR A 1 358 ? 8.224 -36.487 -30.320 1.00 40.69 358 THR A CA 1
ATOM 2762 C C . THR A 1 358 ? 9.435 -35.945 -31.076 1.00 40.69 358 THR A C 1
ATOM 2764 O O . THR A 1 358 ? 9.618 -36.222 -32.262 1.00 40.69 358 THR A O 1
ATOM 2767 N N . SER A 1 359 ? 10.241 -35.120 -30.418 1.00 39.00 359 SER A N 1
ATOM 2768 C CA . SER A 1 359 ? 11.419 -34.487 -31.001 1.00 39.00 359 SER A CA 1
ATOM 2769 C C . SER A 1 359 ? 12.478 -35.537 -31.369 1.00 39.00 359 SER A C 1
ATOM 2771 O O . SER A 1 359 ? 13.140 -36.130 -30.521 1.00 39.00 359 SER A O 1
ATOM 2773 N N . GLN A 1 360 ? 12.625 -35.772 -32.674 1.00 34.69 360 GLN A N 1
ATOM 2774 C CA . GLN A 1 360 ? 13.709 -36.541 -33.285 1.00 34.69 360 GLN A CA 1
ATOM 2775 C C . GLN A 1 360 ? 15.017 -35.735 -33.249 1.00 34.69 360 GLN A C 1
ATOM 2777 O O . GLN A 1 360 ? 15.044 -34.603 -33.725 1.00 34.69 360 GLN A O 1
ATOM 2782 N N . THR A 1 361 ? 16.099 -36.313 -32.711 1.00 39.19 361 THR A N 1
ATOM 2783 C CA . THR A 1 361 ? 17.399 -36.582 -33.380 1.00 39.19 361 THR A CA 1
ATOM 2784 C C . THR A 1 361 ? 18.382 -37.136 -32.331 1.00 39.19 361 THR A C 1
ATOM 2786 O O . THR A 1 361 ? 19.043 -36.382 -31.623 1.00 39.19 361 THR A O 1
ATOM 2789 N N . VAL A 1 362 ? 18.498 -38.464 -32.231 1.00 35.53 362 VAL A N 1
ATOM 2790 C CA . VAL A 1 362 ? 19.611 -39.167 -31.556 1.00 35.53 362 VAL A CA 1
ATOM 2791 C C . VAL A 1 362 ? 20.152 -40.213 -32.553 1.00 35.53 362 VAL A C 1
ATOM 2793 O O . VAL A 1 362 ? 19.337 -40.792 -33.275 1.00 35.53 362 VAL A O 1
ATOM 2796 N N . PRO A 1 363 ? 21.483 -40.434 -32.677 1.00 38.78 363 PRO A N 1
ATOM 2797 C CA . PRO A 1 363 ? 22.071 -41.320 -33.694 1.00 38.78 363 PRO A CA 1
ATOM 2798 C C . PRO A 1 363 ? 21.715 -42.808 -33.472 1.00 38.78 363 PRO A C 1
ATOM 2800 O O . PRO A 1 363 ? 21.176 -43.152 -32.421 1.00 38.78 363 PRO A O 1
ATOM 2803 N N . PRO A 1 364 ? 21.989 -43.696 -34.453 1.00 37.56 364 PRO A N 1
ATOM 2804 C CA . PRO A 1 364 ? 21.257 -44.947 -34.646 1.00 37.56 364 PRO A CA 1
ATOM 2805 C C . PRO A 1 364 ? 21.496 -45.989 -33.540 1.00 37.56 364 PRO A C 1
ATOM 2807 O O . PRO A 1 364 ? 22.549 -45.990 -32.897 1.00 37.56 364 PRO A O 1
ATOM 2810 N N . PRO A 1 365 ? 20.535 -46.911 -33.341 1.00 34.28 365 PRO A N 1
ATOM 2811 C CA . PRO A 1 365 ? 20.545 -47.841 -32.226 1.00 34.28 365 PRO A CA 1
ATOM 2812 C C . PRO A 1 365 ? 21.570 -48.953 -32.450 1.00 34.28 365 PRO A C 1
ATOM 2814 O O . PRO A 1 365 ? 21.555 -49.649 -33.466 1.00 34.28 365 PRO A O 1
ATOM 2817 N N . VAL A 1 366 ? 22.426 -49.166 -31.452 1.00 32.41 366 VAL A N 1
ATOM 2818 C CA . VAL A 1 366 ? 23.112 -50.447 -31.284 1.00 32.41 366 VAL A CA 1
ATOM 2819 C C . VAL A 1 366 ? 22.061 -51.444 -30.809 1.00 32.41 366 VAL A C 1
ATOM 2821 O O . VAL A 1 366 ? 21.499 -51.306 -29.724 1.00 32.41 366 VAL A O 1
ATOM 2824 N N . THR A 1 367 ? 21.779 -52.428 -31.655 1.00 37.44 367 THR A N 1
ATOM 2825 C CA . THR A 1 367 ? 20.944 -53.596 -31.372 1.00 37.44 367 THR A CA 1
ATOM 2826 C C . THR A 1 367 ? 21.384 -54.264 -30.069 1.00 37.44 367 THR A C 1
ATOM 2828 O O . THR A 1 367 ? 22.441 -54.889 -30.024 1.00 37.44 367 THR A O 1
ATOM 2831 N N . PHE A 1 368 ? 20.557 -54.170 -29.027 1.00 30.22 368 PHE A N 1
ATOM 2832 C CA . PHE A 1 368 ? 20.606 -55.076 -27.885 1.00 30.22 368 PHE A CA 1
ATOM 2833 C C . PHE A 1 368 ? 19.310 -55.879 -27.833 1.00 30.22 368 PHE A C 1
ATOM 2835 O O . PHE A 1 368 ? 18.210 -55.341 -27.729 1.00 30.22 368 PHE A O 1
ATOM 2842 N N . SER A 1 369 ? 19.499 -57.187 -27.977 1.00 28.86 369 SER A N 1
ATOM 2843 C CA . SER A 1 369 ? 18.516 -58.249 -27.822 1.00 28.86 369 SER A CA 1
ATOM 2844 C C . SER A 1 369 ? 17.763 -58.097 -26.503 1.00 28.86 369 SER A C 1
ATOM 2846 O O . SER A 1 369 ? 18.382 -58.092 -25.439 1.00 28.86 369 SER A O 1
ATOM 2848 N N . MET A 1 370 ? 16.434 -58.005 -26.573 1.00 32.62 370 MET A N 1
ATOM 2849 C CA . MET A 1 370 ? 15.576 -58.197 -25.409 1.00 32.62 370 MET A CA 1
ATOM 2850 C C . MET A 1 370 ? 15.553 -59.685 -25.057 1.00 32.62 370 MET A C 1
ATOM 2852 O O . MET A 1 370 ? 14.714 -60.434 -25.547 1.00 32.62 370 MET A O 1
ATOM 2856 N N . GLU A 1 371 ? 16.472 -60.102 -24.191 1.00 32.53 371 GLU A N 1
ATOM 2857 C CA . GLU A 1 371 ? 16.145 -61.144 -23.221 1.00 32.53 371 GLU A CA 1
ATOM 2858 C C . GLU A 1 371 ? 15.629 -60.469 -21.941 1.00 32.53 371 GLU A C 1
ATOM 2860 O O . GLU A 1 371 ? 16.115 -59.394 -21.573 1.00 32.53 371 GLU A O 1
ATOM 2865 N N . PRO A 1 372 ? 14.609 -61.044 -21.281 1.00 29.52 372 PRO A N 1
ATOM 2866 C CA . PRO A 1 372 ? 14.044 -60.477 -20.067 1.00 29.52 372 PRO A CA 1
ATOM 2867 C C . PRO A 1 372 ? 15.122 -60.387 -18.982 1.00 29.52 372 PRO A C 1
ATOM 2869 O O . PRO A 1 372 ? 15.694 -61.395 -18.572 1.00 29.52 372 PRO A O 1
ATOM 2872 N N . PHE A 1 373 ? 15.376 -59.168 -18.504 1.00 26.31 373 PHE A N 1
ATOM 2873 C CA . PHE A 1 373 ? 16.140 -58.922 -17.285 1.00 26.31 373 PHE A CA 1
ATOM 2874 C C . PHE A 1 373 ? 15.409 -59.597 -16.114 1.00 26.31 373 PHE A C 1
ATOM 2876 O O . PHE A 1 373 ? 14.446 -59.056 -15.572 1.00 26.31 373 PHE A O 1
ATOM 2883 N N . GLN A 1 374 ? 15.857 -60.791 -15.726 1.00 29.55 374 GLN A N 1
ATOM 2884 C CA . GLN A 1 374 ? 15.653 -61.290 -14.372 1.00 29.55 374 GLN A CA 1
ATOM 2885 C C . GLN A 1 374 ? 16.542 -60.442 -13.462 1.00 29.55 374 GLN A C 1
ATOM 2887 O O . GLN A 1 374 ? 17.766 -60.554 -13.487 1.00 29.55 374 GLN A O 1
ATOM 2892 N N . ILE A 1 375 ? 15.931 -59.521 -12.718 1.00 30.75 375 ILE A N 1
ATOM 2893 C CA . ILE A 1 375 ? 16.598 -58.880 -11.587 1.00 30.75 375 ILE A CA 1
ATOM 2894 C C . ILE A 1 375 ? 16.685 -59.958 -10.513 1.00 30.75 375 ILE A C 1
ATOM 2896 O O . ILE A 1 375 ? 15.669 -60.330 -9.926 1.00 30.75 375 ILE A O 1
ATOM 2900 N N . ASP A 1 376 ? 17.891 -60.488 -10.320 1.00 35.06 376 ASP A N 1
ATOM 2901 C CA . ASP A 1 376 ? 18.191 -61.400 -9.228 1.00 35.06 376 ASP A CA 1
ATOM 2902 C C . ASP A 1 376 ? 17.803 -60.740 -7.900 1.00 35.06 376 ASP A C 1
ATOM 2904 O O . ASP A 1 376 ? 18.261 -59.651 -7.542 1.00 35.06 376 ASP A O 1
ATOM 2908 N N . GLU A 1 377 ? 16.913 -61.432 -7.202 1.00 45.66 377 GLU A N 1
ATOM 2909 C CA . GLU A 1 377 ? 16.446 -61.178 -5.850 1.00 45.66 377 GLU A CA 1
ATOM 2910 C C . GLU A 1 377 ? 17.636 -60.833 -4.936 1.00 45.66 377 GLU A C 1
ATOM 2912 O O . GLU A 1 377 ? 18.616 -61.579 -4.857 1.00 45.66 377 GLU A O 1
ATOM 2917 N N . TYR A 1 378 ? 17.580 -59.678 -4.261 1.00 52.78 378 TYR A N 1
ATOM 2918 C CA . TYR A 1 378 ? 18.602 -59.265 -3.299 1.00 52.78 378 TYR A CA 1
ATOM 2919 C C . TYR A 1 378 ? 18.732 -60.328 -2.198 1.00 52.78 378 TYR A C 1
ATOM 2921 O O . TYR A 1 378 ? 17.978 -60.321 -1.226 1.00 52.78 378 TYR A O 1
ATOM 2929 N N . GLN A 1 379 ? 19.713 -61.228 -2.311 1.00 50.09 379 GLN A N 1
ATOM 2930 C CA . GLN A 1 379 ? 20.063 -62.150 -1.232 1.00 50.09 379 GLN A CA 1
ATOM 2931 C C . GLN A 1 379 ? 20.822 -61.390 -0.143 1.00 50.09 379 GLN A C 1
ATOM 2933 O O . GLN A 1 379 ? 22.049 -61.435 -0.040 1.00 50.09 379 GLN A O 1
ATOM 2938 N N . VAL A 1 380 ? 20.078 -60.655 0.678 1.00 64.31 380 VAL A N 1
ATOM 2939 C CA . VAL A 1 380 ? 20.580 -60.178 1.961 1.00 64.31 380 VAL A CA 1
ATOM 2940 C C . VAL A 1 380 ? 20.609 -61.391 2.883 1.00 64.31 380 VAL A C 1
ATOM 2942 O O . VAL A 1 380 ? 19.570 -61.985 3.162 1.00 64.31 380 VAL A O 1
ATOM 2945 N N . ASP A 1 381 ? 21.802 -61.785 3.330 1.00 73.75 381 ASP A N 1
ATOM 2946 C CA . ASP A 1 381 ? 21.981 -62.861 4.306 1.00 73.75 381 ASP A CA 1
ATOM 2947 C C . ASP A 1 381 ? 21.280 -62.467 5.615 1.00 73.75 381 ASP A C 1
ATOM 2949 O O . ASP A 1 381 ? 21.834 -61.756 6.461 1.00 73.75 381 ASP A O 1
ATOM 2953 N N . ALA A 1 382 ? 20.018 -62.890 5.749 1.00 68.38 382 ALA A N 1
ATOM 2954 C CA . ALA A 1 382 ? 19.128 -62.470 6.823 1.00 68.38 382 ALA A CA 1
ATOM 2955 C C . ALA A 1 382 ? 19.726 -62.764 8.201 1.00 68.38 382 ALA A C 1
ATOM 2957 O O . ALA A 1 382 ? 19.422 -62.051 9.156 1.00 68.38 382 ALA A O 1
ATOM 2958 N N . SER A 1 383 ? 20.623 -63.753 8.303 1.00 78.31 383 SER A N 1
ATOM 2959 C CA . SER A 1 383 ? 21.313 -64.140 9.536 1.00 78.31 383 SER A CA 1
ATOM 2960 C C . SER A 1 383 ? 22.153 -63.019 10.164 1.00 78.31 383 SER A C 1
ATOM 2962 O O . SER A 1 383 ? 22.376 -63.049 11.372 1.00 78.31 383 SER A O 1
ATOM 2964 N N . LYS A 1 384 ? 22.566 -62.010 9.385 1.00 83.69 384 LYS A N 1
ATOM 2965 C CA . LYS A 1 384 ? 23.412 -60.893 9.847 1.00 83.69 384 LYS A CA 1
ATOM 2966 C C . LYS A 1 384 ? 22.648 -59.621 10.202 1.00 83.69 384 LYS A C 1
ATOM 2968 O O . LYS A 1 384 ? 23.258 -58.676 10.696 1.00 83.69 384 LYS A O 1
ATOM 2973 N N . LEU A 1 385 ? 21.346 -59.585 9.941 1.00 88.38 385 LEU A N 1
ATOM 2974 C CA . LEU A 1 385 ? 20.493 -58.459 10.304 1.00 88.38 385 LEU A CA 1
ATOM 2975 C C . LEU A 1 385 ? 20.019 -58.612 11.747 1.00 88.38 385 LEU A C 1
ATOM 2977 O O . LEU A 1 385 ? 19.619 -59.708 12.149 1.00 88.38 385 LEU A O 1
ATOM 2981 N N . SER A 1 386 ? 20.024 -57.514 12.504 1.00 93.38 386 SER A N 1
ATOM 2982 C CA . SER A 1 386 ? 19.355 -57.487 13.805 1.00 93.38 386 SER A CA 1
ATOM 2983 C C . SER A 1 386 ? 17.844 -57.675 13.632 1.00 93.38 386 SER A C 1
ATOM 2985 O O . SER A 1 386 ? 17.289 -57.366 12.573 1.00 93.38 386 SER A O 1
ATOM 2987 N N . ASP A 1 387 ? 17.158 -58.155 14.671 1.00 88.38 387 ASP A N 1
ATOM 2988 C CA . ASP A 1 387 ? 15.698 -58.323 14.628 1.00 88.38 387 ASP A CA 1
ATOM 2989 C C . ASP A 1 387 ? 14.987 -56.996 14.309 1.00 88.38 387 ASP A C 1
ATOM 2991 O O . ASP A 1 387 ? 14.051 -56.966 13.513 1.00 88.38 387 ASP A O 1
ATOM 2995 N N . GLU A 1 388 ? 15.522 -55.879 14.811 1.00 89.81 388 GLU A N 1
ATOM 2996 C CA . GLU A 1 388 ? 15.024 -54.534 14.512 1.00 89.81 388 GLU A CA 1
ATOM 2997 C C . GLU A 1 388 ? 15.216 -54.147 13.031 1.00 89.81 388 GLU A C 1
ATOM 2999 O O . GLU A 1 388 ? 14.335 -53.542 12.420 1.00 89.81 388 GLU A O 1
ATOM 3004 N N . GLN A 1 389 ? 16.344 -54.514 12.411 1.00 93.00 389 GLN A N 1
ATOM 3005 C CA . GLN A 1 389 ? 16.560 -54.289 10.976 1.00 93.00 389 GLN A CA 1
ATOM 3006 C C . GLN A 1 389 ? 15.628 -55.155 10.124 1.00 93.00 389 GLN A C 1
ATOM 3008 O O . GLN A 1 389 ? 15.100 -54.673 9.122 1.00 93.00 389 GLN A O 1
ATOM 3013 N N . ARG A 1 390 ? 15.387 -56.412 10.518 1.00 92.06 390 ARG A N 1
ATOM 3014 C CA . ARG A 1 390 ? 14.445 -57.302 9.819 1.00 92.06 390 ARG A CA 1
ATOM 3015 C C . ARG A 1 390 ? 13.017 -56.769 9.884 1.00 92.06 390 ARG A C 1
ATOM 3017 O O . ARG A 1 390 ? 12.333 -56.750 8.864 1.00 92.06 390 ARG A O 1
ATOM 3024 N N . GLU A 1 391 ? 12.587 -56.288 11.048 1.00 91.44 391 GLU A N 1
ATOM 3025 C CA . GLU A 1 391 ? 11.265 -55.684 11.220 1.00 91.44 391 GLU A CA 1
ATOM 3026 C C . GLU A 1 391 ? 11.112 -54.413 10.368 1.00 91.44 391 GLU A C 1
ATOM 3028 O O . GLU A 1 391 ? 10.109 -54.246 9.669 1.00 91.44 391 GLU A O 1
ATOM 3033 N N . LYS A 1 392 ? 12.139 -53.553 10.332 1.00 92.50 392 LYS A N 1
ATOM 3034 C CA . LYS A 1 392 ? 12.149 -52.355 9.475 1.00 92.50 392 LYS A CA 1
ATOM 3035 C C . LYS A 1 392 ? 12.098 -52.704 7.986 1.00 92.50 392 LYS A C 1
ATOM 3037 O O . LYS A 1 392 ? 11.343 -52.072 7.253 1.00 92.50 392 LYS A O 1
ATOM 3042 N N . LEU A 1 393 ? 12.826 -53.728 7.537 1.00 94.38 393 LEU A N 1
ATOM 3043 C CA . LEU A 1 393 ? 12.791 -54.177 6.139 1.00 94.38 393 LEU A CA 1
ATOM 3044 C C . LEU A 1 393 ? 11.427 -54.756 5.744 1.00 94.38 393 LEU A C 1
ATOM 3046 O O . LEU A 1 393 ? 10.922 -54.427 4.672 1.00 94.38 393 LEU A O 1
ATOM 3050 N N . LEU A 1 394 ? 10.793 -55.546 6.619 1.00 92.44 394 LEU A N 1
ATOM 3051 C CA . LEU A 1 394 ? 9.420 -56.033 6.419 1.00 92.44 394 LEU A CA 1
ATOM 3052 C C . LEU A 1 394 ? 8.418 -54.878 6.320 1.00 92.44 394 LEU A C 1
ATOM 3054 O O . LEU A 1 394 ? 7.502 -54.910 5.498 1.00 92.44 394 LEU A O 1
ATOM 3058 N N . LYS A 1 395 ? 8.609 -53.828 7.123 1.00 91.75 395 LYS A N 1
ATOM 3059 C CA . LYS A 1 395 ? 7.764 -52.633 7.093 1.00 91.75 395 LYS A CA 1
ATOM 3060 C C . LYS A 1 395 ? 7.943 -51.833 5.801 1.00 91.75 395 LYS A C 1
ATOM 3062 O O . LYS A 1 395 ? 6.943 -51.432 5.213 1.00 91.75 395 LYS A O 1
ATOM 3067 N N . VAL A 1 396 ? 9.178 -51.647 5.328 1.00 93.62 396 VAL A N 1
ATOM 3068 C CA . VAL A 1 396 ? 9.458 -50.999 4.031 1.00 93.62 396 VAL A CA 1
ATOM 3069 C C . VAL A 1 396 ? 8.847 -51.800 2.880 1.00 93.62 396 VAL A C 1
ATOM 3071 O O . VAL A 1 396 ? 8.188 -51.211 2.026 1.00 93.62 396 VAL A O 1
ATOM 3074 N N . GLN A 1 397 ? 8.969 -53.132 2.900 1.00 92.12 397 GLN A N 1
ATOM 3075 C CA . GLN A 1 397 ? 8.329 -54.006 1.913 1.00 92.12 397 GLN A CA 1
ATOM 3076 C C . GLN A 1 397 ? 6.801 -53.850 1.927 1.00 92.12 397 GLN A C 1
ATOM 3078 O O . GLN A 1 397 ? 6.197 -53.625 0.886 1.00 92.12 397 GLN A O 1
ATOM 3083 N N . SER A 1 398 ? 6.174 -53.871 3.107 1.00 86.69 398 SER A N 1
ATOM 3084 C CA . SER A 1 398 ? 4.720 -53.702 3.231 1.00 86.69 398 SER A CA 1
ATOM 3085 C C . SER A 1 398 ? 4.227 -52.341 2.725 1.00 86.69 398 SER A C 1
ATOM 3087 O O . SER A 1 398 ? 3.145 -52.256 2.147 1.00 86.69 398 SER A O 1
ATOM 3089 N N . LEU A 1 399 ? 4.993 -51.267 2.932 1.00 85.69 399 LEU A N 1
ATOM 3090 C CA . LEU A 1 399 ? 4.654 -49.933 2.428 1.00 85.69 399 LEU A CA 1
ATOM 3091 C C . LEU A 1 399 ? 4.804 -49.840 0.906 1.00 85.69 399 LEU A C 1
ATOM 3093 O O . LEU A 1 399 ? 3.983 -49.196 0.252 1.00 85.69 399 LEU A O 1
ATOM 3097 N N . GLN A 1 400 ? 5.806 -50.511 0.346 1.00 94.19 400 GLN A N 1
ATOM 3098 C CA . GLN A 1 400 ? 5.980 -50.621 -1.095 1.00 94.19 400 GLN A CA 1
ATOM 3099 C C . GLN A 1 400 ? 4.845 -51.424 -1.747 1.00 94.19 400 GLN A C 1
ATOM 3101 O O . GLN A 1 400 ? 4.247 -50.956 -2.713 1.00 94.19 400 GLN A O 1
ATOM 3106 N N . ASP A 1 401 ? 4.485 -52.581 -1.185 1.00 83.75 401 ASP A N 1
ATOM 3107 C CA . ASP A 1 401 ? 3.401 -53.434 -1.698 1.00 83.75 401 ASP A CA 1
ATOM 3108 C C . ASP A 1 401 ? 2.036 -52.719 -1.659 1.00 83.75 401 ASP A C 1
ATOM 3110 O O . ASP A 1 401 ? 1.141 -53.010 -2.450 1.00 83.75 401 ASP A O 1
ATOM 3114 N N . ARG A 1 402 ? 1.876 -51.748 -0.751 1.00 81.50 402 ARG A N 1
ATOM 3115 C CA . ARG A 1 402 ? 0.682 -50.893 -0.635 1.00 81.50 402 ARG A CA 1
ATOM 3116 C C . ARG A 1 402 ? 0.716 -49.659 -1.541 1.00 81.50 402 ARG A C 1
ATOM 3118 O O . ARG A 1 402 ? -0.213 -48.858 -1.480 1.00 81.50 402 ARG A O 1
ATOM 3125 N N . GLY A 1 403 ? 1.768 -49.482 -2.341 1.00 80.75 403 GLY A N 1
ATOM 3126 C CA . GLY A 1 403 ? 1.954 -48.324 -3.219 1.00 80.75 403 GLY A CA 1
ATOM 3127 C C . GLY A 1 403 ? 2.218 -47.010 -2.480 1.00 80.75 403 GLY A C 1
ATOM 3128 O O . GLY A 1 403 ? 2.081 -45.947 -3.075 1.00 80.75 403 GLY A O 1
ATOM 3129 N N . ILE A 1 404 ? 2.567 -47.069 -1.188 1.00 84.31 404 ILE A N 1
ATOM 3130 C CA . ILE A 1 404 ? 2.868 -45.888 -0.363 1.00 84.31 404 ILE A CA 1
ATOM 3131 C C . ILE A 1 404 ? 4.299 -45.408 -0.622 1.00 84.31 404 ILE A C 1
ATOM 3133 O O . ILE A 1 404 ? 4.549 -44.209 -0.615 1.00 84.31 404 ILE A O 1
ATOM 3137 N N . LEU A 1 405 ? 5.230 -46.340 -0.848 1.00 84.88 405 LEU A N 1
ATOM 3138 C CA . LEU A 1 405 ? 6.591 -46.039 -1.287 1.00 84.88 405 LEU A CA 1
ATOM 3139 C C . LEU A 1 405 ? 6.747 -46.418 -2.755 1.00 84.88 405 LEU A C 1
ATOM 3141 O O . LEU A 1 405 ? 6.392 -47.528 -3.162 1.00 84.88 405 LEU A O 1
ATOM 3145 N N . THR A 1 406 ? 7.341 -45.525 -3.540 1.00 89.62 406 THR A N 1
ATOM 3146 C CA . THR A 1 406 ? 7.829 -45.880 -4.873 1.00 89.62 406 THR A CA 1
ATOM 3147 C C . THR A 1 406 ? 9.001 -46.860 -4.759 1.00 89.62 406 THR A C 1
ATOM 3149 O O . THR A 1 406 ? 9.681 -46.930 -3.733 1.00 89.62 406 THR A O 1
ATOM 3152 N N . GLN A 1 407 ? 9.280 -47.615 -5.826 1.00 90.69 407 GLN A N 1
ATOM 3153 C CA . GLN A 1 407 ? 10.412 -48.553 -5.860 1.00 90.69 407 GLN A CA 1
ATOM 3154 C C . GLN A 1 407 ? 11.738 -47.874 -5.461 1.00 90.69 407 GLN A C 1
ATOM 3156 O O . GLN A 1 407 ? 12.494 -48.433 -4.674 1.00 90.69 407 GLN A O 1
ATOM 3161 N N . GLN A 1 408 ? 11.990 -46.649 -5.943 1.00 89.56 408 GLN A N 1
ATOM 3162 C CA . GLN A 1 408 ? 13.224 -45.908 -5.651 1.00 89.56 408 GLN A CA 1
ATOM 3163 C C . GLN A 1 408 ? 13.345 -45.516 -4.172 1.00 89.56 408 GLN A C 1
ATOM 3165 O O . GLN A 1 408 ? 14.427 -45.623 -3.597 1.00 89.56 408 GLN A O 1
ATOM 3170 N N . GLU A 1 409 ? 12.248 -45.094 -3.544 1.00 88.69 409 GLU A N 1
ATOM 3171 C CA . GLU A 1 409 ? 12.231 -44.739 -2.120 1.00 88.69 409 GLU A CA 1
ATOM 3172 C C . GLU A 1 409 ? 12.373 -45.981 -1.237 1.00 88.69 409 GLU A C 1
ATOM 3174 O O . GLU A 1 409 ? 13.144 -45.975 -0.278 1.00 88.69 409 GLU A O 1
ATOM 3179 N N . ALA A 1 410 ? 11.696 -47.076 -1.594 1.00 92.81 410 ALA A N 1
ATOM 3180 C CA . ALA A 1 410 ? 11.838 -48.351 -0.901 1.00 92.81 410 ALA A CA 1
ATOM 3181 C C . ALA A 1 410 ? 13.282 -48.877 -0.983 1.00 92.81 410 ALA A C 1
ATOM 3183 O O . ALA A 1 410 ? 13.820 -49.365 0.010 1.00 92.81 410 ALA A O 1
ATOM 3184 N N . ASP A 1 411 ? 13.944 -48.731 -2.132 1.00 88.81 411 ASP A N 1
ATOM 3185 C CA . ASP A 1 411 ? 15.339 -49.141 -2.313 1.00 88.81 411 ASP A CA 1
ATOM 3186 C C . ASP A 1 411 ? 16.317 -48.251 -1.531 1.00 88.81 411 ASP A C 1
ATOM 3188 O O . ASP A 1 411 ? 17.285 -48.756 -0.953 1.00 88.81 411 ASP A O 1
ATOM 3192 N N . PHE A 1 412 ? 16.045 -46.947 -1.436 1.00 92.94 412 PHE A N 1
ATOM 3193 C CA . PHE A 1 412 ? 16.815 -46.026 -0.599 1.00 92.94 412 PHE A CA 1
ATOM 3194 C C . PHE A 1 412 ? 16.695 -46.367 0.894 1.00 92.94 412 PHE A C 1
ATOM 3196 O O . PHE A 1 412 ? 17.703 -46.433 1.603 1.00 92.94 412 PHE A O 1
ATOM 3203 N N . GLU A 1 413 ? 15.485 -46.650 1.373 1.00 93.81 413 GLU A N 1
ATOM 3204 C CA . GLU A 1 413 ? 15.243 -47.042 2.765 1.00 93.81 413 GLU A CA 1
ATOM 3205 C C . GLU A 1 413 ? 15.853 -48.408 3.087 1.00 93.81 413 GLU A C 1
ATOM 3207 O O . GLU A 1 413 ? 16.554 -48.556 4.090 1.00 93.81 413 GLU A O 1
ATOM 3212 N N . ARG A 1 414 ? 15.704 -49.402 2.198 1.00 94.00 414 ARG A N 1
ATOM 3213 C CA . ARG A 1 414 ? 16.385 -50.700 2.340 1.00 94.00 414 ARG A CA 1
ATOM 3214 C C . ARG A 1 414 ? 17.897 -50.521 2.447 1.00 94.00 414 ARG A C 1
ATOM 3216 O O . ARG A 1 414 ? 18.522 -51.126 3.320 1.00 94.00 414 ARG A O 1
ATOM 3223 N N . LYS A 1 415 ? 18.486 -49.656 1.616 1.00 92.50 415 LYS A N 1
ATOM 3224 C CA . LYS A 1 415 ? 19.920 -49.342 1.662 1.00 92.50 415 LYS A CA 1
ATOM 3225 C C . LYS A 1 415 ? 20.329 -48.676 2.977 1.00 92.50 415 LYS A C 1
ATOM 3227 O O . LYS A 1 415 ? 21.362 -49.033 3.541 1.00 92.50 415 LYS A O 1
ATOM 3232 N N . THR A 1 416 ? 19.501 -47.776 3.493 1.00 92.38 416 THR A N 1
ATOM 3233 C CA . THR A 1 416 ? 19.732 -47.082 4.767 1.00 92.38 416 THR A CA 1
ATOM 3234 C C . THR A 1 416 ? 19.655 -48.041 5.959 1.00 92.38 416 THR A C 1
ATOM 3236 O O . THR A 1 416 ? 20.514 -47.993 6.838 1.00 92.38 416 THR A O 1
ATOM 3239 N N . ILE A 1 417 ? 18.688 -48.968 5.967 1.00 92.62 417 ILE A N 1
ATOM 3240 C CA . ILE A 1 417 ? 18.502 -49.957 7.043 1.00 92.62 417 ILE A CA 1
ATOM 3241 C C . ILE A 1 417 ? 19.630 -50.995 7.059 1.00 92.62 417 ILE A C 1
ATOM 3243 O O . ILE A 1 417 ? 20.126 -51.351 8.130 1.00 92.62 417 ILE A O 1
ATOM 3247 N N . ILE A 1 418 ? 20.034 -51.487 5.885 1.00 92.25 418 ILE A N 1
ATOM 3248 C CA . ILE A 1 418 ? 21.087 -52.506 5.746 1.00 92.25 418 ILE A CA 1
ATOM 3249 C C . ILE A 1 418 ? 22.478 -51.889 5.974 1.00 92.25 418 ILE A C 1
ATOM 3251 O O . ILE A 1 418 ? 23.374 -52.550 6.499 1.00 92.25 418 ILE A O 1
ATOM 3255 N N . GLY A 1 419 ? 22.650 -50.609 5.632 1.00 86.94 419 GLY A N 1
ATOM 3256 C CA . GLY A 1 419 ? 23.917 -49.892 5.696 1.00 86.94 419 GLY A CA 1
ATOM 3257 C C . GLY A 1 419 ? 24.868 -50.272 4.555 1.00 86.94 419 GLY A C 1
ATOM 3258 O O . GLY A 1 419 ? 24.939 -51.421 4.114 1.00 86.94 419 GLY A O 1
ATOM 3259 N N . ASP A 1 420 ? 25.673 -49.307 4.101 1.00 76.69 420 ASP A N 1
ATOM 3260 C CA . ASP A 1 420 ? 26.557 -49.449 2.927 1.00 76.69 420 ASP A CA 1
ATOM 3261 C C . ASP A 1 420 ? 27.588 -50.591 3.028 1.00 76.69 420 ASP A C 1
ATOM 3263 O O . ASP A 1 420 ? 28.162 -51.009 2.025 1.00 76.69 420 ASP A O 1
ATOM 3267 N N . LYS A 1 421 ? 27.835 -51.124 4.231 1.00 66.62 421 LYS A N 1
ATOM 3268 C CA . LYS A 1 421 ? 28.859 -52.151 4.485 1.00 66.62 421 LYS A CA 1
ATOM 3269 C C . LYS A 1 421 ? 28.398 -53.588 4.222 1.00 66.62 421 LYS A C 1
ATOM 3271 O O . LYS A 1 421 ? 29.249 -54.473 4.167 1.00 66.62 421 LYS A O 1
ATOM 3276 N N . LEU A 1 422 ? 27.094 -53.834 4.072 1.00 62.75 422 LEU A N 1
ATOM 3277 C CA . LEU A 1 422 ? 26.531 -55.178 3.860 1.00 62.75 422 LEU A CA 1
ATOM 3278 C C . LEU A 1 422 ? 26.135 -55.457 2.399 1.00 62.75 422 LEU A C 1
ATOM 3280 O O . LEU A 1 422 ? 25.823 -56.596 2.061 1.00 62.75 422 LEU A O 1
ATOM 3284 N N . PHE A 1 423 ? 26.243 -54.464 1.509 1.00 58.56 423 PHE A N 1
ATOM 3285 C CA . PHE A 1 423 ? 26.109 -54.661 0.065 1.00 58.56 423 PHE A CA 1
ATOM 3286 C C . PHE A 1 423 ? 27.421 -55.175 -0.540 1.00 58.56 423 PHE A C 1
ATOM 3288 O O . PHE A 1 423 ? 28.226 -54.415 -1.077 1.00 58.56 423 PHE A O 1
ATOM 3295 N N . SER A 1 424 ? 27.650 -56.488 -0.488 1.00 47.75 424 SER A N 1
ATOM 3296 C CA . SER A 1 424 ? 28.624 -57.113 -1.384 1.00 47.75 424 SER A CA 1
ATOM 3297 C C . SER A 1 424 ? 27.929 -57.498 -2.686 1.00 47.75 424 SER A C 1
ATOM 3299 O O . SER A 1 424 ? 27.240 -58.514 -2.742 1.00 47.75 424 SER A O 1
ATOM 3301 N N . PHE A 1 425 ? 28.130 -56.713 -3.745 1.00 40.47 425 PHE A N 1
ATOM 3302 C CA . PHE A 1 425 ? 27.843 -57.192 -5.096 1.00 40.47 425 PHE A CA 1
ATOM 3303 C C . PHE A 1 425 ? 28.665 -58.467 -5.347 1.00 40.47 425 PHE A C 1
ATOM 3305 O O . PHE A 1 425 ? 29.852 -58.485 -4.990 1.00 40.47 425 PHE A O 1
ATOM 3312 N N . PRO A 1 426 ? 28.093 -59.530 -5.943 1.00 37.00 426 PRO A N 1
ATOM 3313 C CA . PRO A 1 426 ? 28.867 -60.708 -6.300 1.00 37.00 426 PRO A CA 1
ATOM 3314 C C . PRO A 1 426 ? 30.007 -60.272 -7.223 1.00 37.00 426 PRO A C 1
ATOM 3316 O O . PRO A 1 426 ? 29.794 -59.812 -8.347 1.00 37.00 426 PRO A O 1
ATOM 3319 N N . LYS A 1 427 ? 31.246 -60.363 -6.722 1.00 35.56 427 LYS A N 1
ATOM 3320 C CA . LYS A 1 427 ? 32.438 -60.118 -7.531 1.00 35.56 427 LYS A CA 1
ATOM 3321 C C . LYS A 1 427 ? 32.426 -61.143 -8.655 1.00 35.56 427 LYS A C 1
ATOM 3323 O O . LYS A 1 427 ? 32.651 -62.327 -8.415 1.00 35.56 427 LYS A O 1
ATOM 3328 N N . LYS A 1 428 ? 32.166 -60.673 -9.875 1.00 35.75 428 LYS A N 1
ATOM 3329 C CA . LYS A 1 428 ? 32.357 -61.432 -11.110 1.00 35.75 428 LYS A CA 1
ATOM 3330 C C . LYS A 1 428 ? 33.741 -62.082 -11.039 1.00 35.75 428 LYS A C 1
ATOM 3332 O O . LYS A 1 428 ? 34.748 -61.382 -10.928 1.00 35.75 428 LYS A O 1
ATOM 3337 N N . VAL A 1 429 ? 33.779 -63.413 -11.041 1.00 36.41 429 VAL A N 1
ATOM 3338 C CA . VAL A 1 429 ? 35.014 -64.192 -11.143 1.00 36.41 429 VAL A CA 1
ATOM 3339 C C . VAL A 1 429 ? 35.623 -63.865 -12.504 1.00 36.41 429 VAL A C 1
ATOM 3341 O O . VAL A 1 429 ? 35.191 -64.375 -13.532 1.00 36.41 429 VAL A O 1
ATOM 3344 N N . VAL A 1 430 ? 36.586 -62.946 -12.521 1.00 33.50 430 VAL A N 1
ATOM 3345 C CA . VAL A 1 430 ? 37.402 -62.667 -13.701 1.00 33.50 430 VAL A CA 1
ATOM 3346 C C . VAL A 1 430 ? 38.581 -63.627 -13.656 1.00 33.50 430 VAL A C 1
ATOM 3348 O O . VAL A 1 430 ? 39.452 -63.531 -12.789 1.00 33.50 430 VAL A O 1
ATOM 3351 N N . ASN A 1 431 ? 38.571 -64.581 -14.584 1.00 30.55 431 ASN A N 1
ATOM 3352 C CA . ASN A 1 431 ? 39.706 -65.447 -14.868 1.00 30.55 431 ASN A CA 1
ATOM 3353 C C . ASN A 1 431 ? 40.940 -64.591 -15.195 1.00 30.55 431 ASN A C 1
ATOM 3355 O O . ASN A 1 431 ? 40.901 -63.735 -16.078 1.00 30.55 431 ASN A O 1
ATOM 3359 N N . LYS A 1 432 ? 42.034 -64.844 -14.471 1.00 33.50 432 LYS A N 1
ATOM 3360 C CA . LYS A 1 432 ? 43.371 -64.308 -14.744 1.00 33.50 432 LYS A CA 1
ATOM 3361 C C . LYS A 1 432 ? 43.899 -64.848 -16.075 1.00 33.50 432 LYS A C 1
ATOM 3363 O O . LYS A 1 432 ? 43.883 -66.059 -16.265 1.00 33.50 432 LYS A O 1
ATOM 3368 N N . ASN A 1 433 ? 44.482 -63.972 -16.896 1.00 30.38 433 ASN A N 1
ATOM 3369 C CA . ASN A 1 433 ? 45.711 -64.259 -17.642 1.00 30.38 433 ASN A CA 1
ATOM 3370 C C . ASN A 1 433 ? 46.480 -62.962 -17.985 1.00 30.38 433 ASN A C 1
ATOM 3372 O O . ASN A 1 433 ? 45.868 -61.985 -18.405 1.00 30.38 433 ASN A O 1
ATOM 3376 N N . SER A 1 434 ? 47.812 -63.038 -17.793 1.00 31.45 434 SER A N 1
ATOM 3377 C CA . SER A 1 434 ? 48.945 -62.218 -18.307 1.00 31.45 434 SER A CA 1
ATOM 3378 C C . SER A 1 434 ? 49.001 -60.706 -17.982 1.00 31.45 434 SER A C 1
ATOM 3380 O O . SER A 1 434 ? 48.128 -59.959 -18.397 1.00 31.45 434 SER A O 1
ATOM 3382 N N . GLU A 1 435 ? 49.930 -60.257 -17.111 1.00 30.38 435 GLU A N 1
ATOM 3383 C CA . GLU A 1 435 ? 51.280 -59.669 -17.407 1.00 30.38 435 GLU A CA 1
ATOM 3384 C C . GLU A 1 435 ? 51.205 -58.144 -17.683 1.00 30.38 435 GLU A C 1
ATOM 3386 O O . GLU A 1 435 ? 50.301 -57.711 -18.374 1.00 30.38 435 GLU A O 1
ATOM 3391 N N . ASN A 1 436 ? 52.069 -57.218 -17.241 1.00 32.06 436 ASN A N 1
ATOM 3392 C CA . ASN A 1 436 ? 53.244 -57.163 -16.363 1.00 32.06 436 ASN A CA 1
ATOM 3393 C C . ASN A 1 436 ? 53.550 -55.658 -16.084 1.00 32.06 436 ASN A C 1
ATOM 3395 O O . ASN A 1 436 ? 53.196 -54.821 -16.912 1.00 32.06 436 ASN A O 1
ATOM 3399 N N . SER A 1 437 ? 54.304 -55.352 -15.008 1.00 31.28 437 SER A N 1
ATOM 3400 C CA . SER A 1 437 ? 55.050 -54.090 -14.691 1.00 31.28 437 SER A CA 1
ATOM 3401 C C . SER A 1 437 ? 54.256 -52.774 -14.490 1.00 31.28 437 SER A C 1
ATOM 3403 O O . SER A 1 437 ? 53.353 -52.472 -15.250 1.00 31.28 437 SER A O 1
ATOM 3405 N N . SER A 1 438 ? 54.521 -51.865 -13.539 1.00 33.25 438 SER A N 1
ATOM 3406 C CA . SER A 1 438 ? 55.554 -51.658 -12.496 1.00 33.25 438 SER A CA 1
ATOM 3407 C C . SER A 1 438 ? 55.076 -50.464 -11.630 1.00 33.25 438 SER A C 1
ATOM 3409 O O . SER A 1 438 ? 54.734 -49.425 -12.181 1.00 33.25 438 SER A O 1
ATOM 3411 N N . ALA A 1 439 ? 54.778 -50.647 -10.340 1.00 32.88 439 ALA A N 1
ATOM 3412 C CA . ALA A 1 439 ? 55.602 -50.292 -9.169 1.00 32.88 439 ALA A CA 1
ATOM 3413 C C . ALA A 1 439 ? 55.962 -48.795 -8.984 1.00 32.88 439 ALA A C 1
ATOM 3415 O O . ALA A 1 439 ? 56.820 -48.277 -9.688 1.00 32.88 439 ALA A O 1
ATOM 3416 N N . SER A 1 440 ? 55.400 -48.157 -7.945 1.00 29.62 440 SER A N 1
ATOM 3417 C CA . SER A 1 440 ? 56.131 -47.290 -6.998 1.00 29.62 440 SER A CA 1
ATOM 3418 C C . SER A 1 440 ? 55.260 -46.972 -5.770 1.00 29.62 440 SER A C 1
ATOM 3420 O O . SER A 1 440 ? 54.047 -46.816 -5.883 1.00 29.62 440 SER A O 1
ATOM 3422 N N . THR A 1 441 ? 55.892 -46.915 -4.600 1.00 32.72 441 THR A N 1
ATOM 3423 C CA . THR A 1 441 ? 55.342 -47.132 -3.253 1.00 32.72 441 THR A CA 1
ATOM 3424 C C . THR A 1 441 ? 55.846 -46.036 -2.305 1.00 32.72 441 THR A C 1
ATOM 3426 O O . THR A 1 441 ? 57.043 -45.774 -2.333 1.00 32.72 441 THR A O 1
ATOM 3429 N N . CYS A 1 442 ? 55.000 -45.486 -1.422 1.00 26.45 442 CYS A N 1
ATOM 3430 C CA . CYS A 1 442 ? 55.275 -45.137 -0.000 1.00 26.45 442 CYS A CA 1
ATOM 3431 C C . CYS A 1 442 ? 54.017 -44.439 0.592 1.00 26.45 442 CYS A C 1
ATOM 3433 O O . CYS A 1 442 ? 53.488 -43.533 -0.036 1.00 26.45 442 CYS A O 1
ATOM 3435 N N . ASN A 1 443 ? 53.293 -44.912 1.616 1.00 29.70 443 ASN A N 1
ATOM 3436 C CA . ASN A 1 443 ? 53.549 -45.248 3.031 1.00 29.70 443 ASN A CA 1
ATOM 3437 C C . ASN A 1 443 ? 53.825 -44.059 3.985 1.00 29.70 443 ASN A C 1
ATOM 3439 O O . ASN A 1 443 ? 54.918 -43.508 3.946 1.00 29.70 443 ASN A O 1
ATOM 3443 N N . THR A 1 444 ? 52.819 -43.806 4.857 1.00 29.95 444 THR A N 1
ATOM 3444 C CA . THR A 1 444 ? 52.844 -43.613 6.343 1.00 29.95 444 THR A CA 1
ATOM 3445 C C . THR A 1 444 ? 53.713 -42.475 6.936 1.00 29.95 444 THR A C 1
ATOM 3447 O O . THR A 1 444 ? 54.785 -42.197 6.434 1.00 29.95 444 THR A O 1
ATOM 3450 N N . ALA A 1 445 ? 53.405 -41.767 8.033 1.00 30.62 445 ALA A N 1
ATOM 3451 C CA . ALA A 1 445 ? 52.483 -41.945 9.154 1.00 30.62 445 ALA A CA 1
ATOM 3452 C C . ALA A 1 445 ? 52.280 -40.612 9.932 1.00 30.62 445 ALA A C 1
ATOM 3454 O O . ALA A 1 445 ? 52.950 -39.611 9.697 1.00 30.62 445 ALA A O 1
ATOM 3455 N N . GLU A 1 446 ? 51.344 -40.699 10.872 1.00 31.69 446 GLU A N 1
ATOM 3456 C CA . GLU A 1 446 ? 50.911 -39.847 11.988 1.00 31.69 446 GLU A CA 1
ATOM 3457 C C . GLU A 1 446 ? 51.997 -39.100 12.799 1.00 31.69 446 GLU A C 1
ATOM 3459 O O . GLU A 1 446 ? 53.094 -39.613 12.992 1.00 31.69 446 GLU A O 1
ATOM 3464 N N . HIS A 1 447 ? 51.630 -37.958 13.408 1.00 32.41 447 HIS A N 1
ATOM 3465 C CA . HIS A 1 447 ? 51.757 -37.766 14.863 1.00 32.41 447 HIS A CA 1
ATOM 3466 C C . HIS A 1 447 ? 50.955 -36.563 15.392 1.00 32.41 447 HIS A C 1
ATOM 3468 O O . HIS A 1 447 ? 50.862 -35.502 14.779 1.00 32.41 447 HIS A O 1
ATOM 3474 N N . SER A 1 448 ? 50.383 -36.793 16.570 1.00 31.88 448 SER A N 1
ATOM 3475 C CA . SER A 1 448 ? 49.471 -35.960 17.350 1.00 31.88 448 SER A CA 1
ATOM 3476 C C . SER A 1 448 ? 50.177 -35.093 18.410 1.00 31.88 448 SER A C 1
ATOM 3478 O O . SER A 1 448 ? 51.314 -35.368 18.780 1.00 31.88 448 SER A O 1
ATOM 3480 N N . ALA A 1 449 ? 49.374 -34.194 19.000 1.00 30.47 449 ALA A N 1
ATOM 3481 C CA . ALA A 1 449 ? 49.400 -33.665 20.378 1.00 30.47 449 ALA A CA 1
ATOM 3482 C C . ALA A 1 449 ? 50.194 -32.363 20.658 1.00 30.47 449 ALA A C 1
ATOM 3484 O O . ALA A 1 449 ? 51.395 -32.304 20.446 1.00 30.47 449 ALA A O 1
ATOM 3485 N N . THR A 1 450 ? 49.547 -31.217 20.929 1.00 29.27 450 THR A N 1
ATOM 3486 C CA . THR A 1 450 ? 48.869 -30.665 22.143 1.00 29.27 450 THR A CA 1
ATOM 3487 C C . THR A 1 450 ? 49.781 -29.804 23.038 1.00 29.27 450 THR A C 1
ATOM 3489 O O . THR A 1 450 ? 50.874 -30.219 23.398 1.00 29.27 450 THR A O 1
ATOM 3492 N N . CYS A 1 451 ? 49.202 -28.678 23.494 1.00 25.97 451 CYS A N 1
ATOM 3493 C CA . CYS A 1 451 ? 49.348 -28.032 24.813 1.00 25.97 451 CYS A CA 1
ATOM 3494 C C . CYS A 1 451 ? 50.217 -26.756 24.991 1.00 25.97 451 CYS A C 1
ATOM 3496 O O . CYS A 1 451 ? 51.437 -26.788 24.921 1.00 25.97 451 CYS A O 1
ATOM 3498 N N . LEU A 1 452 ? 49.499 -25.705 25.444 1.00 28.53 452 LEU A N 1
ATOM 3499 C CA . LEU A 1 452 ? 49.820 -24.717 26.500 1.00 28.53 452 LEU A CA 1
ATOM 3500 C C . LEU A 1 452 ? 50.329 -23.302 26.125 1.00 28.53 452 LEU A C 1
ATOM 3502 O O . LEU A 1 452 ? 51.506 -23.053 25.902 1.00 28.53 452 LEU A O 1
ATOM 3506 N N . ASN A 1 453 ? 49.388 -22.351 26.231 1.00 30.19 453 ASN A N 1
ATOM 3507 C CA . ASN A 1 453 ? 49.548 -21.003 26.817 1.00 30.19 453 ASN A CA 1
ATOM 3508 C C . ASN A 1 453 ? 49.995 -21.108 28.309 1.00 30.19 453 ASN A C 1
ATOM 3510 O O . ASN A 1 453 ? 49.751 -22.179 28.874 1.00 30.19 453 ASN A O 1
ATOM 3514 N N . PRO A 1 454 ? 50.507 -20.053 29.013 1.00 44.78 454 PRO A N 1
ATOM 3515 C CA . PRO A 1 454 ? 50.035 -18.659 28.904 1.00 44.78 454 PRO A CA 1
ATOM 3516 C C . PRO A 1 454 ? 51.001 -17.484 29.284 1.00 44.78 454 PRO A C 1
ATOM 3518 O O . PRO A 1 454 ? 52.118 -17.672 29.744 1.00 44.78 454 PRO A O 1
ATOM 3521 N N . LEU A 1 455 ? 50.427 -16.266 29.210 1.00 29.27 455 LEU A N 1
ATOM 3522 C CA . LEU A 1 455 ? 50.576 -15.094 30.110 1.00 29.27 455 LEU A CA 1
ATOM 3523 C C . LEU A 1 455 ? 51.783 -14.112 29.982 1.00 29.27 455 LEU A C 1
ATOM 3525 O O . LEU A 1 455 ? 52.888 -14.378 30.427 1.00 29.27 455 LEU A O 1
ATOM 3529 N N . VAL A 1 456 ? 51.432 -12.893 29.522 1.00 31.03 456 VAL A N 1
ATOM 3530 C CA . VAL A 1 456 ? 51.716 -11.542 30.086 1.00 31.03 456 VAL A CA 1
ATOM 3531 C C . VAL A 1 456 ? 53.167 -11.045 30.226 1.00 31.03 456 VAL A C 1
ATOM 3533 O O . VAL A 1 456 ? 53.903 -11.515 31.081 1.00 31.03 456 VAL A O 1
ATOM 3536 N N . ALA A 1 457 ? 53.492 -9.943 29.522 1.00 28.86 457 ALA A N 1
ATOM 3537 C CA . ALA A 1 457 ? 53.929 -8.651 30.103 1.00 28.86 457 ALA A CA 1
ATOM 3538 C C . ALA A 1 457 ? 54.355 -7.622 29.020 1.00 28.86 457 ALA A C 1
ATOM 3540 O O . ALA A 1 457 ? 55.233 -7.877 28.205 1.00 28.86 457 ALA A O 1
ATOM 3541 N N . SER A 1 458 ? 53.762 -6.424 29.057 1.00 29.95 458 SER A N 1
ATOM 3542 C CA . SER A 1 458 ? 54.409 -5.140 28.685 1.00 29.95 458 SER A CA 1
ATOM 3543 C C . SER A 1 458 ? 55.301 -4.684 29.866 1.00 29.95 458 SER A C 1
ATOM 3545 O O . SER A 1 458 ? 55.025 -5.184 30.961 1.00 29.95 458 SER A O 1
ATOM 3547 N N . PRO A 1 459 ? 56.273 -3.728 29.774 1.00 48.44 459 PRO A N 1
ATOM 3548 C CA . PRO A 1 459 ? 56.173 -2.457 29.021 1.00 48.44 459 PRO A CA 1
ATOM 3549 C C . PRO A 1 459 ? 57.503 -1.775 28.548 1.00 48.44 459 PRO A C 1
ATOM 3551 O O . PRO A 1 459 ? 58.598 -2.278 28.766 1.00 48.44 459 PRO A O 1
ATOM 3554 N N . ARG A 1 460 ? 57.347 -0.535 28.030 1.00 30.53 460 ARG A N 1
ATOM 3555 C CA . ARG A 1 460 ? 58.253 0.656 28.039 1.00 30.53 460 ARG A CA 1
ATOM 3556 C C . ARG A 1 460 ? 59.122 1.015 26.810 1.00 30.53 460 ARG A C 1
ATOM 3558 O O . ARG A 1 460 ? 60.121 0.380 26.518 1.00 30.53 460 ARG A O 1
ATOM 3565 N N . ASN A 1 461 ? 58.759 2.179 26.244 1.00 31.22 461 ASN A N 1
ATOM 3566 C CA . ASN A 1 461 ? 59.537 3.390 25.903 1.00 31.22 461 ASN A CA 1
ATOM 3567 C C . ASN A 1 461 ? 60.999 3.289 25.422 1.00 31.22 461 ASN A C 1
ATOM 3569 O O . ASN A 1 461 ? 61.872 2.895 26.188 1.00 31.22 461 ASN A O 1
ATOM 3573 N N . SER A 1 462 ? 61.308 3.950 24.294 1.00 30.14 462 SER A N 1
ATOM 3574 C CA . SER A 1 462 ? 62.247 5.095 24.268 1.00 30.14 462 SER A CA 1
ATOM 3575 C C . SER A 1 462 ? 62.316 5.826 22.910 1.00 30.14 462 SER A C 1
ATOM 3577 O O . SER A 1 462 ? 62.036 5.290 21.846 1.00 30.14 462 SER A O 1
ATOM 3579 N N . THR A 1 463 ? 62.638 7.107 23.052 1.00 30.52 463 THR A N 1
ATOM 3580 C CA . THR A 1 463 ? 62.782 8.288 22.180 1.00 30.52 463 THR A CA 1
ATOM 3581 C C . THR A 1 463 ? 63.929 8.289 21.155 1.00 30.52 463 THR A C 1
ATOM 3583 O O . THR A 1 463 ? 64.962 7.686 21.421 1.00 30.52 463 THR A O 1
ATOM 3586 N N . THR A 1 464 ? 63.819 9.113 20.093 1.00 31.17 464 THR A N 1
ATOM 3587 C CA . THR A 1 464 ? 64.742 10.223 19.666 1.00 31.17 464 THR A CA 1
ATOM 3588 C C . THR A 1 464 ? 64.301 10.766 18.280 1.00 31.17 464 THR A C 1
ATOM 3590 O O . THR A 1 464 ? 64.041 9.979 17.384 1.00 31.17 464 THR A O 1
ATOM 3593 N N . LEU A 1 465 ? 63.891 12.033 18.092 1.00 34.31 465 LEU A N 1
ATOM 3594 C CA . LEU A 1 465 ? 64.622 13.316 17.939 1.00 34.31 465 LEU A CA 1
ATOM 3595 C C . LEU A 1 465 ? 65.555 13.428 16.713 1.00 34.31 465 LEU A C 1
ATOM 3597 O O . LEU A 1 465 ? 66.665 12.908 16.749 1.00 34.31 465 LEU A O 1
ATOM 3601 N N . SER A 1 466 ? 65.157 14.219 15.699 1.00 29.42 466 SER A N 1
ATOM 3602 C CA . SER A 1 466 ? 66.004 15.243 15.033 1.00 29.42 466 SER A CA 1
ATOM 3603 C C . SER A 1 466 ? 65.229 16.098 13.999 1.00 29.42 466 SER A C 1
ATOM 3605 O O . SER A 1 466 ? 64.715 15.595 13.007 1.00 29.42 466 SER A O 1
ATOM 3607 N N . SER A 1 467 ? 65.191 17.416 14.232 1.00 34.75 467 SER A N 1
ATOM 3608 C CA . SER A 1 467 ? 65.084 18.502 13.221 1.00 34.75 467 SER A CA 1
ATOM 3609 C C . SER A 1 467 ? 66.523 18.841 12.715 1.00 34.75 467 SER A C 1
ATOM 3611 O O . SER A 1 467 ? 67.432 18.259 13.317 1.00 34.75 467 SER A O 1
ATOM 3613 N N . PRO A 1 468 ? 66.844 19.781 11.765 1.00 50.47 468 PRO A N 1
ATOM 3614 C CA . PRO A 1 468 ? 66.101 21.006 11.370 1.00 50.47 468 PRO A CA 1
ATOM 3615 C C . PRO A 1 468 ? 66.313 21.621 9.934 1.00 50.47 468 PRO A C 1
ATOM 3617 O O . PRO A 1 468 ? 67.118 21.154 9.141 1.00 50.47 468 PRO A O 1
ATOM 3620 N N . ARG A 1 469 ? 65.665 22.793 9.718 1.00 31.08 469 ARG A N 1
ATOM 3621 C CA . ARG A 1 469 ? 66.102 24.041 9.006 1.00 31.08 469 ARG A CA 1
ATOM 3622 C C . ARG A 1 469 ? 65.925 24.271 7.474 1.00 31.08 469 ARG A C 1
ATOM 3624 O O . ARG A 1 469 ? 66.705 23.798 6.668 1.00 31.08 469 ARG A O 1
ATOM 3631 N N . ASN A 1 470 ? 64.994 25.201 7.184 1.00 32.91 470 ASN A N 1
ATOM 3632 C CA . ASN A 1 470 ? 65.073 26.528 6.510 1.00 32.91 470 ASN A CA 1
ATOM 3633 C C . ASN A 1 470 ? 65.630 26.795 5.085 1.00 32.91 470 ASN A C 1
ATOM 3635 O O . ASN A 1 470 ? 66.754 26.440 4.758 1.00 32.91 470 ASN A O 1
ATOM 3639 N N . ASN A 1 471 ? 64.894 27.734 4.444 1.00 31.25 471 ASN A N 1
ATOM 3640 C CA . ASN A 1 471 ? 65.266 28.807 3.488 1.00 31.25 471 ASN A CA 1
ATOM 3641 C C . ASN A 1 471 ? 65.396 28.427 1.996 1.00 31.25 471 ASN A C 1
ATOM 3643 O O . ASN A 1 471 ? 66.268 27.663 1.620 1.00 31.25 471 ASN A O 1
ATOM 3647 N N . SER A 1 472 ? 64.467 28.821 1.109 1.00 31.17 472 SER A N 1
ATOM 3648 C CA . SER A 1 472 ? 64.115 30.158 0.562 1.00 31.17 472 SER A CA 1
ATOM 3649 C C . SER A 1 472 ? 64.794 30.419 -0.788 1.00 31.17 472 SER A C 1
ATOM 3651 O O . SER A 1 472 ? 66.018 30.480 -0.827 1.00 31.17 472 SER A O 1
ATOM 3653 N N . THR A 1 473 ? 64.029 30.668 -1.857 1.00 29.66 473 THR A N 1
ATOM 3654 C CA . THR A 1 473 ? 64.189 31.842 -2.747 1.00 29.66 473 THR A CA 1
ATOM 3655 C C . THR A 1 473 ? 63.122 31.886 -3.847 1.00 29.66 473 THR A C 1
ATOM 3657 O O . THR A 1 473 ? 62.649 30.877 -4.353 1.00 29.66 473 THR A O 1
ATOM 3660 N N . SER A 1 474 ? 62.741 33.123 -4.131 1.00 36.00 474 SER A N 1
ATOM 3661 C CA . SER A 1 474 ? 61.709 33.682 -5.002 1.00 36.00 474 SER A CA 1
ATOM 3662 C C . SER A 1 474 ? 62.211 34.025 -6.409 1.00 36.00 474 SER A C 1
ATOM 3664 O O . SER A 1 474 ? 63.381 34.377 -6.547 1.00 36.00 474 SER A O 1
ATOM 3666 N N . SER A 1 475 ? 61.316 34.091 -7.401 1.00 31.91 475 SER A N 1
ATOM 3667 C CA . SER A 1 475 ? 61.240 35.121 -8.479 1.00 31.91 475 SER A CA 1
ATOM 3668 C C . SER A 1 475 ? 60.047 34.782 -9.399 1.00 31.91 475 SER A C 1
ATOM 3670 O O . SER A 1 475 ? 59.929 33.640 -9.821 1.00 31.91 475 SER A O 1
ATOM 3672 N N . SER A 1 476 ? 58.994 35.615 -9.472 1.00 32.53 476 SER A N 1
ATOM 3673 C CA . SER A 1 476 ? 58.742 36.681 -10.482 1.00 32.53 476 SER A CA 1
ATOM 3674 C C . SER A 1 476 ? 58.698 36.133 -11.923 1.00 32.53 476 SER A C 1
ATOM 3676 O O . SER A 1 476 ? 59.628 35.448 -12.317 1.00 32.53 476 SER A O 1
ATOM 3678 N N . SER A 1 477 ? 57.710 36.381 -12.785 1.00 33.12 477 SER A N 1
ATOM 3679 C CA . SER A 1 477 ? 56.927 37.603 -13.015 1.00 33.12 477 SER A CA 1
ATOM 3680 C C . SER A 1 477 ? 55.837 37.351 -14.074 1.00 33.12 477 SER A C 1
ATOM 3682 O O . SER A 1 477 ? 56.077 36.628 -15.036 1.00 33.12 477 SER A O 1
ATOM 3684 N N . ASP A 1 478 ? 54.683 37.985 -13.872 1.00 31.48 478 ASP A N 1
ATOM 3685 C CA . ASP A 1 478 ? 53.852 38.759 -14.806 1.00 31.48 478 ASP A CA 1
ATOM 3686 C C . ASP A 1 478 ? 53.688 38.411 -16.303 1.00 31.48 478 ASP A C 1
ATOM 3688 O O . ASP A 1 478 ? 54.630 38.302 -17.082 1.00 31.48 478 ASP A O 1
ATOM 3692 N N . SER A 1 479 ? 52.416 38.577 -16.701 1.00 32.28 479 SER A N 1
ATOM 3693 C CA . SER A 1 479 ? 51.908 39.332 -17.866 1.00 32.28 479 SER A CA 1
ATOM 3694 C C . SER A 1 479 ? 51.494 38.607 -19.166 1.00 32.28 479 SER A C 1
ATOM 3696 O O . SER A 1 479 ? 52.266 38.398 -20.090 1.00 32.28 479 SER A O 1
ATOM 3698 N N . SER A 1 480 ? 50.164 38.482 -19.289 1.00 32.19 480 SER A N 1
ATOM 3699 C CA . SER A 1 480 ? 49.314 39.107 -20.327 1.00 32.19 480 SER A CA 1
ATOM 3700 C C . SER A 1 480 ? 49.051 38.443 -21.696 1.00 32.19 480 SER A C 1
ATOM 3702 O O . SER A 1 480 ? 49.948 38.077 -22.443 1.00 32.19 480 SER A O 1
ATOM 3704 N N . ASN A 1 481 ? 47.753 38.511 -22.032 1.00 33.25 481 ASN A N 1
ATOM 3705 C CA . ASN A 1 481 ? 47.106 38.692 -23.339 1.00 33.25 481 ASN A CA 1
ATOM 3706 C C . ASN A 1 481 ? 46.774 37.491 -24.243 1.00 33.25 481 ASN A C 1
ATOM 3708 O O . ASN A 1 481 ? 47.490 37.107 -25.161 1.00 33.25 481 ASN A O 1
ATOM 3712 N N . THR A 1 482 ? 45.532 37.046 -24.046 1.00 34.03 482 THR A N 1
ATOM 3713 C CA . THR A 1 482 ? 44.443 36.880 -25.025 1.00 34.03 482 THR A CA 1
ATOM 3714 C C . THR A 1 482 ? 44.608 37.622 -26.363 1.00 34.03 482 THR A C 1
ATOM 3716 O O . THR A 1 482 ? 44.889 38.820 -26.387 1.00 34.03 482 THR A O 1
ATOM 3719 N N . SER A 1 483 ? 44.286 36.955 -27.479 1.00 32.38 483 SER A N 1
ATOM 3720 C CA . SER A 1 483 ? 43.808 37.583 -28.724 1.00 32.38 483 SER A CA 1
ATOM 3721 C C . SER A 1 483 ? 42.987 36.606 -29.573 1.00 32.38 483 SER A C 1
ATOM 3723 O O . SER A 1 483 ? 43.227 35.404 -29.579 1.00 32.38 483 SER A O 1
ATOM 3725 N N . ASN A 1 484 ? 42.002 37.182 -30.257 1.00 32.31 484 ASN A N 1
ATOM 3726 C CA . ASN A 1 484 ? 40.794 36.595 -30.829 1.00 32.31 484 ASN A CA 1
ATOM 3727 C C . ASN A 1 484 ? 40.941 35.774 -32.122 1.00 32.31 484 ASN A C 1
ATOM 3729 O O . ASN A 1 484 ? 41.853 35.945 -32.925 1.00 32.31 484 ASN A O 1
ATOM 3733 N N . SER A 1 485 ? 39.878 34.998 -32.349 1.00 35.81 485 SER A N 1
ATOM 3734 C CA . SER A 1 485 ? 39.338 34.505 -33.620 1.00 35.81 485 SER A CA 1
ATOM 3735 C C . SER A 1 485 ? 39.226 35.554 -34.735 1.00 35.81 485 SER A C 1
ATOM 3737 O O . SER A 1 485 ? 38.781 36.662 -34.443 1.00 35.81 485 SER A O 1
ATOM 3739 N N . THR A 1 486 ? 39.389 35.166 -36.011 1.00 31.72 486 THR A N 1
ATOM 3740 C CA . THR A 1 486 ? 38.352 35.343 -37.063 1.00 31.72 486 THR A CA 1
ATOM 3741 C C . THR A 1 486 ? 38.631 34.501 -38.328 1.00 31.72 486 THR A C 1
ATOM 3743 O O . THR A 1 486 ? 39.773 34.248 -38.689 1.00 31.72 486 THR A O 1
ATOM 3746 N N . ASN A 1 487 ? 37.529 34.098 -38.968 1.00 33.22 487 ASN A N 1
ATOM 3747 C CA . ASN A 1 487 ? 37.304 33.390 -40.239 1.00 33.22 487 ASN A CA 1
ATOM 3748 C C . ASN A 1 487 ? 38.163 33.794 -41.460 1.00 33.22 487 ASN A C 1
ATOM 3750 O O . ASN A 1 487 ? 38.408 34.980 -41.651 1.00 33.22 487 ASN A O 1
ATOM 3754 N N . GLN A 1 488 ? 38.397 32.854 -42.394 1.00 30.44 488 GLN A N 1
ATOM 3755 C CA . GLN A 1 488 ? 37.744 32.797 -43.728 1.00 30.44 488 GLN A CA 1
ATOM 3756 C C . GLN A 1 488 ? 38.413 31.797 -44.708 1.00 30.44 488 GLN A C 1
ATOM 3758 O O . GLN A 1 488 ? 39.631 31.667 -44.766 1.00 30.44 488 GLN A O 1
ATOM 3763 N N . SER A 1 489 ? 37.555 31.210 -45.560 1.00 31.28 489 SER A N 1
ATOM 3764 C CA . SER A 1 489 ? 37.760 30.791 -46.969 1.00 31.28 489 SER A CA 1
ATOM 3765 C C . SER A 1 489 ? 38.599 29.548 -47.353 1.00 31.28 489 SER A C 1
ATOM 3767 O O . SER A 1 489 ? 39.823 29.543 -47.310 1.00 31.28 489 SER A O 1
ATOM 3769 N N . SER A 1 490 ? 37.884 28.549 -47.898 1.00 38.22 490 SER A N 1
ATOM 3770 C CA . SER A 1 490 ? 38.265 27.568 -48.949 1.00 38.22 490 SER A CA 1
ATOM 3771 C C . SER A 1 490 ? 38.846 28.262 -50.218 1.00 38.22 490 SER A C 1
ATOM 3773 O O . SER A 1 490 ? 38.616 29.470 -50.312 1.00 38.22 490 SER A O 1
ATOM 3775 N N . PRO A 1 491 ? 39.451 27.600 -51.259 1.00 48.41 491 PRO A N 1
ATOM 3776 C CA . PRO A 1 491 ? 39.109 26.251 -51.779 1.00 48.41 491 PRO A CA 1
ATOM 3777 C C . PRO A 1 491 ? 40.188 25.418 -52.557 1.00 48.41 491 PRO A C 1
ATOM 3779 O O . PRO A 1 491 ? 41.239 25.927 -52.921 1.00 48.41 491 PRO A O 1
ATOM 3782 N N . ARG A 1 492 ? 39.800 24.177 -52.951 1.00 30.97 492 ARG A N 1
ATOM 3783 C CA . ARG A 1 492 ? 40.331 23.301 -54.051 1.00 30.97 492 ARG A CA 1
ATOM 3784 C C . ARG A 1 492 ? 41.787 22.792 -53.881 1.00 30.97 492 ARG A C 1
ATOM 3786 O O . ARG A 1 492 ? 42.619 23.490 -53.343 1.00 30.97 492 ARG A O 1
ATOM 3793 N N . HIS A 1 493 ? 42.211 21.587 -54.275 1.00 33.19 493 HIS A N 1
ATOM 3794 C CA . HIS A 1 493 ? 41.929 20.699 -55.416 1.00 33.19 493 HIS A CA 1
ATOM 3795 C C . HIS A 1 493 ? 42.500 19.287 -55.100 1.00 33.19 493 HIS A C 1
ATOM 3797 O O . HIS A 1 493 ? 43.436 19.223 -54.318 1.00 33.19 493 HIS A O 1
ATOM 3803 N N . ASN A 1 494 ? 41.971 18.237 -55.761 1.00 30.84 494 ASN A N 1
ATOM 3804 C CA . ASN A 1 494 ? 42.637 17.041 -56.349 1.00 30.84 494 ASN A CA 1
ATOM 3805 C C . ASN A 1 494 ? 43.770 16.314 -55.574 1.00 30.84 494 ASN A C 1
ATOM 3807 O O . ASN A 1 494 ? 44.645 16.936 -55.005 1.00 30.84 494 ASN A O 1
ATOM 3811 N N . SER A 1 495 ? 43.978 15.000 -55.626 1.00 32.25 495 SER A N 1
ATOM 3812 C CA . SER A 1 495 ? 43.408 13.850 -56.333 1.00 32.25 495 SER A CA 1
ATOM 3813 C C . SER A 1 495 ? 44.237 12.619 -55.905 1.00 32.25 495 SER A C 1
ATOM 3815 O O . SER A 1 495 ? 45.384 12.773 -55.498 1.00 32.25 495 SER A O 1
ATOM 3817 N N . SER A 1 496 ? 43.672 11.424 -56.111 1.00 34.84 496 SER A N 1
ATOM 3818 C CA . SER A 1 496 ? 44.348 10.196 -56.586 1.00 34.84 496 SER A CA 1
ATOM 3819 C C . SER A 1 496 ? 45.506 9.555 -55.790 1.00 34.84 496 SER A C 1
ATOM 3821 O O . SER A 1 496 ? 46.628 10.047 -55.775 1.00 34.84 496 SER A O 1
ATOM 3823 N N . ASP A 1 497 ? 45.200 8.332 -55.346 1.00 32.16 497 ASP A N 1
ATOM 3824 C CA . ASP A 1 497 ? 45.913 7.076 -55.628 1.00 32.16 497 ASP A CA 1
ATOM 3825 C C . ASP A 1 497 ? 47.203 6.654 -54.899 1.00 32.16 497 ASP A C 1
ATOM 3827 O O . ASP A 1 497 ? 48.183 7.376 -54.759 1.00 32.16 497 ASP A O 1
ATOM 3831 N N . ASN A 1 498 ? 47.179 5.338 -54.641 1.00 35.06 498 ASN A N 1
ATOM 3832 C CA . ASN A 1 498 ? 48.259 4.352 -54.562 1.00 35.06 498 ASN A CA 1
ATOM 3833 C C . ASN A 1 498 ? 48.882 3.979 -53.206 1.00 35.06 498 ASN A C 1
ATOM 3835 O O . ASN A 1 498 ? 49.775 4.626 -52.674 1.00 35.06 498 ASN A O 1
ATOM 3839 N N . ASN A 1 499 ? 48.443 2.803 -52.733 1.00 38.47 499 ASN A N 1
ATOM 3840 C CA . ASN A 1 499 ? 49.231 1.563 -52.652 1.00 38.47 499 ASN A CA 1
ATOM 3841 C C . ASN A 1 499 ? 50.754 1.690 -52.475 1.00 38.47 499 ASN A C 1
ATOM 3843 O O . ASN A 1 499 ? 51.455 2.184 -53.354 1.00 38.47 499 ASN A O 1
ATOM 3847 N N . GLY A 1 500 ? 51.280 1.032 -51.438 1.00 30.45 500 GLY A N 1
ATOM 3848 C CA . GLY A 1 500 ? 52.705 0.721 -51.368 1.00 30.45 500 GLY A CA 1
ATOM 3849 C C . GLY A 1 500 ? 53.152 0.164 -50.025 1.00 30.45 500 GLY A C 1
ATOM 3850 O O . GLY A 1 500 ? 53.642 0.900 -49.178 1.00 30.45 500 GLY A O 1
ATOM 3851 N N . SER A 1 501 ? 53.017 -1.152 -49.853 1.00 38.88 501 SER A N 1
ATOM 3852 C CA . SER A 1 501 ? 53.788 -1.911 -48.864 1.00 38.88 501 SER A CA 1
ATOM 3853 C C . SER A 1 501 ? 55.288 -1.726 -49.086 1.00 38.88 501 SER A C 1
ATOM 3855 O O . SER A 1 501 ? 55.767 -1.973 -50.190 1.00 38.88 501 SER A O 1
ATOM 3857 N N . SER A 1 502 ? 56.040 -1.466 -48.017 1.00 36.00 502 SER A N 1
ATOM 3858 C CA . SER A 1 502 ? 57.403 -1.992 -47.896 1.00 36.00 502 SER A CA 1
ATOM 3859 C C . SER A 1 502 ? 57.909 -1.944 -46.458 1.00 36.00 502 SER A C 1
ATOM 3861 O O . SER A 1 502 ? 57.964 -0.895 -45.822 1.00 36.00 502 SER A O 1
ATOM 3863 N N . ASN A 1 503 ? 58.306 -3.131 -46.000 1.00 36.12 503 ASN A N 1
ATOM 3864 C CA . ASN A 1 503 ? 59.114 -3.411 -44.824 1.00 36.12 503 ASN A CA 1
ATOM 3865 C C . ASN A 1 503 ? 60.379 -2.544 -44.759 1.00 36.12 503 ASN A C 1
ATOM 3867 O O . ASN A 1 503 ? 61.127 -2.468 -45.732 1.00 36.12 503 ASN A O 1
ATOM 3871 N N . SER A 1 504 ? 60.720 -2.072 -43.560 1.00 37.91 504 SER A N 1
ATOM 3872 C CA . SER A 1 504 ? 62.115 -1.822 -43.199 1.00 37.91 504 SER A CA 1
ATOM 3873 C C . SER A 1 504 ? 62.393 -2.297 -41.777 1.00 37.91 504 SER A C 1
ATOM 3875 O O . SER A 1 504 ? 61.914 -1.735 -40.794 1.00 37.91 504 SER A O 1
ATOM 3877 N N . VAL A 1 505 ? 63.188 -3.361 -41.714 1.00 44.31 505 VAL A N 1
ATOM 3878 C CA . VAL A 1 505 ? 63.836 -3.927 -40.534 1.00 44.31 505 VAL A CA 1
ATOM 3879 C C . VAL A 1 505 ? 64.848 -2.918 -39.987 1.00 44.31 505 VAL A C 1
ATOM 3881 O O . VAL A 1 505 ? 65.778 -2.541 -40.697 1.00 44.31 505 VAL A O 1
ATOM 3884 N N . ALA A 1 506 ? 64.722 -2.534 -38.716 1.00 36.66 506 ALA A N 1
ATOM 3885 C CA . ALA A 1 506 ? 65.783 -1.846 -37.986 1.00 36.66 506 ALA A CA 1
ATOM 3886 C C . ALA A 1 506 ? 65.903 -2.388 -36.553 1.00 36.66 506 ALA A C 1
ATOM 3888 O O . ALA A 1 506 ? 65.050 -2.185 -35.696 1.00 36.66 506 ALA A O 1
ATOM 3889 N N . ARG A 1 507 ? 67.002 -3.125 -36.378 1.00 36.00 507 ARG A N 1
ATOM 3890 C CA . ARG A 1 507 ? 67.749 -3.488 -35.168 1.00 36.00 507 ARG A CA 1
ATOM 3891 C C . ARG A 1 507 ? 67.241 -2.949 -33.822 1.00 36.00 507 ARG A C 1
ATOM 3893 O O . ARG A 1 507 ? 67.304 -1.763 -33.517 1.00 36.00 507 ARG A O 1
ATOM 3900 N N . THR A 1 508 ? 66.910 -3.920 -32.984 1.00 36.22 508 THR A N 1
ATOM 3901 C CA . THR A 1 508 ? 66.756 -3.884 -31.531 1.00 36.22 508 THR A CA 1
ATOM 3902 C C . THR A 1 508 ? 68.044 -3.488 -30.802 1.00 36.22 508 THR A C 1
ATOM 3904 O O . THR A 1 508 ? 69.066 -4.164 -30.935 1.00 36.22 508 THR A O 1
ATOM 3907 N N . SER A 1 509 ? 67.948 -2.466 -29.952 1.00 38.66 509 SER A N 1
ATOM 3908 C CA . SER A 1 509 ? 68.824 -2.252 -28.791 1.00 38.66 509 SER A CA 1
ATOM 3909 C C . SER A 1 509 ? 68.070 -2.684 -27.522 1.00 38.66 509 SER A C 1
ATOM 3911 O O . SER A 1 509 ? 66.856 -2.469 -27.454 1.00 38.66 509 SER A O 1
ATOM 3913 N N . PRO A 1 510 ? 68.730 -3.294 -26.519 1.00 44.69 510 PRO A N 1
ATOM 3914 C CA . PRO A 1 510 ? 68.054 -3.830 -25.343 1.00 44.69 510 PRO A CA 1
ATOM 3915 C C . PRO A 1 510 ? 67.588 -2.683 -24.441 1.00 44.69 510 PRO A C 1
ATOM 3917 O O . PRO A 1 510 ? 68.393 -1.953 -23.864 1.00 44.69 510 PRO A O 1
ATOM 3920 N N . ARG A 1 511 ? 66.268 -2.507 -24.344 1.00 37.12 511 ARG A N 1
ATOM 3921 C CA . ARG A 1 511 ? 65.623 -1.576 -23.413 1.00 37.12 511 ARG A CA 1
ATOM 3922 C C . ARG A 1 511 ? 65.477 -2.285 -22.056 1.00 37.12 511 ARG A C 1
ATOM 3924 O O . ARG A 1 511 ? 65.069 -3.446 -22.046 1.00 37.12 511 ARG A O 1
ATOM 3931 N N . PRO A 1 512 ? 65.810 -1.639 -20.926 1.00 41.78 512 PRO A N 1
ATOM 3932 C CA . PRO A 1 512 ? 65.712 -2.261 -19.611 1.00 41.78 512 PRO A CA 1
ATOM 3933 C C . PRO A 1 512 ? 64.245 -2.561 -19.291 1.00 41.78 512 PRO A C 1
ATOM 3935 O O . PRO A 1 512 ? 63.396 -1.670 -19.316 1.00 41.78 512 PRO A O 1
ATOM 3938 N N . SER A 1 513 ? 63.950 -3.827 -19.006 1.00 43.34 513 SER A N 1
ATOM 3939 C CA . SER A 1 513 ? 62.650 -4.316 -18.552 1.00 43.34 513 SER A CA 1
ATOM 3940 C C . SER A 1 513 ? 62.389 -3.862 -17.114 1.00 43.34 513 SER A C 1
ATOM 3942 O O . SER A 1 513 ? 62.555 -4.622 -16.162 1.00 43.34 513 SER A O 1
ATOM 3944 N N . GLY A 1 514 ? 62.006 -2.599 -16.956 1.00 43.66 514 GLY A N 1
ATOM 3945 C CA . GLY A 1 514 ? 61.294 -2.120 -15.780 1.00 43.66 514 GLY A CA 1
ATOM 3946 C C . GLY A 1 514 ? 59.800 -2.292 -16.022 1.00 43.66 514 GLY A C 1
ATOM 3947 O O . GLY A 1 514 ? 59.158 -1.376 -16.523 1.00 43.66 514 GLY A O 1
ATOM 3948 N N . ASN A 1 515 ? 59.248 -3.464 -15.700 1.00 50.66 515 ASN A N 1
ATOM 3949 C CA . ASN A 1 515 ? 57.798 -3.659 -15.643 1.00 50.66 515 ASN A CA 1
ATOM 3950 C C . ASN A 1 515 ? 57.251 -2.929 -14.404 1.00 50.66 515 ASN A C 1
ATOM 3952 O O . ASN A 1 515 ? 56.899 -3.557 -13.410 1.00 50.66 515 ASN A O 1
ATOM 3956 N N . SER A 1 516 ? 57.194 -1.597 -14.441 1.00 47.91 516 SER A N 1
ATOM 3957 C CA . SER A 1 516 ? 56.260 -0.859 -13.596 1.00 47.91 516 SER A CA 1
ATOM 3958 C C . SER A 1 516 ? 54.889 -1.024 -14.240 1.00 47.91 516 SER A C 1
ATOM 3960 O O . SER A 1 516 ? 54.560 -0.304 -15.183 1.00 47.91 516 SER A O 1
ATOM 3962 N N . SER A 1 517 ? 54.124 -2.025 -13.803 1.00 61.19 517 SER A N 1
ATOM 3963 C CA . SER A 1 517 ? 52.711 -2.134 -14.156 1.00 61.19 517 SER A CA 1
ATOM 3964 C C . SER A 1 517 ? 52.028 -0.842 -13.711 1.00 61.19 517 SER A C 1
ATOM 3966 O O . SER A 1 517 ? 51.802 -0.638 -12.518 1.00 61.19 517 SER A O 1
ATOM 3968 N N . THR A 1 518 ? 51.781 0.071 -14.647 1.00 71.62 518 THR A N 1
ATOM 3969 C CA . THR A 1 518 ? 50.971 1.260 -14.396 1.00 71.62 518 THR A CA 1
ATOM 3970 C C . THR A 1 518 ? 49.607 0.757 -13.960 1.00 71.62 518 THR A C 1
ATOM 3972 O O . THR A 1 518 ? 48.962 0.038 -14.725 1.00 71.62 518 THR A O 1
ATOM 3975 N N . ALA A 1 519 ? 49.227 1.046 -12.716 1.00 81.88 519 ALA A N 1
ATOM 3976 C CA . ALA A 1 519 ? 47.913 0.691 -12.208 1.00 81.88 519 ALA A CA 1
ATOM 3977 C C . ALA A 1 519 ? 46.858 1.206 -13.195 1.00 81.88 519 ALA A C 1
ATOM 3979 O O . ALA A 1 519 ? 46.925 2.355 -13.632 1.00 81.88 519 ALA A O 1
ATOM 3980 N N . GLU A 1 520 ? 45.950 0.329 -13.611 1.00 91.25 520 GLU A N 1
ATOM 3981 C CA . GLU A 1 520 ? 44.850 0.704 -14.492 1.00 91.25 520 GLU A CA 1
ATOM 3982 C C . GLU A 1 520 ? 43.948 1.689 -13.736 1.00 91.25 520 GLU A C 1
ATOM 3984 O O . GLU A 1 520 ? 43.619 1.451 -12.574 1.00 91.25 520 GLU A O 1
ATOM 3989 N N . CYS A 1 521 ? 43.577 2.807 -14.362 1.00 90.75 521 CYS A N 1
ATOM 3990 C CA . CYS A 1 521 ? 42.724 3.833 -13.760 1.00 90.75 521 CYS A CA 1
ATOM 3991 C C . CYS A 1 521 ? 41.447 4.024 -14.587 1.00 90.75 521 CYS A C 1
ATOM 3993 O O . CYS A 1 521 ? 41.478 3.961 -15.816 1.00 90.75 521 CYS A O 1
ATOM 3995 N N . ILE A 1 522 ? 40.330 4.300 -13.913 1.00 90.62 522 ILE A N 1
ATOM 3996 C CA . ILE A 1 522 ? 39.059 4.706 -14.517 1.00 90.62 522 ILE A CA 1
ATOM 3997 C C . ILE A 1 522 ? 38.948 6.228 -14.450 1.00 90.62 522 ILE A C 1
ATOM 3999 O O . ILE A 1 522 ? 38.977 6.805 -13.364 1.00 90.62 522 ILE A O 1
ATOM 4003 N N . GLU A 1 523 ? 38.742 6.864 -15.603 1.00 92.75 523 GLU A N 1
ATOM 4004 C CA . GLU A 1 523 ? 38.385 8.283 -15.676 1.00 92.75 523 GLU A CA 1
ATOM 4005 C C . GLU A 1 523 ? 36.939 8.480 -15.187 1.00 92.75 523 GLU A C 1
ATOM 4007 O O . GLU A 1 523 ? 35.980 8.016 -15.815 1.00 92.75 523 GLU A O 1
ATOM 4012 N N . MET A 1 524 ? 36.777 9.198 -14.080 1.00 93.75 524 MET A N 1
ATOM 4013 C CA . MET A 1 524 ? 35.501 9.680 -13.562 1.00 93.75 524 MET A CA 1
ATOM 4014 C C . MET A 1 524 ? 35.251 11.113 -14.049 1.00 93.75 524 MET A C 1
ATOM 4016 O O . MET A 1 524 ? 36.104 11.986 -13.878 1.00 93.75 524 MET A O 1
ATOM 4020 N N . LYS A 1 525 ? 34.063 11.376 -14.608 1.00 94.19 525 LYS A N 1
ATOM 4021 C CA . LYS A 1 525 ? 33.596 12.727 -14.953 1.00 94.19 525 LYS A CA 1
ATOM 4022 C C . LYS A 1 525 ? 32.588 13.226 -13.921 1.00 94.19 525 LYS A C 1
ATOM 4024 O O . LYS A 1 525 ? 31.542 12.611 -13.719 1.00 94.19 525 LYS A O 1
ATOM 4029 N N . LEU A 1 526 ? 32.892 14.357 -13.299 1.00 92.69 526 LEU A N 1
ATOM 4030 C CA . LEU A 1 526 ? 32.074 15.002 -12.279 1.00 92.69 526 LEU A CA 1
ATOM 4031 C C . LEU A 1 526 ? 31.486 16.311 -12.800 1.00 92.69 526 LEU A C 1
ATOM 4033 O O . LEU A 1 526 ? 32.226 17.171 -13.260 1.00 92.69 526 LEU A O 1
ATOM 4037 N N . PHE A 1 527 ? 30.177 16.481 -12.673 1.00 93.19 527 PHE A N 1
ATOM 4038 C CA . PHE A 1 527 ? 29.441 17.682 -13.056 1.00 93.19 527 PHE A CA 1
ATOM 4039 C C . PHE A 1 527 ? 29.056 18.452 -11.794 1.00 93.19 527 PHE A C 1
ATOM 4041 O O . PHE A 1 527 ? 28.288 17.963 -10.968 1.00 93.19 527 PHE A O 1
ATOM 4048 N N . LEU A 1 528 ? 29.617 19.644 -11.613 1.00 93.81 528 LEU A N 1
ATOM 4049 C CA . LEU A 1 528 ? 29.354 20.493 -10.452 1.00 93.81 528 LEU A CA 1
ATOM 4050 C C . LEU A 1 528 ? 28.391 21.616 -10.828 1.00 93.81 528 LEU A C 1
ATOM 4052 O O . LEU A 1 528 ? 28.626 22.297 -11.825 1.00 93.81 528 LEU A O 1
ATOM 4056 N N . CYS A 1 529 ? 27.350 21.836 -10.027 1.00 92.62 529 CYS A N 1
ATOM 4057 C CA . CYS A 1 529 ? 26.334 22.868 -10.265 1.00 92.62 529 CYS A CA 1
ATOM 4058 C C . CYS A 1 529 ? 25.788 23.443 -8.947 1.00 92.62 529 CYS A C 1
ATOM 4060 O O . CYS A 1 529 ? 25.676 22.720 -7.957 1.00 92.62 529 CYS A O 1
ATOM 4062 N N . ASN A 1 530 ? 25.395 24.722 -8.935 1.00 93.38 530 ASN A N 1
ATOM 4063 C CA . ASN A 1 530 ? 24.867 25.407 -7.741 1.00 93.38 530 ASN A CA 1
ATOM 4064 C C . ASN A 1 530 ? 25.721 25.171 -6.473 1.00 93.38 530 ASN A C 1
ATOM 4066 O O . ASN A 1 530 ? 25.208 24.784 -5.423 1.00 93.38 530 ASN A O 1
ATOM 4070 N N . ILE A 1 531 ? 27.041 25.328 -6.579 1.00 94.81 531 ILE A N 1
ATOM 4071 C CA . ILE A 1 531 ? 27.974 25.166 -5.457 1.00 94.81 531 ILE A CA 1
ATOM 4072 C C . ILE A 1 531 ? 28.274 26.540 -4.870 1.00 94.81 531 ILE A C 1
ATOM 4074 O O . ILE A 1 531 ? 28.591 27.479 -5.597 1.00 94.81 531 ILE A O 1
ATOM 4078 N N . LYS A 1 532 ? 28.204 26.663 -3.544 1.00 93.50 532 LYS A N 1
ATOM 4079 C CA . LYS A 1 532 ? 28.591 27.883 -2.833 1.00 93.50 532 LYS A CA 1
ATOM 4080 C C . LYS A 1 532 ? 30.011 27.758 -2.298 1.00 93.50 532 LYS A C 1
ATOM 4082 O O . LYS A 1 532 ? 30.276 26.890 -1.470 1.00 93.50 532 LYS A O 1
ATOM 4087 N N . ALA A 1 533 ? 30.893 28.651 -2.735 1.00 96.19 533 ALA A N 1
ATOM 4088 C CA . ALA A 1 533 ? 32.286 28.713 -2.314 1.00 96.19 533 ALA A CA 1
ATOM 4089 C C . ALA A 1 533 ? 32.794 30.164 -2.238 1.00 96.19 533 ALA A C 1
ATOM 4091 O O . ALA A 1 533 ? 32.180 31.109 -2.739 1.00 96.19 533 ALA A O 1
ATOM 4092 N N . SER A 1 534 ? 33.882 30.370 -1.513 1.00 96.56 534 SER A N 1
ATOM 4093 C CA . SER A 1 534 ? 34.626 31.631 -1.481 1.00 96.56 534 SER A CA 1
ATOM 4094 C C . SER A 1 534 ? 36.091 31.336 -1.188 1.00 96.56 534 SER A C 1
ATOM 4096 O O . SER A 1 534 ? 36.396 30.277 -0.646 1.00 96.56 534 SER A O 1
ATOM 4098 N N . GLU A 1 535 ? 36.993 32.283 -1.436 1.00 96.56 535 GLU A N 1
ATOM 4099 C CA . GLU A 1 535 ? 38.416 32.143 -1.085 1.00 96.56 535 GLU A CA 1
ATOM 4100 C C . GLU A 1 535 ? 38.630 31.731 0.387 1.00 96.56 535 GLU A C 1
ATOM 4102 O O . GLU A 1 535 ? 39.476 30.896 0.700 1.00 96.56 535 GLU A O 1
ATOM 4107 N N . SER A 1 536 ? 37.817 32.272 1.304 1.00 96.75 536 SER A N 1
ATOM 4108 C CA . SER A 1 536 ? 37.851 31.952 2.739 1.00 96.75 536 SER A CA 1
ATOM 4109 C C . SER A 1 536 ? 37.169 30.632 3.123 1.00 96.75 536 SER A C 1
ATOM 4111 O O . SER A 1 536 ? 37.391 30.124 4.221 1.00 96.75 536 SER A O 1
ATOM 4113 N N . ALA A 1 537 ? 36.323 30.088 2.249 1.00 96.81 537 ALA A N 1
ATOM 4114 C CA . ALA A 1 537 ? 35.521 28.889 2.477 1.00 96.81 537 ALA A CA 1
ATOM 4115 C C . ALA A 1 537 ? 35.368 28.109 1.155 1.00 96.81 537 ALA A C 1
ATOM 4117 O O . ALA A 1 537 ? 34.261 28.039 0.604 1.00 96.81 537 ALA A O 1
ATOM 4118 N N . PRO A 1 538 ? 36.477 27.575 0.606 1.00 97.50 538 PRO A N 1
ATOM 4119 C CA . PRO A 1 538 ? 36.470 26.944 -0.705 1.00 97.50 538 PRO A CA 1
ATOM 4120 C C . PRO A 1 538 ? 35.730 25.607 -0.662 1.00 97.50 538 PRO A C 1
ATOM 4122 O O . PRO A 1 538 ? 35.828 24.862 0.315 1.00 97.50 538 PRO A O 1
ATOM 4125 N N . PHE A 1 539 ? 35.030 25.282 -1.745 1.00 96.94 539 PHE A N 1
ATOM 4126 C CA . PHE A 1 539 ? 34.516 23.938 -1.972 1.00 96.94 539 PHE A CA 1
ATOM 4127 C C . PHE A 1 539 ? 35.678 22.995 -2.264 1.00 96.94 539 PHE A C 1
ATOM 4129 O O . PHE A 1 539 ? 36.532 23.317 -3.090 1.00 96.94 539 PHE A O 1
ATOM 4136 N N . LYS A 1 540 ? 35.689 21.817 -1.640 1.00 97.44 540 LYS A N 1
ATOM 4137 C CA . LYS A 1 540 ? 36.675 20.771 -1.907 1.00 97.44 540 LYS A CA 1
ATOM 4138 C C . LYS A 1 540 ? 35.996 19.432 -2.141 1.00 97.44 540 LYS A C 1
ATOM 4140 O O . LYS A 1 540 ? 35.096 19.039 -1.402 1.00 97.44 540 LYS A O 1
ATOM 4145 N N . LEU A 1 541 ? 36.491 18.701 -3.135 1.00 96.19 541 LEU A N 1
ATOM 4146 C CA . LEU A 1 541 ? 36.215 17.276 -3.282 1.00 96.19 541 LEU A CA 1
ATOM 4147 C C . LEU A 1 541 ? 37.492 16.503 -2.987 1.00 96.19 541 LEU A C 1
ATOM 4149 O O . LEU A 1 541 ? 38.510 16.714 -3.647 1.00 96.19 541 LEU A O 1
ATOM 4153 N N . ILE A 1 542 ? 37.443 15.618 -1.999 1.00 96.12 542 ILE A N 1
ATOM 4154 C CA . ILE A 1 542 ? 38.617 14.893 -1.512 1.00 96.12 542 ILE A CA 1
ATOM 4155 C C . ILE A 1 542 ? 38.416 13.403 -1.767 1.00 96.12 542 ILE A C 1
ATOM 4157 O O . ILE A 1 542 ? 37.428 12.827 -1.321 1.00 96.12 542 ILE A O 1
ATOM 4161 N N . TYR A 1 543 ? 39.358 12.764 -2.451 1.00 94.94 543 TYR A N 1
ATOM 4162 C CA . TYR A 1 543 ? 39.394 11.315 -2.600 1.00 94.94 543 TYR A CA 1
ATOM 4163 C C . TYR A 1 543 ? 39.998 10.687 -1.344 1.00 94.94 543 TYR A C 1
ATOM 4165 O O . TYR A 1 543 ? 41.177 10.872 -1.036 1.00 94.94 543 TYR A O 1
ATOM 4173 N N . LYS A 1 544 ? 39.170 9.963 -0.587 1.00 94.19 544 LYS A N 1
ATOM 4174 C CA . LYS A 1 544 ? 39.477 9.519 0.780 1.00 94.19 544 LYS A CA 1
ATOM 4175 C C . LYS A 1 544 ? 40.701 8.598 0.916 1.00 94.19 544 LYS A C 1
ATOM 4177 O O . LYS A 1 544 ? 41.433 8.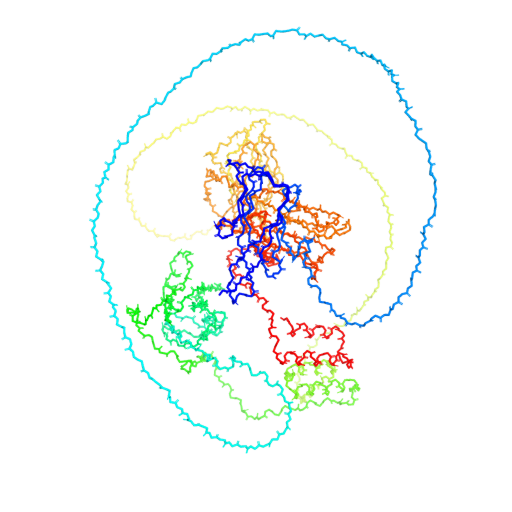786 1.883 1.00 94.19 544 LYS A O 1
ATOM 4182 N N . PRO A 1 545 ? 40.973 7.631 0.015 1.00 90.56 545 PRO A N 1
ATOM 4183 C CA . PRO A 1 545 ? 42.064 6.673 0.214 1.00 90.56 545 PRO A CA 1
ATOM 4184 C C . PRO A 1 545 ? 43.440 7.338 0.297 1.00 90.56 545 PRO A C 1
ATOM 4186 O O . PRO A 1 545 ? 44.301 6.877 1.039 1.00 90.56 545 PRO A O 1
ATOM 4189 N N . GLU A 1 546 ? 43.616 8.454 -0.407 1.00 89.62 546 GLU A N 1
ATOM 4190 C CA . GLU A 1 546 ? 44.866 9.221 -0.430 1.00 89.62 546 GLU A CA 1
ATOM 4191 C C . GLU A 1 546 ? 44.738 10.568 0.296 1.00 89.62 546 GLU A C 1
ATOM 4193 O O . GLU A 1 546 ? 45.707 11.319 0.391 1.00 89.62 546 GLU A O 1
ATOM 4198 N N . ASN A 1 547 ? 43.537 10.899 0.792 1.00 91.69 547 ASN A N 1
ATOM 4199 C CA . ASN A 1 547 ? 43.146 12.254 1.191 1.00 91.69 547 ASN A CA 1
ATOM 4200 C C . ASN A 1 547 ? 43.543 13.315 0.144 1.00 91.69 547 ASN A C 1
ATOM 4202 O O . ASN A 1 547 ? 43.871 14.455 0.481 1.00 91.69 547 ASN A O 1
ATOM 4206 N N . ALA A 1 548 ? 43.525 12.934 -1.135 1.00 92.62 548 ALA A N 1
ATOM 4207 C CA . ALA A 1 548 ? 43.939 13.784 -2.238 1.00 92.62 548 ALA A CA 1
ATOM 4208 C C . ALA A 1 548 ? 42.800 14.738 -2.610 1.00 92.62 548 ALA A C 1
ATOM 4210 O O . ALA A 1 548 ? 41.675 14.309 -2.873 1.00 92.62 548 ALA A O 1
ATOM 4211 N N . VAL A 1 549 ? 43.079 16.042 -2.640 1.00 94.38 549 VAL A N 1
ATOM 4212 C CA . VAL A 1 549 ? 42.108 17.044 -3.095 1.00 94.38 549 VAL A CA 1
ATOM 4213 C C . VAL A 1 549 ? 42.000 16.944 -4.615 1.00 94.38 549 VAL A C 1
ATOM 4215 O O . VAL A 1 549 ? 42.916 17.342 -5.329 1.00 94.38 549 VAL A O 1
ATOM 4218 N N . MET A 1 550 ? 40.885 16.403 -5.105 1.00 91.56 550 MET A N 1
ATOM 4219 C CA . MET A 1 550 ? 40.620 16.250 -6.538 1.00 91.56 550 MET A CA 1
ATOM 4220 C C . MET A 1 550 ? 40.264 17.584 -7.190 1.00 91.56 550 MET A C 1
ATOM 4222 O O . MET A 1 550 ? 40.675 17.866 -8.311 1.00 91.56 550 MET A O 1
ATOM 4226 N N . ILE A 1 551 ? 39.485 18.408 -6.485 1.00 94.44 551 ILE A N 1
ATOM 4227 C CA . ILE A 1 551 ? 39.165 19.769 -6.907 1.00 94.44 551 ILE A CA 1
ATOM 4228 C C . ILE A 1 551 ? 39.033 20.680 -5.697 1.00 94.44 551 ILE A C 1
ATOM 4230 O O . ILE A 1 551 ? 38.544 20.267 -4.644 1.00 94.44 551 ILE A O 1
ATOM 4234 N N . SER A 1 552 ? 39.446 21.929 -5.886 1.00 96.19 552 SER A N 1
ATOM 4235 C CA . SER A 1 552 ? 39.164 23.037 -4.988 1.00 96.19 552 SER A CA 1
ATOM 4236 C C . SER A 1 552 ? 38.591 24.180 -5.819 1.00 96.19 552 SER A C 1
ATOM 4238 O O . SER A 1 552 ? 39.199 24.561 -6.816 1.00 96.19 552 SER A O 1
ATOM 4240 N N . LEU A 1 553 ? 37.433 24.703 -5.425 1.00 96.75 553 LEU A N 1
ATOM 4241 C CA . LEU A 1 553 ? 36.825 25.890 -6.022 1.00 96.75 553 LEU A CA 1
ATOM 4242 C C . LEU A 1 553 ? 36.727 26.977 -4.957 1.00 96.75 553 LEU A C 1
ATOM 4244 O O . LEU A 1 553 ? 36.214 26.741 -3.866 1.00 96.75 553 LEU A O 1
ATOM 4248 N N . ASP A 1 554 ? 37.218 28.159 -5.281 1.00 97.31 554 ASP A N 1
ATOM 4249 C CA . ASP A 1 554 ? 37.212 29.373 -4.465 1.00 97.31 554 ASP A CA 1
ATOM 4250 C C . ASP A 1 554 ? 36.121 30.371 -4.886 1.00 97.31 554 ASP A C 1
ATOM 4252 O O . ASP A 1 554 ? 35.923 31.384 -4.220 1.00 97.31 554 ASP A O 1
ATOM 4256 N N . GLU A 1 555 ? 35.347 30.054 -5.924 1.00 96.69 555 GLU A N 1
ATOM 4257 C CA . GLU A 1 555 ? 34.229 30.861 -6.413 1.00 96.69 555 GLU A CA 1
ATOM 4258 C C . GLU A 1 555 ? 32.918 30.064 -6.457 1.00 96.69 555 GLU A C 1
ATOM 4260 O O . GLU A 1 555 ? 32.902 28.845 -6.656 1.00 96.69 555 GLU A O 1
ATOM 4265 N N . ASP A 1 556 ? 31.793 30.768 -6.295 1.00 95.44 556 ASP A N 1
ATOM 4266 C CA . ASP A 1 556 ? 30.459 30.187 -6.458 1.00 95.44 556 ASP A CA 1
ATOM 4267 C C . ASP A 1 556 ? 30.284 29.617 -7.883 1.00 95.44 556 ASP A C 1
ATOM 4269 O O . ASP A 1 556 ? 30.557 30.279 -8.886 1.00 95.44 556 ASP A O 1
ATOM 4273 N N . VAL A 1 557 ? 29.727 28.411 -7.980 1.00 94.12 557 VAL A N 1
ATOM 4274 C CA . VAL A 1 557 ? 29.233 27.838 -9.237 1.00 94.12 557 VAL A CA 1
ATOM 4275 C C . VAL A 1 557 ? 27.731 28.106 -9.308 1.00 94.12 557 VAL A C 1
ATOM 4277 O O . VAL A 1 557 ? 26.993 27.527 -8.508 1.00 94.12 557 VAL A O 1
ATOM 4280 N N . PRO A 1 558 ? 27.241 28.974 -10.210 1.00 88.88 558 PRO A N 1
ATOM 4281 C CA . PRO A 1 558 ? 25.814 29.266 -10.294 1.00 88.88 558 PRO A CA 1
ATOM 4282 C C . PRO A 1 558 ? 25.016 28.038 -10.779 1.00 88.88 558 PRO A C 1
ATOM 4284 O O . PRO A 1 558 ? 25.598 27.128 -11.374 1.00 88.88 558 PRO A O 1
ATOM 4287 N N . PRO A 1 559 ? 23.697 27.972 -10.521 1.00 83.81 559 PRO A N 1
ATOM 4288 C CA . PRO A 1 559 ? 22.861 26.835 -10.913 1.00 83.81 559 PRO A CA 1
ATOM 4289 C C . PRO A 1 559 ? 22.899 26.503 -12.408 1.00 83.81 559 PRO A C 1
ATOM 4291 O O . PRO A 1 559 ? 22.859 25.334 -12.781 1.00 83.81 559 PRO A O 1
ATOM 4294 N N . GLU A 1 560 ? 23.007 27.519 -13.260 1.00 81.25 560 GLU A N 1
ATOM 4295 C CA . GLU A 1 560 ? 22.980 27.395 -14.718 1.00 81.25 560 GLU A CA 1
ATOM 4296 C C . GLU A 1 560 ? 24.334 26.965 -15.300 1.00 81.25 560 GLU A C 1
ATOM 4298 O O . GLU A 1 560 ? 24.425 26.601 -16.472 1.00 81.25 560 GLU A O 1
ATOM 4303 N N . LYS A 1 561 ? 25.403 27.016 -14.496 1.00 83.94 561 LYS A N 1
ATOM 4304 C CA . LYS A 1 561 ? 26.755 26.654 -14.918 1.00 83.94 561 LYS A CA 1
ATOM 4305 C C . LYS A 1 561 ? 27.092 25.266 -14.404 1.00 83.94 561 LYS A C 1
ATOM 4307 O O . LYS A 1 561 ? 27.079 25.012 -13.203 1.00 83.94 561 LYS A O 1
ATOM 4312 N N . ILE A 1 562 ? 27.476 24.397 -15.331 1.00 83.38 562 ILE A N 1
ATOM 4313 C CA . ILE A 1 562 ? 27.980 23.067 -15.017 1.00 83.38 562 ILE A CA 1
ATOM 4314 C C . ILE A 1 562 ? 29.486 23.047 -15.268 1.00 83.38 562 ILE A C 1
ATOM 4316 O O . ILE A 1 562 ? 29.943 23.351 -16.371 1.00 83.38 562 ILE A O 1
ATOM 4320 N N . ILE A 1 563 ? 30.267 22.695 -14.249 1.00 87.12 563 ILE A N 1
ATOM 4321 C CA . ILE A 1 563 ? 31.713 22.482 -14.381 1.00 87.12 563 ILE A CA 1
ATOM 4322 C C . ILE A 1 563 ? 31.964 20.980 -14.479 1.00 87.12 563 ILE A C 1
ATOM 4324 O O . ILE A 1 563 ? 31.640 20.247 -13.550 1.00 87.12 563 ILE A O 1
ATOM 4328 N N . CYS A 1 564 ? 32.546 20.532 -15.594 1.00 87.00 564 CYS A N 1
ATOM 4329 C CA . CYS A 1 564 ? 32.988 19.150 -15.756 1.00 87.00 564 CYS A CA 1
ATOM 4330 C C . CYS A 1 564 ? 34.427 18.998 -15.246 1.00 87.00 564 CYS A C 1
ATOM 4332 O O . CYS A 1 564 ? 35.339 19.668 -15.729 1.00 87.00 564 CYS A O 1
ATOM 4334 N N . VAL A 1 565 ? 34.636 18.079 -14.311 1.00 86.12 565 VAL A N 1
ATOM 4335 C CA . VAL A 1 565 ? 35.924 17.770 -13.685 1.00 86.12 565 VAL A CA 1
ATOM 4336 C C . VAL A 1 565 ? 36.257 16.318 -13.980 1.00 86.12 565 VAL A C 1
ATOM 4338 O O . VAL A 1 565 ? 35.391 15.453 -13.877 1.00 86.12 565 VAL A O 1
ATOM 4341 N N . LYS A 1 566 ? 37.501 16.046 -14.358 1.00 89.12 566 LYS A N 1
ATOM 4342 C CA . LYS A 1 566 ? 37.983 14.690 -14.627 1.00 89.12 566 LYS A CA 1
ATOM 4343 C C . LYS A 1 566 ? 38.912 14.262 -13.503 1.00 89.12 566 LYS A C 1
ATOM 4345 O O . LYS A 1 566 ? 39.766 15.046 -13.099 1.00 89.12 566 LYS A O 1
ATOM 4350 N N . GLY A 1 567 ? 38.736 13.048 -13.004 1.00 87.31 567 GLY A N 1
ATOM 4351 C CA . GLY A 1 567 ? 39.630 12.455 -12.018 1.00 87.31 567 GLY A CA 1
ATOM 4352 C C . GLY A 1 567 ? 39.874 10.987 -12.318 1.00 87.31 567 GLY A C 1
ATOM 4353 O O . GLY A 1 567 ? 38.939 10.275 -12.673 1.00 87.31 567 GLY A O 1
ATOM 4354 N N . ASP A 1 568 ? 41.115 10.546 -12.159 1.00 90.56 568 ASP A N 1
ATOM 4355 C CA . ASP A 1 568 ? 41.508 9.159 -12.389 1.00 90.56 568 ASP A CA 1
ATOM 4356 C C . ASP A 1 568 ? 41.450 8.379 -11.075 1.00 90.56 568 ASP A C 1
ATOM 4358 O O . ASP A 1 568 ? 42.091 8.752 -10.092 1.00 90.56 568 ASP A O 1
ATOM 4362 N N . ILE A 1 569 ? 40.663 7.303 -11.050 1.00 92.31 569 ILE A N 1
ATOM 4363 C CA . ILE A 1 569 ? 40.487 6.441 -9.878 1.00 92.31 569 ILE A CA 1
ATOM 4364 C C . ILE A 1 569 ? 41.103 5.067 -10.168 1.00 92.31 569 ILE A C 1
ATOM 4366 O O . ILE A 1 569 ? 40.735 4.459 -11.175 1.00 92.31 569 ILE A O 1
ATOM 4370 N N . PRO A 1 570 ? 41.999 4.540 -9.315 1.00 90.81 570 PRO A N 1
ATOM 4371 C CA . PRO A 1 570 ? 42.590 3.218 -9.517 1.00 90.81 570 PRO A CA 1
ATOM 4372 C C . PRO A 1 570 ? 41.520 2.121 -9.612 1.00 90.81 570 PRO A C 1
ATOM 4374 O O . PRO A 1 570 ? 40.641 2.030 -8.752 1.00 90.81 570 PRO A O 1
ATOM 4377 N N . VAL A 1 571 ? 41.599 1.278 -10.643 1.00 89.81 571 VAL A N 1
ATOM 4378 C CA . VAL A 1 571 ? 40.723 0.114 -10.829 1.00 89.81 571 VAL A CA 1
ATOM 4379 C C . VAL A 1 571 ? 41.003 -0.901 -9.730 1.00 89.81 571 VAL A C 1
ATOM 4381 O O . VAL A 1 571 ? 42.155 -1.235 -9.446 1.00 89.81 571 VAL A O 1
ATOM 4384 N N . ASN A 1 572 ? 39.942 -1.454 -9.150 1.00 88.25 572 ASN A N 1
ATOM 4385 C CA . ASN A 1 572 ? 40.057 -2.648 -8.326 1.00 88.25 572 ASN A CA 1
ATOM 4386 C C . ASN A 1 572 ? 39.969 -3.896 -9.228 1.00 88.25 572 ASN A C 1
ATOM 4388 O O . ASN A 1 572 ? 38.885 -4.190 -9.726 1.00 88.25 572 ASN A O 1
ATOM 4392 N N . PRO A 1 573 ? 41.058 -4.661 -9.442 1.00 83.00 573 PRO A N 1
ATOM 4393 C CA . PRO A 1 573 ? 41.039 -5.804 -10.358 1.00 83.00 573 PRO A CA 1
ATOM 4394 C C . PRO A 1 573 ? 40.170 -6.969 -9.862 1.00 83.00 573 PRO A C 1
ATOM 4396 O O . PRO A 1 573 ? 39.782 -7.826 -10.649 1.00 83.00 573 PRO A O 1
ATOM 4399 N N . ASN A 1 574 ? 39.862 -7.012 -8.561 1.00 86.00 574 ASN A N 1
ATOM 4400 C CA . ASN A 1 574 ? 39.192 -8.141 -7.915 1.00 86.00 574 ASN A CA 1
ATOM 4401 C C . ASN A 1 574 ? 37.750 -7.824 -7.478 1.00 86.00 574 ASN A C 1
ATOM 4403 O O . ASN A 1 574 ? 37.188 -8.558 -6.665 1.00 86.00 574 ASN A O 1
ATOM 4407 N N . GLY A 1 575 ? 37.147 -6.733 -7.962 1.00 87.81 575 GLY A N 1
ATOM 4408 C CA . GLY A 1 575 ? 35.774 -6.382 -7.597 1.00 87.81 575 GLY A CA 1
ATOM 4409 C C . GLY A 1 575 ? 35.320 -5.009 -8.080 1.00 87.81 575 GLY A C 1
ATOM 4410 O O . GLY A 1 575 ? 35.895 -4.426 -8.995 1.00 87.81 575 GLY A O 1
ATOM 4411 N N . ASP A 1 576 ? 34.274 -4.487 -7.440 1.00 90.25 576 ASP A N 1
ATOM 4412 C CA . ASP A 1 576 ? 33.748 -3.158 -7.743 1.00 90.25 576 ASP A CA 1
ATOM 4413 C C . ASP A 1 576 ? 34.810 -2.075 -7.491 1.00 90.25 576 ASP A C 1
ATOM 4415 O O . ASP A 1 576 ? 35.469 -2.038 -6.445 1.00 90.25 576 ASP A O 1
ATOM 4419 N N . THR A 1 577 ? 34.955 -1.159 -8.449 1.00 92.19 577 THR A N 1
ATOM 4420 C CA . THR A 1 577 ? 35.799 0.030 -8.307 1.00 92.19 577 THR A CA 1
ATOM 4421 C C . THR A 1 577 ? 34.991 1.125 -7.618 1.00 92.19 577 THR A C 1
ATOM 4423 O O . THR A 1 577 ? 34.129 1.768 -8.224 1.00 92.19 577 THR A O 1
ATOM 4426 N N . LEU A 1 578 ? 35.244 1.304 -6.321 1.00 94.56 578 LEU A N 1
ATOM 4427 C CA . LEU A 1 578 ? 34.573 2.292 -5.481 1.00 94.56 578 LEU A CA 1
ATOM 4428 C C . LEU A 1 578 ? 35.417 3.563 -5.368 1.00 94.56 578 LEU A C 1
ATOM 4430 O O . LEU A 1 578 ? 36.604 3.496 -5.060 1.00 94.56 578 LEU A O 1
ATOM 4434 N N . ALA A 1 579 ? 34.784 4.721 -5.534 1.00 95.12 579 ALA A N 1
ATOM 4435 C CA . ALA A 1 579 ? 35.384 6.027 -5.308 1.00 95.12 579 ALA A CA 1
ATOM 4436 C C . ALA A 1 579 ? 34.776 6.675 -4.050 1.00 95.12 579 ALA A C 1
ATOM 4438 O O . ALA A 1 579 ? 33.741 7.343 -4.146 1.00 95.12 579 ALA A O 1
ATOM 4439 N N . PRO A 1 580 ? 35.354 6.454 -2.853 1.00 95.25 580 PRO A N 1
ATOM 4440 C CA . PRO A 1 580 ? 34.946 7.166 -1.648 1.00 95.25 580 PRO A CA 1
ATOM 4441 C C . PRO A 1 580 ? 35.455 8.615 -1.683 1.00 95.25 580 PRO A C 1
ATOM 4443 O O . PRO A 1 580 ? 36.659 8.875 -1.748 1.00 95.25 580 PRO A O 1
ATOM 4446 N N . LEU A 1 581 ? 34.519 9.557 -1.628 1.00 95.81 581 LEU A N 1
ATOM 4447 C CA . LEU A 1 581 ? 34.716 10.996 -1.751 1.00 95.81 581 LEU A CA 1
ATOM 4448 C C . LEU A 1 581 ? 34.240 11.713 -0.483 1.00 95.81 581 LEU A C 1
ATOM 4450 O O . LEU A 1 581 ? 33.230 11.334 0.107 1.00 95.81 581 LEU A O 1
ATOM 4454 N N . ILE A 1 582 ? 34.924 12.790 -0.110 1.00 96.69 582 ILE A N 1
ATOM 4455 C CA . ILE A 1 582 ? 34.459 13.766 0.878 1.00 96.69 582 ILE A CA 1
ATOM 4456 C C . ILE A 1 582 ? 34.082 15.031 0.115 1.00 96.69 582 ILE A C 1
ATOM 4458 O O . ILE A 1 582 ? 34.918 15.628 -0.565 1.00 96.69 582 ILE A O 1
ATOM 4462 N N . ILE A 1 583 ? 32.814 15.412 0.212 1.00 96.88 583 ILE A N 1
ATOM 4463 C CA . ILE A 1 583 ? 32.246 16.624 -0.368 1.00 96.88 583 ILE A CA 1
ATOM 4464 C C . ILE A 1 583 ? 32.230 17.682 0.738 1.00 96.88 583 ILE A C 1
ATOM 4466 O O . ILE A 1 583 ? 31.406 17.606 1.648 1.00 96.88 583 ILE A O 1
ATOM 4470 N N . ASP A 1 584 ? 33.141 18.649 0.674 1.00 96.88 584 ASP A N 1
ATOM 4471 C CA . ASP A 1 584 ? 33.314 19.696 1.684 1.00 96.88 584 ASP A CA 1
ATOM 4472 C C . ASP A 1 584 ? 32.896 21.059 1.114 1.00 96.88 584 ASP A C 1
ATOM 4474 O O . ASP A 1 584 ? 33.510 21.578 0.182 1.00 96.88 584 ASP A O 1
ATOM 4478 N N . MET A 1 585 ? 31.823 21.634 1.654 1.00 96.19 585 MET A N 1
ATOM 4479 C CA . MET A 1 585 ? 31.279 22.951 1.310 1.00 96.19 585 MET A CA 1
ATOM 4480 C C . MET A 1 585 ? 31.133 23.805 2.583 1.00 96.19 585 MET A C 1
ATOM 4482 O O . MET A 1 585 ? 30.017 23.989 3.092 1.00 96.19 585 MET A O 1
ATOM 4486 N N . PRO A 1 586 ? 32.229 24.383 3.105 1.00 94.38 586 PRO A N 1
ATOM 4487 C CA . PRO A 1 586 ? 32.209 25.087 4.386 1.00 94.38 586 PRO A CA 1
ATOM 4488 C C . PRO A 1 586 ? 31.261 26.295 4.405 1.00 94.38 586 PRO A C 1
ATOM 4490 O O . PRO A 1 586 ? 30.642 26.578 5.427 1.00 94.38 586 PRO A O 1
ATOM 4493 N N . LYS A 1 587 ? 31.083 26.978 3.264 1.00 92.44 587 LYS A N 1
ATOM 4494 C CA . LYS A 1 587 ? 30.223 28.170 3.137 1.00 92.44 587 LYS A CA 1
ATOM 4495 C C . LYS A 1 587 ? 28.738 27.890 3.408 1.00 92.44 587 LYS A C 1
ATOM 4497 O O . LYS A 1 587 ? 28.030 28.786 3.854 1.00 92.44 587 LYS A O 1
ATOM 4502 N N . VAL A 1 588 ? 28.276 26.660 3.165 1.00 91.12 588 VAL A N 1
ATOM 4503 C CA . VAL A 1 588 ? 26.917 26.188 3.510 1.00 91.12 588 VAL A CA 1
ATOM 4504 C C . VAL A 1 588 ? 26.915 25.245 4.718 1.00 91.12 588 VAL A C 1
ATOM 4506 O O . VAL A 1 588 ? 25.879 24.679 5.052 1.00 91.12 588 VAL A O 1
ATOM 4509 N N . GLY A 1 589 ? 28.063 25.073 5.385 1.00 91.19 589 GLY A N 1
ATOM 4510 C CA . GLY A 1 589 ? 28.202 24.216 6.561 1.00 91.19 589 GLY A CA 1
ATOM 4511 C C . GLY A 1 589 ? 28.023 22.724 6.274 1.00 91.19 589 GLY A C 1
ATOM 4512 O O . GLY A 1 589 ? 27.559 21.996 7.149 1.00 91.19 589 GLY A O 1
ATOM 4513 N N . VAL A 1 590 ? 28.350 22.261 5.062 1.00 92.00 590 VAL A N 1
ATOM 4514 C CA . VAL A 1 590 ? 28.176 20.855 4.672 1.00 92.00 590 VAL A CA 1
ATOM 4515 C C . VAL A 1 590 ? 29.521 20.159 4.538 1.00 92.00 590 VAL A C 1
ATOM 4517 O O . VAL A 1 590 ? 30.382 20.617 3.798 1.00 92.00 590 VAL A O 1
ATOM 4520 N N . GLN A 1 591 ? 29.652 19.001 5.180 1.00 95.50 591 GLN A N 1
ATOM 4521 C CA . GLN A 1 591 ? 30.718 18.038 4.929 1.00 95.50 591 GLN A CA 1
ATOM 4522 C C . GLN A 1 591 ? 30.085 16.645 4.848 1.00 95.50 591 GLN A C 1
ATOM 4524 O O . GLN A 1 591 ? 29.439 16.200 5.797 1.00 95.50 591 GLN A O 1
ATOM 4529 N N . LEU A 1 592 ? 30.203 15.986 3.696 1.00 93.94 592 LEU A N 1
ATOM 4530 C CA . LEU A 1 592 ? 29.513 14.730 3.406 1.00 93.94 592 LEU A CA 1
ATOM 4531 C C . LEU A 1 592 ? 30.480 13.678 2.865 1.00 93.94 592 LEU A C 1
ATOM 4533 O O . LEU A 1 592 ? 31.084 13.871 1.812 1.00 93.94 592 LEU A O 1
ATOM 4537 N N . ASP A 1 593 ? 30.534 12.530 3.535 1.00 95.12 593 ASP A N 1
ATOM 4538 C CA . ASP A 1 593 ? 31.155 11.321 2.998 1.00 95.12 593 ASP A CA 1
ATOM 4539 C C . ASP A 1 593 ? 30.186 10.649 2.012 1.00 95.12 593 ASP A C 1
ATOM 4541 O O . ASP A 1 593 ? 29.048 10.315 2.353 1.00 95.12 593 ASP A O 1
ATOM 4545 N N . HIS A 1 594 ? 30.636 10.431 0.779 1.00 94.94 594 HIS A N 1
ATOM 4546 C CA . HIS A 1 594 ? 29.878 9.756 -0.268 1.00 94.94 594 HIS A CA 1
ATOM 4547 C C . HIS A 1 594 ? 30.740 8.697 -0.960 1.00 94.94 594 HIS A C 1
ATOM 4549 O O . HIS A 1 594 ? 31.963 8.762 -0.934 1.00 94.94 594 HIS A O 1
ATOM 4555 N N . THR A 1 595 ? 30.142 7.670 -1.557 1.00 95.62 595 THR A N 1
ATOM 4556 C CA . THR A 1 595 ? 30.899 6.633 -2.278 1.00 95.62 595 THR A CA 1
ATOM 4557 C C . THR A 1 595 ? 30.202 6.315 -3.584 1.00 95.62 595 THR A C 1
ATOM 4559 O O . THR A 1 595 ? 29.041 5.915 -3.582 1.00 95.62 595 THR A O 1
ATOM 4562 N N . LEU A 1 596 ? 30.920 6.497 -4.691 1.00 94.81 596 LEU A N 1
ATOM 4563 C CA . LEU A 1 596 ? 30.439 6.195 -6.036 1.00 94.81 596 LEU A CA 1
ATOM 4564 C C . LEU A 1 596 ? 30.930 4.811 -6.459 1.00 94.81 596 LEU A C 1
ATOM 4566 O O . LEU A 1 596 ? 32.089 4.474 -6.229 1.00 94.81 596 LEU A O 1
ATOM 4570 N N . ASN A 1 597 ? 30.075 4.008 -7.092 1.00 94.50 597 ASN A N 1
ATOM 4571 C CA . ASN A 1 597 ? 30.467 2.702 -7.631 1.00 94.50 597 ASN A CA 1
ATOM 4572 C C . ASN A 1 597 ? 30.689 2.836 -9.138 1.00 94.50 597 ASN A C 1
ATOM 4574 O O . ASN A 1 597 ? 29.724 2.823 -9.903 1.00 94.50 597 ASN A O 1
ATOM 4578 N N . LEU A 1 598 ? 31.934 3.032 -9.569 1.00 93.88 598 LEU A N 1
ATOM 4579 C CA . LEU A 1 598 ? 32.255 3.353 -10.963 1.00 93.88 598 LEU A CA 1
ATOM 4580 C C . LEU A 1 598 ? 32.027 2.165 -11.907 1.00 93.88 598 LEU A C 1
ATOM 4582 O O . LEU A 1 598 ? 31.722 2.376 -13.079 1.00 93.88 598 LEU A O 1
ATOM 4586 N N . SER A 1 599 ? 32.102 0.935 -11.390 1.00 89.31 599 SER A N 1
ATOM 4587 C CA . SER A 1 599 ? 31.845 -0.292 -12.151 1.00 89.31 599 SER A CA 1
ATOM 4588 C C . SER A 1 599 ? 30.358 -0.462 -12.486 1.00 89.31 599 SER A C 1
ATOM 4590 O O . SER A 1 599 ? 30.007 -0.724 -13.635 1.00 89.31 599 SER A O 1
ATOM 4592 N N . ASN A 1 600 ? 29.470 -0.260 -11.505 1.00 87.38 600 ASN A N 1
ATOM 4593 C CA . ASN A 1 600 ? 28.042 -0.573 -11.653 1.00 87.38 600 ASN A CA 1
ATOM 4594 C C . ASN A 1 600 ? 27.162 0.662 -11.900 1.00 87.38 600 ASN A C 1
ATOM 4596 O O . ASN A 1 600 ? 26.223 0.606 -12.700 1.00 87.38 600 ASN A O 1
ATOM 4600 N N . GLY A 1 601 ? 27.468 1.781 -11.238 1.00 82.31 601 GLY A N 1
ATOM 4601 C CA . GLY A 1 601 ? 26.709 3.036 -11.308 1.00 82.31 601 GLY A CA 1
ATOM 4602 C C . GLY A 1 601 ? 27.079 3.928 -12.495 1.00 82.31 601 GLY A C 1
ATOM 4603 O O . GLY A 1 601 ? 26.318 4.829 -12.837 1.00 82.31 601 GLY A O 1
ATOM 4604 N N . GLY A 1 602 ? 28.205 3.646 -13.158 1.00 90.19 602 GLY A N 1
ATOM 4605 C CA . GLY A 1 602 ? 28.732 4.428 -14.273 1.00 90.19 602 GLY A CA 1
ATOM 4606 C C . GLY A 1 602 ? 29.756 5.481 -13.850 1.00 90.19 602 GLY A C 1
ATOM 4607 O O . GLY A 1 602 ? 29.912 5.800 -12.676 1.00 90.19 602 GLY A O 1
ATOM 4608 N N . ARG A 1 603 ? 30.494 6.019 -14.820 1.00 93.00 603 ARG A N 1
ATOM 4609 C CA . ARG A 1 603 ? 31.623 6.936 -14.574 1.00 93.00 603 ARG A CA 1
ATOM 4610 C C . ARG A 1 603 ? 31.252 8.420 -14.537 1.00 93.00 603 ARG A C 1
ATOM 4612 O O . ARG A 1 603 ? 32.141 9.260 -14.424 1.00 93.00 603 ARG A O 1
ATOM 4619 N N . PHE A 1 604 ? 29.969 8.747 -14.680 1.00 94.56 604 PHE A N 1
ATOM 4620 C CA . PHE A 1 604 ? 29.476 10.119 -14.682 1.00 94.56 604 PHE A CA 1
ATOM 4621 C C . PHE A 1 604 ? 28.726 10.366 -13.378 1.00 94.56 604 PHE A C 1
ATOM 4623 O O . PHE A 1 604 ? 27.797 9.632 -13.037 1.00 94.56 604 PHE A O 1
ATOM 4630 N N . ALA A 1 605 ? 29.121 11.396 -12.641 1.00 93.81 605 ALA A N 1
ATOM 4631 C CA . ALA A 1 605 ? 28.447 11.791 -11.416 1.00 93.81 605 ALA A CA 1
ATOM 4632 C C . ALA A 1 605 ? 28.256 13.301 -11.365 1.00 93.81 605 ALA A C 1
ATOM 4634 O O . ALA A 1 605 ? 29.010 14.059 -11.958 1.00 93.81 605 ALA A O 1
ATOM 4635 N N . MET A 1 606 ? 27.237 13.745 -10.653 1.00 93.81 606 MET A N 1
ATOM 4636 C CA . MET A 1 606 ? 26.856 15.142 -10.567 1.00 93.81 606 MET A CA 1
ATOM 4637 C C . MET A 1 606 ? 26.635 15.511 -9.114 1.00 93.81 606 MET A C 1
ATOM 4639 O O . MET A 1 606 ? 25.939 14.788 -8.401 1.00 93.81 606 MET A O 1
ATOM 4643 N N . ILE A 1 607 ? 27.251 16.606 -8.679 1.00 94.62 607 ILE A N 1
ATOM 4644 C CA . ILE A 1 607 ? 27.220 17.093 -7.301 1.00 94.62 607 ILE A CA 1
ATOM 4645 C C . ILE A 1 607 ? 26.732 18.538 -7.325 1.00 94.62 607 ILE A C 1
ATOM 4647 O O . ILE A 1 607 ? 27.315 19.392 -7.991 1.00 94.62 607 ILE A O 1
ATOM 4651 N N . GLY A 1 608 ? 25.681 18.821 -6.566 1.00 92.19 608 GLY A N 1
ATOM 4652 C CA . GLY A 1 608 ? 25.165 20.176 -6.427 1.00 92.19 608 GLY A CA 1
ATOM 4653 C C . GLY A 1 608 ? 24.379 20.387 -5.146 1.00 92.19 608 GLY A C 1
ATOM 4654 O O . GLY A 1 608 ? 24.055 19.431 -4.440 1.00 92.19 608 GLY A O 1
ATOM 4655 N N . VAL A 1 609 ? 24.051 21.639 -4.841 1.00 88.44 609 VAL A N 1
ATOM 4656 C CA . VAL A 1 609 ? 23.140 21.979 -3.742 1.00 88.44 609 VAL A CA 1
ATOM 4657 C C . VAL A 1 609 ? 21.736 22.155 -4.319 1.00 88.44 609 VAL A C 1
ATOM 4659 O O . VAL A 1 609 ? 21.526 22.969 -5.211 1.00 88.44 609 VAL A O 1
ATOM 4662 N N . ALA A 1 610 ? 20.753 21.395 -3.835 1.00 81.50 610 ALA A N 1
ATOM 4663 C CA . ALA A 1 610 ? 19.368 21.528 -4.303 1.00 81.50 610 ALA A CA 1
ATOM 4664 C C . ALA A 1 610 ? 18.680 22.777 -3.738 1.00 81.50 610 ALA A C 1
ATOM 4666 O O . ALA A 1 610 ? 17.874 23.405 -4.414 1.00 81.50 610 ALA A O 1
ATOM 4667 N N . ASN A 1 611 ? 18.986 23.136 -2.489 1.00 77.81 611 ASN A N 1
ATOM 4668 C CA . ASN A 1 611 ? 18.499 24.361 -1.864 1.00 77.81 611 ASN A CA 1
ATOM 4669 C C . ASN A 1 611 ? 19.576 24.927 -0.931 1.00 77.81 611 ASN A C 1
ATOM 4671 O O . ASN A 1 611 ? 19.937 24.290 0.065 1.00 77.81 611 ASN A O 1
ATOM 4675 N N . ASN A 1 612 ? 20.035 26.137 -1.258 1.00 73.75 612 ASN A N 1
ATOM 4676 C CA . ASN A 1 612 ? 21.092 26.860 -0.553 1.00 73.75 612 ASN A CA 1
ATOM 4677 C C . ASN A 1 612 ? 20.739 27.183 0.908 1.00 73.75 612 ASN A C 1
ATOM 4679 O O . ASN A 1 612 ? 21.640 27.244 1.735 1.00 73.75 612 ASN A O 1
ATOM 4683 N N . GLU A 1 613 ? 19.456 27.332 1.250 1.00 75.88 613 GLU A N 1
ATOM 4684 C CA . GLU A 1 613 ? 19.012 27.592 2.628 1.00 75.88 613 GLU A CA 1
ATOM 4685 C C . GLU A 1 613 ? 19.143 26.352 3.517 1.00 75.88 613 GLU A C 1
ATOM 4687 O O . GLU A 1 613 ? 19.484 26.443 4.691 1.00 75.88 613 GLU A O 1
ATOM 4692 N N . THR A 1 614 ? 18.870 25.175 2.949 1.00 76.88 614 THR A N 1
ATOM 4693 C CA . THR A 1 614 ? 18.866 23.906 3.697 1.00 76.88 614 THR A CA 1
ATOM 4694 C C . THR A 1 614 ? 20.217 23.196 3.702 1.00 76.88 614 THR A C 1
ATOM 4696 O O . THR A 1 614 ? 20.374 22.209 4.415 1.00 76.88 614 THR A O 1
ATOM 4699 N N . GLY A 1 615 ? 21.157 23.622 2.851 1.00 80.88 615 GLY A N 1
ATOM 4700 C CA . GLY A 1 615 ? 22.422 22.914 2.634 1.00 80.88 615 GLY A CA 1
ATOM 4701 C C . GLY A 1 615 ? 22.244 21.496 2.070 1.00 80.88 615 GLY A C 1
ATOM 4702 O O . GLY A 1 615 ? 23.136 20.660 2.188 1.00 80.88 615 GLY A O 1
ATOM 4703 N N . LYS A 1 616 ? 21.088 21.169 1.477 1.00 85.62 616 LYS A N 1
ATOM 4704 C CA . LYS A 1 616 ? 20.829 19.818 0.967 1.00 85.62 616 LYS A CA 1
ATOM 4705 C C . LYS A 1 616 ? 21.646 19.560 -0.297 1.00 85.62 616 LYS A C 1
ATOM 4707 O O . LYS A 1 616 ? 21.302 20.047 -1.374 1.00 85.62 616 LYS A O 1
ATOM 4712 N N . VAL A 1 617 ? 22.684 18.742 -0.165 1.00 89.00 617 VAL A N 1
ATOM 4713 C CA . VAL A 1 617 ? 23.514 18.281 -1.283 1.00 89.00 617 VAL A CA 1
ATOM 4714 C C . VAL A 1 617 ? 22.833 17.121 -2.004 1.00 89.00 617 VAL A C 1
ATOM 4716 O O . VAL A 1 617 ? 22.296 16.204 -1.381 1.00 89.00 617 VAL A O 1
ATOM 4719 N N . VAL A 1 618 ? 22.852 17.167 -3.330 1.00 90.06 618 VAL A N 1
ATOM 4720 C CA . VAL A 1 618 ? 22.404 16.100 -4.221 1.00 90.06 618 VAL A CA 1
ATOM 4721 C C . VAL A 1 618 ? 23.622 15.548 -4.939 1.00 90.06 618 VAL A C 1
ATOM 4723 O O . VAL A 1 618 ? 24.371 16.297 -5.562 1.00 90.06 618 VAL A O 1
ATOM 4726 N N . CYS A 1 619 ? 23.793 14.230 -4.861 1.00 93.25 619 CYS A N 1
ATOM 4727 C CA . CYS A 1 619 ? 24.741 13.493 -5.680 1.00 93.25 619 CYS A CA 1
ATOM 4728 C C . CYS A 1 619 ? 23.967 12.483 -6.534 1.00 93.25 619 CYS A C 1
ATOM 4730 O O . CYS A 1 619 ? 23.205 11.679 -5.993 1.00 93.25 619 CYS A O 1
ATOM 4732 N N . LYS A 1 620 ? 24.107 12.556 -7.860 1.00 92.44 620 LYS A N 1
ATOM 4733 C CA . LYS A 1 620 ? 23.522 11.595 -8.809 1.00 92.44 620 LYS A CA 1
ATOM 4734 C C . LYS A 1 620 ? 24.642 10.930 -9.600 1.00 92.44 620 LYS A C 1
ATOM 4736 O O . LYS A 1 620 ? 25.548 11.622 -10.047 1.00 92.44 620 LYS A O 1
ATOM 4741 N N . GLN A 1 621 ? 24.559 9.618 -9.795 1.00 94.25 621 GLN A N 1
ATOM 4742 C CA . GLN A 1 621 ? 25.511 8.834 -10.585 1.00 94.25 621 GLN A CA 1
ATOM 4743 C C . GLN A 1 621 ? 24.771 8.129 -11.723 1.00 94.25 621 GLN A C 1
ATOM 4745 O O . GLN A 1 621 ? 23.659 7.643 -11.517 1.00 94.25 621 GLN A O 1
ATOM 4750 N N . GLN A 1 622 ? 25.372 8.080 -12.911 1.00 92.38 622 GLN A N 1
ATOM 4751 C CA . GLN A 1 622 ? 24.778 7.456 -14.090 1.00 92.38 622 GLN A CA 1
ATOM 4752 C C . GLN A 1 622 ? 25.826 6.957 -15.098 1.00 92.38 622 GLN A C 1
ATOM 4754 O O . GLN A 1 622 ? 27.018 7.275 -15.036 1.00 92.38 622 GLN A O 1
ATOM 4759 N N . LYS A 1 623 ? 25.358 6.149 -16.058 1.00 91.38 623 LYS A N 1
ATOM 4760 C CA . LYS A 1 623 ? 26.188 5.499 -17.087 1.00 91.38 623 LYS A CA 1
ATOM 4761 C C . LYS A 1 623 ? 26.452 6.364 -18.321 1.00 91.38 623 LYS A C 1
ATOM 4763 O O . LYS A 1 623 ? 27.382 6.055 -19.061 1.00 91.38 623 LYS A O 1
ATOM 4768 N N . THR A 1 624 ? 25.679 7.425 -18.533 1.00 92.06 624 THR A N 1
ATOM 4769 C CA . THR A 1 624 ? 25.773 8.335 -19.687 1.00 92.06 624 THR A CA 1
ATOM 4770 C C . THR A 1 624 ? 26.110 9.762 -19.247 1.00 92.06 624 THR A C 1
ATOM 4772 O O . THR A 1 624 ? 25.983 10.115 -18.078 1.00 92.06 624 THR A O 1
ATOM 4775 N N . GLU A 1 625 ? 26.565 10.597 -20.181 1.00 89.44 625 GLU A N 1
ATOM 4776 C CA . GLU A 1 625 ? 26.933 12.000 -19.914 1.00 89.44 625 GLU A CA 1
ATOM 4777 C C . GLU A 1 625 ? 25.713 12.939 -19.825 1.00 89.44 625 GLU A C 1
ATOM 4779 O O . GLU A 1 625 ? 25.820 14.069 -19.358 1.00 89.44 625 GLU A O 1
ATOM 4784 N N . GLU A 1 626 ? 24.544 12.461 -20.246 1.00 85.44 626 GLU A N 1
ATOM 4785 C CA . GLU A 1 626 ? 23.304 13.232 -20.325 1.00 85.44 626 GLU A CA 1
ATOM 4786 C C . GLU A 1 626 ? 22.596 13.254 -18.970 1.00 85.44 626 GLU A C 1
ATOM 4788 O O . GLU A 1 626 ? 21.914 12.300 -18.599 1.00 85.44 626 GLU A O 1
ATOM 4793 N N . PHE A 1 627 ? 22.792 14.314 -18.187 1.00 79.31 627 PHE A N 1
ATOM 4794 C CA . PHE A 1 627 ? 21.997 14.547 -16.982 1.00 79.31 627 PHE A CA 1
ATOM 4795 C C . PHE A 1 627 ? 20.720 15.293 -17.363 1.00 79.31 627 PHE A C 1
ATOM 4797 O O . PHE A 1 627 ? 20.788 16.412 -17.873 1.00 79.31 627 PHE A O 1
ATOM 4804 N N . GLU A 1 628 ? 19.557 14.698 -17.086 1.00 69.81 628 GLU A N 1
ATOM 4805 C CA . GLU A 1 628 ? 18.290 15.436 -17.095 1.00 69.81 628 GLU A CA 1
ATOM 4806 C C . GLU A 1 628 ? 18.431 16.648 -16.161 1.00 69.81 628 GLU A C 1
ATOM 4808 O O . GLU A 1 628 ? 18.931 16.524 -15.034 1.00 69.81 628 GLU A O 1
ATOM 4813 N N . SER A 1 629 ? 18.062 17.834 -16.653 1.00 59.50 629 SER A N 1
ATOM 4814 C CA . SER A 1 629 ? 18.285 19.115 -15.983 1.00 59.50 629 SER A CA 1
ATOM 4815 C C . SER A 1 629 ? 17.824 19.071 -14.525 1.00 59.50 629 SER A C 1
ATOM 4817 O O . SER A 1 629 ? 16.636 18.978 -14.240 1.00 59.50 629 SER A O 1
ATOM 4819 N N . ILE A 1 630 ? 18.768 19.194 -13.586 1.00 57.19 630 ILE A N 1
ATOM 4820 C CA . ILE A 1 630 ? 18.501 19.218 -12.132 1.00 57.19 630 ILE A CA 1
ATOM 4821 C C . ILE A 1 630 ? 17.552 20.356 -11.728 1.00 57.19 630 ILE A C 1
ATOM 4823 O O . ILE A 1 630 ? 16.981 20.326 -10.642 1.00 57.19 630 ILE A O 1
ATOM 4827 N N . LEU A 1 631 ? 17.431 21.370 -12.586 1.00 51.84 631 LEU A N 1
ATOM 4828 C CA . LEU A 1 631 ? 16.655 22.583 -12.361 1.00 51.84 631 LEU A CA 1
ATOM 4829 C C . LEU A 1 631 ? 15.206 22.505 -12.835 1.00 51.84 631 LEU A C 1
ATOM 4831 O O . LEU A 1 631 ? 14.503 23.506 -12.715 1.00 51.84 631 LEU A O 1
ATOM 4835 N N . GLU A 1 632 ? 14.720 21.347 -13.293 1.00 49.59 632 GLU A N 1
ATOM 4836 C CA . GLU A 1 632 ? 13.298 21.099 -13.078 1.00 49.59 632 GLU A CA 1
ATOM 4837 C C . GLU A 1 632 ? 13.120 21.009 -11.571 1.00 49.59 632 GLU A C 1
ATOM 4839 O O . GLU A 1 632 ? 13.425 19.991 -10.947 1.00 49.59 632 GLU A O 1
ATOM 4844 N N . GLU A 1 633 ? 12.744 22.157 -10.999 1.00 45.38 633 GLU A N 1
ATOM 4845 C CA . GLU A 1 633 ? 12.138 22.325 -9.695 1.00 45.38 633 GLU A CA 1
ATOM 4846 C C . GLU A 1 633 ? 11.318 21.068 -9.457 1.00 45.38 633 GLU A C 1
ATOM 4848 O O . GLU A 1 633 ? 10.245 20.916 -10.036 1.00 45.38 633 GLU A O 1
ATOM 4853 N N . THR A 1 634 ? 11.888 20.101 -8.721 1.00 48.09 634 THR A N 1
ATOM 4854 C CA . THR A 1 634 ? 11.163 18.891 -8.357 1.00 48.09 634 THR A CA 1
ATOM 4855 C C . THR A 1 634 ? 9.941 19.444 -7.680 1.00 48.09 634 THR A C 1
ATOM 4857 O O . THR A 1 634 ? 10.095 19.999 -6.584 1.00 48.09 634 THR A O 1
ATOM 4860 N N . VAL A 1 635 ? 8.801 19.404 -8.384 1.00 48.28 635 VAL A N 1
ATOM 4861 C CA . VAL A 1 635 ? 7.503 19.870 -7.910 1.00 48.28 635 VAL A CA 1
ATOM 4862 C C . VAL A 1 635 ? 7.488 19.442 -6.468 1.00 48.28 635 VAL A C 1
ATOM 4864 O O . VAL A 1 635 ? 7.666 18.245 -6.240 1.00 48.28 635 VAL A O 1
ATOM 4867 N N . LYS A 1 636 ? 7.505 20.402 -5.527 1.00 57.12 636 LYS A N 1
ATOM 4868 C CA . LYS A 1 636 ? 7.669 20.108 -4.099 1.00 57.12 636 LYS A CA 1
ATOM 4869 C C . LYS A 1 636 ? 6.573 19.117 -3.758 1.00 57.12 636 LYS A C 1
ATOM 4871 O O . LYS A 1 636 ? 5.431 19.512 -3.555 1.00 57.12 636 LYS A O 1
ATOM 4876 N N . GLU A 1 637 ? 6.920 17.837 -3.811 1.00 65.81 637 GLU A N 1
ATOM 4877 C CA . GLU A 1 637 ? 5.957 16.768 -3.699 1.00 65.81 637 GLU A CA 1
ATOM 4878 C C . GLU A 1 637 ? 5.519 16.834 -2.253 1.00 65.81 637 GLU A C 1
ATOM 4880 O O . GLU A 1 637 ? 6.313 16.571 -1.342 1.00 65.81 637 GLU A O 1
ATOM 4885 N N . GLU A 1 638 ? 4.292 17.310 -2.059 1.00 79.69 638 GLU A N 1
ATOM 4886 C CA . GLU A 1 638 ? 3.736 17.511 -0.738 1.00 79.69 638 GLU A CA 1
ATOM 4887 C C . GLU A 1 638 ? 3.834 16.172 0.006 1.00 79.69 638 GLU A C 1
ATOM 4889 O O . GLU A 1 638 ? 3.416 15.134 -0.531 1.00 79.69 638 GLU A O 1
ATOM 4894 N N . PRO A 1 639 ? 4.484 16.143 1.182 1.00 86.94 639 PRO A N 1
ATOM 4895 C CA . PRO A 1 639 ? 4.653 14.902 1.909 1.00 86.94 639 PRO A CA 1
ATOM 4896 C C . PRO A 1 639 ? 3.276 14.341 2.270 1.00 86.94 639 PRO A C 1
ATOM 4898 O O . PRO A 1 639 ? 2.349 15.076 2.607 1.00 86.94 639 PRO A O 1
ATOM 4901 N N . SER A 1 640 ? 3.132 13.021 2.201 1.00 91.75 640 SER A N 1
ATOM 4902 C CA . SER A 1 640 ? 1.877 12.378 2.579 1.00 91.75 640 SER A CA 1
ATOM 4903 C C . SER A 1 640 ? 1.781 12.284 4.090 1.00 91.75 640 SER A C 1
ATOM 4905 O O . SER A 1 640 ? 2.725 11.861 4.757 1.00 91.75 640 SER A O 1
ATOM 4907 N N . LYS A 1 641 ? 0.615 12.633 4.624 1.00 93.25 641 LYS A N 1
ATOM 4908 C CA . LYS A 1 641 ? 0.317 12.464 6.044 1.00 93.25 641 LYS A CA 1
ATOM 4909 C C . LYS A 1 641 ? 0.104 10.991 6.366 1.00 93.25 641 LYS A C 1
ATOM 4911 O O . LYS A 1 641 ? -0.459 10.251 5.562 1.00 93.25 641 LYS A O 1
ATOM 4916 N N . ILE A 1 642 ? 0.505 10.590 7.564 1.00 95.88 642 ILE A N 1
ATOM 4917 C CA . ILE A 1 642 ? 0.162 9.297 8.146 1.00 95.88 642 ILE A CA 1
ATOM 4918 C C . ILE A 1 642 ? -0.297 9.479 9.594 1.00 95.88 642 ILE A C 1
ATOM 4920 O O . ILE A 1 642 ? 0.325 10.206 10.373 1.00 95.88 642 ILE A O 1
ATOM 4924 N N . PHE A 1 643 ? -1.385 8.797 9.942 1.00 95.38 643 PHE A N 1
ATOM 4925 C CA . PHE A 1 643 ? -1.976 8.766 11.274 1.00 95.38 643 PHE A CA 1
ATOM 4926 C C . PHE A 1 643 ? -2.096 7.312 11.721 1.00 95.38 643 PHE A C 1
ATOM 4928 O O . PHE A 1 643 ? -2.966 6.590 11.241 1.00 95.38 643 PHE A O 1
ATOM 4935 N N . VAL A 1 644 ? -1.233 6.860 12.628 1.00 95.56 644 VAL A N 1
ATOM 4936 C CA . VAL A 1 644 ? -1.266 5.472 13.116 1.00 95.56 644 VAL A CA 1
ATOM 4937 C C . VAL A 1 644 ? -1.964 5.420 14.467 1.00 95.56 644 VAL A C 1
ATOM 4939 O O . VAL A 1 644 ? -1.417 5.891 15.459 1.00 95.56 644 VAL A O 1
ATOM 4942 N N . HIS A 1 645 ? -3.151 4.829 14.498 1.00 95.44 645 HIS A N 1
ATOM 4943 C CA . HIS A 1 645 ? -4.013 4.633 15.657 1.00 95.44 645 HIS A CA 1
ATOM 4944 C C . HIS A 1 645 ? -3.809 3.239 16.228 1.00 95.44 645 HIS A C 1
ATOM 4946 O O . HIS A 1 645 ? -3.814 2.257 15.489 1.00 95.44 645 HIS A O 1
ATOM 4952 N N . PHE A 1 646 ? -3.686 3.116 17.544 1.00 94.44 646 PHE A N 1
ATOM 4953 C CA . PHE A 1 646 ? -3.570 1.808 18.184 1.00 94.44 646 PHE A CA 1
ATOM 4954 C C . PHE A 1 646 ? -4.281 1.746 19.529 1.00 94.44 646 PHE A C 1
ATOM 4956 O O . PHE A 1 646 ? -4.352 2.736 20.261 1.00 94.44 646 PHE A O 1
ATOM 4963 N N . SER A 1 647 ? -4.821 0.570 19.860 1.00 91.25 647 SER A N 1
ATOM 4964 C CA . SER A 1 647 ? -5.526 0.333 21.124 1.00 91.25 647 SER A CA 1
ATOM 4965 C C . SER A 1 647 ? -5.421 -1.122 21.580 1.00 91.25 647 SER A C 1
ATOM 4967 O O . SER A 1 647 ? -5.342 -2.034 20.760 1.00 91.25 647 SER A O 1
ATOM 4969 N N . GLY A 1 648 ? -5.428 -1.336 22.900 1.00 90.00 648 GLY A N 1
ATOM 4970 C CA . GLY A 1 648 ? -5.502 -2.680 23.487 1.00 90.00 648 GLY A CA 1
ATOM 4971 C C . GLY A 1 648 ? -4.269 -3.567 23.280 1.00 90.00 648 GLY A C 1
ATOM 4972 O O . GLY A 1 648 ? -4.415 -4.786 23.291 1.00 90.00 648 GLY A O 1
ATOM 4973 N N . ILE A 1 649 ? -3.084 -2.985 23.077 1.00 94.06 649 ILE A N 1
ATOM 4974 C CA . ILE A 1 649 ? -1.836 -3.730 22.850 1.00 94.06 649 ILE A CA 1
ATOM 4975 C C . ILE A 1 649 ? -1.080 -3.899 24.172 1.00 94.06 649 ILE A C 1
ATOM 4977 O O . ILE A 1 649 ? -0.823 -2.917 24.873 1.00 94.06 649 ILE A O 1
ATOM 4981 N N . GLN A 1 650 ? -0.712 -5.136 24.511 1.00 94.38 650 GLN A N 1
ATOM 4982 C CA . GLN A 1 650 ? 0.106 -5.416 25.693 1.00 94.38 650 GLN A CA 1
ATOM 4983 C C . GLN A 1 650 ? 1.585 -5.115 25.426 1.00 94.38 650 GLN A C 1
ATOM 4985 O O . GLN A 1 650 ? 2.092 -5.391 24.339 1.00 94.38 650 GLN A O 1
ATOM 4990 N N . ALA A 1 651 ? 2.257 -4.550 26.426 1.00 96.25 651 ALA A N 1
ATOM 4991 C CA . ALA A 1 651 ? 3.677 -4.210 26.407 1.00 96.25 651 ALA A CA 1
ATOM 4992 C C . ALA A 1 651 ? 4.259 -4.184 27.832 1.00 96.25 651 ALA A C 1
ATOM 4994 O O . ALA A 1 651 ? 3.536 -3.886 28.795 1.00 96.25 651 ALA A O 1
ATOM 4995 N N . SER A 1 652 ? 5.562 -4.454 27.936 1.00 97.12 652 SER A N 1
ATOM 4996 C CA . SER A 1 652 ? 6.382 -4.308 29.146 1.00 97.12 652 SER A CA 1
ATOM 4997 C C . SER A 1 652 ? 7.741 -3.666 28.805 1.00 97.12 652 SER A C 1
ATOM 4999 O O . SER A 1 652 ? 8.072 -3.539 27.620 1.00 97.12 652 SER A O 1
ATOM 5001 N N . PRO A 1 653 ? 8.557 -3.273 29.801 1.00 96.88 653 PRO A N 1
ATOM 5002 C CA . PRO A 1 653 ? 9.922 -2.797 29.565 1.00 96.88 653 PRO A CA 1
ATOM 5003 C C . PRO A 1 653 ? 10.812 -3.814 28.834 1.00 96.88 653 PRO A C 1
ATOM 5005 O O . PRO A 1 653 ? 11.613 -3.439 27.980 1.00 96.88 653 PRO A O 1
ATOM 5008 N N . GLU A 1 654 ? 10.649 -5.104 29.129 1.00 97.56 654 GLU A N 1
ATOM 5009 C CA . GLU A 1 654 ? 11.399 -6.207 28.515 1.00 97.56 654 GLU A CA 1
ATOM 5010 C C . GLU A 1 654 ? 10.876 -6.559 27.116 1.00 97.56 654 GLU A C 1
ATOM 5012 O O . GLU A 1 654 ? 11.629 -7.040 26.271 1.00 97.56 654 GLU A O 1
ATOM 5017 N N . GLN A 1 655 ? 9.584 -6.326 26.867 1.00 97.12 655 GLN A N 1
ATOM 5018 C CA . GLN A 1 655 ? 8.897 -6.635 25.614 1.00 97.12 655 GLN A CA 1
ATOM 5019 C C . GLN A 1 655 ? 8.055 -5.432 25.154 1.00 97.12 655 GLN A C 1
ATOM 5021 O O . GLN A 1 655 ? 6.822 -5.445 25.267 1.00 97.12 655 GLN A O 1
ATOM 5026 N N . PRO A 1 656 ? 8.708 -4.368 24.651 1.00 97.44 656 PRO A N 1
ATOM 5027 C CA . PRO A 1 656 ? 8.027 -3.134 24.287 1.00 97.44 656 PRO A CA 1
ATOM 5028 C C . PRO A 1 656 ? 7.172 -3.294 23.026 1.00 97.44 656 PRO A C 1
ATOM 5030 O O . PRO A 1 656 ? 7.485 -4.077 22.130 1.00 97.44 656 PRO A O 1
ATOM 5033 N N . PHE A 1 657 ? 6.123 -2.477 22.927 1.00 97.12 657 PHE A N 1
ATOM 5034 C CA . PHE A 1 657 ? 5.386 -2.248 21.688 1.00 97.12 657 PHE A CA 1
ATOM 5035 C C . PHE A 1 657 ? 6.121 -1.204 20.841 1.00 97.12 657 PHE A C 1
ATOM 5037 O O . PHE A 1 657 ? 6.343 -0.079 21.299 1.00 97.12 657 PHE A O 1
ATOM 5044 N N . VAL A 1 658 ? 6.494 -1.557 19.612 1.00 97.62 658 VAL A N 1
ATOM 5045 C CA . VAL A 1 658 ? 7.301 -0.718 18.718 1.00 97.62 658 VAL A CA 1
ATOM 5046 C C . VAL A 1 658 ? 6.659 -0.646 17.335 1.00 97.62 658 VAL A C 1
ATOM 5048 O O . VAL A 1 658 ? 6.214 -1.653 16.787 1.00 97.62 658 VAL A O 1
ATOM 5051 N N . VAL A 1 659 ? 6.623 0.553 16.752 1.00 97.12 659 VAL A N 1
ATOM 5052 C CA . VAL A 1 659 ? 6.171 0.778 15.372 1.00 97.12 659 VAL A CA 1
ATOM 5053 C C . VAL A 1 659 ? 7.311 1.395 14.576 1.00 97.12 659 VAL A C 1
ATOM 5055 O O . VAL A 1 659 ? 7.865 2.429 14.960 1.00 97.12 659 VAL A O 1
ATOM 5058 N N . TYR A 1 660 ? 7.635 0.774 13.448 1.00 97.12 660 TYR A N 1
ATOM 5059 C CA . TYR A 1 660 ? 8.595 1.253 12.466 1.00 97.12 660 TYR A CA 1
ATOM 5060 C C . TYR A 1 660 ? 7.862 1.677 11.197 1.00 97.12 660 TYR A C 1
ATOM 5062 O O . TYR A 1 660 ? 6.968 0.970 10.735 1.00 97.12 660 TYR A O 1
ATOM 5070 N N . ILE A 1 661 ? 8.275 2.798 10.610 1.00 95.50 661 ILE A N 1
ATOM 5071 C CA . ILE A 1 661 ? 7.821 3.238 9.291 1.00 95.50 661 ILE A CA 1
ATOM 5072 C C . ILE A 1 661 ? 9.045 3.352 8.383 1.00 95.50 661 ILE A C 1
ATOM 5074 O O . ILE A 1 661 ? 9.967 4.115 8.680 1.00 95.50 661 ILE A O 1
ATOM 5078 N N . ASN A 1 662 ? 9.074 2.573 7.299 1.00 93.12 662 ASN A N 1
ATOM 5079 C CA . ASN A 1 662 ? 10.229 2.428 6.404 1.00 93.12 662 ASN A CA 1
ATOM 5080 C C . ASN A 1 662 ? 11.535 2.153 7.173 1.00 93.12 662 ASN A C 1
ATOM 5082 O O . ASN A 1 662 ? 12.515 2.889 7.045 1.00 93.12 662 ASN A O 1
ATOM 5086 N N . ASP A 1 663 ? 11.500 1.138 8.041 1.00 91.62 663 ASP A N 1
ATOM 5087 C CA . ASP A 1 663 ? 12.597 0.702 8.920 1.00 91.62 663 ASP A CA 1
ATOM 5088 C C . ASP A 1 663 ? 13.077 1.727 9.967 1.00 91.62 663 ASP A C 1
ATOM 5090 O O . ASP A 1 663 ? 13.988 1.443 10.746 1.00 91.62 663 ASP A O 1
ATOM 5094 N N . LYS A 1 664 ? 12.452 2.907 10.061 1.00 90.44 664 LYS A N 1
ATOM 5095 C CA . LYS A 1 664 ? 12.733 3.882 11.121 1.00 90.44 664 LYS A CA 1
ATOM 5096 C C . LYS A 1 664 ? 11.749 3.723 12.264 1.00 90.44 664 LYS A C 1
ATOM 5098 O O . LYS A 1 664 ? 10.543 3.776 12.047 1.00 90.44 664 LYS A O 1
ATOM 5103 N N . GLN A 1 665 ? 12.262 3.581 13.483 1.00 95.44 665 GLN A N 1
ATOM 5104 C CA . GLN A 1 665 ? 11.428 3.529 14.679 1.00 95.44 665 GLN A CA 1
ATOM 5105 C C . GLN A 1 665 ? 10.671 4.854 14.834 1.00 95.44 665 GLN A C 1
ATOM 5107 O O . GLN A 1 665 ? 11.273 5.891 15.105 1.00 95.44 665 GLN A O 1
ATOM 5112 N N . ALA A 1 666 ? 9.355 4.809 14.654 1.00 92.00 666 ALA A N 1
ATOM 5113 C CA . ALA A 1 666 ? 8.468 5.960 14.781 1.00 92.00 666 ALA A CA 1
ATOM 5114 C C . ALA A 1 666 ? 7.861 6.053 16.186 1.00 92.00 666 ALA A C 1
ATOM 5116 O O . ALA A 1 666 ? 7.534 7.142 16.653 1.00 92.00 666 ALA A O 1
ATOM 5117 N N . TYR A 1 667 ? 7.717 4.917 16.874 1.00 95.69 667 TYR A N 1
ATOM 5118 C CA . TYR A 1 667 ? 7.105 4.855 18.195 1.00 95.69 667 TYR A CA 1
ATOM 5119 C C . TYR A 1 667 ? 7.618 3.671 19.004 1.00 95.69 667 TYR A C 1
ATOM 5121 O O . TYR A 1 667 ? 7.870 2.603 18.450 1.00 95.69 667 TYR A O 1
ATOM 5129 N N . LYS A 1 668 ? 7.735 3.862 20.319 1.00 96.06 668 LYS A N 1
ATOM 5130 C CA . LYS A 1 668 ? 8.036 2.816 21.298 1.00 96.06 668 LYS A CA 1
ATOM 5131 C C . LYS A 1 668 ? 7.233 3.077 22.565 1.00 96.06 668 LYS A C 1
ATOM 5133 O O . LYS A 1 668 ? 7.181 4.212 23.038 1.00 96.06 668 LYS A O 1
ATOM 5138 N N . ARG A 1 669 ? 6.647 2.027 23.133 1.00 95.62 669 ARG A N 1
ATOM 5139 C CA . ARG A 1 669 ? 5.970 2.064 24.427 1.00 95.62 669 ARG A CA 1
ATOM 5140 C C . ARG A 1 669 ? 6.307 0.823 25.240 1.00 95.62 669 ARG A C 1
ATOM 5142 O O . ARG A 1 669 ? 6.218 -0.293 24.745 1.00 95.62 669 ARG A O 1
ATOM 5149 N N . GLU A 1 670 ? 6.664 1.043 26.496 1.00 97.00 670 GLU A N 1
ATOM 5150 C CA . GLU A 1 670 ? 7.070 -0.001 27.450 1.00 97.00 670 GLU A CA 1
ATOM 5151 C C . GLU A 1 670 ? 5.940 -0.376 28.424 1.00 97.00 670 GLU A C 1
ATOM 5153 O O . GLU A 1 670 ? 6.095 -1.252 29.262 1.00 97.00 670 GLU A O 1
ATOM 5158 N N . GLU A 1 671 ? 4.775 0.266 28.306 1.00 95.25 671 GLU A N 1
ATOM 5159 C CA . GLU A 1 671 ? 3.605 0.013 29.146 1.00 95.25 671 GLU A CA 1
ATOM 5160 C C . GLU A 1 671 ? 2.410 -0.446 28.312 1.00 95.25 671 GLU A C 1
ATOM 5162 O O . GLU A 1 671 ? 2.102 0.138 27.266 1.00 95.25 671 GLU A O 1
ATOM 5167 N N . SER A 1 672 ? 1.690 -1.444 28.825 1.00 92.69 672 SER A N 1
ATOM 5168 C CA . SER A 1 672 ? 0.476 -1.977 28.208 1.00 92.69 672 SER A CA 1
ATOM 5169 C C . SER A 1 672 ? -0.604 -0.909 28.016 1.00 92.69 672 SER A C 1
ATOM 5171 O O . SER A 1 672 ? -0.955 -0.158 28.929 1.00 92.69 672 SER A O 1
ATOM 5173 N N . LEU A 1 673 ? -1.195 -0.887 26.825 1.00 88.62 673 LEU A N 1
ATOM 5174 C CA . LEU A 1 673 ? -2.313 -0.023 26.476 1.00 88.62 673 LEU A CA 1
ATOM 5175 C C . LEU A 1 673 ? -3.629 -0.700 26.837 1.00 88.62 673 LEU A C 1
ATOM 5177 O O . LEU A 1 673 ? -3.978 -1.759 26.315 1.00 88.62 673 LEU A O 1
ATOM 5181 N N . LYS A 1 674 ? -4.417 -0.055 27.700 1.00 84.88 674 LYS A N 1
ATOM 5182 C CA . LYS A 1 674 ? -5.769 -0.539 28.012 1.00 84.88 674 LYS A CA 1
ATOM 5183 C C . LYS A 1 674 ? -6.649 -0.476 26.758 1.00 84.88 674 LYS A C 1
ATOM 5185 O O . LYS A 1 674 ? -6.493 0.420 25.939 1.00 84.88 674 LYS A O 1
ATOM 5190 N N . LYS A 1 675 ? -7.664 -1.344 26.655 1.00 77.19 675 LYS A N 1
ATOM 5191 C CA . LYS A 1 675 ? -8.613 -1.391 25.514 1.00 77.19 675 LYS A CA 1
ATOM 5192 C C . LYS A 1 675 ? -9.279 -0.039 25.197 1.00 77.19 675 LYS A C 1
ATOM 5194 O O . LYS A 1 675 ? -9.638 0.225 24.060 1.00 77.19 675 LYS A O 1
ATOM 5199 N N . ARG A 1 676 ? -9.436 0.828 26.206 1.00 73.62 676 ARG A N 1
ATOM 5200 C CA . ARG A 1 676 ? -9.994 2.188 26.061 1.00 73.62 676 ARG A CA 1
ATOM 5201 C C . ARG A 1 676 ? -8.949 3.272 25.782 1.00 73.62 676 ARG A C 1
ATOM 5203 O O . ARG A 1 676 ? -9.326 4.381 25.426 1.00 73.62 676 ARG A O 1
ATOM 5210 N N . GLN A 1 677 ? -7.666 2.989 25.994 1.00 75.38 677 GLN A N 1
ATOM 5211 C CA . GLN A 1 677 ? -6.590 3.929 25.703 1.00 75.38 677 GLN A CA 1
ATOM 5212 C C . GLN A 1 677 ? -6.219 3.807 24.229 1.00 75.38 677 GLN A C 1
ATOM 5214 O O . GLN A 1 677 ? -5.834 2.736 23.762 1.00 75.38 677 GLN A O 1
ATOM 5219 N N . LYS A 1 678 ? -6.353 4.925 23.520 1.00 79.38 678 LYS A N 1
ATOM 5220 C CA . LYS A 1 678 ? -5.897 5.085 22.145 1.00 79.38 678 LYS A CA 1
ATOM 5221 C C . LYS A 1 678 ? -4.586 5.865 22.157 1.00 79.38 678 LYS A C 1
ATOM 5223 O O . LYS A 1 678 ? -4.433 6.792 22.955 1.00 79.38 678 LYS A O 1
ATOM 5228 N N . GLY A 1 679 ? -3.648 5.474 21.310 1.00 79.56 679 GLY A N 1
ATOM 5229 C CA . GLY A 1 679 ? -2.490 6.291 20.967 1.00 79.56 679 GLY A CA 1
ATOM 5230 C C . GLY A 1 679 ? -2.485 6.589 19.475 1.00 79.56 679 GLY A C 1
ATOM 5231 O O . GLY A 1 679 ? -3.044 5.815 18.696 1.00 79.56 679 GLY A O 1
ATOM 5232 N N . THR A 1 680 ? -1.862 7.709 19.111 1.00 83.50 680 THR A N 1
ATOM 5233 C CA . THR A 1 680 ? -1.768 8.159 17.723 1.00 83.50 680 THR A CA 1
ATOM 5234 C C . THR A 1 680 ? -0.345 8.623 17.420 1.00 83.50 680 THR A C 1
ATOM 5236 O O . THR A 1 680 ? 0.264 9.326 18.229 1.00 83.50 680 THR A O 1
ATOM 5239 N N . ILE A 1 681 ? 0.190 8.224 16.267 1.00 87.81 681 ILE A N 1
ATOM 5240 C CA . ILE A 1 681 ? 1.431 8.759 15.691 1.00 87.81 681 ILE A CA 1
ATOM 5241 C C . ILE A 1 681 ? 1.042 9.607 14.489 1.00 87.81 681 ILE A C 1
ATOM 5243 O O . ILE A 1 681 ? 0.397 9.093 13.578 1.00 87.81 681 ILE A O 1
ATOM 5247 N N . ASN A 1 682 ? 1.466 10.869 14.486 1.00 83.31 682 ASN A N 1
ATOM 5248 C CA . ASN A 1 682 ? 1.254 11.791 13.376 1.00 83.31 682 ASN A CA 1
ATOM 5249 C C . ASN A 1 682 ? 2.604 12.076 12.729 1.00 83.31 682 ASN A C 1
ATOM 5251 O O . ASN A 1 682 ? 3.559 12.423 13.429 1.00 83.31 682 ASN A O 1
ATOM 5255 N N . GLY A 1 683 ? 2.687 11.947 11.412 1.00 84.31 683 GLY A N 1
ATOM 5256 C CA . GLY A 1 683 ? 3.906 12.262 10.684 1.00 84.31 683 GLY A CA 1
ATOM 5257 C C . GLY A 1 683 ? 3.644 12.624 9.234 1.00 84.31 683 GLY A C 1
ATOM 5258 O O . GLY A 1 683 ? 2.656 12.195 8.641 1.00 84.31 683 GLY A O 1
ATOM 5259 N N . ASP A 1 684 ? 4.575 13.388 8.680 1.00 88.75 684 ASP A N 1
ATOM 5260 C CA . ASP A 1 684 ? 4.662 13.667 7.255 1.00 88.75 684 ASP A CA 1
ATOM 5261 C C . ASP A 1 684 ? 5.737 12.758 6.658 1.00 88.75 684 ASP A C 1
ATOM 5263 O O . ASP A 1 684 ? 6.886 12.740 7.116 1.00 88.75 684 ASP A O 1
ATOM 5267 N N . ILE A 1 685 ? 5.373 11.983 5.641 1.00 89.25 685 ILE A N 1
ATOM 5268 C CA . ILE A 1 685 ? 6.289 11.095 4.934 1.00 89.25 685 ILE A CA 1
ATOM 5269 C C . ILE A 1 685 ? 6.593 11.700 3.567 1.00 89.25 685 ILE A C 1
ATOM 5271 O O . ILE A 1 685 ? 5.694 11.850 2.739 1.00 89.25 685 ILE A O 1
ATOM 5275 N N . PRO A 1 686 ? 7.860 12.043 3.291 1.00 85.62 686 PRO A N 1
ATOM 5276 C CA . PRO A 1 686 ? 8.270 12.459 1.958 1.00 85.62 686 PRO A CA 1
ATOM 5277 C C . PRO A 1 686 ? 7.952 11.375 0.918 1.00 85.62 686 PRO A C 1
ATOM 5279 O O . PRO A 1 686 ? 8.284 10.213 1.141 1.00 85.62 686 PRO A O 1
ATOM 5282 N N . ARG A 1 687 ? 7.391 11.732 -0.246 1.00 85.00 687 ARG A N 1
ATOM 5283 C CA . ARG A 1 687 ? 7.080 10.771 -1.331 1.00 85.00 687 ARG A CA 1
ATOM 5284 C C . ARG A 1 687 ? 8.287 9.989 -1.854 1.00 85.00 687 ARG A C 1
ATOM 5286 O O . ARG A 1 687 ? 8.147 8.898 -2.399 1.00 85.00 687 ARG A O 1
ATOM 5293 N N . ASN A 1 688 ? 9.502 10.497 -1.653 1.00 80.69 688 ASN A N 1
ATOM 5294 C CA . ASN A 1 688 ? 10.731 9.765 -1.967 1.00 80.69 688 ASN A CA 1
ATOM 5295 C C . ASN A 1 688 ? 11.088 8.674 -0.933 1.00 80.69 688 ASN A C 1
ATOM 5297 O O . ASN A 1 688 ? 12.097 7.992 -1.096 1.00 80.69 688 ASN A O 1
ATOM 5301 N N . LYS A 1 689 ? 10.302 8.521 0.139 1.00 86.69 689 LYS A N 1
ATOM 5302 C CA . LYS A 1 689 ? 10.381 7.422 1.111 1.00 86.69 689 LYS A CA 1
ATOM 5303 C C . LYS A 1 689 ? 9.360 6.318 0.826 1.00 86.69 689 LYS A C 1
ATOM 5305 O O . LYS A 1 689 ? 9.126 5.483 1.690 1.00 86.69 689 LYS A O 1
ATOM 5310 N N . ARG A 1 690 ? 8.779 6.293 -0.369 1.00 90.62 690 ARG A N 1
ATOM 5311 C CA . ARG A 1 690 ? 7.914 5.204 -0.814 1.00 90.62 690 ARG A CA 1
ATOM 5312 C C . ARG A 1 690 ? 8.694 3.891 -1.003 1.00 90.62 690 ARG A C 1
ATOM 5314 O O . ARG A 1 690 ? 9.892 3.929 -1.284 1.00 90.62 690 ARG A O 1
ATOM 5321 N N . ILE A 1 691 ? 8.026 2.748 -0.853 1.00 92.88 691 ILE A N 1
ATOM 5322 C CA . ILE A 1 691 ? 8.602 1.410 -1.106 1.00 92.88 691 ILE A CA 1
ATOM 5323 C C . ILE A 1 691 ? 8.369 0.916 -2.541 1.00 92.88 691 ILE A C 1
ATOM 5325 O O . ILE A 1 691 ? 9.015 -0.034 -2.971 1.00 92.88 691 ILE A O 1
ATOM 5329 N N . ASN A 1 692 ? 7.453 1.547 -3.275 1.00 91.06 692 ASN A N 1
ATOM 5330 C CA . ASN A 1 692 ? 7.150 1.251 -4.673 1.00 91.06 692 ASN A CA 1
ATOM 5331 C C . ASN A 1 692 ? 7.948 2.144 -5.645 1.00 91.06 692 ASN A C 1
ATOM 5333 O O . ASN A 1 692 ? 8.781 2.953 -5.230 1.00 91.06 692 ASN A O 1
ATOM 5337 N N . SER A 1 693 ? 7.745 1.976 -6.956 1.00 87.50 693 SER A N 1
ATOM 5338 C CA . SER A 1 693 ? 8.517 2.702 -7.970 1.00 87.50 693 SER A CA 1
ATOM 5339 C C . SER A 1 693 ? 8.246 4.203 -7.898 1.00 87.50 693 SER A C 1
ATOM 5341 O O . SER A 1 693 ? 7.118 4.632 -7.659 1.00 87.50 693 SER A O 1
ATOM 5343 N N . SER A 1 694 ? 9.256 5.032 -8.179 1.00 80.62 694 SER A N 1
ATOM 5344 C CA . SER A 1 694 ? 9.061 6.486 -8.254 1.00 80.62 694 SER A CA 1
ATOM 5345 C C . SER A 1 694 ? 8.086 6.915 -9.359 1.00 80.62 694 SER A C 1
ATOM 5347 O O . SER A 1 694 ? 7.552 8.022 -9.306 1.00 80.62 694 SER A O 1
ATOM 5349 N N . LYS A 1 695 ? 7.853 6.034 -10.340 1.00 85.44 695 LYS A N 1
ATOM 5350 C CA . LYS A 1 695 ? 6.899 6.225 -11.440 1.00 85.44 695 LYS A CA 1
ATOM 5351 C C . LYS A 1 695 ? 5.451 5.923 -11.049 1.00 85.44 695 LYS A C 1
ATOM 5353 O O . LYS A 1 695 ? 4.552 6.349 -11.761 1.00 85.44 695 LYS A O 1
ATOM 5358 N N . ASP A 1 696 ? 5.227 5.199 -9.955 1.00 88.06 696 ASP A N 1
ATOM 5359 C CA . ASP A 1 696 ? 3.875 4.889 -9.501 1.00 88.06 696 ASP A CA 1
ATOM 5360 C C . ASP A 1 696 ? 3.239 6.127 -8.863 1.00 88.06 696 ASP A C 1
ATOM 5362 O O . ASP A 1 696 ? 3.871 6.818 -8.060 1.00 88.06 696 ASP A O 1
ATOM 5366 N N . GLU A 1 697 ? 1.969 6.382 -9.171 1.00 89.19 697 GLU A N 1
ATOM 5367 C CA . GLU A 1 697 ? 1.211 7.504 -8.597 1.00 89.19 697 GLU A CA 1
ATOM 5368 C C . GLU A 1 697 ? 0.928 7.313 -7.095 1.00 89.19 697 GLU A C 1
ATOM 5370 O O . GLU A 1 697 ? 0.759 8.275 -6.339 1.00 89.19 697 GLU A O 1
ATOM 5375 N N . ASN A 1 698 ? 0.913 6.058 -6.646 1.00 94.25 698 ASN A N 1
ATOM 5376 C CA . ASN A 1 698 ? 0.579 5.689 -5.278 1.00 94.25 698 ASN A CA 1
ATOM 5377 C C . ASN A 1 698 ? 1.785 5.879 -4.362 1.00 94.25 698 ASN A C 1
ATOM 5379 O O . ASN A 1 698 ? 2.890 5.431 -4.670 1.00 94.25 698 ASN A O 1
ATOM 5383 N N . HIS A 1 699 ? 1.575 6.482 -3.196 1.00 94.00 699 HIS A N 1
ATOM 5384 C CA . HIS A 1 699 ? 2.608 6.588 -2.179 1.00 94.00 699 HIS A CA 1
ATOM 5385 C C . HIS A 1 699 ? 2.455 5.442 -1.176 1.00 94.00 699 HIS A C 1
ATOM 5387 O O . HIS A 1 699 ? 1.713 5.544 -0.198 1.00 94.00 699 HIS A O 1
ATOM 5393 N N . VAL A 1 700 ? 3.175 4.346 -1.424 1.00 96.00 700 VAL A N 1
ATOM 5394 C CA . VAL A 1 700 ? 3.135 3.156 -0.566 1.00 96.00 700 VAL A CA 1
ATOM 5395 C C . VAL A 1 700 ? 4.297 3.182 0.424 1.00 96.00 700 VAL A C 1
ATOM 5397 O O . VAL A 1 700 ? 5.437 3.416 0.028 1.00 96.00 700 VAL A O 1
ATOM 5400 N N . VAL A 1 701 ? 4.038 2.914 1.703 1.00 96.25 701 VAL A N 1
ATOM 5401 C CA . VAL A 1 701 ? 5.055 2.836 2.768 1.00 96.25 701 VAL A CA 1
ATOM 5402 C C . VAL A 1 701 ? 4.994 1.491 3.489 1.00 96.25 701 VAL A C 1
ATOM 5404 O O . VAL A 1 701 ? 3.941 0.859 3.541 1.00 96.25 701 VAL A O 1
ATOM 5407 N N . SER A 1 702 ? 6.115 1.050 4.063 1.00 97.06 702 SER A N 1
ATOM 5408 C CA . SER A 1 702 ? 6.155 -0.156 4.900 1.00 97.06 702 SER A CA 1
ATOM 5409 C C . SER A 1 702 ? 5.955 0.210 6.366 1.00 97.06 702 SER A C 1
ATOM 5411 O O . SER A 1 702 ? 6.652 1.084 6.893 1.00 97.06 702 SER A O 1
ATOM 5413 N N . ILE A 1 703 ? 5.025 -0.470 7.034 1.00 97.19 703 ILE A N 1
ATOM 5414 C CA . ILE A 1 703 ? 4.827 -0.379 8.480 1.00 97.19 703 ILE A CA 1
ATOM 5415 C C . ILE A 1 703 ? 5.151 -1.730 9.098 1.00 97.19 703 ILE A C 1
ATOM 5417 O O . ILE A 1 703 ? 4.506 -2.731 8.793 1.00 97.19 703 ILE A O 1
ATOM 5421 N N . ARG A 1 704 ? 6.127 -1.744 10.008 1.00 97.56 704 ARG A N 1
ATOM 5422 C CA . ARG A 1 704 ? 6.480 -2.915 10.812 1.00 97.56 704 ARG A CA 1
ATOM 5423 C C . ARG A 1 704 ? 6.071 -2.686 12.259 1.00 97.56 704 ARG A C 1
ATOM 5425 O O . ARG A 1 704 ? 6.486 -1.716 12.887 1.00 97.56 704 ARG A O 1
ATOM 5432 N N . VAL A 1 705 ? 5.265 -3.596 12.780 1.00 97.69 705 VAL A N 1
ATOM 5433 C CA . VAL A 1 705 ? 4.694 -3.556 14.122 1.00 97.69 705 VAL A CA 1
ATOM 5434 C C . VAL A 1 705 ? 5.264 -4.707 14.936 1.00 97.69 705 VAL A C 1
ATOM 5436 O O . VAL A 1 705 ? 5.127 -5.871 14.560 1.00 97.69 705 VAL A O 1
ATOM 5439 N N . GLU A 1 706 ? 5.877 -4.386 16.069 1.00 97.50 706 GLU A N 1
ATOM 5440 C CA . GLU A 1 706 ? 6.408 -5.359 17.020 1.00 97.50 706 GLU A CA 1
ATOM 5441 C C . GLU A 1 706 ? 5.648 -5.231 18.336 1.00 97.50 706 GLU A C 1
ATOM 5443 O O . GLU A 1 706 ? 5.658 -4.176 18.965 1.00 97.50 706 GLU A O 1
ATOM 5448 N N . ALA A 1 707 ? 4.968 -6.296 18.754 1.00 97.00 707 ALA A N 1
ATOM 5449 C CA . ALA A 1 707 ? 4.300 -6.356 20.051 1.00 97.00 707 ALA A CA 1
ATOM 5450 C C . ALA A 1 707 ? 4.531 -7.745 20.662 1.00 97.00 707 ALA A C 1
ATOM 5452 O O . ALA A 1 707 ? 3.613 -8.562 20.632 1.00 97.00 707 ALA A O 1
ATOM 5453 N N . PRO A 1 708 ? 5.735 -8.044 21.185 1.00 95.94 708 PRO A N 1
ATOM 5454 C CA . PRO A 1 708 ? 6.150 -9.414 21.503 1.00 95.94 708 PRO A CA 1
ATOM 5455 C C . PRO A 1 708 ? 5.246 -10.129 22.517 1.00 95.94 708 PRO A C 1
ATOM 5457 O O . PRO A 1 708 ? 5.068 -11.338 22.426 1.00 95.94 708 PRO A O 1
ATOM 5460 N N . MET A 1 709 ? 4.627 -9.379 23.439 1.00 94.75 709 MET A N 1
ATOM 5461 C CA . MET A 1 709 ? 3.648 -9.915 24.397 1.00 94.75 709 MET A CA 1
ATOM 5462 C C . MET A 1 709 ? 2.319 -10.333 23.756 1.00 94.75 709 MET A C 1
ATOM 5464 O O . MET A 1 709 ? 1.559 -11.093 24.345 1.00 94.75 709 MET A O 1
ATOM 5468 N N . THR A 1 710 ? 2.001 -9.771 22.591 1.00 92.75 710 THR A N 1
ATOM 5469 C CA . THR A 1 710 ? 0.765 -10.032 21.851 1.00 92.75 710 THR A CA 1
ATOM 5470 C C . THR A 1 710 ? 1.024 -11.018 20.717 1.00 92.75 710 THR A C 1
ATOM 5472 O O . THR A 1 710 ? 0.444 -12.092 20.694 1.00 92.75 710 THR A O 1
ATOM 5475 N N . SER A 1 711 ? 1.943 -10.672 19.815 1.00 92.94 711 SER A N 1
ATOM 5476 C CA . SER A 1 711 ? 2.369 -11.497 18.691 1.00 92.94 711 SER A CA 1
ATOM 5477 C C . SER A 1 711 ? 3.887 -11.675 18.755 1.00 92.94 711 SER A C 1
ATOM 5479 O O . SER A 1 711 ? 4.612 -10.679 18.672 1.00 92.94 711 SER A O 1
ATOM 5481 N N . PRO A 1 712 ? 4.399 -12.917 18.849 1.00 91.19 712 PRO A N 1
ATOM 5482 C CA . PRO A 1 712 ? 5.837 -13.166 18.922 1.00 91.19 712 PRO A CA 1
ATOM 5483 C C . PRO A 1 712 ? 6.559 -12.805 17.618 1.00 91.19 712 PRO A C 1
ATOM 5485 O O . PRO A 1 712 ? 7.759 -12.538 17.632 1.00 91.19 712 PRO A O 1
ATOM 5488 N N . LYS A 1 713 ? 5.844 -12.791 16.485 1.00 93.50 713 LYS A N 1
ATOM 5489 C CA . LYS A 1 713 ? 6.389 -12.392 15.184 1.00 93.50 713 LYS A CA 1
ATOM 5490 C C . LYS A 1 713 ? 6.004 -10.943 14.865 1.00 93.50 713 LYS A C 1
ATOM 5492 O O . LYS A 1 713 ? 4.839 -10.577 15.064 1.00 93.50 713 LYS A O 1
ATOM 5497 N N . PRO A 1 714 ? 6.945 -10.126 14.356 1.00 95.25 714 PRO A N 1
ATOM 5498 C CA . PRO A 1 714 ? 6.631 -8.785 13.888 1.00 95.25 714 PRO A CA 1
ATOM 5499 C C . PRO A 1 714 ? 5.715 -8.865 12.664 1.00 95.25 714 PRO A C 1
ATOM 5501 O O . PRO A 1 714 ? 5.912 -9.710 11.791 1.00 95.25 714 PRO A O 1
ATOM 5504 N N . LYS A 1 715 ? 4.732 -7.968 12.591 1.00 96.31 715 LYS A N 1
ATOM 5505 C CA . LYS A 1 715 ? 3.835 -7.846 11.440 1.00 96.31 715 LYS A CA 1
ATOM 5506 C C . LYS A 1 715 ? 4.318 -6.716 10.546 1.00 96.31 715 LYS A C 1
ATOM 5508 O O . LYS A 1 715 ? 4.470 -5.595 11.022 1.00 96.31 715 LYS A O 1
ATOM 5513 N N . ILE A 1 716 ? 4.583 -7.008 9.279 1.00 96.94 716 ILE A N 1
ATOM 5514 C CA . ILE A 1 716 ? 5.056 -6.029 8.295 1.00 96.94 716 ILE A CA 1
ATOM 5515 C C . ILE A 1 716 ? 3.975 -5.912 7.233 1.00 96.94 716 ILE A C 1
ATOM 5517 O O . ILE A 1 716 ? 3.571 -6.929 6.688 1.00 96.94 716 ILE A O 1
ATOM 5521 N N . VAL A 1 717 ? 3.500 -4.703 6.951 1.00 97.31 717 VAL A N 1
ATOM 5522 C CA . VAL A 1 717 ? 2.439 -4.462 5.965 1.00 97.31 717 VAL A CA 1
ATOM 5523 C C . VAL A 1 717 ? 2.783 -3.288 5.057 1.00 97.31 717 VAL A C 1
ATOM 5525 O O . VAL A 1 717 ? 3.458 -2.342 5.475 1.00 97.31 717 VAL A O 1
ATOM 5528 N N . ALA A 1 718 ? 2.288 -3.334 3.822 1.00 96.88 718 ALA A N 1
ATOM 5529 C CA . ALA A 1 718 ? 2.343 -2.214 2.890 1.00 96.88 718 ALA A CA 1
ATOM 5530 C C . ALA A 1 718 ? 1.086 -1.341 3.034 1.00 96.88 718 ALA A C 1
ATOM 5532 O O . ALA A 1 718 ? -0.036 -1.846 3.076 1.00 96.88 718 ALA A O 1
ATOM 5533 N N . VAL A 1 719 ? 1.273 -0.025 3.111 1.00 97.31 719 VAL A N 1
ATOM 5534 C CA . VAL A 1 719 ? 0.213 0.962 3.362 1.00 97.31 719 VAL A CA 1
ATOM 5535 C C . VAL A 1 719 ? 0.200 1.990 2.238 1.00 97.31 719 VAL A C 1
ATOM 5537 O O . VAL A 1 719 ? 1.190 2.689 2.040 1.00 97.31 719 VAL A O 1
ATOM 5540 N N . ASP A 1 720 ? -0.914 2.087 1.507 1.00 96.69 720 ASP A N 1
ATOM 5541 C CA . ASP A 1 720 ? -1.086 3.017 0.378 1.00 96.69 720 ASP A CA 1
ATOM 5542 C C . ASP A 1 720 ? -1.708 4.329 0.867 1.00 96.69 720 ASP A C 1
ATOM 5544 O O . ASP A 1 720 ? -2.928 4.433 1.018 1.00 96.69 720 ASP A O 1
ATOM 5548 N N . LEU A 1 721 ? -0.867 5.326 1.145 1.00 96.06 721 LEU A N 1
ATOM 5549 C CA . LEU A 1 721 ? -1.293 6.616 1.694 1.00 96.06 721 LEU A CA 1
ATOM 5550 C C . LEU A 1 721 ? -2.091 7.462 0.689 1.00 96.06 721 LEU A C 1
ATOM 5552 O O . LEU A 1 721 ? -2.700 8.452 1.097 1.00 96.06 721 LEU A O 1
ATOM 5556 N N . THR A 1 722 ? -2.105 7.086 -0.594 1.00 93.75 722 THR A N 1
ATOM 5557 C CA . THR A 1 722 ? -2.856 7.781 -1.645 1.00 93.75 722 THR A CA 1
ATOM 5558 C C . THR A 1 722 ? -4.273 7.216 -1.755 1.00 93.75 722 THR A C 1
ATOM 5560 O O . THR A 1 722 ? -5.239 7.940 -1.518 1.00 93.75 722 THR A O 1
ATOM 5563 N N . ASN A 1 723 ? -4.421 5.922 -2.060 1.00 95.38 723 ASN A N 1
ATOM 5564 C CA . ASN A 1 723 ? -5.731 5.355 -2.422 1.00 95.38 723 ASN A CA 1
ATOM 5565 C C . ASN A 1 723 ? -6.526 4.774 -1.264 1.00 95.38 723 ASN A C 1
ATOM 5567 O O . ASN A 1 723 ? -7.736 4.634 -1.389 1.00 95.38 723 ASN A O 1
ATOM 5571 N N . LYS A 1 724 ? -5.862 4.371 -0.177 1.00 95.56 724 LYS A N 1
ATOM 5572 C CA . LYS A 1 724 ? -6.523 3.749 0.982 1.00 95.56 724 LYS A CA 1
ATOM 5573 C C . LYS A 1 724 ? -6.621 4.698 2.180 1.00 95.56 724 LYS A C 1
ATOM 5575 O O . LYS A 1 724 ? -7.232 4.354 3.191 1.00 95.56 724 LYS A O 1
ATOM 5580 N N . GLY A 1 725 ? -6.051 5.896 2.047 1.00 95.94 725 GLY A N 1
ATOM 5581 C CA . GLY A 1 725 ? -6.136 6.981 3.017 1.00 95.94 725 GLY A CA 1
ATOM 5582 C C . GLY A 1 725 ? -5.016 6.994 4.062 1.00 95.94 725 GLY A C 1
ATOM 5583 O O . GLY A 1 725 ? -4.265 6.033 4.196 1.00 95.94 725 GLY A O 1
ATOM 5584 N N . PRO A 1 726 ? -4.859 8.089 4.822 1.00 96.75 726 PRO A N 1
ATOM 5585 C CA . PRO A 1 726 ? -3.698 8.268 5.692 1.00 96.75 726 PRO A CA 1
ATOM 5586 C C . PRO A 1 726 ? -3.853 7.626 7.082 1.00 96.75 726 PRO A C 1
ATOM 5588 O O . PRO A 1 726 ? -2.894 7.635 7.854 1.00 96.75 726 PRO A O 1
ATOM 5591 N N . HIS A 1 727 ? -5.029 7.093 7.440 1.00 97.38 727 HIS A N 1
ATOM 5592 C CA . HIS A 1 727 ? -5.289 6.535 8.770 1.00 97.38 727 HIS A CA 1
ATOM 5593 C C . HIS A 1 727 ? -5.026 5.028 8.793 1.00 97.38 727 HIS A C 1
ATOM 5595 O O . HIS A 1 727 ? -5.678 4.263 8.088 1.00 97.38 727 HIS A O 1
ATOM 5601 N N . VAL A 1 728 ? -4.099 4.593 9.643 1.00 97.50 728 VAL A N 1
ATOM 5602 C CA . VAL A 1 728 ? -3.747 3.187 9.872 1.00 97.50 728 VAL A CA 1
ATOM 5603 C C . VAL A 1 728 ? -4.170 2.797 11.279 1.00 97.50 728 VAL A C 1
ATOM 5605 O O . VAL A 1 728 ? -3.837 3.489 12.231 1.00 97.50 728 VAL A O 1
ATOM 5608 N N . PHE A 1 729 ? -4.864 1.679 11.435 1.00 97.19 729 PHE A N 1
ATOM 5609 C CA . PHE A 1 729 ? -5.362 1.175 12.709 1.00 97.19 729 PHE A CA 1
ATOM 5610 C C . PHE A 1 729 ? -4.673 -0.144 13.044 1.00 97.19 729 PHE A C 1
ATOM 5612 O O . PHE A 1 729 ? -4.764 -1.099 12.278 1.00 97.19 729 PHE A O 1
ATOM 5619 N N . ILE A 1 730 ? -4.005 -0.204 14.194 1.00 96.88 730 ILE A N 1
ATOM 5620 C CA . ILE A 1 730 ? -3.343 -1.397 14.726 1.00 96.88 730 ILE A CA 1
ATOM 5621 C C . ILE A 1 730 ? -4.103 -1.848 15.972 1.00 96.88 730 ILE A C 1
ATOM 5623 O O . ILE A 1 730 ? -4.201 -1.124 16.966 1.00 96.88 730 ILE A O 1
ATOM 5627 N N . PHE A 1 731 ? -4.621 -3.066 15.948 1.00 93.62 731 PHE A N 1
ATOM 5628 C CA . PHE A 1 731 ? -5.310 -3.654 17.090 1.00 93.62 731 PHE A CA 1
ATOM 5629 C C . PHE A 1 731 ? -4.949 -5.126 17.242 1.00 93.62 731 PHE A C 1
ATOM 5631 O O . PHE A 1 731 ? -4.498 -5.784 16.307 1.00 93.62 731 PHE A O 1
ATOM 5638 N N . CYS A 1 732 ? -5.121 -5.625 18.459 1.00 91.75 732 CYS A N 1
ATOM 5639 C CA . CYS A 1 732 ? -4.955 -7.032 18.782 1.00 91.75 732 CYS A CA 1
ATOM 5640 C C . CYS A 1 732 ? -6.316 -7.726 18.721 1.00 91.75 732 CYS A C 1
ATOM 5642 O O . CYS A 1 732 ? -7.256 -7.303 19.405 1.00 91.75 732 CYS A O 1
ATOM 5644 N N . ASN A 1 733 ? -6.417 -8.795 17.933 1.00 89.19 733 ASN A N 1
ATOM 5645 C CA . ASN A 1 733 ? -7.527 -9.724 18.053 1.00 89.19 733 ASN A CA 1
ATOM 5646 C C . ASN A 1 733 ? -7.350 -10.526 19.346 1.00 89.19 733 ASN A C 1
ATOM 5648 O O . ASN A 1 733 ? -6.407 -11.298 19.477 1.00 89.19 733 ASN A O 1
ATOM 5652 N N . GLN A 1 734 ? -8.255 -10.333 20.304 1.00 84.12 734 GLN A N 1
ATOM 5653 C CA . GLN A 1 734 ? -8.150 -10.957 21.626 1.00 84.12 734 GLN A CA 1
ATOM 5654 C C . GLN A 1 734 ? -8.350 -12.473 21.586 1.00 84.12 734 GLN A C 1
ATOM 5656 O O . GLN A 1 734 ? -7.859 -13.165 22.472 1.00 84.12 734 GLN A O 1
ATOM 5661 N N . ASP A 1 735 ? -9.054 -12.974 20.572 1.00 87.56 735 ASP A N 1
ATOM 5662 C CA . ASP A 1 735 ? -9.363 -14.395 20.453 1.00 87.56 735 ASP A CA 1
ATOM 5663 C C . ASP A 1 735 ? -8.182 -15.165 19.853 1.00 87.56 735 ASP A C 1
ATOM 5665 O O . ASP A 1 735 ? -7.896 -16.287 20.264 1.00 87.56 735 ASP A O 1
ATOM 5669 N N . THR A 1 736 ? -7.464 -14.553 18.904 1.00 89.62 736 THR A N 1
ATOM 5670 C CA . THR A 1 736 ? -6.335 -15.190 18.204 1.00 89.62 736 THR A CA 1
ATOM 5671 C C . THR A 1 736 ? -4.962 -14.721 18.687 1.00 89.62 736 THR A C 1
ATOM 5673 O O . THR A 1 736 ? -3.957 -15.322 18.323 1.00 89.62 736 THR A O 1
ATOM 5676 N N . ASN A 1 737 ? -4.898 -13.663 19.505 1.00 87.75 737 ASN A N 1
ATOM 5677 C CA . ASN A 1 737 ? -3.673 -12.926 19.843 1.00 87.75 737 ASN A CA 1
ATOM 5678 C C . ASN A 1 737 ? -2.883 -12.443 18.610 1.00 87.75 737 ASN A C 1
ATOM 5680 O O . ASN A 1 737 ? -1.676 -12.219 18.669 1.00 87.75 737 ASN A O 1
ATOM 5684 N N . GLU A 1 738 ? -3.555 -12.238 17.478 1.00 92.12 738 GLU A N 1
ATOM 5685 C CA . GLU A 1 738 ? -2.912 -11.729 16.270 1.00 92.12 738 GLU A CA 1
ATOM 5686 C C . GLU A 1 738 ? -3.036 -10.210 16.165 1.00 92.12 738 GLU A C 1
ATOM 5688 O O . GLU A 1 738 ? -4.074 -9.611 16.466 1.00 92.12 738 GLU A O 1
ATOM 5693 N N . LEU A 1 739 ? -1.968 -9.573 15.684 1.00 95.06 739 LEU A N 1
ATOM 5694 C CA . LEU A 1 739 ? -2.011 -8.171 15.291 1.00 95.06 739 LEU A CA 1
ATOM 5695 C C . LEU A 1 739 ? -2.748 -8.036 13.957 1.00 95.06 739 LEU A C 1
ATOM 5697 O O . LEU A 1 739 ? -2.400 -8.670 12.956 1.00 95.06 739 LEU A O 1
ATOM 5701 N N . ILE A 1 740 ? -3.730 -7.146 13.919 1.00 95.19 740 ILE A N 1
ATOM 5702 C CA . ILE A 1 740 ? -4.447 -6.768 12.708 1.00 95.19 740 ILE A CA 1
ATOM 5703 C C . ILE A 1 740 ? -4.117 -5.310 12.413 1.00 95.19 740 ILE A C 1
ATOM 5705 O O . ILE A 1 740 ? -4.201 -4.449 13.292 1.00 95.19 740 ILE A O 1
ATOM 5709 N N . VAL A 1 741 ? -3.724 -5.050 11.166 1.00 97.12 741 VAL A N 1
ATOM 5710 C CA . VAL A 1 741 ? -3.481 -3.700 10.661 1.00 97.12 741 VAL A CA 1
ATOM 5711 C C . VAL A 1 741 ? -4.509 -3.422 9.573 1.00 97.12 741 VAL A C 1
ATOM 5713 O O . VAL A 1 741 ? -4.609 -4.181 8.609 1.00 97.12 741 VAL A O 1
ATOM 5716 N N . LYS A 1 742 ? -5.301 -2.366 9.750 1.00 97.50 742 LYS A N 1
ATOM 5717 C CA . LYS A 1 742 ? -6.279 -1.898 8.763 1.00 97.50 742 LYS A CA 1
ATOM 5718 C C . LYS A 1 742 ? -6.013 -0.444 8.381 1.00 97.50 742 LYS A C 1
ATOM 5720 O O . LYS A 1 742 ? -5.334 0.270 9.113 1.00 97.50 742 LYS A O 1
ATOM 5725 N N . GLN A 1 743 ? -6.565 0.004 7.262 1.00 97.62 743 GLN A N 1
ATOM 5726 C CA . GLN A 1 743 ? -6.372 1.348 6.722 1.00 97.62 743 GLN A CA 1
ATOM 5727 C C . GLN A 1 743 ? -7.703 1.992 6.313 1.00 97.62 743 GLN A C 1
ATOM 5729 O O . GLN A 1 743 ? -8.623 1.292 5.882 1.00 97.62 743 GLN A O 1
ATOM 5734 N N . SER A 1 744 ? -7.811 3.315 6.460 1.00 97.44 744 SER A N 1
ATOM 5735 C CA . SER A 1 744 ? -8.962 4.107 6.018 1.00 97.44 744 SER A CA 1
ATOM 5736 C C . SER A 1 744 ? -8.605 5.565 5.682 1.00 97.44 744 SER A C 1
ATOM 5738 O O . SER A 1 744 ? -7.569 6.103 6.083 1.00 97.44 744 SER A O 1
ATOM 5740 N N . HIS A 1 745 ? -9.524 6.235 4.985 1.00 96.25 745 HIS A N 1
ATOM 5741 C CA . HIS A 1 745 ? -9.505 7.676 4.739 1.00 96.25 745 HIS A CA 1
ATOM 5742 C C . HIS A 1 745 ? -9.927 8.517 5.944 1.00 96.25 745 HIS A C 1
ATOM 5744 O O . HIS A 1 745 ? -9.587 9.696 5.986 1.00 96.25 745 HIS A O 1
ATOM 5750 N N . ASN A 1 746 ? -10.655 7.945 6.907 1.00 94.69 746 ASN A N 1
ATOM 5751 C CA . ASN A 1 746 ? -11.234 8.691 8.022 1.00 94.69 746 ASN A CA 1
ATOM 5752 C C . ASN A 1 746 ? -10.763 8.134 9.374 1.00 94.69 746 ASN A C 1
ATOM 5754 O O . ASN A 1 746 ? -10.742 6.923 9.584 1.00 94.69 746 ASN A O 1
ATOM 5758 N N . GLU A 1 747 ? -10.442 9.026 10.312 1.00 93.25 747 GLU A N 1
ATOM 5759 C CA . GLU A 1 747 ? -10.125 8.696 11.707 1.00 93.25 747 GLU A CA 1
ATOM 5760 C C . GLU A 1 747 ? -11.257 7.936 12.409 1.00 93.25 747 GLU A C 1
ATOM 5762 O O . GLU A 1 747 ? -11.006 7.051 13.227 1.00 93.25 747 GLU A O 1
ATOM 5767 N N . ASN A 1 748 ? -12.502 8.267 12.064 1.00 92.25 748 ASN A N 1
ATOM 5768 C CA . ASN A 1 748 ? -13.705 7.704 12.673 1.00 92.25 748 ASN A CA 1
ATOM 5769 C C . ASN A 1 748 ? -14.331 6.582 11.837 1.00 92.25 748 ASN A C 1
ATOM 5771 O O . ASN A 1 748 ? -15.492 6.238 12.057 1.00 92.25 748 ASN A O 1
ATOM 5775 N N . ALA A 1 749 ? -13.594 6.028 10.869 1.00 90.44 749 ALA A N 1
ATOM 5776 C CA . ALA A 1 749 ? -14.096 4.934 10.051 1.00 90.44 749 ALA A CA 1
ATOM 5777 C C . ALA A 1 749 ? -14.540 3.760 10.927 1.00 90.44 749 ALA A C 1
ATOM 5779 O O . ALA A 1 749 ? -13.869 3.392 11.898 1.00 90.44 749 ALA A O 1
ATOM 5780 N N . LYS A 1 750 ? -15.680 3.160 10.584 1.00 91.19 750 LYS A N 1
ATOM 5781 C CA . LYS A 1 750 ? -16.131 1.940 11.258 1.00 91.19 750 LYS A CA 1
ATOM 5782 C C . LYS A 1 750 ? -15.216 0.791 10.845 1.00 91.19 750 LYS A C 1
ATOM 5784 O O . LYS A 1 750 ? -14.689 0.777 9.740 1.00 91.19 750 LYS A O 1
ATOM 5789 N N . GLU A 1 751 ? -15.036 -0.195 11.720 1.00 87.12 751 GLU A N 1
ATOM 5790 C CA . GLU A 1 751 ? -14.120 -1.316 11.464 1.00 87.12 751 GLU A CA 1
ATOM 5791 C C . GLU A 1 751 ? -14.422 -2.078 10.152 1.00 87.12 751 GLU A C 1
ATOM 5793 O O . GLU A 1 751 ? -13.507 -2.622 9.534 1.00 87.12 751 GLU A O 1
ATOM 5798 N N . GLU A 1 752 ? -15.689 -2.085 9.725 1.00 89.50 752 GLU A N 1
ATOM 5799 C CA . GLU A 1 752 ? -16.178 -2.679 8.471 1.00 89.50 752 GLU A CA 1
ATOM 5800 C C . GLU A 1 752 ? -15.770 -1.885 7.214 1.00 89.50 752 GLU A C 1
ATOM 5802 O O . GLU A 1 752 ? -15.693 -2.451 6.129 1.00 89.50 752 GLU A O 1
ATOM 5807 N N . GLU A 1 753 ? -15.505 -0.584 7.349 1.00 89.81 753 GLU A N 1
ATOM 5808 C CA . GLU A 1 753 ? -15.089 0.310 6.256 1.00 89.81 753 GLU A CA 1
ATOM 5809 C C . GLU A 1 753 ? -13.566 0.333 6.082 1.00 89.81 753 GLU A C 1
ATOM 5811 O O . GLU A 1 753 ? -13.049 0.861 5.097 1.00 89.81 753 GLU A O 1
ATOM 5816 N N . MET A 1 754 ? -12.828 -0.210 7.052 1.00 94.94 754 MET A N 1
ATOM 5817 C CA . MET A 1 754 ? -11.375 -0.248 7.006 1.00 94.94 754 MET A CA 1
ATOM 5818 C C . MET A 1 754 ? -10.899 -1.437 6.168 1.00 94.94 754 MET A C 1
ATOM 5820 O O . MET A 1 754 ? -11.320 -2.577 6.364 1.00 94.94 754 MET A O 1
ATOM 5824 N N . THR A 1 755 ? -9.947 -1.189 5.275 1.00 94.44 755 THR A N 1
ATOM 5825 C CA . THR A 1 755 ? -9.336 -2.238 4.452 1.00 94.44 755 THR A CA 1
ATOM 5826 C C . THR A 1 755 ? -8.219 -2.917 5.236 1.00 94.44 755 THR A C 1
ATOM 5828 O O . THR A 1 755 ? -7.368 -2.231 5.794 1.00 94.44 755 THR A O 1
ATOM 5831 N N . ILE A 1 756 ? -8.190 -4.251 5.286 1.00 95.44 756 ILE A N 1
ATOM 5832 C CA . ILE A 1 756 ? -7.073 -4.989 5.896 1.00 95.44 756 ILE A CA 1
ATOM 5833 C C . ILE A 1 756 ? -5.816 -4.766 5.048 1.00 95.44 756 ILE A C 1
ATOM 5835 O O . ILE A 1 756 ? -5.852 -4.925 3.828 1.00 95.44 756 ILE A O 1
ATOM 5839 N N . CYS A 1 757 ? -4.715 -4.374 5.688 1.00 94.94 757 CYS A N 1
ATOM 5840 C CA . CYS A 1 757 ? -3.427 -4.272 5.013 1.00 94.94 757 CYS A CA 1
ATOM 5841 C C . CYS A 1 757 ? -2.838 -5.673 4.846 1.00 94.94 757 CYS A C 1
ATOM 5843 O O . CYS A 1 757 ? -2.781 -6.441 5.808 1.00 94.94 757 CYS A O 1
ATOM 5845 N N . GLU A 1 758 ? -2.406 -5.990 3.631 1.00 90.81 758 GLU A N 1
ATOM 5846 C CA . GLU A 1 758 ? -1.774 -7.269 3.320 1.00 90.81 758 GLU A CA 1
ATOM 5847 C C . GLU A 1 758 ? -0.353 -7.321 3.890 1.00 90.81 758 GLU A C 1
ATOM 5849 O O . GLU A 1 758 ? 0.348 -6.302 3.957 1.00 90.81 758 GLU A O 1
ATOM 5854 N N . ASP A 1 759 ? 0.054 -8.517 4.321 1.00 91.62 759 ASP A N 1
ATOM 5855 C CA . ASP A 1 759 ? 1.398 -8.748 4.837 1.00 91.62 759 ASP A CA 1
ATOM 5856 C C . ASP A 1 759 ? 2.429 -8.534 3.717 1.00 91.62 759 ASP A C 1
ATOM 5858 O O . ASP A 1 759 ? 2.268 -8.982 2.582 1.00 91.62 759 ASP A O 1
ATOM 5862 N N . TYR A 1 760 ? 3.495 -7.811 4.046 1.00 87.00 760 TYR A N 1
ATOM 5863 C CA . TYR A 1 760 ? 4.587 -7.485 3.144 1.00 87.00 760 TYR A CA 1
ATOM 5864 C C . TYR A 1 760 ? 5.793 -8.374 3.454 1.00 87.00 760 TYR A C 1
ATOM 5866 O O . TYR A 1 760 ? 6.481 -8.192 4.465 1.00 87.00 760 TYR A O 1
ATOM 5874 N N . ASP A 1 761 ? 6.084 -9.315 2.558 1.00 79.44 761 ASP A N 1
ATOM 5875 C CA . ASP A 1 761 ? 7.227 -10.219 2.679 1.00 79.44 761 ASP A CA 1
ATOM 5876 C C . ASP A 1 761 ? 8.549 -9.504 2.352 1.00 79.44 761 ASP A C 1
ATOM 5878 O O . ASP A 1 761 ? 9.096 -9.589 1.252 1.00 79.44 761 ASP A O 1
ATOM 5882 N N . ALA A 1 762 ? 9.121 -8.824 3.350 1.00 62.06 762 ALA A N 1
ATOM 5883 C CA . ALA A 1 762 ? 10.394 -8.104 3.222 1.00 62.06 762 ALA A CA 1
ATOM 5884 C C . ALA A 1 762 ? 11.592 -9.006 2.839 1.00 62.06 762 ALA A C 1
ATOM 5886 O O . ALA A 1 762 ? 12.606 -8.517 2.334 1.00 62.06 762 ALA A O 1
ATOM 5887 N N . ALA A 1 763 ? 11.495 -10.321 3.073 1.00 53.84 763 ALA A N 1
ATOM 5888 C CA . ALA A 1 763 ? 12.522 -11.295 2.699 1.00 53.84 763 ALA A CA 1
ATOM 5889 C C . ALA A 1 763 ? 12.618 -11.505 1.178 1.00 53.84 763 ALA A C 1
ATOM 5891 O O . ALA A 1 763 ? 13.698 -11.814 0.680 1.00 53.84 763 ALA A O 1
ATOM 5892 N N . ALA A 1 764 ? 11.533 -11.270 0.434 1.00 53.56 764 ALA A N 1
ATOM 5893 C CA . ALA A 1 764 ? 11.530 -11.382 -1.022 1.00 53.56 764 ALA A CA 1
ATOM 5894 C C . ALA A 1 764 ? 12.258 -10.212 -1.713 1.00 53.56 764 ALA A C 1
ATOM 5896 O O . ALA A 1 764 ? 12.614 -10.321 -2.881 1.00 53.56 764 ALA A O 1
ATOM 5897 N N . THR A 1 765 ? 12.505 -9.098 -1.009 1.00 47.50 765 THR A N 1
ATOM 5898 C CA . THR A 1 765 ? 13.027 -7.861 -1.619 1.00 47.50 765 THR A CA 1
ATOM 5899 C C . THR A 1 765 ? 14.520 -7.607 -1.372 1.00 47.50 765 THR A C 1
ATOM 5901 O O . THR A 1 765 ? 15.122 -6.810 -2.087 1.00 47.50 765 THR A O 1
ATOM 5904 N N . LYS A 1 766 ? 15.163 -8.263 -0.390 1.00 40.00 766 LYS A N 1
ATOM 5905 C CA . LYS A 1 766 ? 16.583 -8.005 -0.043 1.00 40.00 766 LYS A CA 1
ATOM 5906 C C . LYS A 1 766 ? 17.620 -8.757 -0.896 1.00 40.00 766 LYS A C 1
ATOM 5908 O O . LYS A 1 766 ? 18.810 -8.527 -0.706 1.00 40.00 766 LYS A O 1
ATOM 5913 N N . SER A 1 767 ? 17.210 -9.602 -1.843 1.00 33.00 767 SER A N 1
ATOM 5914 C CA . SER A 1 767 ? 18.114 -10.411 -2.684 1.00 33.00 767 SER A CA 1
ATOM 5915 C C . SER A 1 767 ? 18.179 -10.003 -4.165 1.00 33.00 767 SER A C 1
ATOM 5917 O O . SER A 1 767 ? 18.786 -10.718 -4.958 1.00 33.00 767 SER A O 1
ATOM 5919 N N . SER A 1 768 ? 17.633 -8.850 -4.569 1.00 31.98 768 SER A N 1
ATOM 5920 C CA . SER A 1 768 ? 17.638 -8.443 -5.984 1.00 31.98 768 SER A CA 1
ATOM 5921 C C . SER A 1 768 ? 17.823 -6.935 -6.186 1.00 31.98 768 SER A C 1
ATOM 5923 O O . SER A 1 768 ? 16.857 -6.179 -6.267 1.00 31.98 768 SER A O 1
ATOM 5925 N N . SER A 1 769 ? 19.072 -6.492 -6.339 1.00 32.66 769 SER A N 1
ATOM 5926 C CA . SER A 1 769 ? 19.411 -5.176 -6.895 1.00 32.66 769 SER A CA 1
ATOM 5927 C C . SER A 1 769 ? 19.876 -5.310 -8.352 1.00 32.66 769 SER A C 1
ATOM 5929 O O . SER A 1 769 ? 21.053 -5.159 -8.657 1.00 32.66 769 SER A O 1
ATOM 5931 N N . SER A 1 770 ? 18.948 -5.628 -9.256 1.00 32.81 770 SER A N 1
ATOM 5932 C CA . SER A 1 770 ? 18.955 -5.195 -10.664 1.00 32.81 770 SER A CA 1
ATOM 5933 C C . SER A 1 770 ? 17.537 -5.385 -11.220 1.00 32.81 770 SER A C 1
ATOM 5935 O O . SER A 1 770 ? 16.911 -6.421 -11.018 1.00 32.81 770 SER A O 1
ATOM 5937 N N . SER A 1 771 ? 16.979 -4.319 -11.783 1.00 36.62 771 SER A N 1
ATOM 5938 C CA . SER A 1 771 ? 15.540 -4.063 -11.889 1.00 36.62 771 SER A CA 1
ATOM 5939 C C . SER A 1 771 ? 14.903 -4.540 -13.199 1.00 36.62 771 SER A C 1
ATOM 5941 O O . SER A 1 771 ? 15.307 -4.107 -14.276 1.00 36.62 771 SER A O 1
ATOM 5943 N N . SER A 1 772 ? 13.837 -5.336 -13.089 1.00 29.12 772 SER A N 1
ATOM 5944 C CA . SER A 1 772 ? 12.657 -5.420 -13.975 1.00 29.12 772 SER A CA 1
ATOM 5945 C C . SER A 1 772 ? 11.533 -6.125 -13.190 1.00 29.12 772 SER A C 1
ATOM 5947 O O . SER A 1 772 ? 11.845 -6.932 -12.315 1.00 29.12 772 SER A O 1
ATOM 5949 N N . PRO A 1 773 ? 10.250 -5.787 -13.407 1.00 34.44 773 PRO A N 1
ATOM 5950 C CA . PRO A 1 773 ? 9.207 -5.928 -12.393 1.00 34.44 773 PRO A CA 1
ATOM 5951 C C . PRO A 1 773 ? 8.756 -7.383 -12.234 1.00 34.44 773 PRO A C 1
ATOM 5953 O O . PRO A 1 773 ? 8.237 -7.982 -13.173 1.00 34.44 773 PRO A O 1
ATOM 5956 N N . SER A 1 774 ? 8.915 -7.940 -11.033 1.00 27.45 774 SER A N 1
ATOM 5957 C CA . SER A 1 774 ? 8.232 -9.166 -10.628 1.00 27.45 774 SER A CA 1
ATOM 5958 C C . SER A 1 774 ? 6.878 -8.806 -10.017 1.00 27.45 774 SER A C 1
ATOM 5960 O O . SER A 1 774 ? 6.778 -8.265 -8.918 1.00 27.45 774 SER A O 1
ATOM 5962 N N . THR A 1 775 ? 5.804 -9.098 -10.745 1.00 32.97 775 THR A N 1
ATOM 5963 C CA . THR A 1 775 ? 4.459 -9.198 -10.175 1.00 32.97 775 THR A CA 1
ATOM 5964 C C . THR A 1 775 ? 4.333 -10.589 -9.568 1.00 32.97 775 THR A C 1
ATOM 5966 O O . THR A 1 775 ? 4.022 -11.562 -10.251 1.00 32.97 775 THR A O 1
ATOM 5969 N N . ASN A 1 776 ? 4.620 -10.685 -8.270 1.00 32.66 776 ASN A N 1
ATOM 5970 C CA . ASN A 1 776 ? 4.200 -11.830 -7.479 1.00 32.66 776 ASN A CA 1
ATOM 5971 C C . ASN A 1 776 ? 2.702 -11.694 -7.212 1.00 32.66 776 ASN A C 1
ATOM 5973 O O . ASN A 1 776 ? 2.262 -10.875 -6.409 1.00 32.66 776 ASN A O 1
ATOM 5977 N N . SER A 1 777 ? 1.932 -12.523 -7.909 1.00 29.72 777 SER A N 1
ATOM 5978 C CA . SER A 1 777 ? 0.622 -12.976 -7.476 1.00 29.72 777 SER A CA 1
ATOM 5979 C C . SER A 1 777 ? 0.786 -13.735 -6.159 1.00 29.72 777 SER A C 1
ATOM 5981 O O . SER A 1 777 ? 1.251 -14.879 -6.150 1.00 29.72 777 SER A O 1
ATOM 5983 N N . THR A 1 778 ? 0.412 -13.113 -5.046 1.00 29.58 778 THR A N 1
ATOM 5984 C CA . THR A 1 778 ? 0.200 -13.834 -3.795 1.00 29.58 778 THR A CA 1
ATOM 5985 C C . THR A 1 778 ? -1.081 -14.638 -3.958 1.00 29.58 778 THR A C 1
ATOM 5987 O O . THR A 1 778 ? -2.191 -14.115 -3.886 1.00 29.58 778 THR A O 1
ATOM 5990 N N . THR A 1 779 ? -0.912 -15.933 -4.215 1.00 29.34 779 THR A N 1
ATOM 5991 C CA . THR A 1 779 ? -1.875 -16.977 -3.872 1.00 29.34 779 THR A CA 1
ATOM 5992 C C . THR A 1 779 ? -2.501 -16.639 -2.529 1.00 29.34 779 THR A C 1
ATOM 5994 O O . THR A 1 779 ? -1.839 -16.697 -1.492 1.00 29.34 779 THR A O 1
ATOM 5997 N N . THR A 1 780 ? -3.787 -16.303 -2.540 1.00 31.97 780 THR A N 1
ATOM 5998 C CA . THR A 1 780 ? -4.620 -16.426 -1.354 1.00 31.97 780 THR A CA 1
ATOM 5999 C C . THR A 1 780 ? -4.390 -17.851 -0.861 1.00 31.97 780 THR A C 1
ATOM 6001 O O . THR A 1 780 ? -4.700 -18.801 -1.583 1.00 31.97 780 THR A O 1
ATOM 6004 N N . LYS A 1 781 ? -3.818 -18.031 0.337 1.00 38.19 781 LYS A N 1
ATOM 6005 C CA . LYS A 1 781 ? -3.996 -19.281 1.077 1.00 38.19 781 LYS A CA 1
ATOM 6006 C C . LYS A 1 781 ? -5.489 -19.369 1.378 1.00 38.19 781 LYS A C 1
ATOM 6008 O O . LYS A 1 781 ? -5.942 -19.010 2.461 1.00 38.19 781 LYS A O 1
ATOM 6013 N N . GLN A 1 782 ? -6.275 -19.776 0.381 1.00 39.12 782 GLN A N 1
ATOM 6014 C CA . GLN A 1 782 ? -7.545 -20.414 0.643 1.00 39.12 782 GLN A CA 1
ATOM 6015 C C . GLN A 1 782 ? -7.188 -21.554 1.583 1.00 39.12 782 GLN A C 1
ATOM 6017 O O . GLN A 1 782 ? -6.335 -22.377 1.250 1.00 39.12 782 GLN A O 1
ATOM 6022 N N . GLN A 1 783 ? -7.765 -21.549 2.784 1.00 43.19 783 GLN A N 1
ATOM 6023 C CA . GLN A 1 783 ? -7.791 -22.746 3.610 1.00 43.19 783 GLN A CA 1
ATOM 6024 C C . GLN A 1 783 ? -8.166 -23.896 2.677 1.00 43.19 783 GLN A C 1
ATOM 6026 O O . GLN A 1 783 ? -9.262 -23.872 2.107 1.00 43.19 783 GLN A O 1
ATOM 6031 N N . LYS A 1 784 ? -7.231 -24.830 2.447 1.00 65.19 784 LYS A N 1
ATOM 6032 C CA . LYS A 1 784 ? -7.489 -26.051 1.686 1.00 65.19 784 LYS A CA 1
ATOM 6033 C C . LYS A 1 784 ? -8.761 -26.633 2.294 1.00 65.19 784 LYS A C 1
ATOM 6035 O O . LYS A 1 784 ? -8.769 -26.981 3.475 1.00 65.19 784 LYS A O 1
ATOM 6040 N N . ARG A 1 785 ? -9.872 -26.624 1.546 1.00 64.69 785 ARG A N 1
ATOM 6041 C CA . ARG A 1 785 ? -11.098 -27.282 2.004 1.00 64.69 785 ARG A CA 1
ATOM 6042 C C . ARG A 1 785 ? -10.730 -28.748 2.137 1.00 64.69 785 ARG A C 1
ATOM 6044 O O . ARG A 1 785 ? -10.477 -29.393 1.125 1.00 64.69 785 ARG A O 1
ATOM 6051 N N . LEU A 1 786 ? -10.624 -29.211 3.380 1.00 81.94 786 LEU A N 1
ATOM 6052 C CA . LEU A 1 786 ? -10.264 -30.587 3.674 1.00 81.94 786 LEU A CA 1
ATOM 6053 C C . LEU A 1 786 ? -11.276 -31.489 2.983 1.00 81.94 786 LEU A C 1
ATOM 6055 O O . LEU A 1 786 ? -12.484 -31.362 3.198 1.00 81.94 786 LEU A O 1
ATOM 6059 N N . THR A 1 787 ? -10.769 -32.350 2.113 1.00 89.50 787 THR A N 1
ATOM 6060 C CA . THR A 1 787 ? -11.566 -33.414 1.520 1.00 89.50 787 THR A CA 1
ATOM 6061 C C . THR A 1 787 ? -11.917 -34.435 2.602 1.00 89.50 787 THR A C 1
ATOM 6063 O O . THR A 1 787 ? -11.293 -34.483 3.665 1.00 89.50 787 THR A O 1
ATOM 6066 N N . GLU A 1 788 ? -12.926 -35.265 2.357 1.00 85.62 788 GLU A N 1
ATOM 6067 C CA . GLU A 1 788 ? -13.296 -36.331 3.296 1.00 85.62 788 GLU A CA 1
ATOM 6068 C C . GLU A 1 788 ? -12.129 -37.317 3.516 1.00 85.62 788 GLU A C 1
ATOM 6070 O O . GLU A 1 788 ? -11.915 -37.787 4.633 1.00 85.62 788 GLU A O 1
ATOM 6075 N N . GLU A 1 789 ? -11.285 -37.496 2.494 1.00 87.50 789 GLU A N 1
ATOM 6076 C CA . GLU A 1 789 ? -10.027 -38.248 2.557 1.00 87.50 789 GLU A CA 1
ATOM 6077 C C . GLU A 1 789 ? -8.977 -37.578 3.457 1.00 87.50 789 GLU A C 1
ATOM 6079 O O . GLU A 1 789 ? -8.357 -38.257 4.277 1.00 87.50 789 GLU A O 1
ATOM 6084 N N . ASP A 1 790 ? -8.808 -36.249 3.382 1.00 93.56 790 ASP A N 1
ATOM 6085 C CA . ASP A 1 790 ? -7.903 -35.510 4.279 1.00 93.56 790 ASP A CA 1
ATOM 6086 C C . ASP A 1 790 ? -8.354 -35.644 5.747 1.00 93.56 790 ASP A C 1
ATOM 6088 O O . ASP A 1 790 ? -7.533 -35.808 6.652 1.00 93.56 790 ASP A O 1
ATOM 6092 N N . ILE A 1 791 ? -9.669 -35.608 5.999 1.00 92.75 791 ILE A N 1
ATOM 6093 C CA . ILE A 1 791 ? -10.247 -35.774 7.342 1.00 92.75 791 ILE A CA 1
ATOM 6094 C C . ILE A 1 791 ? -10.020 -37.202 7.854 1.00 92.75 791 ILE A C 1
ATOM 6096 O O . ILE A 1 791 ? -9.665 -37.393 9.022 1.00 92.75 791 ILE A O 1
ATOM 6100 N N . GLU A 1 792 ? -10.202 -38.214 7.005 1.00 92.25 792 GLU A N 1
ATOM 6101 C CA . GLU A 1 792 ? -9.941 -39.607 7.368 1.00 92.25 792 GLU A CA 1
ATOM 6102 C C . GLU A 1 792 ? -8.445 -39.860 7.614 1.00 92.25 792 GLU A C 1
ATOM 6104 O O . GLU A 1 792 ? -8.071 -40.572 8.550 1.00 92.25 792 GLU A O 1
ATOM 6109 N N . TYR A 1 793 ? -7.571 -39.223 6.835 1.00 94.19 793 TYR A N 1
ATOM 6110 C CA . TYR A 1 793 ? -6.125 -39.299 7.012 1.00 94.19 793 TYR A CA 1
ATOM 6111 C C . TYR A 1 793 ? -5.662 -38.624 8.313 1.00 94.19 793 TYR A C 1
ATOM 6113 O O . TYR A 1 793 ? -4.870 -39.204 9.056 1.00 94.19 793 TYR A O 1
ATOM 6121 N N . LEU A 1 794 ? -6.218 -37.460 8.669 1.00 96.88 794 LEU A N 1
ATOM 6122 C CA . LEU A 1 794 ? -5.953 -36.802 9.956 1.00 96.88 794 LEU A CA 1
ATOM 6123 C C . LEU A 1 794 ? -6.406 -37.654 11.153 1.00 96.88 794 LEU A C 1
ATOM 6125 O O . LEU A 1 794 ? -5.701 -37.704 12.163 1.00 96.88 794 LEU A O 1
ATOM 6129 N N . LYS A 1 795 ? -7.532 -38.376 11.038 1.00 96.25 795 LYS A N 1
ATOM 6130 C CA . LYS A 1 795 ? -7.956 -39.359 12.054 1.00 96.25 795 LYS A CA 1
ATOM 6131 C C . LYS A 1 795 ? -6.953 -40.508 12.182 1.00 96.25 795 LYS A C 1
ATOM 6133 O O . LYS A 1 795 ? -6.546 -40.824 13.295 1.00 96.25 795 LYS A O 1
ATOM 6138 N N . LYS A 1 796 ? -6.471 -41.062 11.063 1.00 95.94 796 LYS A N 1
ATOM 6139 C CA . LYS A 1 796 ? -5.434 -42.113 11.067 1.00 95.94 796 LYS A CA 1
ATOM 6140 C C . LYS A 1 796 ? -4.122 -41.633 11.693 1.00 95.94 796 LYS A C 1
ATOM 6142 O O . LYS A 1 796 ? -3.506 -42.382 12.445 1.00 95.94 796 LYS A O 1
ATOM 6147 N N . LEU A 1 797 ? -3.701 -40.393 11.432 1.00 96.38 797 LEU A N 1
ATOM 6148 C CA . LEU A 1 797 ? -2.519 -39.807 12.077 1.00 96.38 797 LEU A CA 1
ATOM 6149 C C . LEU A 1 797 ? -2.701 -39.691 13.596 1.00 96.38 797 LEU A C 1
ATOM 6151 O O . LEU A 1 797 ? -1.766 -39.982 14.343 1.00 96.38 797 LEU A O 1
ATOM 6155 N N . LEU A 1 798 ? -3.896 -39.311 14.055 1.00 95.69 798 LEU A N 1
ATOM 6156 C CA . LEU A 1 798 ? -4.213 -39.217 15.479 1.00 95.69 798 LEU A CA 1
ATOM 6157 C C . LEU A 1 798 ? -4.231 -40.598 16.153 1.00 95.69 798 LEU A C 1
ATOM 6159 O O . LEU A 1 798 ? -3.677 -40.750 17.239 1.00 95.69 798 LEU A O 1
ATOM 6163 N N . ASP A 1 799 ? -4.789 -41.614 15.495 1.00 93.75 799 ASP A N 1
ATOM 6164 C CA . ASP A 1 799 ? -4.787 -42.993 15.995 1.00 93.75 799 ASP A CA 1
ATOM 6165 C C . ASP A 1 799 ? -3.364 -43.569 16.072 1.00 93.75 799 ASP A C 1
ATOM 6167 O O . ASP A 1 799 ? -3.009 -44.212 17.060 1.00 93.75 799 ASP A O 1
ATOM 6171 N N . LEU A 1 800 ? -2.510 -43.282 15.082 1.00 93.50 800 LEU A N 1
ATOM 6172 C CA . LEU A 1 800 ? -1.097 -43.683 15.084 1.00 93.50 800 LEU A CA 1
ATOM 6173 C C . LEU A 1 800 ? -0.286 -42.984 16.181 1.00 93.50 800 LEU A C 1
ATOM 6175 O O . LEU A 1 800 ? 0.586 -43.612 16.785 1.00 93.50 800 LEU A O 1
ATOM 6179 N N . LYS A 1 801 ? -0.581 -41.712 16.466 1.00 97.50 801 LYS A N 1
ATOM 6180 C CA . LYS A 1 801 ? -0.015 -40.999 17.617 1.00 97.50 801 LYS A CA 1
ATOM 6181 C C . LYS A 1 801 ? -0.461 -41.645 18.932 1.00 97.50 801 LYS A C 1
ATOM 6183 O O . LYS A 1 801 ? 0.375 -41.941 19.779 1.00 97.50 801 LYS A O 1
ATOM 6188 N N . ASN A 1 802 ? -1.755 -41.926 19.090 1.00 92.19 802 ASN A N 1
ATOM 6189 C CA . ASN A 1 802 ? -2.300 -42.549 20.304 1.00 92.19 802 ASN A CA 1
ATOM 6190 C C . ASN A 1 802 ? -1.776 -43.977 20.526 1.00 92.19 802 ASN A C 1
ATOM 6192 O O . ASN A 1 802 ? -1.614 -44.404 21.667 1.00 92.19 802 ASN A O 1
ATOM 6196 N N . ALA A 1 803 ? -1.474 -44.702 19.448 1.00 90.44 803 ALA A N 1
ATOM 6197 C CA . ALA A 1 803 ? -0.843 -46.017 19.495 1.00 90.44 803 ALA A CA 1
ATOM 6198 C C . ALA A 1 803 ? 0.674 -45.967 19.780 1.00 90.44 803 ALA A C 1
ATOM 6200 O O . ALA A 1 803 ? 1.305 -47.018 19.867 1.00 90.44 803 ALA A O 1
ATOM 6201 N N . GLY A 1 804 ? 1.274 -44.774 19.900 1.00 90.44 804 GLY A N 1
ATOM 6202 C CA . GLY A 1 804 ? 2.713 -44.593 20.123 1.00 90.44 804 GLY A CA 1
ATOM 6203 C C . GLY A 1 804 ? 3.587 -44.911 18.905 1.00 90.44 804 GLY A C 1
ATOM 6204 O O . GLY A 1 804 ? 4.793 -45.083 19.050 1.00 90.44 804 GLY A O 1
ATOM 6205 N N . VAL A 1 805 ? 2.993 -45.012 17.709 1.00 92.44 805 VAL A N 1
ATOM 6206 C CA . VAL A 1 805 ? 3.704 -45.302 16.451 1.00 92.44 805 VAL A CA 1
ATOM 6207 C C . VAL A 1 805 ? 4.324 -44.039 15.855 1.00 92.44 805 VAL A C 1
ATOM 6209 O O . VAL A 1 805 ? 5.363 -44.124 15.205 1.00 92.44 805 VAL A O 1
ATOM 6212 N N . LEU A 1 806 ? 3.686 -42.883 16.058 1.00 92.00 806 LEU A N 1
ATOM 6213 C CA . LEU A 1 806 ? 4.235 -41.571 15.721 1.00 92.00 806 LEU A CA 1
ATOM 6214 C C . LEU A 1 806 ? 4.636 -40.847 17.000 1.00 92.00 806 LEU A C 1
ATOM 6216 O O . LEU A 1 806 ? 3.849 -40.768 17.946 1.00 92.00 806 LEU A O 1
ATOM 6220 N N . SER A 1 807 ? 5.836 -40.276 17.001 1.00 94.06 807 SER A N 1
ATOM 6221 C CA . SER A 1 807 ? 6.213 -39.288 18.009 1.00 94.06 807 SER A CA 1
ATOM 6222 C C . SER A 1 807 ? 5.397 -37.997 17.840 1.00 94.06 807 SER A C 1
ATOM 6224 O O . SER A 1 807 ? 4.846 -37.724 16.771 1.00 94.06 807 SER A O 1
ATOM 6226 N N . GLU A 1 808 ? 5.318 -37.182 18.896 1.00 95.19 808 GLU A N 1
ATOM 6227 C CA . GLU A 1 808 ? 4.587 -35.903 18.874 1.00 95.19 808 GLU A CA 1
ATOM 6228 C C . GLU A 1 808 ? 5.069 -34.982 17.736 1.00 95.19 808 GLU A C 1
ATOM 6230 O O . GLU A 1 808 ? 4.260 -34.369 17.039 1.00 95.19 808 GLU A O 1
ATOM 6235 N N . GLU A 1 809 ? 6.384 -34.941 17.500 1.00 92.88 809 GLU A N 1
ATOM 6236 C CA . GLU A 1 809 ? 7.003 -34.130 16.447 1.00 92.88 809 GLU A CA 1
ATOM 6237 C C . GLU A 1 809 ? 6.666 -34.645 15.040 1.00 92.88 809 GLU A C 1
ATOM 6239 O O . GLU A 1 809 ? 6.357 -33.854 14.147 1.00 92.88 809 GLU A O 1
ATOM 6244 N N . GLU A 1 810 ? 6.660 -35.965 14.827 1.00 93.69 810 GLU A N 1
ATOM 6245 C CA . GLU A 1 810 ? 6.274 -36.556 13.539 1.00 93.69 810 GLU A CA 1
ATOM 6246 C C . GLU A 1 810 ? 4.782 -36.387 13.249 1.00 93.69 810 GLU A C 1
ATOM 6248 O O . GLU A 1 810 ? 4.401 -36.170 12.096 1.00 93.69 810 GLU A O 1
ATOM 6253 N N . TYR A 1 811 ? 3.938 -36.476 14.280 1.00 97.19 811 TYR A N 1
ATOM 6254 C CA . TYR A 1 811 ? 2.508 -36.223 14.160 1.00 97.19 811 TYR A CA 1
ATOM 6255 C C . TYR A 1 811 ? 2.239 -34.778 13.735 1.00 97.19 811 TYR A C 1
ATOM 6257 O O . TYR A 1 811 ? 1.534 -34.570 12.750 1.00 97.19 811 TYR A O 1
ATOM 6265 N N . GLU A 1 812 ? 2.821 -33.784 14.414 1.00 94.50 812 GLU A N 1
ATOM 6266 C CA . GLU A 1 812 ? 2.609 -32.376 14.053 1.00 94.50 812 GLU A CA 1
ATOM 6267 C C . GLU A 1 812 ? 3.208 -32.040 12.681 1.00 94.50 812 GLU A C 1
ATOM 6269 O O . GLU A 1 812 ? 2.579 -31.316 11.907 1.00 94.50 812 GLU A O 1
ATOM 6274 N N . LYS A 1 813 ? 4.348 -32.640 12.311 1.00 95.44 813 LYS A N 1
ATOM 6275 C CA . LYS A 1 813 ? 4.910 -32.497 10.961 1.00 95.44 813 LYS A CA 1
ATOM 6276 C C . LYS A 1 813 ? 3.949 -33.028 9.892 1.00 95.44 813 LYS A C 1
ATOM 6278 O O . LYS A 1 813 ? 3.568 -32.277 8.998 1.00 95.44 813 LYS A O 1
ATOM 6283 N N . LYS A 1 814 ? 3.477 -34.273 10.015 1.00 95.38 814 LYS A N 1
ATOM 6284 C CA . LYS A 1 814 ? 2.558 -34.886 9.035 1.00 95.38 814 LYS A CA 1
ATOM 6285 C C . LYS A 1 814 ? 1.184 -34.226 9.010 1.00 95.38 814 LYS A C 1
ATOM 6287 O O . LYS A 1 814 ? 0.578 -34.093 7.955 1.00 95.38 814 LYS A O 1
ATOM 6292 N N . LYS A 1 815 ? 0.687 -33.778 10.160 1.00 96.50 815 LYS A N 1
ATOM 6293 C CA . LYS A 1 815 ? -0.548 -32.994 10.262 1.00 96.50 815 LYS A CA 1
ATOM 6294 C C . LYS A 1 815 ? -0.409 -31.650 9.550 1.00 96.50 815 LYS A C 1
ATOM 6296 O O . LYS A 1 815 ? -1.341 -31.236 8.866 1.00 96.50 815 LYS A O 1
ATOM 6301 N N . SER A 1 816 ? 0.746 -30.992 9.668 1.00 92.31 816 SER A N 1
ATOM 6302 C CA . SER A 1 816 ? 1.008 -29.740 8.957 1.00 92.31 816 SER A CA 1
ATOM 6303 C C . SER A 1 816 ? 1.063 -29.926 7.438 1.00 92.31 816 SER A C 1
ATOM 6305 O O . SER A 1 816 ? 0.493 -29.105 6.736 1.00 92.31 816 SER A O 1
ATOM 6307 N N . GLU A 1 817 ? 1.619 -31.037 6.942 1.00 92.38 817 GLU A N 1
ATOM 6308 C CA . GLU A 1 817 ? 1.659 -31.376 5.504 1.00 92.38 817 GLU A CA 1
ATOM 6309 C C . GLU A 1 817 ? 0.266 -31.628 4.893 1.00 92.38 817 GLU A C 1
ATOM 6311 O O . GLU A 1 817 ? 0.084 -31.525 3.684 1.00 92.38 817 GLU A O 1
ATOM 6316 N N . VAL A 1 818 ? -0.732 -31.978 5.710 1.00 92.19 818 VAL A N 1
ATOM 6317 C CA . VAL A 1 818 ? -2.109 -32.224 5.242 1.00 92.19 818 VAL A CA 1
ATOM 6318 C C . VAL A 1 818 ? -2.944 -30.943 5.264 1.00 92.19 818 VAL A C 1
ATOM 6320 O O . VAL A 1 818 ? -3.806 -30.750 4.399 1.00 92.19 818 VAL A O 1
ATOM 6323 N N . LEU A 1 819 ? -2.698 -30.088 6.264 1.00 85.06 819 LEU A N 1
ATOM 6324 C CA . LEU A 1 819 ? -3.444 -28.856 6.531 1.00 85.06 819 LEU A CA 1
ATOM 6325 C C . LEU A 1 819 ? -2.935 -27.636 5.743 1.00 85.06 819 LEU A C 1
ATOM 6327 O O . LEU A 1 819 ? -3.712 -26.698 5.546 1.00 85.06 819 LEU A O 1
ATOM 6331 N N . PHE A 1 820 ? -1.666 -27.628 5.330 1.00 80.19 820 PHE A N 1
ATOM 6332 C CA . PHE A 1 820 ? -0.984 -26.507 4.672 1.00 80.19 820 PHE A CA 1
ATOM 6333 C C . PHE A 1 820 ? -0.314 -26.947 3.378 1.00 80.19 820 PHE A C 1
ATOM 6335 O O . PHE A 1 820 ? -0.220 -26.073 2.484 1.00 80.19 820 PHE A O 1
#

Radius of gyration: 45.68 Å; chains: 1; bounding box: 136×125×124 Å

Foldseek 3Di:
DDKDKAKEKEAFAAAAPVFWWFKDKPNHTPDIDRHTDHIDMDIDIGDADPPDPWTKIWMFTGRVVLPDTDTDIDICNQAHRYWYAQSVDPPCNIAGHNDPVRHGDDPDPDDDDDDDDDDDDDDDDDDDDDDDDDDDDDDDDDDDDDDDDDDDDDDDDDDDDDDDDDDDDDDDDDDDDDDDDDDDDDDDDDDDDDDDDDDDDDDDDDDPDPPDPPPPDDQDKDKAKEKEAFAAAAPVWWKFKDKQNHTQDTHHHTDRIAMEIGIDTADPDDPWRKIWIWIWGWDPDVDPDIDIAIDIDIDTCVPQHRYKYWYQPVLNVVVVDPDPDHRHIDIGGHNDPVVVVVDDDHYHDDPVVDDPPPDDDDDDDDDDDDDDDPPPDPPQVVVPADPVLVVQLVVLVVCVVVVNDDPVRSVVSNCVSCDPVRDDDPPDPDDDDDDDDDDDDDDDDDDDDDDDDDDDDDDDDDDDDDDDDDDDDDDDDDDDDDDDDDDDDDDDDDDDDDDDDDDDDDDDDDDDPPPPPPQDWDKAKEKEAQADAALVFWKFKAFPVVSHTQDTGHHTHYRVDIDIGIDIFGDDPPDFRKGWIWTGGVVLPDTDTDIDGCVPQHRYKYWHQLDSPVSRIDIHTHNDNDDDRSPPPPPQQFFFKAKEKEAQAAAAQVFWKWKDKLNHTQDIDHHGGHRPDMDIGIDGHRLVSAPDDPPDPWRKIKMWIGRCVQPVDIFIFIDTCPPAHRYKYWYADPVVSDIWIWTHNDPPDDPVRTHTTDTDDPVVPPPDDDDDDDPDDPDDPPFPPQDPVLVVVLVVLVVCVVVVVDDPVRSVVVNVVSRD

Organism: Naegleria fowleri (NCBI:txid5763)

Sequence (820 aa):
MSSSHCFFHINNIQATASHPFQIKVDSNVIFSSTEDIEKKTIEHEIPIPKFASVHNVYINILSPMNHLDELERYNLTHKGTHFIIDPTRKSNQVRQCLDEQGTTGTTGVPTGSPSISTTKKTSNTSTSSILGVKPQGTSTSSSTSPVHSPRRSSNMMQSSSASPNKSTTANTSTATTNTTSTTTTSNIRVPVQVSNSNSLSSENRGEIIRESVFDQVDDSETQLTFWLYGVVGSDRYPLRILVDGLCVLRCEHDLESGKVHVKVKEPKFSPEHKVNLSVDMPLVTGVSNQRRIFNEKRFNLSTGGKVFLIDFRNANQQSDEKSDTTATAHVIQVASEKQLEGYPEPALYDPSQHTPATSQTVPPPVTFSMEPFQIDEYQVDASKLSDEQREKLLKVQSLQDRGILTQQEADFERKTIIGDKLFSFPKKVVNKNSENSSASTCNTAEHSATCLNPLVASPRNSTTLSSPRNNSTSSSSDSSNTSNSTNQSSPRHNSSDNNGSSNSVARTSPRPSGNSSTAECIEMKLFLCNIKASESAPFKLIYKPENAVMISLDEDVPPEKIICVKGDIPVNPNGDTLAPLIIDMPKVGVQLDHTLNLSNGGRFAMIGVANNETGKVVCKQQKTEEFESILEETVKEEPSKIFVHFSGIQASPEQPFVVYINDKQAYKREESLKKRQKGTINGDIPRNKRINSSKDENHVVSIRVEAPMTSPKPKIVAVDLTNKGPHVFIFCNQDTNELIVKQSHNENAKEEEMTICEDYDAAATKSSSSSSPSTNSTTTKQQKRLTEEDIEYLKKLLDLKNAGVLSEEEYEKKKSEVLF

Secondary structure (DSSP, 8-state):
-EEEEEEEEEEEE---SSS-EEEEETTEEEEEESS-EEEEEEEEEEEE-TT-SS-EEEEEEEEGGGTEEEEEEEETTTS-SEEEE-TTSSS-SEEEESSTT---------------------------------------------------------------------------------------------------------------TTTTS---EEEEEEEEEEE--BTTB-EEEEETTEEEEEE-S-EEEEEEEEEEEPPTT-SS-EEEEEEEEE---SSSS--EEEEEEEEEHHHH-SEEEEE-HHHHHTTSSS-------EEEEESSGGGGTTS-PPPBP-GGG---------PPP----------------GGGS-HHHHHHHHHHHHHHHTTSS-HHHHHHHHHHHH-TTS--------------------------------------------------------------------------------------------------EEEEEEEEESB--BTTB-EEEEETTTTEEEEEE-S-B-TT--EEEEEEEE--TTS--EEEEEEEEGGGTEEEEEEEETTTT-SEEEEEEEETTTTEEEEEEESSS----TTS-----PPEEEEEEEES----SSS-EEEEETTEEEEEE-SPPPTT-EEEEEEEE-GGG-SS-TT-SS-EEEEEEEETTTEEEEEEEEEETTTS-SEEEEEEETTTTEEEEEEES-TT--TTTSEEPPB--GGGTTT--S-----------------HHHHHHHHHHHHHHHTTSS-HHHHHHHHHHHH-

pLDDT: mean 71.82, std 26.96, range [25.97, 98.12]